Protein 1XM3 (pdb70)

Sequence (965 aa):
SLTIGGKSFQSRLLLGTGKYPSFDIQKEAVAVSESDILTFAVRRNIFLEQLDLSKYTLLPNTAGASTAEEAVRIARLAKASGLCDIKVEVIGCSRSLLPDPVETLKASEQLLEEGFIVLPYTSDDVVLARKLEELGVHAIPGASPIGSGQGILNPLNLSFIIEQAKVPVIVDAGIGSPKDAAYAELGADGVLLNTAVSGADDPVKARAKLAVEAGRLSYEAGRIPLKQYGTASSPGESLTIGGKSFQSRLLLGTGKYPSFDIQKEAVAVSESDILTFAVRRNIFEASQPNFLEQLDLSKYTLLPNTAGASTAEEAVRIARLAKASGLCDIKVEVIGCSRSLLPDPVETLKASEQLLEEGFIVLPYTSDDVVLARKLEELGVHAIPGASPIGSGQGILNPLNLSFIIEQAKVPVIVDAGIGSPKDAAYAELGADGVLLNTAVSGADDPVKARAKLAVEAGRLSYEAGRIPLKQYGTASSPGESLTIGGKSFQSRLLLGTGKYPSFDIQKEAVAVSESDILTFAVRRNIFEASQPNFLEQLDLSKYTLLPNTAGASTAEEAVRIARLAKASGLCDIKVEVIGCSRSLLPDPVETLKASEQLLEEGFIVLPYTSDDVVLARKLEELGVHAIPGASPIGSGQGILNPLNLSFIIEQAKVPVIVDAGIGSPKDAAYAELGADGVLLNTAVSGADDPVKARAKLAVEAGRLSYEAGRIPLKQYGTASSPSLTIGGKSFQSRLLLGTGKYPSFDIQKEAVAVSESDILTFAVRRNIFEASQPNFLEQLDLSKYTLLPNTAGASTAEEAVRIARLAKASGLCDIKVEVIGCSRSLLPDPVETLKASEQLLEEGFIVLPYTSDDVVLARKLEELGVHAIPGASPIGSGQGILNPLNLSFIIEQAKVPVIVDAGIGSPKDAAYAELGADGVLLNTAVSGADDPVKARAKLAVEAGRLSYEAGRIPLKQYGTASSP

Secondary structure (DSSP, 8-state):
--EETTEE-S--EEEE-S-SS-HHHHHHHHHHHT-SEEEEETT-----TT--GGGSEEEEE-TT-SSHHHHHHHHHHHHHTT----EE--B--TTT--B-HHHHHHHHHHHHHTT---EE---S-HHHHHHHHHHT-S----SSSTT-----S-HHHHHHHHHH-SS--EEES---SHHHHHH-----SEEEESHHHHTSSSS------HHHHHHHHHHHH----PPP---TTSTT-/--EETTEE-S--EEEE-S-SS-HHHHHHHHHHHT-SEEEEETT---S-TTS--SSTT--GGGSEEEEE-TT-SSHHHHHHHHHHHHHTT----EE--B--TTT--B-HHHHHHHHHHHHHTT---EE---S-HHHHHHHHHHT-S----SSSTT-----S-HHHHHHHHHH-SS--EEES---SHHHHHH-----SEEEESHHHHTSSSS------HHHHHHHHHHHH----------TTSTT-/--EETTEE-S--EEEE-S-SS-HHHHHHHHHHHT-SEEEEETT---S-TTS--TTTT--GGGSEEEEE-TT--SHHHHHHHHHHHHHTT----EE--B--TTT--B-HHHHHHHHHHHHHTT---EE---S-HHHHHHHHTTT-S---BSSSTT-----S-HHHHHHHHHH-SS--EEES---SHHHHHH-----SEEEESHHHHTSSSS------HHHHHHHHHHHH----------TT--/--EETTEE-S--EEEE-S-SS-HHHHHHHHHHHT-SEEEEETT---SSS----TTTT--GGGSEEEEE-TT-SSHHHHHHHHHHHHHTT----EE--B--TTT--B-HHHHHHHHHHHHHTT---EE---S-HHHHHHHHTTT-S----SSSTT-----S-HHHHHHHHHH-SS--EEES---SHHHHHH-----SEEEESHHHHTSSSS------HHHHHHHHHHHH-PPPPP----TT--

Foldseek 3Di:
DQDFPRDDDPFQEEEEDDLFPDPVLRQLLCVLLSGQEYEYAQCPVLVRPPDDCVSHAYEYEPPPAQALVSRLVSVVSCVVVVRHNYEYQHQPDPPQSAGDLVRQLVNLLVVVVVPHQYEYEHDLPQVSLVSSVVSPHREYHELGGAPLQQARPCLPSLLSNQVVDPHAYEHEHPHAALVRLLVNLSRGSHYYDYCSQSVDPRNNVNNSNVSNVNSVVSNVVPDDDDDDDPDPVDPPD/DQAFPRDDDPFQEEEEKDQFPDLVLRQLLCVLLSGQEYEYAQCQVLVPVPHDDICPPHDCVRHAYEYEPPPAQALVSRLVSQVSCVVVVRHLYEYAHQNDPPQSAGDLVRQLVNLLVVVVVPHQYEYEHDLPQVSLVSSVVSPHREYHELGGAPLQQARPCLPSLLSNQVVDPHAYEHEHPHAALVRLLVNLSRHSHYYDYCNQSVDPRNNVNNSNVSNVNSVVSNVVPDDDDDDPPDPVDVPD/DAAFPNDDDPFQEEEEFDLAPDLVLRQLLCVLLSGQEYEYEQCQCLVPVVGDDRCPPHDPVSHAYEYEPPPAQALVSRLVSQVSCVVVVRHVYEYAHQPDPVQSAGDLVRQLVNLLVVVVVPHQYEYEHDLPQVSLVSSVVSPHGEYHELGGAPQQQARPCLPSLLSNQVVDPHAYEHEHPHQALVRLLVNLSRHSHYYYYCSQSVDPRNNVNNSNVSNVNSVVSNVVPDDDDDDPPDPVPD/DAAFPRDDDPFQEEEEFDQFPDPVLRQLLCVLLSDAEYEYALVQCLDDHRGDDRCPPPPCVRHAYEYEPPPAQALVSRLVSQVSCVVVVRHVYEYAHQPDPVLSAGDLVRQLVNLLVVVVVPHQYEYEHDLQQVSLVSSVVSPHGEYHELGGAPQCQARPCLPSLLSNQVVDPHAYEHEHPHQALVRLLVNLSRHSHYYYYCSQSVDPRNNVNNSNVSNVNSVVSNVVPDDDDDDDPDPVPD

Radius of gyration: 29.69 Å; Cα contacts (8 Å, |Δi|>4): 2366; chains: 4; bounding box: 82×75×72 Å

Nearest PDB structures (foldseek):
  1xm3-assembly1_C  TM=1.001E+00  e=8.268E-46  Bacillus subtilis
  1xm3-assembly1_A  TM=9.735E-01  e=2.686E-43  Bacillus subtilis
  1wv2-assembly1_A  TM=9.439E-01  e=6.971E-28  Pseudomonas aeruginosa
  1wv2-assembly1_B  TM=9.508E-01  e=1.463E-26  Pseudomonas aeruginosa
  2htm-assembly3_C  TM=9.287E-01  e=1.928E-23  Thermus thermophilus

CATH classification: 3.20.20.70

Solvent-accessible surface area: 33452 Å² total

B-factor: mean 23.29, std 9.81, range [8.9, 66.98]

InterPro domains:
  IPR008867 Thiazole synthase [MF_00443] (3-256)
  IPR008867 Thiazole synthase [PTHR34266] (2-254)
  IPR008867 Thiazole synthase [cd04728] (4-250)
  IPR013785 Aldolase-type TIM barrel [G3DSA:3.20.20.70] (1-256)
  IPR033983 Thiazole synthase ThiG [PF05690] (5-250)

Structure (mmCIF, N/CA/C/O backbone):
data_1XM3
#
_entry.id   1XM3
#
_cell.length_a   144.536
_cell.length_b   120.722
_cell.length_c   74.244
_cell.angle_alpha   90.00
_cell.angle_beta   108.32
_cell.angle_gamma   90.00
#
_symmetry.space_group_name_H-M   'C 1 2 1'
#
loop_
_entity.id
_entity.type
_entity.pdbx_description
1 polymer 'Thiazole biosynthesis protein thiG'
2 water water
#
loop_
_atom_site.group_PDB
_atom_site.id
_atom_site.type_symbol
_atom_site.label_atom_id
_atom_site.label_alt_id
_atom_site.label_comp_id
_atom_site.label_asym_id
_atom_site.label_entity_id
_atom_site.label_seq_id
_atom_site.pdbx_PDB_ins_code
_atom_site.Cartn_x
_atom_site.Cartn_y
_atom_site.Cartn_z
_atom_site.occupancy
_atom_site.B_iso_or_equiv
_atom_site.auth_seq_id
_atom_site.auth_comp_id
_atom_site.auth_asym_id
_atom_site.auth_atom_id
_atom_site.pdbx_PDB_model_num
ATOM 1 N N . SER A 1 2 ? 5.470 59.988 60.947 1.00 45.91 2 SER A N 1
ATOM 2 C CA . SER A 1 2 ? 4.914 59.033 61.947 1.00 45.29 2 SER A CA 1
ATOM 3 C C . SER A 1 2 ? 5.832 57.819 62.083 1.00 44.13 2 SER A C 1
ATOM 4 O O . SER A 1 2 ? 6.443 57.379 61.106 1.00 44.54 2 SER A O 1
ATOM 15 N N . LEU A 1 4 ? 7.415 54.228 62.210 1.00 30.31 4 LEU A N 1
ATOM 16 C CA . LEU A 1 4 ? 7.165 53.096 61.312 1.00 27.17 4 LEU A CA 1
ATOM 17 C C . LEU A 1 4 ? 6.127 52.175 61.939 1.00 25.08 4 LEU A C 1
ATOM 18 O O . LEU A 1 4 ? 6.332 51.656 63.034 1.00 25.16 4 LEU A O 1
ATOM 23 N N . THR A 1 5 ? 5.014 51.985 61.235 1.00 24.94 5 THR A N 1
ATOM 24 C CA . THR A 1 5 ? 3.919 51.142 61.708 1.00 23.45 5 THR A CA 1
ATOM 25 C C . THR A 1 5 ? 3.493 50.131 60.643 1.00 23.27 5 THR A C 1
ATOM 26 O O . THR A 1 5 ? 3.136 50.503 59.526 1.00 22.70 5 THR A O 1
ATOM 30 N N . ILE A 1 6 ? 3.532 48.850 60.998 1.00 21.90 6 ILE A N 1
ATOM 31 C CA . ILE A 1 6 ? 3.150 47.788 60.074 1.00 20.74 6 ILE A CA 1
ATOM 32 C C . ILE A 1 6 ? 2.120 46.884 60.739 1.00 22.26 6 ILE A C 1
ATOM 33 O O . ILE A 1 6 ? 2.359 46.350 61.823 1.00 21.46 6 ILE A O 1
ATOM 38 N N . GLY A 1 7 ? 0.970 46.725 60.092 1.00 22.69 7 GLY A N 1
ATOM 39 C CA . GLY A 1 7 ? -0.075 45.880 60.639 1.00 26.47 7 GLY A CA 1
ATOM 40 C C . GLY A 1 7 ? -0.548 46.309 62.016 1.00 28.15 7 GLY A C 1
ATOM 41 O O . GLY A 1 7 ? -0.961 45.472 62.816 1.00 29.98 7 GLY A O 1
ATOM 42 N N . GLY A 1 8 ? -0.479 47.607 62.298 1.00 28.99 8 GLY A N 1
ATOM 43 C CA . GLY A 1 8 ? -0.921 48.106 63.588 1.00 31.24 8 GLY A CA 1
ATOM 44 C C . GLY A 1 8 ? 0.161 48.179 64.652 1.00 31.75 8 GLY A C 1
ATOM 45 O O . GLY A 1 8 ? -0.039 48.789 65.704 1.00 32.42 8 GLY A O 1
ATOM 46 N N . LYS A 1 9 ? 1.306 47.560 64.384 1.00 30.53 9 LYS A N 1
ATOM 47 C CA . LYS A 1 9 ? 2.419 47.562 65.325 1.00 30.32 9 LYS A CA 1
ATOM 48 C C . LYS A 1 9 ? 3.445 48.628 64.937 1.00 29.69 9 LYS A C 1
ATOM 49 O O . LYS A 1 9 ? 3.772 48.782 63.758 1.00 27.75 9 LYS A O 1
ATOM 55 N N . SER A 1 10 ? 3.949 49.361 65.926 1.00 27.42 10 SER A N 1
ATOM 56 C CA . SER A 1 10 ? 4.941 50.401 65.675 1.00 28.26 10 SER A CA 1
ATOM 57 C C . SER A 1 10 ? 6.344 49.933 66.047 1.00 27.47 10 SER A C 1
ATOM 58 O O . SER A 1 10 ? 6.511 49.067 66.905 1.00 29.02 10 SER A O 1
ATOM 61 N N . PHE A 1 11 ? 7.347 50.517 65.397 1.00 26.57 11 PHE A N 1
ATOM 62 C CA . PHE A 1 11 ? 8.746 50.164 65.627 1.00 25.44 11 PHE A CA 1
ATOM 63 C C . PHE A 1 11 ? 9.597 51.422 65.759 1.00 26.35 11 PHE A C 1
ATOM 64 O O . PHE A 1 11 ? 9.468 52.347 64.959 1.00 26.86 11 PHE A O 1
ATOM 72 N N . GLN A 1 12 ? 10.470 51.453 66.762 1.00 26.94 12 GLN A N 1
ATOM 73 C CA . GLN A 1 12 ? 11.345 52.603 66.981 1.00 26.79 12 GLN A CA 1
ATOM 74 C C . GLN A 1 12 ? 12.435 52.694 65.918 1.00 24.53 12 GLN A C 1
ATOM 75 O O . GLN A 1 12 ? 12.863 53.788 65.558 1.00 23.59 12 GLN A O 1
ATOM 81 N N . SER A 1 13 ? 12.893 51.544 65.435 1.00 22.85 13 SER A N 1
ATOM 82 C CA . SER A 1 13 ? 13.951 51.502 64.427 1.00 21.71 13 SER A CA 1
ATOM 83 C C . SER A 1 13 ? 13.398 51.261 63.030 1.00 19.86 13 SER A C 1
ATOM 84 O O . SER A 1 13 ? 12.585 50.362 62.824 1.00 20.00 13 SER A O 1
ATOM 87 N N . ARG A 1 14 ? 13.842 52.072 62.074 1.00 19.11 14 ARG A N 1
ATOM 88 C CA . ARG A 1 14 ? 13.396 51.942 60.690 1.00 17.93 14 ARG A CA 1
ATOM 89 C C . ARG A 1 14 ? 14.346 51.058 59.891 1.00 18.31 14 ARG A C 1
ATOM 90 O O . ARG A 1 14 ? 14.220 50.934 58.668 1.00 19.17 14 ARG A O 1
ATOM 98 N N . LEU A 1 15 ? 15.295 50.444 60.590 1.00 17.24 15 LEU A N 1
ATOM 99 C CA . LEU A 1 15 ? 16.264 49.554 59.963 1.00 18.59 15 LEU A CA 1
ATOM 100 C C . LEU A 1 15 ? 15.912 48.086 60.221 1.00 19.11 15 LEU A C 1
ATOM 101 O O . LEU A 1 15 ? 15.936 47.619 61.365 1.00 19.66 15 LEU A O 1
ATOM 106 N N . LEU A 1 16 ? 15.558 47.369 59.158 1.00 18.87 16 LEU A N 1
ATOM 107 C CA . LEU A 1 16 ? 15.236 45.947 59.258 1.00 18.77 16 LEU A CA 1
ATOM 108 C C . LEU A 1 16 ? 16.526 45.204 58.921 1.00 20.19 16 LEU A C 1
ATOM 109 O O . LEU A 1 16 ? 17.126 45.432 57.867 1.00 19.93 16 LEU A O 1
ATOM 114 N N . LEU A 1 17 ? 16.955 44.320 59.820 1.00 21.04 17 LEU A N 1
ATOM 115 C CA . LEU A 1 17 ? 18.207 43.601 59.634 1.00 20.08 17 LEU A CA 1
ATOM 116 C C . LEU A 1 17 ? 18.099 42.107 59.359 1.00 21.17 17 LEU A C 1
ATOM 117 O O . LEU A 1 17 ? 17.389 41.383 60.053 1.00 21.40 17 LEU A O 1
ATOM 122 N N . GLY A 1 18 ? 18.830 41.651 58.346 1.00 22.11 18 GLY A N 1
ATOM 123 C CA . GLY A 1 18 ? 18.827 40.241 58.009 1.00 24.17 18 GLY A CA 1
ATOM 124 C C . GLY A 1 18 ? 19.828 39.492 58.869 1.00 26.24 18 GLY A C 1
ATOM 125 O O . GLY A 1 18 ? 20.769 40.084 59.398 1.00 26.17 18 GLY A O 1
ATOM 126 N N . THR A 1 19 ? 19.625 38.186 59.009 1.00 28.37 19 THR A N 1
ATOM 127 C CA . THR A 1 19 ? 20.506 37.341 59.806 1.00 31.07 19 THR A CA 1
ATOM 128 C C . THR A 1 19 ? 20.732 36.021 59.083 1.00 32.18 19 THR A C 1
ATOM 129 O O . THR A 1 19 ? 19.924 35.622 58.244 1.00 33.07 19 THR A O 1
ATOM 133 N N . GLY A 1 20 ? 21.835 35.347 59.396 1.00 33.36 20 GLY A N 1
ATOM 134 C CA . GLY A 1 20 ? 22.103 34.070 58.759 1.00 35.31 20 GLY A CA 1
ATOM 135 C C . GLY A 1 20 ? 23.411 33.920 58.003 1.00 35.87 20 GLY A C 1
ATOM 136 O O . GLY A 1 20 ? 23.950 32.814 57.929 1.00 37.25 20 GLY A O 1
ATOM 137 N N . LYS A 1 21 ? 23.923 35.008 57.434 1.00 35.05 21 LYS A N 1
ATOM 138 C CA . LYS A 1 21 ? 25.170 34.938 56.677 1.00 35.47 21 LYS A CA 1
ATOM 139 C C . LYS A 1 21 ? 26.356 35.641 57.328 1.00 33.94 21 LYS A C 1
ATOM 140 O O . LYS A 1 21 ? 27.297 36.042 56.644 1.00 33.64 21 LYS A O 1
ATOM 146 N N . TYR A 1 22 ? 26.311 35.787 58.648 1.00 33.19 22 TYR A N 1
ATOM 147 C CA . TYR A 1 22 ? 27.404 36.419 59.385 1.00 32.60 22 TYR A CA 1
ATOM 148 C C . TYR A 1 22 ? 28.529 35.404 59.587 1.00 33.52 22 TYR A C 1
ATOM 149 O O . TYR A 1 22 ? 28.295 34.197 59.541 1.00 32.43 22 TYR A O 1
ATOM 158 N N . PRO A 1 23 ? 29.767 35.881 59.805 1.00 34.08 23 PRO A N 1
ATOM 159 C CA . PRO A 1 23 ? 30.910 34.981 60.007 1.00 34.14 23 PRO A CA 1
ATOM 160 C C . PRO A 1 23 ? 30.759 34.084 61.234 1.00 34.26 23 PRO A C 1
ATOM 161 O O . PRO A 1 23 ? 31.271 32.966 61.261 1.00 34.71 23 PRO A O 1
ATOM 165 N N . SER A 1 24 ? 30.060 34.584 62.248 1.00 34.50 24 SER A N 1
ATOM 166 C CA . SER A 1 24 ? 29.847 33.829 63.478 1.00 35.04 24 SER A CA 1
ATOM 167 C C . SER A 1 24 ? 28.640 34.359 64.236 1.00 35.73 24 SER A C 1
ATOM 168 O O . SER A 1 24 ? 28.196 35.485 64.009 1.00 35.87 24 SER A O 1
ATOM 171 N N . PHE A 1 25 ? 28.119 33.549 65.148 1.00 35.88 25 PHE A N 1
ATOM 172 C CA . PHE A 1 25 ? 26.966 33.950 65.937 1.00 36.72 25 PHE A CA 1
ATOM 173 C C . PHE A 1 25 ? 27.314 35.104 66.869 1.00 35.81 25 PHE A C 1
ATOM 174 O O . PHE A 1 25 ? 26.475 35.963 67.131 1.00 35.37 25 PHE A O 1
ATOM 182 N N . ASP A 1 26 ? 28.548 35.125 67.367 1.00 34.14 26 ASP A N 1
ATOM 183 C CA . ASP A 1 26 ? 28.968 36.198 68.260 1.00 33.42 26 ASP A CA 1
ATOM 184 C C . ASP A 1 26 ? 28.924 37.524 67.516 1.00 31.91 26 ASP A C 1
ATOM 185 O O . ASP A 1 26 ? 28.384 38.511 68.016 1.00 31.69 26 ASP A O 1
ATOM 190 N N . ILE A 1 27 ? 29.497 37.541 66.318 1.00 30.29 27 ILE A N 1
ATOM 191 C CA . ILE A 1 27 ? 29.510 38.749 65.507 1.00 29.72 27 ILE A CA 1
ATOM 192 C C . ILE A 1 27 ? 28.079 39.138 65.145 1.00 28.84 27 ILE A C 1
ATOM 193 O O . ILE A 1 27 ? 27.720 40.312 65.203 1.00 27.04 27 ILE A O 1
ATOM 198 N N . GLN A 1 28 ? 27.260 38.148 64.796 1.00 28.99 28 GLN A N 1
ATOM 199 C CA . GLN A 1 28 ? 25.868 38.407 64.442 1.00 29.11 28 GLN A CA 1
ATOM 200 C C . GLN A 1 28 ? 25.111 39.060 65.594 1.00 29.06 28 GLN A C 1
ATOM 201 O O . GLN A 1 28 ? 24.424 40.061 65.402 1.00 28.32 28 GLN A O 1
ATOM 207 N N . LYS A 1 29 ? 25.236 38.493 66.792 1.00 30.00 29 LYS A N 1
ATOM 208 C CA . LYS A 1 29 ? 24.547 39.037 67.959 1.00 29.61 29 LYS A CA 1
ATOM 209 C C . LYS A 1 29 ? 24.995 40.468 68.244 1.00 27.86 29 LYS A C 1
ATOM 210 O O . LYS A 1 29 ? 24.186 41.321 68.600 1.00 26.09 29 LYS A O 1
ATOM 216 N N . GLU A 1 30 ? 26.290 40.720 68.088 1.00 28.14 30 GLU A N 1
ATOM 217 C CA . GLU A 1 30 ? 26.850 42.050 68.322 1.00 29.44 30 GLU A CA 1
ATOM 218 C C . GLU A 1 30 ? 26.298 43.036 67.291 1.00 27.74 30 GLU A C 1
ATOM 219 O O . GLU A 1 30 ? 25.911 44.156 67.624 1.00 27.79 30 GLU A O 1
ATOM 225 N N . ALA A 1 31 ? 26.263 42.605 66.036 1.00 27.35 31 ALA A N 1
ATOM 226 C CA . ALA A 1 31 ? 25.759 43.443 64.955 1.00 25.22 31 ALA A CA 1
ATOM 227 C C . ALA A 1 31 ? 24.290 43.787 65.180 1.00 24.70 31 ALA A C 1
ATOM 228 O O . ALA A 1 31 ? 23.887 44.943 65.062 1.00 24.02 31 ALA A O 1
ATOM 230 N N . VAL A 1 32 ? 23.490 42.777 65.497 1.00 24.59 32 VAL A N 1
ATOM 231 C CA . VAL A 1 32 ? 22.072 42.983 65.748 1.00 24.68 32 VAL A CA 1
ATOM 232 C C . VAL A 1 32 ? 21.882 44.022 66.846 1.00 24.91 32 VAL A C 1
ATOM 233 O O . VAL A 1 32 ? 21.055 44.924 66.730 1.00 24.03 32 VAL A O 1
ATOM 237 N N . ALA A 1 33 ? 22.671 43.900 67.907 1.00 25.17 33 ALA A N 1
ATOM 238 C CA . ALA A 1 33 ? 22.582 44.821 69.032 1.00 25.04 33 ALA A CA 1
ATOM 239 C C . ALA A 1 33 ? 22.921 46.259 68.651 1.00 24.57 33 ALA A C 1
ATOM 240 O O . ALA A 1 33 ? 22.127 47.166 68.885 1.00 24.11 33 ALA A O 1
ATOM 242 N N . VAL A 1 34 ? 24.096 46.466 68.064 1.00 24.14 34 VAL A N 1
ATOM 243 C CA . VAL A 1 34 ? 24.516 47.810 67.688 1.00 25.00 34 VAL A CA 1
ATOM 244 C C . VAL A 1 34 ? 23.668 48.432 66.583 1.00 23.67 34 VAL A C 1
ATOM 245 O O . VAL A 1 34 ? 23.711 49.644 66.373 1.00 22.61 34 VAL A O 1
ATOM 249 N N . SER A 1 35 ? 22.903 47.609 65.874 1.00 22.77 35 SER A N 1
ATOM 250 C CA . SER A 1 35 ? 22.057 48.117 64.799 1.00 22.39 35 SER A CA 1
ATOM 251 C C . SER A 1 35 ? 20.789 48.704 65.388 1.00 22.46 35 SER A C 1
ATOM 252 O O . SER A 1 35 ? 20.159 49.574 64.789 1.00 22.16 35 SER A O 1
ATOM 255 N N . GLU A 1 36 ? 20.420 48.204 66.565 1.00 22.02 36 GLU A N 1
ATOM 256 C CA . GLU A 1 36 ? 19.218 48.634 67.264 1.00 22.05 36 GLU A CA 1
ATOM 257 C C . GLU A 1 36 ? 17.953 48.314 66.481 1.00 21.79 36 GLU A C 1
ATOM 258 O O . GLU A 1 36 ? 16.895 48.886 66.730 1.00 21.65 36 GLU A O 1
ATOM 264 N N . SER A 1 37 ? 18.063 47.387 65.538 1.00 21.91 37 SER A N 1
ATOM 265 C CA . SER A 1 37 ? 16.911 46.992 64.735 1.00 22.22 37 SER A CA 1
ATOM 266 C C . SER A 1 37 ? 15.865 46.314 65.615 1.00 22.76 37 SER A C 1
ATOM 267 O O . SER A 1 37 ? 16.205 45.640 66.585 1.00 22.16 37 SER A O 1
ATOM 270 N N . ASP A 1 38 ? 14.593 46.503 65.279 1.00 22.05 38 ASP A N 1
ATOM 271 C CA . ASP A 1 38 ? 13.511 45.891 66.036 1.00 22.88 38 ASP A CA 1
ATOM 272 C C . ASP A 1 38 ? 12.924 44.719 65.259 1.00 22.81 38 ASP A C 1
ATOM 273 O O . ASP A 1 38 ? 12.270 43.848 65.826 1.00 23.54 38 ASP A O 1
ATOM 278 N N . ILE A 1 39 ? 13.177 44.707 63.955 1.00 22.15 39 ILE A N 1
ATOM 279 C CA . ILE A 1 39 ? 12.678 43.661 63.070 1.00 21.30 39 ILE A CA 1
ATOM 280 C C . ILE A 1 39 ? 13.836 42.883 62.452 1.00 21.69 39 ILE A C 1
ATOM 281 O O . ILE A 1 39 ? 14.683 43.454 61.769 1.00 21.78 39 ILE A O 1
ATOM 286 N N . LEU A 1 40 ? 13.863 41.577 62.691 1.00 22.34 40 LEU A N 1
ATOM 287 C CA . LEU A 1 40 ? 14.908 40.722 62.146 1.00 22.01 40 LEU A CA 1
ATOM 288 C C . LEU A 1 40 ? 14.314 39.821 61.075 1.00 22.01 40 LEU A C 1
ATOM 289 O O . LEU A 1 40 ? 13.275 39.200 61.288 1.00 23.07 40 LEU A O 1
ATOM 294 N N . THR A 1 41 ? 14.972 39.747 59.924 1.00 22.11 41 THR A N 1
ATOM 295 C CA . THR A 1 41 ? 14.481 38.914 58.837 1.00 22.01 41 THR A CA 1
ATOM 296 C C . THR A 1 41 ? 15.470 37.783 58.550 1.00 21.52 41 THR A C 1
ATOM 297 O O . THR A 1 41 ? 16.667 37.911 58.805 1.00 21.04 41 THR A O 1
ATOM 301 N N . PHE A 1 42 ? 14.968 36.671 58.023 1.00 22.01 42 PHE A N 1
ATOM 302 C CA . PHE A 1 42 ? 15.824 35.521 57.748 1.00 23.40 42 PHE A CA 1
ATOM 303 C C . PHE A 1 42 ? 15.186 34.538 56.776 1.00 24.61 42 PHE A C 1
ATOM 304 O O . PHE A 1 42 ? 13.963 34.428 56.703 1.00 25.07 42 PHE A O 1
ATOM 312 N N . ALA A 1 43 ? 16.020 33.801 56.051 1.00 26.74 43 ALA A N 1
ATOM 313 C CA . ALA A 1 43 ? 15.516 32.828 55.088 1.00 29.87 43 ALA A CA 1
ATOM 314 C C . ALA A 1 43 ? 15.130 31.536 55.797 1.00 32.21 43 ALA A C 1
ATOM 315 O O . ALA A 1 43 ? 15.993 30.744 56.172 1.00 33.87 43 ALA A O 1
ATOM 317 N N . VAL A 1 44 ? 13.826 31.335 55.968 1.00 34.72 44 VAL A N 1
ATOM 318 C CA . VAL A 1 44 ? 13.284 30.152 56.635 1.00 37.53 44 VAL A CA 1
ATOM 319 C C . VAL A 1 44 ? 13.908 28.838 56.166 1.00 39.00 44 VAL A C 1
ATOM 320 O O . VAL A 1 44 ? 14.378 28.046 56.984 1.00 38.52 44 VAL A O 1
ATOM 324 N N . ARG A 1 45 ? 13.893 28.607 54.854 1.00 40.42 45 ARG A N 1
ATOM 325 C CA . ARG A 1 45 ? 14.446 27.380 54.275 1.00 44.22 45 ARG A CA 1
ATOM 326 C C . ARG A 1 45 ? 15.805 26.995 54.833 1.00 45.37 45 ARG A C 1
ATOM 327 O O . ARG A 1 45 ? 16.035 25.837 55.173 1.00 46.67 45 ARG A O 1
ATOM 335 N N . ARG A 1 46 ? 16.706 27.967 54.915 1.00 47.50 46 ARG A N 1
ATOM 336 C CA . ARG A 1 46 ? 18.053 27.719 55.408 1.00 50.18 46 ARG A CA 1
ATOM 337 C C . ARG A 1 46 ? 18.170 27.690 56.931 1.00 50.72 46 ARG A C 1
ATOM 338 O O . ARG A 1 46 ? 18.919 28.468 57.524 1.00 52.50 46 ARG A O 1
ATOM 354 N N . ASN A 1 48 ? 17.600 24.787 60.584 1.00 47.56 48 ASN A N 1
ATOM 355 C CA . ASN A 1 48 ? 17.389 23.442 61.119 1.00 45.62 48 ASN A CA 1
ATOM 356 C C . ASN A 1 48 ? 15.939 22.965 61.075 1.00 44.47 48 ASN A C 1
ATOM 357 O O . ASN A 1 48 ? 15.666 21.828 60.689 1.00 44.52 48 ASN A O 1
ATOM 362 N N . ILE A 1 49 ? 15.014 23.832 61.477 1.00 42.55 49 ILE A N 1
ATOM 363 C CA . ILE A 1 49 ? 13.592 23.493 61.490 1.00 40.86 49 ILE A CA 1
ATOM 364 C C . ILE A 1 49 ? 13.101 22.979 60.139 1.00 40.50 49 ILE A C 1
ATOM 365 O O . ILE A 1 49 ? 12.057 22.330 60.051 1.00 39.81 49 ILE A O 1
ATOM 370 N N . PHE A 1 50 ? 13.862 23.275 59.090 1.00 39.45 50 PHE A N 1
ATOM 371 C CA . PHE A 1 50 ? 13.518 22.864 57.735 1.00 38.56 50 PHE A CA 1
ATOM 372 C C . PHE A 1 50 ? 14.198 21.536 57.405 1.00 38.09 50 PHE A C 1
ATOM 373 O O . PHE A 1 50 ? 13.601 20.656 56.784 1.00 36.21 50 PHE A O 1
ATOM 381 N N . LEU A 1 58 ? 20.980 31.608 63.922 1.00 53.00 58 LEU A N 1
ATOM 382 C CA . LEU A 1 58 ? 20.081 32.553 64.575 1.00 53.11 58 LEU A CA 1
ATOM 383 C C . LEU A 1 58 ? 20.134 32.369 66.092 1.00 53.52 58 LEU A C 1
ATOM 384 O O . LEU A 1 58 ? 19.496 33.107 66.846 1.00 53.20 58 LEU A O 1
ATOM 389 N N . GLU A 1 59 ? 20.908 31.382 66.533 1.00 54.27 59 GLU A N 1
ATOM 390 C CA . GLU A 1 59 ? 21.049 31.082 67.955 1.00 55.58 59 GLU A CA 1
ATOM 391 C C . GLU A 1 59 ? 21.650 32.237 68.754 1.00 55.55 59 GLU A C 1
ATOM 392 O O . GLU A 1 59 ? 22.155 33.206 68.185 1.00 55.56 59 GLU A O 1
ATOM 398 N N . GLN A 1 60 ? 21.584 32.117 70.078 1.00 55.60 60 GLN A N 1
ATOM 399 C CA . GLN A 1 60 ? 22.121 33.116 71.000 1.00 55.45 60 GLN A CA 1
ATOM 400 C C . GLN A 1 60 ? 21.369 34.445 71.008 1.00 55.19 60 GLN A C 1
ATOM 401 O O . GLN A 1 60 ? 21.811 35.413 71.629 1.00 54.99 60 GLN A O 1
ATOM 407 N N . LEU A 1 61 ? 20.225 34.484 70.331 1.00 54.81 61 LEU A N 1
ATOM 408 C CA . LEU A 1 61 ? 19.415 35.695 70.272 1.00 54.04 61 LEU A CA 1
ATOM 409 C C . LEU A 1 61 ? 18.098 35.511 71.017 1.00 53.51 61 LEU A C 1
ATOM 410 O O . LEU A 1 61 ? 17.416 34.500 70.847 1.00 53.09 61 LEU A O 1
ATOM 415 N N . ASP A 1 62 ? 17.750 36.490 71.847 1.00 52.99 62 ASP A N 1
ATOM 416 C CA . ASP A 1 62 ? 16.504 36.452 72.605 1.00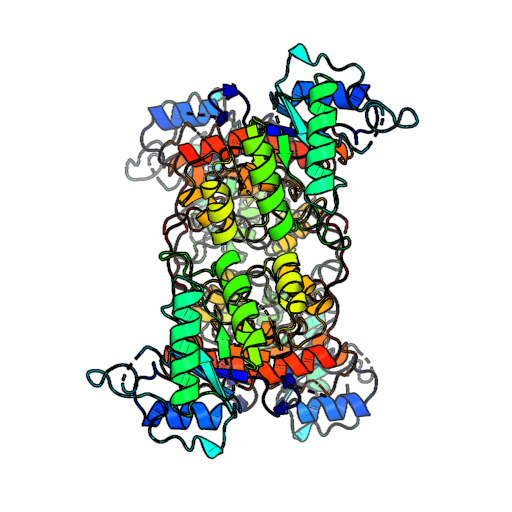 52.94 62 ASP A CA 1
ATOM 417 C C . ASP A 1 62 ? 15.409 36.994 71.690 1.00 52.26 62 ASP A C 1
ATOM 418 O O . ASP A 1 62 ? 15.150 38.197 71.669 1.00 52.28 62 ASP A O 1
ATOM 423 N N . LEU A 1 63 ? 14.775 36.103 70.935 1.00 51.71 63 LEU A N 1
ATOM 424 C CA . LEU A 1 63 ? 13.728 36.493 69.995 1.00 51.47 63 LEU A CA 1
ATOM 425 C C . LEU A 1 63 ? 12.579 37.277 70.621 1.00 50.63 63 LEU A C 1
ATOM 426 O O . LEU A 1 63 ? 11.779 37.885 69.910 1.00 50.82 63 LEU A O 1
ATOM 431 N N . SER A 1 64 ? 12.496 37.264 71.946 1.00 49.09 64 SER A N 1
ATOM 432 C CA . SER A 1 64 ? 11.435 37.978 72.646 1.00 47.37 64 SER A CA 1
ATOM 433 C C . SER A 1 64 ? 11.596 39.494 72.536 1.00 45.73 64 SER A C 1
ATOM 434 O O . SER A 1 64 ? 10.653 40.247 72.787 1.00 44.66 64 SER A O 1
ATOM 437 N N . LYS A 1 65 ? 12.792 39.935 72.160 1.00 43.75 65 LYS A N 1
ATOM 438 C CA . LYS A 1 65 ? 13.072 41.362 72.032 1.00 42.08 65 LYS A CA 1
ATOM 439 C C . LYS A 1 65 ? 12.912 41.860 70.601 1.00 39.63 65 LYS A C 1
ATOM 440 O O . LYS A 1 65 ? 13.162 43.034 70.322 1.00 38.97 65 LYS A O 1
ATOM 446 N N . TYR A 1 66 ? 12.492 40.980 69.697 1.00 36.75 66 TYR A N 1
ATOM 447 C CA . TYR A 1 66 ? 12.354 41.361 68.294 1.00 34.24 66 TYR A CA 1
ATOM 448 C C . TYR A 1 66 ? 11.086 40.854 67.626 1.00 32.45 66 TYR A C 1
ATOM 449 O O . TYR A 1 66 ? 10.407 39.962 68.135 1.00 32.85 66 TYR A O 1
ATOM 458 N N . THR A 1 67 ? 10.779 41.443 66.475 1.00 28.95 67 THR A N 1
ATOM 459 C CA . THR A 1 67 ? 9.636 41.037 65.675 1.00 25.45 67 THR A CA 1
ATOM 460 C C . THR A 1 67 ? 10.287 40.257 64.539 1.00 23.65 67 THR A C 1
ATOM 461 O O . THR A 1 67 ? 11.207 40.757 63.892 1.00 22.25 67 THR A O 1
ATOM 465 N N . LEU A 1 68 ? 9.835 39.029 64.308 1.00 21.65 68 LEU A N 1
ATOM 466 C CA . LEU A 1 68 ? 10.433 38.197 63.268 1.00 20.79 68 LEU A CA 1
ATOM 467 C C . LEU A 1 68 ? 9.757 38.299 61.909 1.00 19.31 68 LEU A C 1
ATOM 468 O O . LEU A 1 68 ? 8.543 38.136 61.785 1.00 17.14 68 LEU A O 1
ATOM 473 N N . LEU A 1 69 ? 10.568 38.555 60.890 1.00 17.93 69 LEU A N 1
ATOM 474 C CA . LEU A 1 69 ? 10.081 38.668 59.527 1.00 17.64 69 LEU A CA 1
ATOM 475 C C . LEU A 1 69 ? 10.746 37.592 58.672 1.00 17.94 69 LEU A C 1
ATOM 476 O O . LEU A 1 69 ? 11.697 37.866 57.935 1.00 17.40 69 LEU A O 1
ATOM 481 N N . PRO A 1 70 ? 10.281 36.338 58.792 1.00 17.58 70 PRO A N 1
ATOM 482 C CA . PRO A 1 70 ? 10.883 35.276 57.982 1.00 18.14 70 PRO A CA 1
ATOM 483 C C . PRO A 1 70 ? 10.551 35.528 56.517 1.00 17.12 70 PRO A C 1
ATOM 484 O O . PRO A 1 70 ? 9.493 36.072 56.215 1.00 16.89 70 PRO A O 1
ATOM 488 N N . ASN A 1 71 ? 11.454 35.165 55.610 1.00 16.55 71 ASN A N 1
ATOM 489 C CA . ASN A 1 71 ? 11.174 35.358 54.193 1.00 17.26 71 ASN A CA 1
ATOM 490 C C . ASN A 1 71 ? 11.109 34.018 53.489 1.00 17.38 71 ASN A C 1
ATOM 491 O O . ASN A 1 71 ? 11.553 33.001 54.027 1.00 18.32 71 ASN A O 1
ATOM 496 N N . THR A 1 72 ? 10.545 34.015 52.287 1.00 15.86 72 THR A N 1
ATOM 497 C CA . THR A 1 72 ? 10.401 32.783 51.526 1.00 15.13 72 THR A CA 1
ATOM 498 C C . THR A 1 72 ? 11.475 32.586 50.461 1.00 15.53 72 THR A C 1
ATOM 499 O O . THR A 1 72 ? 11.200 32.039 49.398 1.00 15.33 72 THR A O 1
ATOM 503 N N . ALA A 1 73 ? 12.699 33.021 50.751 1.00 16.56 73 ALA A N 1
ATOM 504 C CA . ALA A 1 73 ? 13.805 32.872 49.811 1.00 17.88 73 ALA A CA 1
ATOM 505 C C . ALA A 1 73 ? 13.944 31.406 49.413 1.00 19.01 73 ALA A C 1
ATOM 506 O O . ALA A 1 73 ? 13.919 30.518 50.263 1.00 20.48 73 ALA A O 1
ATOM 508 N N . GLY A 1 74 ? 14.082 31.160 48.116 1.00 18.76 74 GLY A N 1
ATOM 509 C CA . GLY A 1 74 ? 14.201 29.797 47.631 1.00 19.98 74 GLY A CA 1
ATOM 510 C C . GLY A 1 74 ? 12.966 29.397 46.847 1.00 19.16 74 GLY A C 1
ATOM 511 O O . GLY A 1 74 ? 13.001 28.475 46.027 1.00 19.74 74 GLY A O 1
ATOM 512 N N . ALA A 1 75 ? 11.863 30.093 47.103 1.00 17.76 75 ALA A N 1
ATOM 513 C CA . ALA A 1 75 ? 10.606 29.813 46.416 1.00 17.10 75 ALA A CA 1
ATOM 514 C C . ALA A 1 75 ? 10.655 30.252 44.952 1.00 17.24 75 ALA A C 1
ATOM 515 O O . ALA A 1 75 ? 11.155 31.333 44.639 1.00 17.89 75 ALA A O 1
ATOM 517 N N . SER A 1 76 ? 10.129 29.406 44.066 1.00 17.58 76 SER A N 1
ATOM 518 C CA . SER A 1 76 ? 10.079 29.696 42.637 1.00 18.47 76 SER A CA 1
ATOM 519 C C . SER A 1 76 ? 8.650 29.990 42.196 1.00 17.56 76 SER A C 1
ATOM 520 O O . SER A 1 76 ? 8.427 30.653 41.184 1.00 17.64 76 SER A O 1
ATOM 523 N N . THR A 1 77 ? 7.685 29.477 42.950 1.00 17.03 77 THR A N 1
ATOM 524 C CA . THR A 1 77 ? 6.274 29.696 42.648 1.00 17.16 77 THR A CA 1
ATOM 525 C C . THR A 1 77 ? 5.569 30.159 43.911 1.00 15.27 77 THR A C 1
ATOM 526 O O . THR A 1 77 ? 6.118 30.055 45.007 1.00 17.56 77 THR A O 1
ATOM 530 N N . ALA A 1 78 ? 4.354 30.674 43.754 1.00 14.25 78 ALA A N 1
ATOM 531 C CA . ALA A 1 78 ? 3.578 31.131 44.895 1.00 14.40 78 ALA A CA 1
ATOM 532 C C . ALA A 1 78 ? 3.377 29.962 45.858 1.00 15.38 78 ALA A C 1
ATOM 533 O O . ALA A 1 78 ? 3.484 30.121 47.073 1.00 14.74 78 ALA A O 1
ATOM 535 N N . GLU A 1 79 ? 3.099 28.783 45.307 1.00 15.47 79 GLU A N 1
ATOM 536 C CA . GLU A 1 79 ? 2.861 27.605 46.135 1.00 15.95 79 GLU A CA 1
ATOM 537 C C . GLU A 1 79 ? 4.027 27.283 47.054 1.00 15.29 79 GLU A C 1
ATOM 538 O O . GLU A 1 79 ? 3.823 26.959 48.220 1.00 15.62 79 GLU A O 1
ATOM 544 N N . GLU A 1 80 ? 5.248 27.370 46.540 1.00 15.41 80 GLU A N 1
ATOM 545 C CA . GLU A 1 80 ? 6.413 27.090 47.370 1.00 13.87 80 GLU A CA 1
ATOM 546 C C . GLU A 1 80 ? 6.534 28.153 48.456 1.00 14.62 80 GLU A C 1
ATOM 547 O O . GLU A 1 80 ? 6.902 27.850 49.594 1.00 14.03 80 GLU A O 1
ATOM 553 N N . ALA A 1 81 ? 6.209 29.399 48.116 1.00 13.18 81 ALA A N 1
ATOM 554 C CA . ALA A 1 81 ? 6.296 30.480 49.093 1.00 13.44 81 ALA A CA 1
ATOM 555 C C . ALA A 1 81 ? 5.289 30.271 50.224 1.00 12.75 81 ALA A C 1
ATOM 556 O O . ALA A 1 81 ? 5.603 30.491 51.398 1.00 13.41 81 ALA A O 1
ATOM 558 N N . VAL A 1 82 ? 4.083 29.844 49.866 1.00 14.35 82 VAL A N 1
ATOM 559 C CA . VAL A 1 82 ? 3.034 29.596 50.848 1.00 14.91 82 VAL A CA 1
ATOM 560 C C . VAL A 1 82 ? 3.440 28.430 51.760 1.00 16.14 82 VAL A C 1
ATOM 561 O O . VAL A 1 82 ? 3.204 28.471 52.966 1.00 13.95 82 VAL A O 1
ATOM 565 N N . ARG A 1 83 ? 4.060 27.403 51.179 1.00 16.18 83 ARG A N 1
ATOM 566 C CA . ARG A 1 83 ? 4.506 26.239 51.952 1.00 16.11 83 ARG A CA 1
ATOM 567 C C . ARG A 1 83 ? 5.513 26.682 53.005 1.00 15.69 83 ARG A C 1
ATOM 568 O O . ARG A 1 83 ? 5.424 26.299 54.175 1.00 16.04 83 ARG A O 1
ATOM 576 N N . ILE A 1 84 ? 6.473 27.496 52.580 1.00 16.69 84 ILE A N 1
ATOM 577 C CA . ILE A 1 84 ? 7.501 28.003 53.474 1.00 17.20 84 ILE A CA 1
ATOM 578 C C . ILE A 1 84 ? 6.889 28.880 54.568 1.00 17.33 84 ILE A C 1
ATOM 579 O O . ILE A 1 84 ? 7.233 28.749 55.743 1.00 16.03 84 ILE A O 1
ATOM 584 N N . ALA A 1 85 ? 5.973 29.763 54.182 1.00 17.57 85 ALA A N 1
ATOM 585 C CA . ALA A 1 85 ? 5.326 30.652 55.142 1.00 18.60 85 ALA A CA 1
ATOM 586 C C . ALA A 1 85 ? 4.531 29.874 56.190 1.00 19.36 85 ALA A C 1
ATOM 587 O O . ALA A 1 85 ? 4.605 30.177 57.381 1.00 19.37 85 ALA A O 1
ATOM 589 N N . ARG A 1 86 ? 3.768 28.878 55.749 1.00 19.67 86 ARG A N 1
ATOM 590 C CA . ARG A 1 86 ? 2.977 28.071 56.676 1.00 21.27 86 ARG A CA 1
ATOM 591 C C . ARG A 1 86 ? 3.885 27.360 57.678 1.00 21.68 86 ARG A C 1
ATOM 592 O O . ARG A 1 86 ? 3.551 27.242 58.858 1.00 20.27 86 ARG A O 1
ATOM 600 N N . LEU A 1 87 ? 5.040 26.897 57.210 1.00 22.60 87 LEU A N 1
ATOM 601 C CA . LEU A 1 87 ? 5.975 26.200 58.086 1.00 23.47 87 LEU A CA 1
ATOM 602 C C . LEU A 1 87 ? 6.561 27.159 59.116 1.00 23.92 87 LEU A C 1
ATOM 603 O O . LEU A 1 87 ? 6.692 26.822 60.295 1.00 22.09 87 LEU A O 1
ATOM 608 N N . ALA A 1 88 ? 6.914 28.358 58.665 1.00 23.70 88 ALA A N 1
ATOM 609 C CA . ALA A 1 88 ? 7.479 29.366 59.549 1.00 23.88 88 ALA A CA 1
ATOM 610 C C . ALA A 1 88 ? 6.506 29.672 60.681 1.00 25.73 88 ALA A C 1
ATOM 611 O O . ALA A 1 88 ? 6.895 29.750 61.850 1.00 25.15 88 ALA A O 1
ATOM 613 N N . LYS A 1 89 ? 5.239 29.840 60.320 1.00 26.55 89 LYS A N 1
ATOM 614 C CA . LYS A 1 89 ? 4.189 30.149 61.282 1.00 28.43 89 LYS A CA 1
ATOM 615 C C . LYS A 1 89 ? 4.007 29.007 62.275 1.00 28.45 89 LYS A C 1
ATOM 616 O O . LYS A 1 89 ? 3.966 29.225 63.485 1.00 27.67 89 LYS A O 1
ATOM 622 N N . ALA A 1 90 ? 3.904 27.789 61.752 1.00 28.44 90 ALA A N 1
ATOM 623 C CA . ALA A 1 90 ? 3.722 26.607 62.587 1.00 29.69 90 ALA A CA 1
ATOM 624 C C . ALA A 1 90 ? 4.906 26.393 63.522 1.00 30.41 90 ALA A C 1
ATOM 625 O O . ALA A 1 90 ? 4.754 25.828 64.608 1.00 31.04 90 ALA A O 1
ATOM 627 N N . SER A 1 91 ? 6.083 26.845 63.103 1.00 29.86 91 SER A N 1
ATOM 628 C CA . SER A 1 91 ? 7.289 26.689 63.911 1.00 30.18 91 SER A CA 1
ATOM 629 C C . SER A 1 91 ? 7.443 27.781 64.961 1.00 29.31 91 SER A C 1
ATOM 630 O O . SER A 1 91 ? 8.377 27.751 65.762 1.00 29.32 91 SER A O 1
ATOM 633 N N . GLY A 1 92 ? 6.528 28.744 64.954 1.00 29.36 92 GLY A N 1
ATOM 634 C CA . GLY A 1 92 ? 6.586 29.826 65.920 1.00 30.10 92 GLY A CA 1
ATOM 635 C C . GLY A 1 92 ? 7.672 30.847 65.636 1.00 31.07 92 GLY A C 1
ATOM 636 O O . GLY A 1 92 ? 8.208 31.462 66.556 1.00 31.43 92 GLY A O 1
ATOM 637 N N . LEU A 1 93 ? 8.004 31.032 64.363 1.00 30.66 93 LEU A N 1
ATOM 638 C CA . LEU A 1 93 ? 9.029 31.997 63.983 1.00 29.73 93 LEU A CA 1
ATOM 639 C C . LEU A 1 93 ? 8.492 32.963 62.937 1.00 28.77 93 LEU A C 1
ATOM 640 O O . LEU A 1 93 ? 9.191 33.302 61.982 1.00 28.03 93 LEU A O 1
ATOM 645 N N . CYS A 1 94 ? 7.255 33.413 63.116 1.00 26.99 94 CYS A N 1
ATOM 646 C CA . CYS A 1 94 ? 6.661 34.325 62.146 1.00 25.33 94 CYS A CA 1
ATOM 647 C C . CYS A 1 94 ? 5.664 35.311 62.736 1.00 24.07 94 CYS A C 1
ATOM 648 O O . CYS A 1 94 ? 4.560 34.931 63.131 1.00 24.38 94 CYS A O 1
ATOM 651 N N . ASP A 1 95 ? 6.065 36.578 62.798 1.00 23.00 95 ASP A N 1
ATOM 652 C CA . ASP A 1 95 ? 5.197 37.643 63.289 1.00 21.67 95 ASP A CA 1
ATOM 653 C C . ASP A 1 95 ? 4.634 38.336 62.045 1.00 21.79 95 ASP A C 1
ATOM 654 O O . ASP A 1 95 ? 3.528 38.880 62.058 1.00 20.39 95 ASP A O 1
ATOM 667 N N . ILE A 1 97 ? 5.249 38.001 57.416 1.00 18.52 97 ILE A N 1
ATOM 668 C CA . ILE A 1 97 ? 5.933 37.246 56.369 1.00 17.12 97 ILE A CA 1
ATOM 669 C C . ILE A 1 97 ? 6.402 38.107 55.197 1.00 17.09 97 ILE A C 1
ATOM 670 O O . ILE A 1 97 ? 5.652 38.931 54.670 1.00 16.32 97 ILE A O 1
ATOM 675 N N . LYS A 1 98 ? 7.662 37.925 54.812 1.00 17.28 98 LYS A N 1
ATOM 676 C CA . LYS A 1 98 ? 8.233 38.646 53.681 1.00 17.25 98 LYS A CA 1
ATOM 677 C C . LYS A 1 98 ? 8.111 37.707 52.491 1.00 17.46 98 LYS A C 1
ATOM 678 O O . LYS A 1 98 ? 8.773 36.671 52.435 1.00 18.40 98 LYS A O 1
ATOM 684 N N . VAL A 1 99 ? 7.241 38.065 51.555 1.00 16.90 99 VAL A N 1
ATOM 685 C CA . VAL A 1 99 ? 7.012 37.256 50.369 1.00 17.11 99 VAL A CA 1
ATOM 686 C C . VAL A 1 99 ? 8.099 37.523 49.344 1.00 17.24 99 VAL A C 1
ATOM 687 O O . VAL A 1 99 ? 8.235 38.634 48.825 1.00 16.37 99 VAL A O 1
ATOM 691 N N . GLU A 1 100 ? 8.876 36.486 49.062 1.00 17.03 100 GLU A N 1
ATOM 692 C CA . GLU A 1 100 ? 9.977 36.587 48.125 1.00 16.63 100 GLU A CA 1
ATOM 693 C C . GLU A 1 100 ? 9.930 35.423 47.146 1.00 16.38 100 GLU A C 1
ATOM 694 O O . GLU A 1 100 ? 10.151 34.274 47.528 1.00 14.40 100 GLU A O 1
ATOM 700 N N . VAL A 1 101 ? 9.639 35.724 45.885 1.00 14.88 101 VAL A N 1
ATOM 701 C CA . VAL A 1 101 ? 9.584 34.695 44.853 1.00 14.81 101 VAL A CA 1
ATOM 702 C C . VAL A 1 101 ? 10.485 35.128 43.704 1.00 16.32 101 VAL A C 1
ATOM 703 O O . VAL A 1 101 ? 10.068 35.876 42.823 1.00 15.42 101 VAL A O 1
ATOM 707 N N . ILE A 1 102 ? 11.727 34.655 43.729 1.00 17.25 102 ILE A N 1
ATOM 708 C CA . ILE A 1 102 ? 12.716 34.986 42.709 1.00 18.97 102 ILE A CA 1
ATOM 709 C C . ILE A 1 102 ? 12.396 34.303 41.386 1.00 19.56 102 ILE A C 1
ATOM 710 O O . ILE A 1 102 ? 12.203 33.087 41.336 1.00 19.26 102 ILE A O 1
ATOM 715 N N . GLY A 1 103 ? 12.348 35.088 40.314 1.00 17.71 103 GLY A N 1
ATOM 716 C CA . GLY A 1 103 ? 12.030 34.528 39.013 1.00 20.67 103 GLY A CA 1
ATOM 717 C C . GLY A 1 103 ? 13.162 34.518 38.001 1.00 21.42 103 GLY A C 1
ATOM 718 O O . GLY A 1 103 ? 12.938 34.212 36.833 1.00 21.86 103 GLY A O 1
ATOM 719 N N . CYS A 1 104 ? 14.376 34.855 38.432 1.00 22.20 104 CYS A N 1
ATOM 720 C CA . CYS A 1 104 ? 15.526 34.869 37.529 1.00 23.15 104 CYS A CA 1
ATOM 721 C C . CYS A 1 104 ? 16.782 34.459 38.288 1.00 23.45 104 CYS A C 1
ATOM 722 O O . CYS A 1 104 ? 17.213 35.157 39.197 1.00 23.76 104 CYS A O 1
ATOM 725 N N . SER A 1 105 ? 17.372 33.329 37.911 1.00 24.13 105 SER A N 1
ATOM 726 C CA . SER A 1 105 ? 18.565 32.842 38.596 1.00 24.56 105 SER A CA 1
ATOM 727 C C . SER A 1 105 ? 19.803 33.716 38.386 1.00 23.56 105 SER A C 1
ATOM 728 O O . SER A 1 105 ? 20.743 33.659 39.180 1.00 25.63 105 SER A O 1
ATOM 731 N N . ARG A 1 106 ? 19.804 34.524 37.328 1.00 22.03 106 ARG A N 1
ATOM 732 C CA . ARG A 1 106 ? 20.938 35.392 37.029 1.00 20.54 106 ARG A CA 1
ATOM 733 C C . ARG A 1 106 ? 20.892 36.718 37.796 1.00 20.53 106 ARG A C 1
ATOM 734 O O . ARG A 1 106 ? 21.852 37.086 38.477 1.00 20.32 106 ARG A O 1
ATOM 742 N N . SER A 1 107 ? 19.779 37.436 37.676 1.00 18.43 107 SER A N 1
ATOM 743 C CA . SER A 1 107 ? 19.621 38.727 38.348 1.00 17.77 107 SER A CA 1
ATOM 744 C C . SER A 1 107 ? 18.997 38.602 39.731 1.00 16.90 107 SER A C 1
ATOM 745 O O . SER A 1 107 ? 19.157 39.490 40.568 1.00 18.06 107 SER A O 1
ATOM 748 N N . LEU A 1 108 ? 18.283 37.504 39.964 1.00 16.24 108 LEU A N 1
ATOM 749 C CA . LEU A 1 108 ? 17.608 37.258 41.237 1.00 16.47 108 LEU A CA 1
ATOM 750 C C . LEU A 1 108 ? 16.436 38.214 41.457 1.00 15.36 108 LEU A C 1
ATOM 751 O O . LEU A 1 108 ? 15.962 38.371 42.579 1.00 15.66 108 LEU A O 1
ATOM 756 N N . LEU A 1 109 ? 15.976 38.860 40.390 1.00 14.42 109 LEU A N 1
ATOM 757 C CA . LEU A 1 109 ? 14.845 39.784 40.493 1.00 14.44 109 LEU A CA 1
ATOM 758 C C . LEU A 1 109 ? 13.537 39.003 40.674 1.00 14.45 109 LEU A C 1
ATOM 759 O O . LEU A 1 109 ? 13.399 37.873 40.184 1.00 14.30 109 LEU A O 1
ATOM 764 N N . PRO A 1 110 ? 12.554 39.599 41.373 1.00 14.97 110 PRO A N 1
ATOM 765 C CA . PRO A 1 110 ? 11.254 38.983 41.654 1.00 13.70 110 PRO A CA 1
ATOM 766 C C . PRO A 1 110 ? 10.285 38.725 40.511 1.00 14.67 110 PRO A C 1
ATOM 767 O O . PRO A 1 110 ? 10.224 39.472 39.539 1.00 11.66 110 PRO A O 1
ATOM 771 N N . ASP A 1 111 ? 9.519 37.650 40.662 1.00 14.89 111 ASP A N 1
ATOM 772 C CA . ASP A 1 111 ? 8.508 37.265 39.684 1.00 15.74 111 ASP A CA 1
ATOM 773 C C . ASP A 1 111 ? 7.231 37.970 40.141 1.00 14.16 111 ASP A C 1
ATOM 774 O O . ASP A 1 111 ? 6.665 37.621 41.178 1.00 12.76 111 ASP A O 1
ATOM 779 N N . PRO A 1 112 ? 6.750 38.952 39.359 1.00 14.06 112 PRO A N 1
ATOM 780 C CA . PRO A 1 112 ? 5.541 39.718 39.689 1.00 12.93 112 PRO A CA 1
ATOM 781 C C . PRO A 1 112 ? 4.244 38.926 39.752 1.00 11.68 112 PRO A C 1
ATOM 782 O O . PRO A 1 112 ? 3.402 39.168 40.617 1.00 12.09 112 PRO A O 1
ATOM 786 N N . VAL A 1 113 ? 4.078 37.983 38.837 1.00 10.78 113 VAL A N 1
ATOM 787 C CA . VAL A 1 113 ? 2.865 37.185 38.816 1.00 12.89 113 VAL A CA 1
ATOM 788 C C . VAL A 1 113 ? 2.771 36.310 40.062 1.00 13.26 113 VAL A C 1
ATOM 789 O O . VAL A 1 113 ? 1.737 36.267 40.723 1.00 12.80 113 VAL A O 1
ATOM 793 N N . GLU A 1 114 ? 3.858 35.615 40.377 1.00 13.38 114 GLU A N 1
ATOM 794 C CA . GLU A 1 114 ? 3.891 34.744 41.546 1.00 14.11 114 GLU A CA 1
ATOM 795 C C . GLU A 1 114 ? 3.846 35.522 42.856 1.00 12.88 114 GLU A C 1
ATOM 796 O O . GLU A 1 114 ? 3.269 35.058 43.838 1.00 13.79 114 GLU A O 1
ATOM 802 N N . THR A 1 115 ? 4.465 36.699 42.877 1.00 12.33 115 THR A N 1
ATOM 803 C CA . THR A 1 115 ? 4.474 37.517 44.084 1.00 12.63 115 THR A CA 1
ATOM 804 C C . THR A 1 115 ? 3.051 38.005 44.365 1.00 12.77 115 THR A C 1
ATOM 805 O O . THR A 1 115 ? 2.587 37.998 45.502 1.00 10.98 115 THR A O 1
ATOM 809 N N . LEU A 1 116 ? 2.359 38.408 43.308 1.00 14.67 116 LEU A N 1
ATOM 810 C CA . LEU A 1 116 ? 0.980 38.875 43.408 1.00 16.38 116 LEU A CA 1
ATOM 811 C C . LEU A 1 116 ? 0.119 37.717 43.926 1.00 16.51 116 LEU A C 1
ATOM 812 O O . LEU A 1 116 ? -0.708 37.885 44.825 1.00 17.39 116 LEU A O 1
ATOM 817 N N . LYS A 1 117 ? 0.334 36.537 43.354 1.00 16.09 117 LYS A N 1
ATOM 818 C CA . LYS A 1 117 ? -0.431 35.345 43.718 1.00 15.45 117 LYS A CA 1
ATOM 819 C C . LYS A 1 117 ? -0.201 34.905 45.163 1.00 16.01 117 LYS A C 1
ATOM 820 O O . LYS A 1 117 ? -1.154 34.629 45.897 1.00 14.33 117 LYS A O 1
ATOM 826 N N . ALA A 1 118 ? 1.061 34.845 45.573 1.00 16.03 118 ALA A N 1
ATOM 827 C CA . ALA A 1 118 ? 1.392 34.428 46.932 1.00 15.29 118 ALA A CA 1
ATOM 828 C C . ALA A 1 118 ? 0.897 35.438 47.957 1.00 16.31 118 ALA A C 1
ATOM 829 O O . ALA A 1 118 ? 0.403 35.063 49.017 1.00 15.43 118 ALA A O 1
ATOM 831 N N . SER A 1 119 ? 1.029 36.722 47.637 1.00 15.00 119 SER A N 1
ATOM 832 C CA . SER A 1 119 ? 0.596 37.766 48.554 1.00 16.16 119 SER A CA 1
ATOM 833 C C . SER A 1 119 ? -0.900 37.677 48.841 1.00 14.96 119 SER A C 1
ATOM 834 O O . SER A 1 119 ? -1.322 37.791 49.991 1.00 16.81 119 SER A O 1
ATOM 837 N N . GLU A 1 120 ? -1.691 37.468 47.795 1.00 15.21 120 GLU A N 1
ATOM 838 C CA . GLU A 1 120 ? -3.141 37.362 47.938 1.00 17.39 120 GLU A CA 1
ATOM 839 C C . GLU A 1 120 ? -3.520 36.148 48.790 1.00 17.70 120 GLU A C 1
ATOM 840 O O . GLU A 1 120 ? -4.375 36.231 49.676 1.00 17.59 120 GLU A O 1
ATOM 846 N N . GLN A 1 121 ? -2.874 35.019 48.524 1.00 16.98 121 GLN A N 1
ATOM 847 C CA . GLN A 1 121 ? -3.176 33.804 49.267 1.00 18.24 121 GLN A CA 1
ATOM 848 C C . GLN A 1 121 ? -2.809 33.921 50.748 1.00 17.19 121 GLN A C 1
ATOM 849 O O . GLN A 1 121 ? -3.578 33.511 51.621 1.00 17.86 121 GLN A O 1
ATOM 855 N N . LEU A 1 122 ? -1.642 34.485 51.037 1.00 15.96 122 LEU A N 1
ATOM 856 C CA . LEU A 1 122 ? -1.208 34.621 52.421 1.00 16.81 122 LEU A CA 1
ATOM 857 C C . LEU A 1 122 ? -2.058 35.632 53.191 1.00 16.93 122 LEU A C 1
ATOM 858 O O . LEU A 1 122 ? -2.195 35.531 54.410 1.00 16.13 122 LEU A O 1
ATOM 863 N N . LEU A 1 123 ? -2.630 36.605 52.487 1.00 16.16 123 LEU A N 1
ATOM 864 C CA . LEU A 1 123 ? -3.489 37.587 53.144 1.00 17.39 123 LEU A CA 1
ATOM 865 C C . LEU A 1 123 ? -4.790 36.889 53.525 1.00 18.33 123 LEU A C 1
ATOM 866 O O . LEU A 1 123 ? -5.348 37.125 54.596 1.00 17.52 123 LEU A O 1
ATOM 871 N N . GLU A 1 124 ? -5.254 36.019 52.635 1.00 19.43 124 GLU A N 1
ATOM 872 C CA . GLU A 1 124 ? -6.485 35.272 52.855 1.00 21.98 124 GLU A CA 1
ATOM 873 C C . GLU A 1 124 ? -6.307 34.325 54.035 1.00 22.69 124 GLU A C 1
ATOM 874 O O . GLU A 1 124 ? -7.268 34.005 54.736 1.00 22.27 124 GLU A O 1
ATOM 880 N N . GLU A 1 125 ? -5.069 33.884 54.253 1.00 22.18 125 GLU A N 1
ATOM 881 C CA . GLU A 1 125 ? -4.763 32.974 55.350 1.00 22.08 125 GLU A CA 1
ATOM 882 C C . GLU A 1 125 ? -4.472 33.679 56.676 1.00 22.43 125 GLU A C 1
ATOM 883 O O . GLU A 1 125 ? -4.146 33.033 57.670 1.00 21.66 125 GLU A O 1
ATOM 889 N N . GLY A 1 126 ? -4.585 35.006 56.687 1.00 21.66 126 GLY A N 1
ATOM 890 C CA . GLY A 1 126 ? -4.383 35.754 57.920 1.00 20.59 126 GLY A CA 1
ATOM 891 C C . GLY A 1 126 ? -3.003 36.270 58.280 1.00 20.48 126 GLY A C 1
ATOM 892 O O . GLY A 1 126 ? -2.796 36.735 59.406 1.00 20.96 126 GLY A O 1
ATOM 893 N N . PHE A 1 127 ? -2.056 36.199 57.352 1.00 18.47 127 PHE A N 1
ATOM 894 C CA . PHE A 1 127 ? -0.707 36.682 57.622 1.00 18.80 127 PHE A CA 1
ATOM 895 C C . PHE A 1 127 ? -0.611 38.194 57.478 1.00 18.21 127 PHE A C 1
ATOM 896 O O . PHE A 1 127 ? -1.454 38.821 56.838 1.00 18.71 127 PHE A O 1
ATOM 904 N N . ILE A 1 128 ? 0.419 38.770 58.089 1.00 19.03 128 ILE A N 1
ATOM 905 C CA . ILE A 1 128 ? 0.703 40.195 57.944 1.00 18.50 128 ILE A CA 1
ATOM 906 C C . ILE A 1 128 ? 1.698 40.044 56.793 1.00 18.82 128 ILE A C 1
ATOM 907 O O . ILE A 1 128 ? 2.761 39.443 56.968 1.00 18.33 128 ILE A O 1
ATOM 912 N N . VAL A 1 129 ? 1.346 40.571 55.622 1.00 16.83 129 VAL A N 1
ATOM 913 C CA . VAL A 1 129 ? 2.158 40.386 54.415 1.00 15.31 129 VAL A CA 1
ATOM 914 C C . VAL A 1 129 ? 2.966 41.573 53.894 1.00 15.28 129 VAL A C 1
ATOM 915 O O . VAL A 1 129 ? 2.441 42.669 53.722 1.00 15.67 129 VAL A O 1
ATOM 919 N N . LEU A 1 130 ? 4.250 41.330 53.640 1.00 14.50 130 LEU A N 1
ATOM 920 C CA . LEU A 1 130 ? 5.158 42.345 53.115 1.00 15.01 130 LEU A CA 1
ATOM 921 C C . LEU A 1 130 ? 5.870 41.764 51.903 1.00 15.37 130 LEU A C 1
ATOM 922 O O . LEU A 1 130 ? 6.814 40.989 52.039 1.00 16.43 130 LEU A O 1
ATOM 927 N N . PRO A 1 131 ? 5.424 42.129 50.697 1.00 15.71 131 PRO A N 1
ATOM 928 C CA . PRO A 1 131 ? 6.073 41.589 49.502 1.00 15.15 131 PRO A CA 1
ATOM 929 C C . PRO A 1 131 ? 7.331 42.292 49.010 1.00 16.29 131 PRO A C 1
ATOM 930 O O . PRO A 1 131 ? 7.413 43.526 48.968 1.00 15.74 131 PRO A O 1
ATOM 934 N N . TYR A 1 132 ? 8.321 41.482 48.655 1.00 15.36 132 TYR A N 1
ATOM 935 C CA . TYR A 1 132 ? 9.559 41.988 48.083 1.00 14.93 132 TYR A CA 1
ATOM 936 C C . TYR A 1 132 ? 9.165 42.132 46.617 1.00 12.36 132 TYR A C 1
ATOM 937 O O . TYR A 1 132 ? 8.616 41.203 46.028 1.00 14.29 132 TYR A O 1
ATOM 946 N N . THR A 1 133 ? 9.425 43.289 46.026 1.00 13.06 133 THR A N 1
ATOM 947 C CA . THR A 1 133 ? 9.046 43.496 44.639 1.00 13.13 133 THR A CA 1
ATOM 948 C C . THR A 1 133 ? 10.102 44.324 43.901 1.00 14.27 133 THR A C 1
ATOM 949 O O . THR A 1 133 ? 11.126 44.700 44.479 1.00 13.25 133 THR A O 1
ATOM 953 N N . SER A 1 134 ? 9.860 44.578 42.618 1.00 13.56 134 SER A N 1
ATOM 954 C CA . SER A 1 134 ? 10.775 45.362 41.799 1.00 13.74 134 SER A CA 1
ATOM 955 C C . SER A 1 134 ? 10.381 46.823 41.976 1.00 14.38 134 SER A C 1
ATOM 956 O O . SER A 1 134 ? 9.582 47.148 42.858 1.00 13.61 134 SER A O 1
ATOM 959 N N . ASP A 1 135 ? 10.943 47.704 41.152 1.00 15.42 135 ASP A N 1
ATOM 960 C CA . ASP A 1 135 ? 10.561 49.105 41.236 1.00 16.35 135 ASP A CA 1
ATOM 961 C C . ASP A 1 135 ? 9.536 49.454 40.154 1.00 16.73 135 ASP A C 1
ATOM 962 O O . ASP A 1 135 ? 9.412 50.614 39.748 1.00 17.64 135 ASP A O 1
ATOM 967 N N . ASP A 1 136 ? 8.809 48.438 39.688 1.00 15.18 136 ASP A N 1
ATOM 968 C CA . ASP A 1 136 ? 7.747 48.638 38.704 1.00 14.45 136 ASP A CA 1
ATOM 969 C C . A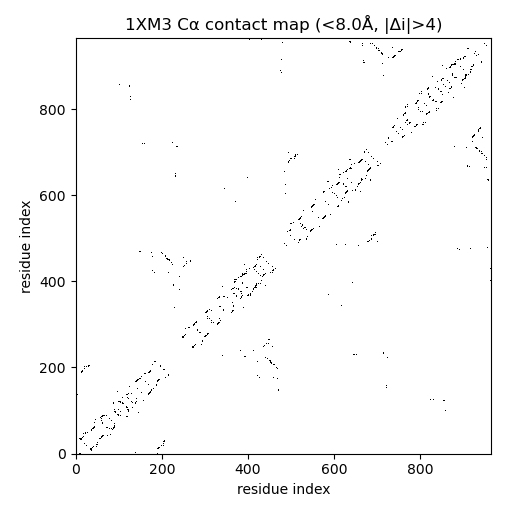SP A 1 136 ? 6.687 49.383 39.514 1.00 15.16 136 ASP A C 1
ATOM 970 O O . ASP A 1 136 ? 6.136 48.849 40.485 1.00 12.48 136 ASP A O 1
ATOM 975 N N . VAL A 1 137 ? 6.412 50.617 39.110 1.00 14.02 137 VAL A N 1
ATOM 976 C CA . VAL A 1 137 ? 5.483 51.473 39.819 1.00 13.89 137 VAL A CA 1
ATOM 977 C C . VAL A 1 137 ? 4.041 51.007 39.950 1.00 13.24 137 VAL A C 1
ATOM 978 O O . VAL A 1 137 ? 3.499 51.000 41.051 1.00 13.69 137 VAL A O 1
ATOM 982 N N . VAL A 1 138 ? 3.408 50.632 38.845 1.00 12.92 138 VAL A N 1
ATOM 983 C CA . VAL A 1 138 ? 2.027 50.192 38.927 1.00 13.44 138 VAL A CA 1
ATOM 984 C C . VAL A 1 138 ? 1.920 48.854 39.657 1.00 13.63 138 VAL A C 1
ATOM 985 O O . VAL A 1 138 ? 0.936 48.606 40.347 1.00 11.97 138 VAL A O 1
ATOM 989 N N . LEU A 1 139 ? 2.931 48.000 39.503 1.00 13.08 139 LEU A N 1
ATOM 990 C CA . LEU A 1 139 ? 2.948 46.704 40.187 1.00 12.91 139 LEU A CA 1
ATOM 991 C C . LEU A 1 139 ? 2.849 46.923 41.694 1.00 11.55 139 LEU A C 1
ATOM 992 O O . LEU A 1 139 ? 2.126 46.208 42.399 1.00 11.66 139 LEU A O 1
ATOM 997 N N . ALA A 1 140 ? 3.588 47.914 42.183 1.00 13.14 140 ALA A N 1
ATOM 998 C CA . ALA A 1 140 ? 3.584 48.228 43.604 1.00 13.90 140 ALA A CA 1
ATOM 999 C C . ALA A 1 140 ? 2.157 48.556 44.038 1.00 14.84 140 ALA A C 1
ATOM 1000 O O . ALA A 1 140 ? 1.692 48.082 45.073 1.00 13.50 140 ALA A O 1
ATOM 1002 N N . ARG A 1 141 ? 1.453 49.358 43.243 1.00 14.88 141 ARG A N 1
ATOM 1003 C CA . ARG A 1 141 ? 0.083 49.704 43.598 1.00 15.70 141 ARG A CA 1
ATOM 1004 C C . ARG A 1 141 ? -0.806 48.463 43.560 1.00 15.32 141 ARG A C 1
ATOM 1005 O O . ARG A 1 141 ? -1.695 48.307 44.392 1.00 14.56 141 ARG A O 1
ATOM 1013 N N . LYS A 1 142 ? -0.556 47.574 42.601 1.00 14.77 142 LYS A N 1
ATOM 1014 C CA . LYS A 1 142 ? -1.346 46.348 42.488 1.00 15.78 142 LYS A CA 1
ATOM 1015 C C . LYS A 1 142 ? -1.221 45.531 43.766 1.00 15.40 142 LYS A C 1
ATOM 1016 O O . LYS A 1 142 ? -2.206 44.979 44.257 1.00 13.23 142 LYS A O 1
ATOM 1022 N N . LEU A 1 143 ? -0.004 45.454 44.294 1.00 14.88 143 LEU A N 1
ATOM 1023 C CA . LEU A 1 143 ? 0.245 44.719 45.524 1.00 14.79 143 LEU A CA 1
ATOM 1024 C C . LEU A 1 143 ? -0.519 45.391 46.665 1.00 15.14 143 LEU A C 1
ATOM 1025 O O . LEU A 1 143 ? -1.196 44.722 47.447 1.00 14.71 143 LEU A O 1
ATOM 1030 N N . GLU A 1 144 ? -0.430 46.715 46.753 1.00 17.47 144 GLU A N 1
ATOM 1031 C CA . GLU A 1 144 ? -1.148 47.433 47.806 1.00 16.33 144 GLU A CA 1
ATOM 1032 C C . GLU A 1 144 ? -2.647 47.157 47.730 1.00 16.42 144 GLU A C 1
ATOM 1033 O O . GLU A 1 144 ? -3.305 46.969 48.755 1.00 15.69 144 GLU A O 1
ATOM 1039 N N . GLU A 1 145 ? -3.186 47.133 46.518 1.00 14.93 145 GLU A N 1
ATOM 1040 C CA . GLU A 1 145 ? -4.615 46.905 46.348 1.00 16.55 145 GLU A CA 1
ATOM 1041 C C . GLU A 1 145 ? -5.074 45.526 46.833 1.00 16.87 145 GLU A C 1
ATOM 1042 O O . GLU A 1 145 ? -6.252 45.327 47.125 1.00 16.44 145 GLU A O 1
ATOM 1048 N N . LEU A 1 146 ? -4.143 44.582 46.944 1.00 15.98 146 LEU A N 1
ATOM 1049 C CA . LEU A 1 146 ? -4.482 43.251 47.441 1.00 15.65 146 LEU A CA 1
ATOM 1050 C C . LEU A 1 146 ? -4.738 43.361 48.942 1.00 16.57 146 LEU A C 1
ATOM 1051 O O . LEU A 1 146 ? -5.482 42.564 49.517 1.00 17.30 146 LEU A O 1
ATOM 1056 N N . GLY A 1 147 ? -4.107 44.356 49.562 1.00 16.35 147 GLY A N 1
ATOM 1057 C CA . GLY A 1 147 ? -4.251 44.572 50.988 1.00 17.03 147 GLY A CA 1
ATOM 1058 C C . GLY A 1 147 ? -2.980 44.280 51.780 1.00 16.25 147 GLY A C 1
ATOM 1059 O O . GLY A 1 147 ? -3.042 44.100 53.000 1.00 16.41 147 GLY A O 1
ATOM 1060 N N . VAL A 1 148 ? -1.828 44.246 51.109 1.00 14.59 148 VAL A N 1
ATOM 1061 C CA . VAL A 1 148 ? -0.570 43.966 51.798 1.00 13.76 148 VAL A CA 1
ATOM 1062 C C . VAL A 1 148 ? -0.280 45.043 52.843 1.00 15.55 148 VAL A C 1
ATOM 1063 O O . VAL A 1 148 ? -0.733 46.184 52.719 1.00 15.97 148 VAL A O 1
ATOM 1067 N N . HIS A 1 149 ? 0.491 44.682 53.863 1.00 15.89 149 HIS A N 1
ATOM 1068 C CA . HIS A 1 149 ? 0.789 45.600 54.953 1.00 15.76 149 HIS A CA 1
ATOM 1069 C C . HIS A 1 149 ? 1.986 46.520 54.784 1.00 16.80 149 HIS A C 1
ATOM 1070 O O . HIS A 1 149 ? 2.203 47.423 55.589 1.00 15.44 149 HIS A O 1
ATOM 1077 N N . ALA A 1 150 ? 2.744 46.292 53.720 1.00 17.10 150 ALA A N 1
ATOM 1078 C CA . ALA A 1 150 ? 3.905 47.101 53.391 1.00 17.04 150 ALA A CA 1
ATOM 1079 C C . ALA A 1 150 ? 4.363 46.671 52.006 1.00 17.95 150 ALA A C 1
ATOM 1080 O O . ALA A 1 150 ? 4.038 45.574 51.557 1.00 18.92 150 ALA A O 1
ATOM 1082 N N . ILE A 1 151 ? 5.083 47.544 51.313 1.00 18.07 151 ILE A N 1
ATOM 1083 C CA . ILE A 1 151 ? 5.604 47.200 49.997 1.00 19.15 151 ILE A CA 1
ATOM 1084 C C . ILE A 1 151 ? 7.111 47.375 50.072 1.00 18.70 151 ILE A C 1
ATOM 1085 O O . ILE A 1 151 ? 7.609 48.396 50.557 1.00 19.05 151 ILE A O 1
ATOM 1098 N N . PRO A 1 153 ? 10.071 47.480 47.637 1.00 15.15 153 PRO A N 1
ATOM 1099 C CA . PRO A 1 153 ? 10.745 47.525 46.337 1.00 13.47 153 PRO A CA 1
ATOM 1100 C C . PRO A 1 153 ? 12.254 47.423 46.523 1.00 14.06 153 PRO A C 1
ATOM 1101 O O . PRO A 1 153 ? 12.803 47.987 47.470 1.00 12.32 153 PRO A O 1
ATOM 1105 N N . GLY A 1 154 ? 12.920 46.699 45.628 1.00 14.95 154 GLY A N 1
ATOM 1106 C CA . GLY A 1 154 ? 14.362 46.557 45.736 1.00 14.57 154 GLY A CA 1
ATOM 1107 C C . GLY A 1 154 ? 15.071 47.761 45.138 1.00 14.99 154 GLY A C 1
ATOM 1108 O O . GLY A 1 154 ? 14.643 48.294 44.120 1.00 16.53 154 GLY A O 1
ATOM 1109 N N . ALA A 1 155 ? 16.147 48.204 45.774 1.00 15.50 155 ALA A N 1
ATOM 1110 C CA . ALA A 1 155 ? 16.906 49.344 45.273 1.00 14.60 155 ALA A CA 1
ATOM 1111 C C . ALA A 1 155 ? 17.583 48.914 43.975 1.00 13.54 155 ALA A C 1
ATOM 1112 O O . ALA A 1 155 ? 17.642 49.666 42.993 1.00 11.99 155 ALA A O 1
ATOM 1114 N N . SER A 1 156 ? 18.085 47.685 43.989 1.00 12.59 156 SER A N 1
ATOM 1115 C CA . SER A 1 156 ? 18.762 47.088 42.846 1.00 12.87 156 SER A CA 1
ATOM 1116 C C . SER A 1 156 ? 18.744 45.580 43.092 1.00 13.85 156 SER A C 1
ATOM 1117 O O . SER A 1 156 ? 18.239 45.130 44.126 1.00 15.15 156 SER A O 1
ATOM 1120 N N . PRO A 1 157 ? 19.287 44.777 42.158 1.00 15.62 157 PRO A N 1
ATOM 1121 C CA . PRO A 1 157 ? 19.274 43.326 42.376 1.00 15.01 157 PRO A CA 1
ATOM 1122 C C . PRO A 1 157 ? 19.902 42.892 43.694 1.00 15.79 157 PRO A C 1
ATOM 1123 O O . PRO A 1 157 ? 20.840 43.519 44.184 1.00 14.83 157 PRO A O 1
ATOM 1127 N N . ILE A 1 158 ? 19.363 41.816 44.260 1.00 15.16 158 ILE A N 1
ATOM 1128 C CA . ILE A 1 158 ? 19.858 41.269 45.516 1.00 17.26 158 ILE A CA 1
ATOM 1129 C C . ILE A 1 158 ? 21.364 41.032 45.425 1.00 17.41 158 ILE A C 1
ATOM 1130 O O . ILE A 1 158 ? 21.848 40.433 44.465 1.00 16.85 158 ILE A O 1
ATOM 1135 N N . GLY A 1 159 ? 22.096 41.538 46.415 1.00 18.88 159 GLY A N 1
ATOM 1136 C CA . GLY A 1 159 ? 23.541 41.375 46.463 1.00 19.51 159 GLY A CA 1
ATOM 1137 C C . GLY A 1 159 ? 24.359 42.158 45.449 1.00 20.91 159 GLY A C 1
ATOM 1138 O O . GLY A 1 159 ? 25.568 41.956 45.342 1.00 23.15 159 GLY A O 1
ATOM 1139 N N . SER A 1 160 ? 23.727 43.060 44.707 1.00 18.53 160 SER A N 1
ATOM 1140 C CA . SER A 1 160 ? 24.461 43.825 43.703 1.00 17.74 160 SER A CA 1
ATOM 1141 C C . SER A 1 160 ? 25.338 44.900 44.332 1.00 17.56 160 SER A C 1
ATOM 1142 O O . SER A 1 160 ? 26.364 45.273 43.766 1.00 17.99 160 SER A O 1
ATOM 1145 N N . GLY A 1 161 ? 24.922 45.392 45.497 1.00 17.26 161 GLY A N 1
ATOM 1146 C CA . GLY A 1 161 ? 25.665 46.434 46.185 1.00 18.11 161 GLY A CA 1
ATOM 1147 C C . GLY A 1 161 ? 25.696 47.746 45.421 1.00 17.76 161 GLY A C 1
ATOM 1148 O O . GLY A 1 161 ? 26.502 48.628 45.723 1.00 16.84 161 GLY A O 1
ATOM 1149 N N . GLN A 1 162 ? 24.804 47.897 44.447 1.00 16.32 162 GLN A N 1
ATOM 1150 C CA . GLN A 1 162 ? 24.785 49.109 43.634 1.00 17.57 162 GLN A CA 1
ATOM 1151 C C . GLN A 1 162 ? 23.954 50.277 44.157 1.00 17.37 162 GLN A C 1
ATOM 1152 O O . GLN A 1 162 ? 24.050 51.380 43.624 1.00 18.78 162 GLN A O 1
ATOM 1158 N N . GLY A 1 163 ? 23.150 50.050 45.191 1.00 15.66 163 GLY A N 1
ATOM 1159 C CA . GLY A 1 163 ? 22.333 51.126 45.723 1.00 13.81 163 GLY A CA 1
ATOM 1160 C C . GLY A 1 163 ? 21.065 51.293 44.906 1.00 15.42 163 GLY A C 1
ATOM 1161 O O . GLY A 1 163 ? 20.695 50.390 44.165 1.00 14.92 163 GLY A O 1
ATOM 1162 N N . ILE A 1 164 ? 20.389 52.432 45.015 1.00 16.24 164 ILE A N 1
ATOM 1163 C CA . ILE A 1 164 ? 19.161 52.591 44.247 1.00 16.54 164 ILE A CA 1
ATOM 1164 C C . ILE A 1 164 ? 19.460 53.022 42.812 1.00 15.82 164 ILE A C 1
ATOM 1165 O O . ILE A 1 164 ? 20.040 54.082 42.567 1.00 14.20 164 ILE A O 1
ATOM 1170 N N . LEU A 1 165 ? 19.063 52.176 41.868 1.00 11.68 165 LEU A N 1
ATOM 1171 C CA . LEU A 1 165 ? 19.310 52.425 40.452 1.00 12.52 165 LEU A CA 1
ATOM 1172 C C . LEU A 1 165 ? 18.272 53.297 39.762 1.00 12.42 165 LEU A C 1
ATOM 1173 O O . LEU A 1 165 ? 18.564 53.916 38.744 1.00 14.33 165 LEU A O 1
ATOM 1178 N N . ASN A 1 166 ? 17.060 53.342 40.303 1.00 12.92 166 ASN A N 1
ATOM 1179 C CA . ASN A 1 166 ? 16.018 54.154 39.683 1.00 13.84 166 ASN A CA 1
ATOM 1180 C C . ASN A 1 166 ? 15.275 54.998 40.715 1.00 14.94 166 ASN A C 1
ATOM 1181 O O . ASN A 1 166 ? 14.142 54.685 41.084 1.00 14.81 166 ASN A O 1
ATOM 1186 N N . PRO A 1 167 ? 15.902 56.094 41.182 1.00 15.43 167 PRO A N 1
ATOM 1187 C CA . PRO A 1 167 ? 15.305 56.994 42.179 1.00 16.53 167 PRO A CA 1
ATOM 1188 C C . PRO A 1 167 ? 13.935 57.532 41.765 1.00 16.42 167 PRO A C 1
ATOM 1189 O O . PRO A 1 167 ? 13.067 57.755 42.611 1.00 15.83 167 PRO A O 1
ATOM 1193 N N . LEU A 1 168 ? 13.755 57.759 40.466 1.00 15.01 168 LEU A N 1
ATOM 1194 C CA . LEU A 1 168 ? 12.481 58.274 39.968 1.00 14.38 168 LEU A CA 1
ATOM 1195 C C . LEU A 1 168 ? 11.341 57.301 40.255 1.00 12.81 168 LEU A C 1
ATOM 1196 O O . LEU A 1 168 ? 10.322 57.691 40.812 1.00 12.73 168 LEU A O 1
ATOM 1201 N N . ASN A 1 169 ? 11.505 56.035 39.870 1.00 12.34 169 ASN A N 1
ATOM 1202 C CA . ASN A 1 169 ? 10.465 55.038 40.119 1.00 12.19 169 ASN A CA 1
ATOM 1203 C C . ASN A 1 169 ? 10.205 54.866 41.606 1.00 13.11 169 ASN A C 1
ATOM 1204 O O . ASN A 1 169 ? 9.059 54.733 42.028 1.00 11.39 169 ASN A O 1
ATOM 1209 N N . LEU A 1 170 ? 11.270 54.857 42.404 1.00 14.08 170 LEU A N 1
ATOM 1210 C CA . LEU A 1 170 ? 11.107 54.697 43.844 1.00 15.63 170 LEU A CA 1
ATOM 1211 C C . LEU A 1 170 ? 10.307 55.876 44.395 1.00 15.83 170 LEU A C 1
ATOM 1212 O O . LEU A 1 170 ? 9.475 55.712 45.294 1.00 14.44 170 LEU A O 1
ATOM 1217 N N . SER A 1 171 ? 10.562 57.060 43.844 1.00 15.62 171 SER A N 1
ATOM 1218 C CA . SER A 1 171 ? 9.851 58.270 44.253 1.00 16.45 171 SER A CA 1
ATOM 1219 C C . SER A 1 171 ? 8.359 58.140 43.950 1.00 16.21 171 SER A C 1
ATOM 1220 O O . SER A 1 171 ? 7.519 58.545 44.748 1.00 16.42 171 SER A O 1
ATOM 1223 N N . PHE A 1 172 ? 8.030 57.579 42.792 1.00 14.36 172 PHE A N 1
ATOM 1224 C CA . PHE A 1 172 ? 6.632 57.401 42.423 1.00 14.95 172 PHE A CA 1
ATOM 1225 C C . PHE A 1 172 ? 5.957 56.427 43.382 1.00 15.26 172 PHE A C 1
ATOM 1226 O O . PHE A 1 172 ? 4.836 56.661 43.847 1.00 14.93 172 PHE A O 1
ATOM 1234 N N . ILE A 1 173 ? 6.641 55.323 43.668 1.00 13.65 173 ILE A N 1
ATOM 1235 C CA . ILE A 1 173 ? 6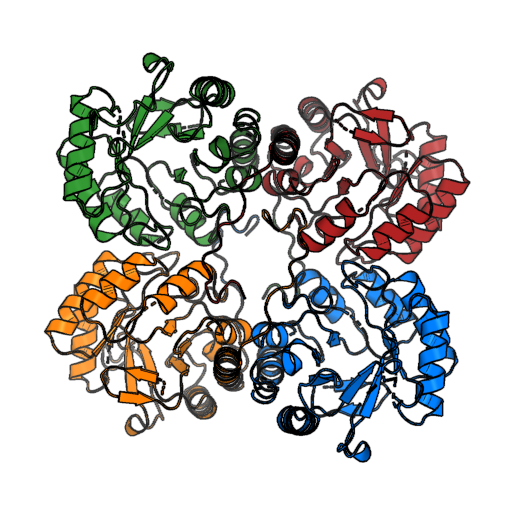.107 54.307 44.568 1.00 14.01 173 ILE A CA 1
ATOM 1236 C C . ILE A 1 173 ? 5.844 54.856 45.969 1.00 16.37 173 ILE A C 1
ATOM 1237 O O . ILE A 1 173 ? 4.777 54.624 46.547 1.00 17.89 173 ILE A O 1
ATOM 1242 N N . ILE A 1 174 ? 6.805 55.589 46.517 1.00 16.90 174 ILE A N 1
ATOM 1243 C CA . ILE A 1 174 ? 6.634 56.141 47.850 1.00 19.02 174 ILE A CA 1
ATOM 1244 C C . ILE A 1 174 ? 5.517 57.178 47.888 1.00 19.65 174 ILE A C 1
ATOM 1245 O O . ILE A 1 174 ? 4.677 57.167 48.785 1.00 19.60 174 ILE A O 1
ATOM 1250 N N . GLU A 1 175 ? 5.488 58.059 46.899 1.00 21.01 175 GLU A N 1
ATOM 1251 C CA . GLU A 1 175 ? 4.473 59.096 46.867 1.00 22.26 175 GLU A CA 1
ATOM 1252 C C . GLU A 1 175 ? 3.039 58.614 46.654 1.00 20.31 175 GLU A C 1
ATOM 1253 O O . GLU A 1 175 ? 2.103 59.310 47.030 1.00 22.44 175 GLU A O 1
ATOM 1259 N N . GLN A 1 176 ? 2.857 57.424 46.085 1.00 18.29 176 GLN A N 1
ATOM 1260 C CA . GLN A 1 176 ? 1.510 56.887 45.859 1.00 18.29 176 GLN A CA 1
ATOM 1261 C C . GLN A 1 176 ? 1.066 55.912 46.954 1.00 18.78 176 GLN A C 1
ATOM 1262 O O . GLN A 1 176 ? -0.127 55.601 47.073 1.00 18.28 176 GLN A O 1
ATOM 1268 N N . ALA A 1 177 ? 2.025 55.430 47.740 1.00 17.01 177 ALA A N 1
ATOM 1269 C CA . ALA A 1 177 ? 1.760 54.454 48.800 1.00 17.68 177 ALA A CA 1
ATOM 1270 C C . ALA A 1 177 ? 0.799 54.875 49.910 1.00 18.20 177 ALA A C 1
ATOM 1271 O O . ALA A 1 177 ? 0.752 56.036 50.303 1.00 17.01 177 ALA A O 1
ATOM 1273 N N . LYS A 1 178 ? 0.049 53.893 50.410 1.00 18.90 178 LYS A N 1
ATOM 1274 C CA . LYS A 1 178 ? -0.909 54.079 51.494 1.00 21.09 178 LYS A CA 1
ATOM 1275 C C . LYS A 1 178 ? -0.481 53.212 52.682 1.00 21.19 178 LYS A C 1
ATOM 1276 O O . LYS A 1 178 ? -1.127 53.208 53.732 1.00 20.63 178 LYS A O 1
ATOM 1282 N N . VAL A 1 179 ? 0.606 52.465 52.486 1.00 18.61 179 VAL A N 1
ATOM 1283 C CA . VAL A 1 179 ? 1.201 51.626 53.527 1.00 18.54 179 VAL A CA 1
ATOM 1284 C C . VAL A 1 179 ? 2.702 51.914 53.494 1.00 17.62 179 VAL A C 1
ATOM 1285 O O . VAL A 1 179 ? 3.208 52.499 52.532 1.00 17.06 179 VAL A O 1
ATOM 1289 N N . PRO A 1 180 ? 3.439 51.518 54.539 1.00 17.86 180 PRO A N 1
ATOM 1290 C CA . PRO A 1 180 ? 4.869 51.815 54.475 1.00 17.85 180 PRO A CA 1
ATOM 1291 C C . PRO A 1 180 ? 5.616 51.214 53.291 1.00 17.61 180 PRO A C 1
ATOM 1292 O O . PRO A 1 180 ? 5.252 50.161 52.746 1.00 17.27 180 PRO A O 1
ATOM 1296 N N . VAL A 1 181 ? 6.649 51.931 52.875 1.00 16.04 181 VAL A N 1
ATOM 1297 C CA . VAL A 1 181 ? 7.495 51.503 51.780 1.00 16.77 181 VAL A CA 1
ATOM 1298 C C . VAL A 1 181 ? 8.879 51.310 52.370 1.00 16.58 181 VAL A C 1
ATOM 1299 O O . VAL A 1 181 ? 9.467 52.242 52.932 1.00 17.01 181 VAL A O 1
ATOM 1303 N N . ILE A 1 182 ? 9.393 50.094 52.276 1.00 15.58 182 ILE A N 1
ATOM 1304 C CA . ILE A 1 182 ? 10.721 49.834 52.794 1.00 16.68 182 ILE A CA 1
ATOM 1305 C C . ILE A 1 182 ? 11.606 49.313 51.669 1.00 16.03 182 ILE A C 1
ATOM 1306 O O . ILE A 1 182 ? 11.315 48.293 51.040 1.00 14.92 182 ILE A O 1
ATOM 1311 N N . VAL A 1 183 ? 12.664 50.062 51.392 1.00 13.92 183 VAL A N 1
ATOM 1312 C CA . VAL A 1 183 ? 13.606 49.704 50.344 1.00 14.96 183 VAL A CA 1
ATOM 1313 C C . VAL A 1 183 ? 14.324 48.445 50.817 1.00 16.46 183 VAL A C 1
ATOM 1314 O O . VAL A 1 183 ? 14.924 48.421 51.889 1.00 15.19 183 VAL A O 1
ATOM 1318 N N . ASP A 1 184 ? 14.263 47.404 49.998 1.00 19.52 184 ASP A N 1
ATOM 1319 C CA . ASP A 1 184 ? 14.828 46.118 50.366 1.00 23.44 184 ASP A CA 1
ATOM 1320 C C . ASP A 1 184 ? 15.985 45.617 49.502 1.00 25.99 184 ASP A C 1
ATOM 1321 O O . ASP A 1 184 ? 15.834 45.395 48.304 1.00 26.34 184 ASP A O 1
ATOM 1326 N N . ALA A 1 185 ? 17.142 45.449 50.137 1.00 27.68 185 ALA A N 1
ATOM 1327 C CA . ALA A 1 185 ? 18.350 44.945 49.486 1.00 26.48 185 ALA A CA 1
ATOM 1328 C C . ALA A 1 185 ? 18.845 45.719 48.265 1.00 25.08 185 ALA A C 1
ATOM 1329 O O . ALA A 1 185 ? 18.186 46.631 47.755 1.00 23.50 185 ALA A O 1
ATOM 1331 N N . GLY A 1 186 ? 20.021 45.326 47.794 1.00 20.69 186 GLY A N 1
ATOM 1332 C CA . GLY A 1 186 ? 20.620 46.006 46.666 1.00 20.81 186 GLY A CA 1
ATOM 1333 C C . GLY A 1 186 ? 21.395 47.176 47.238 1.00 20.51 186 GLY A C 1
ATOM 1334 O O . GLY A 1 186 ? 22.029 47.940 46.511 1.00 22.19 186 GLY A O 1
ATOM 1335 N N . ILE A 1 187 ? 21.335 47.315 48.560 1.00 20.27 187 ILE A N 1
ATOM 1336 C CA . ILE A 1 187 ? 22.042 48.389 49.256 1.00 19.81 187 ILE A CA 1
ATOM 1337 C C . ILE A 1 187 ? 23.505 47.987 49.401 1.00 19.57 187 ILE A C 1
ATOM 1338 O O . ILE A 1 187 ? 23.810 46.814 49.612 1.00 20.95 187 ILE A O 1
ATOM 1343 N N . GLY A 1 188 ? 24.411 48.950 49.277 1.00 17.48 188 GLY A N 1
ATOM 1344 C CA . GLY A 1 188 ? 25.822 48.629 49.411 1.00 18.53 188 GLY A CA 1
ATOM 1345 C C . GLY A 1 188 ? 26.541 49.364 50.529 1.00 17.51 188 GLY A C 1
ATOM 1346 O O . GLY A 1 188 ? 27.448 48.816 51.162 1.00 17.43 188 GLY A O 1
ATOM 1347 N N . SER A 1 189 ? 26.133 50.603 50.782 1.00 16.61 189 SER A N 1
ATOM 1348 C CA . SER A 1 189 ? 26.778 51.415 51.808 1.00 16.27 189 SER A CA 1
ATOM 1349 C C . SER A 1 189 ? 25.809 52.430 52.423 1.00 15.65 189 SER A C 1
ATOM 1350 O O . SER A 1 189 ? 24.683 52.585 51.955 1.00 15.15 189 SER A O 1
ATOM 1353 N N . PRO A 1 190 ? 26.241 53.134 53.485 1.00 15.38 190 PRO A N 1
ATOM 1354 C CA . PRO A 1 190 ? 25.392 54.129 54.143 1.00 15.03 190 PRO A CA 1
ATOM 1355 C C . PRO A 1 190 ? 24.762 55.151 53.190 1.00 14.20 190 PRO A C 1
ATOM 1356 O O . PRO A 1 190 ? 23.621 55.554 53.387 1.00 13.20 190 PRO A O 1
ATOM 1360 N N . LYS A 1 191 ? 25.490 55.573 52.160 1.00 13.66 191 LYS A N 1
ATOM 1361 C CA . LYS A 1 191 ? 24.926 56.570 51.249 1.00 13.86 191 LYS A CA 1
ATOM 1362 C C . LYS A 1 191 ? 23.631 56.091 50.605 1.00 14.68 191 LYS A C 1
ATOM 1363 O O . LYS A 1 191 ? 22.723 56.889 50.369 1.00 14.44 191 LYS A O 1
ATOM 1369 N N . ASP A 1 192 ? 23.537 54.789 50.334 1.00 13.79 192 ASP A N 1
ATOM 1370 C CA . ASP A 1 192 ? 22.339 54.229 49.709 1.00 14.64 192 ASP A CA 1
ATOM 1371 C C . ASP A 1 192 ? 21.172 54.163 50.692 1.00 13.13 192 ASP A C 1
ATOM 1372 O O . ASP A 1 192 ? 20.025 54.449 50.335 1.00 13.68 192 ASP A O 1
ATOM 1377 N N . ALA A 1 193 ? 21.467 53.774 51.928 1.00 12.77 193 ALA A N 1
ATOM 1378 C CA . ALA A 1 193 ? 20.439 53.673 52.958 1.00 13.14 193 ALA A CA 1
ATOM 1379 C C . ALA A 1 193 ? 19.909 55.069 53.245 1.00 12.11 193 ALA A C 1
ATOM 1380 O O . ALA A 1 193 ? 18.704 55.277 53.389 1.00 13.38 193 ALA A O 1
ATOM 1382 N N . ALA A 1 194 ? 20.819 56.030 53.332 1.00 12.17 194 ALA A N 1
ATOM 1383 C CA . ALA A 1 194 ? 20.416 57.405 53.601 1.00 12.46 194 ALA A CA 1
ATOM 1384 C C . ALA A 1 194 ? 19.551 57.940 52.460 1.00 13.02 194 ALA A C 1
ATOM 1385 O O . ALA A 1 194 ? 18.527 58.583 52.695 1.00 15.11 194 ALA A O 1
ATOM 1387 N N . TYR A 1 195 ? 19.957 57.660 51.224 1.00 12.69 195 TYR A N 1
ATOM 1388 C CA . TYR A 1 195 ? 19.218 58.142 50.059 1.00 13.24 195 TYR A CA 1
ATOM 1389 C C . TYR A 1 195 ? 17.778 57.624 50.074 1.00 13.36 195 TYR A C 1
ATOM 1390 O O . TYR A 1 195 ? 16.839 58.370 49.784 1.00 12.13 195 TYR A O 1
ATOM 1399 N N . ALA A 1 196 ? 17.600 56.350 50.422 1.00 13.62 196 ALA A N 1
ATOM 1400 C CA . ALA A 1 196 ? 16.262 55.764 50.483 1.00 13.81 196 ALA A CA 1
ATOM 1401 C C . ALA A 1 196 ? 15.373 56.569 51.422 1.00 14.66 196 ALA A C 1
ATOM 1402 O O . ALA A 1 196 ? 14.240 56.897 51.085 1.00 15.07 196 ALA A O 1
ATOM 1412 N N . GLU A 1 198 ? 15.917 59.607 52.391 1.00 15.28 198 GLU A N 1
ATOM 1413 C CA . GLU A 1 198 ? 15.826 60.973 51.876 1.00 16.60 198 GLU A CA 1
ATOM 1414 C C . GLU A 1 198 ? 14.713 61.111 50.846 1.00 17.06 198 GLU A C 1
ATOM 1415 O O . GLU A 1 198 ? 14.152 62.196 50.657 1.00 16.75 198 GLU A O 1
ATOM 1421 N N . LEU A 1 199 ? 14.400 60.008 50.175 1.00 15.98 199 LEU A N 1
ATOM 1422 C CA . LEU A 1 199 ? 13.346 60.006 49.167 1.00 15.94 199 LEU A CA 1
ATOM 1423 C C . LEU A 1 199 ? 11.983 59.859 49.823 1.00 17.05 199 LEU A C 1
ATOM 1424 O O . LEU A 1 199 ? 10.951 60.007 49.168 1.00 15.85 199 LEU A O 1
ATOM 1429 N N . GLY A 1 200 ? 11.986 59.552 51.116 1.00 16.49 200 GLY A N 1
ATOM 1430 C CA . GLY A 1 200 ? 10.734 59.401 51.833 1.00 16.27 200 GLY A CA 1
ATOM 1431 C C . GLY A 1 200 ? 10.343 57.980 52.205 1.00 15.47 200 GLY A C 1
ATOM 1432 O O . GLY A 1 200 ? 9.203 57.745 52.589 1.00 17.02 200 GLY A O 1
ATOM 1433 N N . ALA A 1 201 ? 11.260 57.026 52.085 1.00 14.97 201 ALA A N 1
ATOM 1434 C CA . ALA A 1 201 ? 10.937 55.648 52.448 1.00 15.12 201 ALA A CA 1
ATOM 1435 C C . ALA A 1 201 ? 10.719 55.554 53.956 1.00 14.64 201 ALA A C 1
ATOM 1436 O O . ALA A 1 201 ? 11.295 56.326 54.721 1.00 15.49 201 ALA A O 1
ATOM 1438 N N . ASP A 1 202 ? 9.889 54.605 54.380 1.00 13.88 202 ASP A N 1
ATOM 1439 C CA . ASP A 1 202 ? 9.600 54.426 55.798 1.00 14.94 202 ASP A CA 1
ATOM 1440 C C . ASP A 1 202 ? 10.653 53.588 56.509 1.00 15.17 202 ASP A C 1
ATOM 1441 O O . ASP A 1 202 ? 10.698 53.538 57.743 1.00 16.07 202 ASP A O 1
ATOM 1446 N N . GLY A 1 203 ? 11.499 52.927 55.729 1.00 14.45 203 GLY A N 1
ATOM 1447 C CA . GLY A 1 203 ? 12.545 52.112 56.312 1.00 14.77 203 GLY A CA 1
ATOM 1448 C C . GLY A 1 203 ? 13.379 51.435 55.245 1.00 15.23 203 GLY A C 1
ATOM 1449 O O . GLY A 1 203 ? 13.110 51.581 54.055 1.00 15.41 203 GLY A O 1
ATOM 1450 N N . VAL A 1 204 ? 14.391 50.695 55.678 1.00 15.10 204 VAL A N 1
ATOM 1451 C CA . VAL A 1 204 ? 15.274 49.976 54.769 1.00 15.96 204 VAL A CA 1
ATOM 1452 C C . VAL A 1 204 ? 15.578 48.602 55.343 1.00 16.15 204 VAL A C 1
ATOM 1453 O O . VAL A 1 204 ? 15.777 48.455 56.548 1.00 15.96 204 VAL A O 1
ATOM 1457 N N . LEU A 1 205 ? 15.588 47.592 54.482 1.00 16.31 205 LEU A N 1
ATOM 1458 C CA . LEU A 1 205 ? 15.897 46.237 54.912 1.00 17.41 205 LEU A CA 1
ATOM 1459 C C . LEU A 1 205 ? 17.271 45.906 54.336 1.00 17.97 205 LEU A C 1
ATOM 1460 O O . LEU A 1 205 ? 17.476 45.979 53.120 1.00 18.28 205 LEU A O 1
ATOM 1465 N N . LEU A 1 206 ? 18.207 45.556 55.212 1.00 18.33 206 LEU A N 1
ATOM 1466 C CA . LEU A 1 206 ? 19.569 45.238 54.796 1.00 20.74 206 LEU A CA 1
ATOM 1467 C C . LEU A 1 206 ? 19.990 43.863 55.289 1.00 19.67 206 LEU A C 1
ATOM 1468 O O . LEU A 1 206 ? 19.459 43.362 56.283 1.00 19.50 206 LEU A O 1
ATOM 1473 N N . ASN A 1 207 ? 20.948 43.265 54.585 1.00 19.70 207 ASN A N 1
ATOM 1474 C CA . ASN A 1 207 ? 21.494 41.972 54.972 1.00 20.97 207 ASN A CA 1
ATOM 1475 C C . ASN A 1 207 ? 22.970 41.832 54.604 1.00 20.95 207 ASN A C 1
ATOM 1476 O O . ASN A 1 207 ? 23.837 42.156 55.413 1.00 20.87 207 ASN A O 1
ATOM 1481 N N . THR A 1 208 ? 23.264 41.394 53.384 1.00 20.28 208 THR A N 1
ATOM 1482 C CA . THR A 1 208 ? 24.652 41.192 52.980 1.00 22.30 208 THR A CA 1
ATOM 1483 C C . THR A 1 208 ? 25.564 42.414 53.039 1.00 20.95 208 THR A C 1
ATOM 1484 O O . THR A 1 208 ? 26.764 42.272 53.258 1.00 18.99 208 THR A O 1
ATOM 1488 N N . ALA A 1 209 ? 25.019 43.610 52.842 1.00 18.87 209 ALA A N 1
ATOM 1489 C CA . ALA A 1 209 ? 25.855 44.802 52.907 1.00 18.51 209 ALA A CA 1
ATOM 1490 C C . ALA A 1 209 ? 26.515 44.881 54.284 1.00 17.91 209 ALA A C 1
ATOM 1491 O O . ALA A 1 209 ? 27.617 45.410 54.423 1.00 18.63 209 ALA A O 1
ATOM 1493 N N . VAL A 1 210 ? 25.836 44.349 55.297 1.00 18.59 210 VAL A N 1
ATOM 1494 C CA . VAL A 1 210 ? 26.356 44.366 56.663 1.00 18.16 210 VAL A CA 1
ATOM 1495 C C . VAL A 1 210 ? 27.115 43.081 56.999 1.00 18.37 210 VAL A C 1
ATOM 1496 O O . VAL A 1 210 ? 28.276 43.124 57.408 1.00 17.45 210 VAL A O 1
ATOM 1500 N N . SER A 1 211 ? 26.462 41.937 56.824 1.00 20.25 211 SER A N 1
ATOM 1501 C CA . SER A 1 211 ? 27.098 40.658 57.138 1.00 21.24 211 SER A CA 1
ATOM 1502 C C . SER A 1 211 ? 28.292 40.361 56.235 1.00 22.00 211 SER A C 1
ATOM 1503 O O . SER A 1 211 ? 29.215 39.649 56.632 1.00 22.40 211 SER A O 1
ATOM 1506 N N . GLY A 1 212 ? 28.277 40.921 55.029 1.00 22.79 212 GLY A N 1
ATOM 1507 C CA . GLY A 1 212 ? 29.358 40.694 54.085 1.00 22.54 212 GLY A CA 1
ATOM 1508 C C . GLY A 1 212 ? 30.521 41.661 54.207 1.00 21.88 212 GLY A C 1
ATOM 1509 O O . GLY A 1 212 ? 31.525 41.518 53.508 1.00 21.76 212 GLY A O 1
ATOM 1510 N N . ALA A 1 213 ? 30.398 42.649 55.088 1.00 22.03 213 ALA A N 1
ATOM 1511 C CA . ALA A 1 213 ? 31.474 43.625 55.271 1.00 21.83 213 ALA A CA 1
ATOM 1512 C C . ALA A 1 213 ? 32.638 42.986 56.026 1.00 22.49 213 ALA A C 1
ATOM 1513 O O . ALA A 1 213 ? 32.459 41.969 56.693 1.00 22.36 213 ALA A O 1
ATOM 1515 N N . ASP A 1 214 ? 33.826 43.576 55.917 1.00 22.27 214 ASP A N 1
ATOM 1516 C CA . ASP A 1 214 ? 34.992 43.044 56.617 1.00 23.88 214 ASP A CA 1
ATOM 1517 C C . ASP A 1 214 ? 34.785 43.159 58.120 1.00 24.59 214 ASP A C 1
ATOM 1518 O O . ASP A 1 214 ? 35.320 42.365 58.894 1.00 23.27 214 ASP A O 1
ATOM 1523 N N . ASP A 1 215 ? 34.006 44.159 58.524 1.00 22.91 215 ASP A N 1
ATOM 1524 C CA . ASP A 1 215 ? 33.704 44.400 59.931 1.00 23.18 215 ASP A CA 1
ATOM 1525 C C . ASP A 1 215 ? 32.195 44.599 60.053 1.00 22.50 215 ASP A C 1
ATOM 1526 O O . ASP A 1 215 ? 31.717 45.729 60.091 1.00 20.87 215 ASP A O 1
ATOM 1531 N N . PRO A 1 216 ? 31.426 43.499 60.119 1.00 22.10 216 PRO A N 1
ATOM 1532 C CA . PRO A 1 216 ? 29.964 43.557 60.230 1.00 21.35 216 PRO A CA 1
ATOM 1533 C C . PRO A 1 216 ? 29.422 44.439 61.349 1.00 21.13 216 PRO A C 1
ATOM 1534 O O . PRO A 1 216 ? 28.471 45.202 61.143 1.00 19.97 216 PRO A O 1
ATOM 1538 N N . VAL A 1 217 ? 30.019 44.342 62.534 1.00 18.88 217 VAL A N 1
ATOM 1539 C CA . VAL A 1 217 ? 29.552 45.140 63.658 1.00 18.90 217 VAL A CA 1
ATOM 1540 C C . VAL A 1 217 ? 29.648 46.636 63.359 1.00 18.27 217 VAL A C 1
ATOM 1541 O O . VAL A 1 217 ? 28.704 47.386 63.611 1.00 19.17 217 VAL A O 1
ATOM 1545 N N . LYS A 1 218 ? 30.782 47.063 62.814 1.00 18.28 218 LYS A N 1
ATOM 1546 C CA . LYS A 1 218 ? 30.977 48.473 62.490 1.00 18.23 218 LYS A CA 1
ATOM 1547 C C . LYS A 1 218 ? 30.010 48.936 61.404 1.00 19.35 218 LYS A C 1
ATOM 1548 O O . LYS A 1 218 ? 29.456 50.033 61.481 1.00 21.35 218 LYS A O 1
ATOM 1562 N N . ALA A 1 220 ? 27.134 47.631 60.732 1.00 17.33 220 ALA A N 1
ATOM 1563 C CA . ALA A 1 220 ? 25.784 47.628 61.282 1.00 18.27 220 ALA A CA 1
ATOM 1564 C C . ALA A 1 220 ? 25.550 48.966 61.981 1.00 19.37 220 ALA A C 1
ATOM 1565 O O . ALA A 1 220 ? 24.448 49.523 61.949 1.00 20.03 220 ALA A O 1
ATOM 1567 N N . ARG A 1 221 ? 26.603 49.472 62.613 1.00 19.15 221 ARG A N 1
ATOM 1568 C CA . ARG A 1 221 ? 26.558 50.750 63.313 1.00 19.95 221 ARG A CA 1
ATOM 1569 C C . ARG A 1 221 ? 26.370 51.849 62.269 1.00 18.49 221 ARG A C 1
ATOM 1570 O O . ARG A 1 221 ? 25.519 52.727 62.414 1.00 18.68 221 ARG A O 1
ATOM 1578 N N . ALA A 1 222 ? 27.170 51.781 61.211 1.00 18.13 222 ALA A N 1
ATOM 1579 C CA . ALA A 1 222 ? 27.113 52.760 60.133 1.00 16.85 222 ALA A CA 1
ATOM 1580 C C . ALA A 1 222 ? 25.724 52.857 59.506 1.00 17.32 222 ALA A C 1
ATOM 1581 O O . ALA A 1 222 ? 25.233 53.957 59.237 1.00 15.19 222 ALA A O 1
ATOM 1591 N N . LYS A 1 224 ? 22.858 51.996 60.888 1.00 18.44 224 LYS A N 1
ATOM 1592 C CA . LYS A 1 224 ? 21.915 52.529 61.861 1.00 17.68 224 LYS A CA 1
ATOM 1593 C C . LYS A 1 224 ? 21.943 54.057 61.776 1.00 16.26 224 LYS A C 1
ATOM 1594 O O . LYS A 1 224 ? 20.899 54.712 61.708 1.00 16.39 224 LYS A O 1
ATOM 1600 N N . LEU A 1 225 ? 23.151 54.614 61.773 1.00 17.22 225 LEU A N 1
ATOM 1601 C CA . LEU A 1 225 ? 23.347 56.060 61.699 1.00 16.73 225 LEU A CA 1
ATOM 1602 C C . LEU A 1 225 ? 22.867 56.640 60.372 1.00 17.23 225 LEU A C 1
ATOM 1603 O O . LEU A 1 225 ? 22.286 57.724 60.339 1.00 16.38 225 LEU A O 1
ATOM 1608 N N . ALA A 1 226 ? 23.117 55.921 59.282 1.00 16.35 226 ALA A N 1
ATOM 1609 C CA . ALA A 1 226 ? 22.713 56.383 57.954 1.00 16.49 226 ALA A CA 1
ATOM 1610 C C . ALA A 1 226 ? 21.198 56.457 57.795 1.00 15.80 226 ALA A C 1
ATOM 1611 O O . ALA A 1 226 ? 20.677 57.408 57.211 1.00 15.75 226 ALA A O 1
ATOM 1613 N N . VAL A 1 227 ? 20.493 55.450 58.301 1.00 15.34 227 VAL A N 1
ATOM 1614 C CA . VAL A 1 227 ? 19.039 55.434 58.212 1.00 16.30 227 VAL A CA 1
ATOM 1615 C C . VAL A 1 227 ? 18.485 56.591 59.036 1.00 17.84 227 VAL A C 1
ATOM 1616 O O . VAL A 1 227 ? 17.553 57.269 58.618 1.00 18.84 227 VAL A O 1
ATOM 1620 N N . GLU A 1 228 ? 19.066 56.812 60.208 1.00 17.59 228 GLU A N 1
ATOM 1621 C CA . GLU A 1 228 ? 18.639 57.916 61.058 1.00 20.51 228 GLU A CA 1
ATOM 1622 C C . GLU A 1 228 ? 18.899 59.241 60.345 1.00 19.17 228 GLU A C 1
ATOM 1623 O O . GLU A 1 228 ? 18.021 60.105 60.287 1.00 20.59 228 GLU A O 1
ATOM 1629 N N . ALA A 1 229 ? 20.107 59.387 59.803 1.00 18.33 229 ALA A N 1
ATOM 1630 C CA . ALA A 1 229 ? 20.508 60.603 59.095 1.00 18.17 229 ALA A CA 1
ATOM 1631 C C . ALA A 1 229 ? 19.603 60.906 57.905 1.00 17.27 229 ALA A C 1
ATOM 1632 O O . ALA A 1 229 ? 19.167 62.041 57.721 1.00 15.31 229 ALA A O 1
ATOM 1634 N N . GLY A 1 230 ? 19.331 59.887 57.094 1.00 17.37 230 GLY A N 1
ATOM 1635 C CA . GLY A 1 230 ? 18.469 60.072 55.939 1.00 15.95 230 GLY A CA 1
ATOM 1636 C C . GLY A 1 230 ? 17.064 60.487 56.333 1.00 16.73 230 GLY A C 1
ATOM 1637 O O . GLY A 1 230 ? 16.449 61.334 55.682 1.00 14.84 230 GLY A O 1
ATOM 1638 N N . ARG A 1 231 ? 16.545 59.884 57.399 1.00 15.83 231 ARG A N 1
ATOM 1639 C CA . ARG A 1 231 ? 15.206 60.206 57.871 1.00 14.73 231 ARG A CA 1
ATOM 1640 C C . ARG A 1 231 ? 15.169 61.648 58.365 1.00 15.35 231 ARG A C 1
ATOM 1641 O O . ARG A 1 231 ? 14.258 62.405 58.033 1.00 16.48 231 ARG A O 1
ATOM 1649 N N . LEU A 1 232 ? 16.163 62.027 59.161 1.00 15.72 232 LEU A N 1
ATOM 1650 C CA . LEU A 1 232 ? 16.225 63.391 59.680 1.00 16.85 232 LEU A CA 1
ATOM 1651 C C . LEU A 1 232 ? 16.259 64.404 58.533 1.00 17.26 232 LEU A C 1
ATOM 1652 O O . LEU A 1 232 ? 15.585 65.435 58.584 1.00 18.87 232 LEU A O 1
ATOM 1657 N N . SER A 1 233 ? 17.041 64.105 57.498 1.00 15.92 233 SER A N 1
ATOM 1658 C CA . SER A 1 233 ? 17.151 64.990 56.342 1.00 16.44 233 SER A CA 1
ATOM 1659 C C . SER A 1 233 ? 15.799 65.139 55.648 1.00 15.77 233 SER A C 1
ATOM 1660 O O . SER A 1 233 ? 15.392 66.240 55.273 1.00 15.15 233 SER A O 1
ATOM 1663 N N . TYR A 1 234 ? 15.108 64.022 55.468 1.00 15.90 234 TYR A N 1
ATOM 1664 C CA . TYR A 1 234 ? 13.796 64.040 54.840 1.00 17.78 234 TYR A CA 1
ATOM 1665 C C . TYR A 1 234 ? 12.877 64.991 55.614 1.00 18.48 234 TYR A C 1
ATOM 1666 O O . TYR A 1 234 ? 12.202 65.836 55.027 1.00 16.50 234 TYR A O 1
ATOM 1675 N N . GLU A 1 235 ? 12.869 64.848 56.935 1.00 19.29 235 GLU A N 1
ATOM 1676 C CA . GLU A 1 235 ? 12.040 65.680 57.806 1.00 20.51 235 GLU A CA 1
ATOM 1677 C C . GLU A 1 235 ? 12.482 67.142 57.841 1.00 21.33 235 GLU A C 1
ATOM 1678 O O . GLU A 1 235 ? 11.660 68.041 58.022 1.00 23.96 235 GLU A O 1
ATOM 1684 N N . ALA A 1 236 ? 13.778 67.375 57.655 1.00 21.21 236 ALA A N 1
ATOM 1685 C CA . ALA A 1 236 ? 14.347 68.719 57.720 1.00 20.99 236 ALA A CA 1
ATOM 1686 C C . ALA A 1 236 ? 14.181 69.624 56.498 1.00 21.77 236 ALA A C 1
ATOM 1687 O O . ALA A 1 236 ? 14.467 70.822 56.577 1.00 23.36 236 ALA A O 1
ATOM 1689 N N . GLY A 1 237 ? 13.733 69.072 55.374 1.00 20.36 237 GLY A N 1
ATOM 1690 C CA . GLY A 1 237 ? 13.545 69.889 54.185 1.00 18.95 237 GLY A CA 1
ATOM 1691 C C . GLY A 1 237 ? 14.853 70.381 53.598 1.00 18.65 237 GLY A C 1
ATOM 1692 O O . GLY A 1 237 ? 15.249 71.532 53.802 1.00 16.79 237 GLY A O 1
ATOM 1693 N N . ARG A 1 238 ? 15.519 69.501 52.855 1.00 18.83 238 ARG A N 1
ATOM 1694 C CA . ARG A 1 238 ? 16.804 69.817 52.242 1.00 18.59 238 ARG A CA 1
ATOM 1695 C C . ARG A 1 238 ? 16.731 70.935 51.209 1.00 18.96 238 ARG A C 1
ATOM 1696 O O . ARG A 1 238 ? 15.653 71.283 50.725 1.00 18.10 238 ARG A O 1
ATOM 1704 N N . ILE A 1 239 ? 17.888 71.495 50.869 1.00 18.23 239 ILE A N 1
ATOM 1705 C CA . ILE A 1 239 ? 17.937 72.564 49.884 1.00 18.91 239 ILE A CA 1
ATOM 1706 C C . ILE A 1 239 ? 17.676 72.007 48.487 1.00 19.50 239 ILE A C 1
ATOM 1707 O O . ILE A 1 239 ? 17.948 70.838 48.202 1.00 15.89 239 ILE A O 1
ATOM 1712 N N . PRO A 1 240 ? 17.127 72.838 47.596 1.00 20.51 240 PRO A N 1
ATOM 1713 C CA . PRO A 1 240 ? 16.847 72.374 46.238 1.00 22.38 240 PRO A CA 1
ATOM 1714 C C . PRO A 1 240 ? 18.102 72.331 45.370 1.00 24.38 240 PRO A C 1
ATOM 1715 O O . PRO A 1 240 ? 19.186 72.714 45.811 1.00 24.52 240 PRO A O 1
ATOM 1719 N N . LEU A 1 241 ? 17.950 71.846 44.142 1.00 25.79 241 LEU A N 1
ATOM 1720 C CA . LEU A 1 241 ? 19.062 71.787 43.196 1.00 28.75 241 LEU A CA 1
ATOM 1721 C C . LEU A 1 241 ? 19.122 73.135 42.499 1.00 29.52 241 LEU A C 1
ATOM 1722 O O . LEU A 1 241 ? 18.111 73.613 41.985 1.00 30.23 241 LEU A O 1
ATOM 1727 N N . LYS A 1 242 ? 20.295 73.757 42.481 1.00 28.58 242 LYS A N 1
ATOM 1728 C CA . LYS A 1 242 ? 20.430 75.052 41.828 1.00 28.58 242 LYS A CA 1
ATOM 1729 C C . LYS A 1 242 ? 20.186 74.874 40.333 1.00 29.59 242 LYS A C 1
ATOM 1730 O O . LYS A 1 242 ? 20.595 73.874 39.744 1.00 28.23 242 LYS A O 1
ATOM 1736 N N . GLN A 1 243 ? 19.499 75.838 39.730 1.00 30.36 243 GLN A N 1
ATOM 1737 C CA . GLN A 1 243 ? 19.206 75.782 38.302 1.00 31.51 243 GLN A CA 1
ATOM 1738 C C . GLN A 1 243 ? 20.194 76.680 37.571 1.00 29.72 243 GLN A C 1
ATOM 1739 O O . GLN A 1 243 ? 20.229 77.889 37.808 1.00 30.69 243 GLN A O 1
ATOM 1745 N N . TYR A 1 244 ? 21.004 76.097 36.692 1.00 27.51 244 TYR A N 1
ATOM 1746 C CA . TYR A 1 244 ? 21.983 76.887 35.949 1.00 25.45 244 TYR A CA 1
ATOM 1747 C C . TYR A 1 244 ? 21.529 77.207 34.537 1.00 25.73 244 TYR A C 1
ATOM 1748 O O . TYR A 1 244 ? 21.967 78.193 33.942 1.00 26.55 244 TYR A O 1
ATOM 1757 N N . GLY A 1 245 ? 20.659 76.365 33.999 1.00 26.20 245 GLY A N 1
ATOM 1758 C CA . GLY A 1 245 ? 20.171 76.589 32.654 1.00 26.28 245 GLY A CA 1
ATOM 1759 C C . GLY A 1 245 ? 21.209 76.300 31.586 1.00 27.14 245 GLY A C 1
ATOM 1760 O O . GLY A 1 245 ? 21.328 77.052 30.621 1.00 27.29 245 GLY A O 1
ATOM 1761 N N . THR A 1 246 ? 21.978 75.226 31.754 1.00 26.22 246 THR A N 1
ATOM 1762 C CA . THR A 1 246 ? 22.976 74.858 30.750 1.00 25.62 246 THR A CA 1
ATOM 1763 C C . THR A 1 246 ? 22.395 73.716 29.923 1.00 24.81 246 THR A C 1
ATOM 1764 O O . THR A 1 246 ? 21.327 73.191 30.247 1.00 23.68 246 THR A O 1
ATOM 1768 N N . ALA A 1 247 ? 23.101 73.324 28.866 1.00 24.98 247 ALA A N 1
ATOM 1769 C CA . ALA A 1 247 ? 22.640 72.245 27.993 1.00 24.50 247 ALA A CA 1
ATOM 1770 C C . ALA A 1 247 ? 22.524 70.894 28.698 1.00 25.67 247 ALA A C 1
ATOM 1771 O O . ALA A 1 247 ? 21.787 70.014 28.241 1.00 25.54 247 ALA A O 1
ATOM 1773 N N . SER A 1 248 ? 23.241 70.722 29.806 1.00 25.09 248 SER A N 1
ATOM 1774 C CA . SER A 1 248 ? 23.185 69.457 30.533 1.00 26.12 248 SER A CA 1
ATOM 1775 C C . SER A 1 248 ? 21.828 69.278 31.214 1.00 27.71 248 SER A C 1
ATOM 1776 O O . SER A 1 248 ? 21.505 68.193 31.694 1.00 27.30 248 SER A O 1
ATOM 1779 N N . SER A 1 249 ? 21.038 70.348 31.251 1.00 30.37 249 SER A N 1
ATOM 1780 C CA . SER A 1 249 ? 19.704 70.307 31.847 1.00 34.59 249 SER A CA 1
ATOM 1781 C C . SER A 1 249 ? 18.695 70.825 30.827 1.00 36.28 249 SER A C 1
ATOM 1782 O O . SER A 1 249 ? 18.201 71.946 30.942 1.00 36.75 249 SER A O 1
ATOM 1785 N N . PRO A 1 250 ? 18.373 70.011 29.812 1.00 38.67 250 PRO A N 1
ATOM 1786 C CA . PRO A 1 250 ? 17.414 70.431 28.785 1.00 40.37 250 PRO A CA 1
ATOM 1787 C C . PRO A 1 250 ? 16.042 70.828 29.326 1.00 41.56 250 PRO A C 1
ATOM 1788 O O . PRO A 1 250 ? 15.408 70.077 30.070 1.00 39.76 250 PRO A O 1
ATOM 1792 N N . GLY A 1 251 ? 15.600 72.026 28.950 1.00 43.60 251 GLY A N 1
ATOM 1793 C CA . GLY A 1 251 ? 14.309 72.526 29.388 1.00 46.32 251 GLY A CA 1
ATOM 1794 C C . GLY A 1 251 ? 14.416 73.503 30.542 1.00 48.54 251 GLY A C 1
ATOM 1795 O O . GLY A 1 251 ? 13.503 74.294 30.786 1.00 48.48 251 GLY A O 1
ATOM 1796 N N . GLU A 1 252 ? 15.540 73.450 31.250 1.00 50.61 252 GLU A N 1
ATOM 1797 C CA . GLU A 1 252 ? 15.779 74.323 32.392 1.00 52.60 252 GLU A CA 1
ATOM 1798 C C . GLU A 1 252 ? 16.083 75.752 31.944 1.00 53.53 252 GLU A C 1
ATOM 1799 O O . GLU A 1 252 ? 17.228 76.209 32.147 1.00 54.21 252 GLU A O 1
ATOM 1805 N N . SER B 1 2 ? 43.539 57.295 64.172 1.00 43.41 2 SER B N 1
ATOM 1806 C CA . SER B 1 2 ? 44.144 58.582 63.720 1.00 43.09 2 SER B CA 1
ATOM 1807 C C . SER B 1 2 ? 43.068 59.546 63.233 1.00 41.33 2 SER B C 1
ATOM 1808 O O . SER B 1 2 ? 42.633 59.475 62.083 1.00 41.77 2 SER B O 1
ATOM 1819 N N . LEU B 1 4 ? 41.257 63.276 62.251 1.00 28.60 4 LEU B N 1
ATOM 1820 C CA . LEU B 1 4 ? 41.636 64.352 61.346 1.00 25.75 4 LEU B CA 1
ATOM 1821 C C . LEU B 1 4 ? 42.718 65.207 61.998 1.00 23.32 4 LEU B C 1
ATOM 1822 O O . LEU B 1 4 ? 42.548 65.676 63.123 1.00 23.72 4 LEU B O 1
ATOM 1827 N N . THR B 1 5 ? 43.827 65.393 61.290 1.00 23.28 5 THR B N 1
ATOM 1828 C CA . THR B 1 5 ? 44.937 66.200 61.786 1.00 22.44 5 THR B CA 1
ATOM 1829 C C . THR B 1 5 ? 45.390 67.192 60.717 1.00 22.73 5 THR B C 1
ATOM 1830 O O . THR B 1 5 ? 45.769 66.805 59.609 1.00 22.52 5 THR B O 1
ATOM 1834 N N . ILE B 1 6 ? 45.344 68.475 61.056 1.00 21.21 6 ILE B N 1
ATOM 1835 C CA . ILE B 1 6 ? 45.738 69.522 60.129 1.00 20.65 6 ILE B CA 1
ATOM 1836 C C . ILE B 1 6 ? 46.752 70.435 60.805 1.00 22.11 6 ILE B C 1
ATOM 1837 O O . ILE B 1 6 ? 46.493 70.964 61.882 1.00 21.19 6 ILE B O 1
ATOM 1842 N N . GLY B 1 7 ? 47.909 70.608 60.177 1.00 23.21 7 GLY B N 1
ATOM 1843 C CA . GLY B 1 7 ? 48.928 71.467 60.747 1.00 27.31 7 GLY B CA 1
ATOM 1844 C C . GLY B 1 7 ? 49.378 71.024 62.127 1.00 28.46 7 GLY B C 1
ATOM 1845 O O . GLY B 1 7 ? 49.758 71.848 62.954 1.00 29.54 7 GLY B O 1
ATOM 1846 N N . GLY B 1 8 ? 49.323 69.721 62.384 1.00 29.59 8 GLY B N 1
ATOM 1847 C CA . GLY B 1 8 ? 49.753 69.208 63.673 1.00 30.85 8 GLY B CA 1
ATOM 1848 C C . GLY B 1 8 ? 48.691 69.180 64.755 1.00 31.61 8 GLY B C 1
ATOM 1849 O O . GLY B 1 8 ? 48.950 68.710 65.863 1.00 32.77 8 GLY B O 1
ATOM 1850 N N . LYS B 1 9 ? 47.499 69.677 64.443 1.00 30.35 9 LYS B N 1
ATOM 1851 C CA . LYS B 1 9 ? 46.401 69.700 65.404 1.00 29.47 9 LYS B CA 1
ATOM 1852 C C . LYS B 1 9 ? 45.344 68.660 65.039 1.00 28.99 9 LYS B C 1
ATOM 1853 O O . LYS B 1 9 ? 44.966 68.534 63.876 1.00 27.84 9 LYS B O 1
ATOM 1859 N N . SER B 1 10 ? 44.869 67.921 66.036 1.00 27.13 10 SER B N 1
ATOM 1860 C CA . SER B 1 10 ? 43.866 66.886 65.807 1.00 27.16 10 SER B CA 1
ATOM 1861 C C . SER B 1 10 ? 42.456 67.349 66.154 1.00 25.66 10 SER B C 1
ATOM 1862 O O . SER B 1 10 ? 42.265 68.201 67.024 1.00 26.38 10 SER B O 1
ATOM 1865 N N . PHE B 1 11 ? 41.469 66.767 65.477 1.00 23.43 11 PHE B N 1
ATOM 1866 C CA . PHE B 1 11 ? 40.072 67.127 65.686 1.00 22.63 11 PHE B CA 1
ATOM 1867 C C . PHE B 1 11 ? 39.205 65.884 65.816 1.00 23.83 11 PHE B C 1
ATOM 1868 O O . PHE B 1 11 ? 39.298 64.966 64.998 1.00 22.14 11 PHE B O 1
ATOM 1876 N N . GLN B 1 12 ? 38.362 65.859 66.843 1.00 23.58 12 GLN B N 1
ATOM 1877 C CA . GLN B 1 12 ? 37.469 64.730 67.076 1.00 24.92 12 GLN B CA 1
ATOM 1878 C C . GLN B 1 12 ? 36.413 64.636 65.982 1.00 22.31 12 GLN B C 1
ATOM 1879 O O . GLN B 1 12 ? 36.041 63.542 65.563 1.00 22.72 12 GLN B O 1
ATOM 1885 N N . SER B 1 13 ? 35.924 65.790 65.538 1.00 20.60 13 SER B N 1
ATOM 1886 C CA . SER B 1 13 ? 34.900 65.845 64.502 1.00 19.30 13 SER B CA 1
ATOM 1887 C C . SER B 1 13 ? 35.471 66.074 63.108 1.00 17.37 13 SER B C 1
ATOM 1888 O O . SER B 1 13 ? 36.283 66.972 62.905 1.00 16.87 13 SER B O 1
ATOM 1891 N N . ARG B 1 14 ? 35.031 65.260 62.152 1.00 17.16 14 ARG B N 1
ATOM 1892 C CA . ARG B 1 14 ? 35.476 65.374 60.767 1.00 16.41 14 ARG B CA 1
ATOM 1893 C C . ARG B 1 14 ? 34.528 66.257 59.957 1.00 16.85 14 ARG B C 1
ATOM 1894 O O . ARG B 1 14 ? 34.666 66.384 58.734 1.00 17.11 14 ARG B O 1
ATOM 1902 N N . LEU B 1 15 ? 33.570 66.868 60.647 1.00 15.25 15 LEU B N 1
ATOM 1903 C CA . LEU B 1 15 ? 32.597 67.755 60.013 1.00 16.90 15 LEU B CA 1
ATOM 1904 C C . LEU B 1 15 ? 32.958 69.222 60.271 1.00 18.32 15 LEU B C 1
ATOM 1905 O O . LEU B 1 15 ? 32.970 69.670 61.419 1.00 18.63 15 LEU B O 1
ATOM 1910 N N . LEU B 1 16 ? 33.267 69.963 59.211 1.00 18.02 16 LEU B N 1
ATOM 1911 C CA . LEU B 1 16 ? 33.594 71.383 59.348 1.00 18.61 16 LEU B CA 1
ATOM 1912 C C . LEU B 1 16 ? 32.325 72.150 59.006 1.00 19.94 16 LEU B C 1
ATOM 1913 O O . LEU B 1 16 ? 31.766 71.987 57.922 1.00 21.41 16 LEU B O 1
ATOM 1918 N N . LEU B 1 17 ? 31.872 72.990 59.932 1.00 20.05 17 LEU B N 1
ATOM 1919 C CA . LEU B 1 17 ? 30.628 73.718 59.742 1.00 19.79 17 LEU B CA 1
ATOM 1920 C C . LEU B 1 17 ? 30.732 75.205 59.446 1.00 19.88 17 LEU B C 1
ATOM 1921 O O . LEU B 1 17 ? 31.445 75.942 60.126 1.00 20.57 17 LEU B O 1
ATOM 1926 N N . GLY B 1 18 ? 29.987 75.638 58.433 1.00 20.85 18 GLY B N 1
ATOM 1927 C CA . GLY B 1 18 ? 29.970 77.039 58.060 1.00 22.25 18 GLY B CA 1
ATOM 1928 C C . GLY B 1 18 ? 28.987 77.784 58.941 1.00 24.90 18 GLY B C 1
ATOM 1929 O O . GLY B 1 18 ? 27.973 77.227 59.364 1.00 25.89 18 GLY B O 1
ATOM 1930 N N . THR B 1 19 ? 29.288 79.044 59.226 1.00 27.16 19 THR B N 1
ATOM 1931 C CA . THR B 1 19 ? 28.423 79.859 60.065 1.00 29.71 19 THR B CA 1
ATOM 1932 C C . THR B 1 19 ? 28.226 81.213 59.403 1.00 31.22 19 THR B C 1
ATOM 1933 O O . THR B 1 19 ? 29.050 81.634 58.596 1.00 32.50 19 THR B O 1
ATOM 1937 N N . GLY B 1 20 ? 27.129 81.888 59.726 1.00 32.18 20 GLY B N 1
ATOM 1938 C CA . GLY B 1 20 ? 26.897 83.197 59.147 1.00 33.24 20 GLY B CA 1
ATOM 1939 C C . GLY B 1 20 ? 25.647 83.395 58.313 1.00 33.77 20 GLY B C 1
ATOM 1940 O O . GLY B 1 20 ? 25.234 84.535 58.102 1.00 35.10 20 GLY B O 1
ATOM 1941 N N . LYS B 1 21 ? 25.038 82.314 57.835 1.00 33.19 21 LYS B N 1
ATOM 1942 C CA . LYS B 1 21 ? 23.834 82.446 57.021 1.00 33.76 21 LYS B CA 1
ATOM 1943 C C . LYS B 1 21 ? 22.605 81.753 57.608 1.00 31.80 21 LYS B C 1
ATOM 1944 O O . LYS B 1 21 ? 21.668 81.423 56.885 1.00 32.67 21 LYS B O 1
ATOM 1950 N N . TYR B 1 22 ? 22.611 81.541 58.919 1.00 30.95 22 TYR B N 1
ATOM 1951 C CA . TYR B 1 22 ? 21.488 80.904 59.600 1.00 30.36 22 TYR B CA 1
ATOM 1952 C C . TYR B 1 22 ? 20.359 81.915 59.817 1.00 30.93 22 TYR B C 1
ATOM 1953 O O . TYR B 1 22 ? 20.594 83.125 59.845 1.00 29.77 22 TYR B O 1
ATOM 1962 N N . PRO B 1 23 ? 19.115 81.432 59.969 1.00 31.30 23 PRO B N 1
ATOM 1963 C CA . PRO B 1 23 ? 17.981 82.338 60.179 1.00 31.84 23 PRO B CA 1
ATOM 1964 C C . PRO B 1 23 ? 18.035 83.150 61.476 1.00 31.95 23 PRO B C 1
ATOM 1965 O O . PRO B 1 23 ? 17.375 84.183 61.587 1.00 32.92 23 PRO B O 1
ATOM 1969 N N . SER B 1 24 ? 18.817 82.685 62.448 1.00 31.67 24 SER B N 1
ATOM 1970 C CA . SER B 1 24 ? 18.966 83.391 63.720 1.00 31.59 24 SER B CA 1
ATOM 1971 C C . SER B 1 24 ? 20.192 82.886 64.470 1.00 32.79 24 SER B C 1
ATOM 1972 O O . SER B 1 24 ? 20.674 81.781 64.216 1.00 30.88 24 SER B O 1
ATOM 1975 N N . PHE B 1 25 ? 20.693 83.697 65.397 1.00 32.81 25 PHE B N 1
ATOM 1976 C CA . PHE B 1 25 ? 21.865 83.319 66.178 1.00 33.98 25 PHE B CA 1
ATOM 1977 C C . PHE B 1 25 ? 21.554 82.172 67.136 1.00 33.18 25 PHE B C 1
ATOM 1978 O O . PHE B 1 25 ? 22.440 81.390 67.483 1.00 31.88 25 PHE B O 1
ATOM 1986 N N . ASP B 1 26 ? 20.299 82.075 67.565 1.00 32.44 26 ASP B N 1
ATOM 1987 C CA . ASP B 1 26 ? 19.887 81.004 68.467 1.00 32.66 26 ASP B CA 1
ATOM 1988 C C . ASP B 1 26 ? 19.935 79.680 67.712 1.00 31.56 26 ASP B C 1
ATOM 1989 O O . ASP B 1 26 ? 20.482 78.690 68.200 1.00 31.61 26 ASP B O 1
ATOM 1994 N N . ILE B 1 27 ? 19.358 79.673 66.515 1.00 30.00 27 ILE B N 1
ATOM 1995 C CA . ILE B 1 27 ? 19.344 78.476 65.685 1.00 29.70 27 ILE B CA 1
ATOM 1996 C C . ILE B 1 27 ? 20.773 78.075 65.321 1.00 28.36 27 ILE B C 1
ATOM 1997 O O . ILE B 1 27 ? 21.113 76.894 65.345 1.00 27.43 27 ILE B O 1
ATOM 2002 N N . GLN B 1 28 ? 21.609 79.061 65.001 1.00 28.38 28 GLN B N 1
ATOM 2003 C CA . GLN B 1 28 ? 23.002 78.794 64.648 1.00 28.84 28 GLN B CA 1
ATOM 2004 C C . GLN B 1 28 ? 23.737 78.130 65.807 1.00 28.88 28 GLN B C 1
ATOM 2005 O O . GLN B 1 28 ? 24.442 77.140 65.619 1.00 28.24 28 GLN B O 1
ATOM 2011 N N . LYS B 1 29 ? 23.569 78.685 67.005 1.00 28.49 29 LYS B N 1
ATOM 2012 C CA . LYS B 1 29 ? 24.217 78.153 68.202 1.00 28.40 29 LYS B CA 1
ATOM 2013 C C . LYS B 1 29 ? 23.813 76.701 68.436 1.00 27.39 29 LYS B C 1
ATOM 2014 O O . LYS B 1 29 ? 24.655 75.854 68.739 1.00 25.43 29 LYS B O 1
ATOM 2020 N N . GLU B 1 30 ? 22.521 76.423 68.298 1.00 26.69 30 GLU B N 1
ATOM 2021 C CA . GLU B 1 30 ? 22.009 75.072 68.496 1.00 26.99 30 GLU B CA 1
ATOM 2022 C C . GLU B 1 30 ? 22.523 74.148 67.395 1.00 26.00 30 GLU B C 1
ATOM 2023 O O . GLU B 1 30 ? 22.864 72.991 67.647 1.00 25.40 30 GLU B O 1
ATOM 2029 N N . ALA B 1 31 ? 22.581 74.666 66.173 1.00 24.26 31 ALA B N 1
ATOM 2030 C CA . ALA B 1 31 ? 23.064 73.879 65.047 1.00 22.91 31 ALA B CA 1
ATOM 2031 C C . ALA B 1 31 ? 24.521 73.499 65.282 1.00 21.88 31 ALA B C 1
ATOM 2032 O O . ALA B 1 31 ? 24.904 72.342 65.114 1.00 21.45 31 ALA B O 1
ATOM 2034 N N . VAL B 1 32 ? 25.332 74.475 65.679 1.00 22.19 32 VAL B N 1
ATOM 2035 C CA . VAL B 1 32 ? 26.745 74.226 65.937 1.00 23.36 32 VAL B CA 1
ATOM 2036 C C . VAL B 1 32 ? 26.911 73.160 67.011 1.00 22.93 32 VAL B C 1
ATOM 2037 O O . VAL B 1 32 ? 27.715 72.239 66.867 1.00 22.66 32 VAL B O 1
ATOM 2041 N N . ALA B 1 33 ? 26.132 73.278 68.081 1.00 22.73 33 ALA B N 1
ATOM 2042 C CA . ALA B 1 33 ? 26.208 72.331 69.184 1.00 23.33 33 ALA B CA 1
ATOM 2043 C C . ALA B 1 33 ? 25.882 70.901 68.768 1.00 21.70 33 ALA B C 1
ATOM 2044 O O . ALA B 1 33 ? 26.677 69.994 68.994 1.00 22.08 33 ALA B O 1
ATOM 2046 N N . VAL B 1 34 ? 24.718 70.698 68.161 1.00 21.29 34 VAL B N 1
ATOM 2047 C CA . VAL B 1 34 ? 24.320 69.355 67.754 1.00 22.41 34 VAL B CA 1
ATOM 2048 C C . VAL B 1 34 ? 25.197 68.752 66.661 1.00 20.85 34 VAL B C 1
ATOM 2049 O O . VAL B 1 34 ? 25.220 67.538 66.483 1.00 20.91 34 VAL B O 1
ATOM 2053 N N . SER B 1 35 ? 25.919 69.592 65.927 1.00 21.09 35 SER B N 1
ATOM 2054 C CA . SER B 1 35 ? 26.782 69.092 64.862 1.00 20.04 35 SER B CA 1
ATOM 2055 C C . SER B 1 35 ? 28.058 68.516 65.451 1.00 21.16 35 SER B C 1
ATOM 2056 O O . SER B 1 35 ? 28.734 67.702 64.820 1.00 18.91 35 SER B O 1
ATOM 2059 N N . GLU B 1 36 ? 28.388 68.965 66.659 1.00 20.58 36 GLU B N 1
ATOM 2060 C CA . GLU B 1 36 ? 29.588 68.530 67.360 1.00 21.25 36 GLU B CA 1
ATOM 2061 C C . GLU B 1 36 ? 30.849 68.887 66.592 1.00 19.96 36 GLU B C 1
ATOM 2062 O O . GLU B 1 36 ? 31.920 68.338 66.841 1.00 20.29 36 GLU B O 1
ATOM 2068 N N . SER B 1 37 ? 30.716 69.817 65.656 1.00 18.98 37 SER B N 1
ATOM 2069 C CA . SER B 1 37 ? 31.849 70.256 64.856 1.00 20.28 37 SER B CA 1
ATOM 2070 C C . SER B 1 37 ? 32.883 70.968 65.732 1.00 21.11 37 SER B C 1
ATOM 2071 O O . SER B 1 37 ? 32.525 71.674 66.675 1.00 21.23 37 SER B O 1
ATOM 2074 N N . ASP B 1 38 ? 34.160 70.770 65.417 1.00 20.43 38 ASP B N 1
ATOM 2075 C CA . ASP B 1 38 ? 35.253 71.396 66.158 1.00 21.44 38 ASP B CA 1
ATOM 2076 C C . ASP B 1 38 ? 35.839 72.569 65.380 1.00 21.94 38 ASP B C 1
ATOM 2077 O O . ASP B 1 38 ? 36.475 73.455 65.953 1.00 21.64 38 ASP B O 1
ATOM 2082 N N . ILE B 1 39 ? 35.625 72.566 64.070 1.00 20.78 39 ILE B N 1
ATOM 2083 C CA . ILE B 1 39 ? 36.136 73.620 63.205 1.00 19.56 39 ILE B CA 1
ATOM 2084 C C . ILE B 1 39 ? 34.983 74.411 62.599 1.00 21.47 39 ILE B C 1
ATOM 2085 O O . ILE B 1 39 ? 34.121 73.849 61.921 1.00 23.46 39 ILE B O 1
ATOM 2090 N N . LEU B 1 40 ? 34.961 75.715 62.848 1.00 21.86 40 LEU B N 1
ATOM 2091 C CA . LEU B 1 40 ? 33.909 76.564 62.303 1.00 21.98 40 LEU B CA 1
ATOM 2092 C C . LEU B 1 40 ? 34.514 77.445 61.226 1.00 21.53 40 LEU B C 1
ATOM 2093 O O . LEU B 1 40 ? 35.570 78.040 61.424 1.00 22.16 40 LEU B O 1
ATOM 2098 N N . THR B 1 41 ? 33.841 77.523 60.084 1.00 22.38 41 THR B N 1
ATOM 2099 C CA . THR B 1 41 ? 34.328 78.320 58.971 1.00 21.86 41 THR B CA 1
ATOM 2100 C C . THR B 1 41 ? 33.332 79.447 58.687 1.00 21.97 41 THR B C 1
ATOM 2101 O O . THR B 1 41 ? 32.134 79.311 58.946 1.00 21.26 41 THR B O 1
ATOM 2105 N N . PHE B 1 42 ? 33.828 80.562 58.165 1.00 22.05 42 PHE B N 1
ATOM 2106 C CA . PHE B 1 42 ? 32.969 81.711 57.899 1.00 24.37 42 PHE B CA 1
ATOM 2107 C C . PHE B 1 42 ? 33.629 82.710 56.962 1.00 25.17 42 PHE B C 1
ATOM 2108 O O . PHE B 1 42 ? 34.853 82.813 56.912 1.00 25.82 42 PHE B O 1
ATOM 2116 N N . ALA B 1 43 ? 32.810 83.459 56.231 1.00 27.59 43 ALA B N 1
ATOM 2117 C CA . ALA B 1 43 ? 33.332 84.464 55.315 1.00 29.49 43 ALA B CA 1
ATOM 2118 C C . ALA B 1 43 ? 33.579 85.730 56.126 1.00 31.85 43 ALA B C 1
ATOM 2119 O O . ALA B 1 43 ? 32.650 86.491 56.389 1.00 33.27 43 ALA B O 1
ATOM 2121 N N . VAL B 1 44 ? 34.830 85.947 56.524 1.00 33.06 44 VAL B N 1
ATOM 2122 C CA . VAL B 1 44 ? 35.197 87.116 57.324 1.00 35.11 44 VAL B CA 1
ATOM 2123 C C . VAL B 1 44 ? 34.898 88.459 56.678 1.00 36.18 44 VAL B C 1
ATOM 2124 O O . VAL B 1 44 ? 34.545 89.413 57.366 1.00 35.37 44 VAL B O 1
ATOM 2128 N N . ARG B 1 45 ? 35.049 88.532 55.360 1.00 38.08 45 ARG B N 1
ATOM 2129 C CA . ARG B 1 45 ? 34.827 89.775 54.630 1.00 42.76 45 ARG B CA 1
ATOM 2130 C C . ARG B 1 45 ? 33.432 90.355 54.835 1.00 44.12 45 ARG B C 1
ATOM 2131 O O . ARG B 1 45 ? 33.237 91.566 54.721 1.00 44.05 45 ARG B O 1
ATOM 2139 N N . ARG B 1 46 ? 32.464 89.497 55.143 1.00 45.99 46 ARG B N 1
ATOM 2140 C CA . ARG B 1 46 ? 31.097 89.960 55.353 1.00 49.47 46 ARG B CA 1
ATOM 2141 C C . ARG B 1 46 ? 30.732 90.116 56.829 1.00 50.30 46 ARG B C 1
ATOM 2142 O O . ARG B 1 46 ? 29.580 89.920 57.217 1.00 51.25 46 ARG B O 1
ATOM 2158 N N . ASN B 1 48 ? 31.287 92.464 60.693 1.00 47.80 48 ASN B N 1
ATOM 2159 C CA . ASN B 1 48 ? 31.447 93.809 61.243 1.00 46.09 48 ASN B CA 1
ATOM 2160 C C . ASN B 1 48 ? 32.888 94.312 61.205 1.00 44.28 48 ASN B C 1
ATOM 2161 O O . ASN B 1 48 ? 33.133 95.495 60.963 1.00 44.31 48 ASN B O 1
ATOM 2166 N N . ILE B 1 49 ? 33.836 93.412 61.445 1.00 42.45 49 ILE B N 1
ATOM 2167 C CA . ILE B 1 49 ? 35.250 93.765 61.453 1.00 39.99 49 ILE B CA 1
ATOM 2168 C C . ILE B 1 49 ? 35.735 94.403 60.152 1.00 39.18 49 ILE B C 1
ATOM 2169 O O . ILE B 1 49 ? 36.706 95.163 60.155 1.00 38.20 49 ILE B O 1
ATOM 2174 N N . PHE B 1 50 ? 35.069 94.093 59.043 1.00 37.10 50 PHE B N 1
ATOM 2175 C CA . PHE B 1 50 ? 35.442 94.667 57.752 1.00 36.80 50 PHE B CA 1
ATOM 2176 C C . PHE B 1 50 ? 34.657 95.945 57.503 1.00 37.46 50 PHE B C 1
ATOM 2177 O O . PHE B 1 50 ? 35.082 96.804 56.729 1.00 36.06 50 PHE B O 1
ATOM 2185 N N . GLU B 1 51 ? 33.502 96.047 58.154 1.00 38.94 51 GLU B N 1
ATOM 2186 C CA . GLU B 1 51 ? 32.630 97.215 58.053 1.00 41.79 51 GLU B CA 1
ATOM 2187 C C . GLU B 1 51 ? 31.471 97.073 59.037 1.00 42.46 51 GLU B C 1
ATOM 2188 O O . GLU B 1 51 ? 30.838 96.017 59.118 1.00 42.12 51 GLU B O 1
ATOM 2194 N N . ALA B 1 52 ? 31.198 98.141 59.783 1.00 43.51 52 ALA B N 1
ATOM 2195 C CA . ALA B 1 52 ? 30.140 98.130 60.791 1.00 44.76 52 ALA B CA 1
ATOM 2196 C C . ALA B 1 52 ? 28.727 98.354 60.259 1.00 46.31 52 ALA B C 1
ATOM 2197 O O . ALA B 1 52 ? 27.852 98.828 60.986 1.00 48.74 52 ALA B O 1
ATOM 2199 N N . SER B 1 53 ? 28.497 98.013 58.998 1.00 46.99 53 SER B N 1
ATOM 2200 C CA . SER B 1 53 ? 27.174 98.178 58.405 1.00 47.98 53 SER B CA 1
ATOM 2201 C C . SER B 1 53 ? 26.483 96.823 58.325 1.00 48.55 53 SER B C 1
ATOM 2202 O O . SER B 1 53 ? 25.365 96.716 57.819 1.00 49.37 53 SER B O 1
ATOM 2205 N N . GLN B 1 54 ? 27.156 95.792 58.829 1.00 48.22 54 GLN B N 1
ATOM 2206 C CA . GLN B 1 54 ? 26.619 94.436 58.804 1.00 48.03 54 GLN B CA 1
ATOM 2207 C C . GLN B 1 54 ? 26.856 93.715 60.130 1.00 48.04 54 GLN B C 1
ATOM 2208 O O . GLN B 1 54 ? 27.936 93.815 60.717 1.00 47.17 54 GLN B O 1
ATOM 2214 N N . PRO B 1 55 ? 25.843 92.982 60.625 1.00 48.00 55 PRO B N 1
ATOM 2215 C CA . PRO B 1 55 ? 25.994 92.257 61.890 1.00 47.89 55 PRO B CA 1
ATOM 2216 C C . PRO B 1 55 ? 27.121 91.232 61.783 1.00 47.82 55 PRO B C 1
ATOM 2217 O O . PRO B 1 55 ? 27.472 90.802 60.684 1.00 48.78 55 PRO B O 1
ATOM 2221 N N . ASN B 1 56 ? 27.687 90.840 62.920 1.00 47.63 56 ASN B N 1
ATOM 2222 C CA . ASN B 1 56 ? 28.778 89.872 62.915 1.00 47.50 56 ASN B CA 1
ATOM 2223 C C . ASN B 1 56 ? 28.284 88.460 63.186 1.00 48.11 56 ASN B C 1
ATOM 2224 O O . ASN B 1 56 ? 27.364 88.251 63.977 1.00 48.58 56 ASN B O 1
ATOM 2229 N N . PHE B 1 57 ? 28.900 87.488 62.522 1.00 48.19 57 PHE B N 1
ATOM 2230 C CA . PHE B 1 57 ? 28.530 86.094 62.710 1.00 48.36 57 PHE B CA 1
ATOM 2231 C C . PHE B 1 57 ? 29.237 85.622 63.978 1.00 49.09 57 PHE B C 1
ATOM 2232 O O . PHE B 1 57 ? 29.760 86.438 64.737 1.00 49.88 57 PHE B O 1
ATOM 2240 N N . LEU B 1 58 ? 29.255 84.315 64.213 1.00 49.96 58 LEU B N 1
ATOM 2241 C CA . LEU B 1 58 ? 29.915 83.766 65.397 1.00 49.98 58 LEU B CA 1
ATOM 2242 C C . LEU B 1 58 ? 29.358 84.341 66.702 1.00 50.96 58 LEU B C 1
ATOM 2243 O O . LEU B 1 58 ? 29.981 84.216 67.758 1.00 50.98 58 LEU B O 1
ATOM 2248 N N . GLU B 1 59 ? 28.193 84.976 66.626 1.00 52.05 59 GLU B N 1
ATOM 2249 C CA . GLU B 1 59 ? 27.563 85.564 67.804 1.00 53.45 59 GLU B CA 1
ATOM 2250 C C . GLU B 1 59 ? 27.048 84.480 68.748 1.00 53.37 59 GLU B C 1
ATOM 2251 O O . GLU B 1 59 ? 26.623 83.414 68.306 1.00 53.84 59 GLU B O 1
ATOM 2257 N N . GLN B 1 60 ? 27.097 84.756 70.049 1.00 52.86 60 GLN B N 1
ATOM 2258 C CA . GLN B 1 60 ? 26.631 83.813 71.062 1.00 52.74 60 GLN B CA 1
ATOM 2259 C C . GLN B 1 60 ? 27.447 82.522 71.085 1.00 52.50 60 GLN B C 1
ATOM 2260 O O . GLN B 1 60 ? 27.058 81.547 71.728 1.00 52.63 60 GLN B O 1
ATOM 2266 N N . LEU B 1 61 ? 28.581 82.525 70.389 1.00 51.76 61 LEU B N 1
ATOM 2267 C CA . LEU B 1 61 ? 29.446 81.352 70.332 1.00 50.87 61 LEU B CA 1
ATOM 2268 C C . LEU B 1 61 ? 30.712 81.535 71.166 1.00 50.52 61 LEU B C 1
ATOM 2269 O O . LEU B 1 61 ? 31.311 82.610 71.176 1.00 50.36 61 LEU B O 1
ATOM 2274 N N . ASP B 1 62 ? 31.110 80.475 71.865 1.00 50.38 62 ASP B N 1
ATOM 2275 C CA . ASP B 1 62 ? 32.312 80.491 72.693 1.00 49.48 62 ASP B CA 1
ATOM 2276 C C . ASP B 1 62 ? 33.492 80.132 71.791 1.00 48.26 62 ASP B C 1
ATOM 2277 O O . ASP B 1 62 ? 33.906 78.974 71.733 1.00 47.67 62 ASP B O 1
ATOM 2282 N N . LEU B 1 63 ? 34.023 81.127 71.086 1.00 46.93 63 LEU B N 1
ATOM 2283 C CA . LEU B 1 63 ? 35.141 80.918 70.169 1.00 46.36 63 LEU B CA 1
ATOM 2284 C C . LEU B 1 63 ? 36.308 80.112 70.736 1.00 45.12 63 LEU B C 1
ATOM 2285 O O . LEU B 1 63 ? 37.101 79.550 69.981 1.00 44.19 63 LEU B O 1
ATOM 2290 N N . SER B 1 64 ? 36.417 80.055 72.059 1.00 43.60 64 SER B N 1
ATOM 2291 C CA . SER B 1 64 ? 37.509 79.326 72.695 1.00 43.20 64 SER B CA 1
ATOM 2292 C C . SER B 1 64 ? 37.352 77.810 72.620 1.00 41.73 64 SER B C 1
ATOM 2293 O O . SER B 1 64 ? 38.306 77.065 72.858 1.00 42.16 64 SER B O 1
ATOM 2296 N N . LYS B 1 65 ? 36.149 77.358 72.283 1.00 39.68 65 LYS B N 1
ATOM 2297 C CA . LYS B 1 65 ? 35.864 75.931 72.198 1.00 37.84 65 LYS B CA 1
ATOM 2298 C C . LYS B 1 65 ? 35.954 75.391 70.773 1.00 35.39 65 LYS B C 1
ATOM 2299 O O . LYS B 1 65 ? 35.626 74.232 70.526 1.00 33.75 65 LYS B O 1
ATOM 2305 N N . TYR B 1 66 ? 36.408 76.223 69.841 1.00 33.03 66 TYR B N 1
ATOM 2306 C CA . TYR B 1 66 ? 36.504 75.809 68.443 1.00 30.55 66 TYR B CA 1
ATOM 2307 C C . TYR B 1 66 ? 37.748 76.339 67.745 1.00 29.09 66 TYR B C 1
ATOM 2308 O O . TYR B 1 66 ? 38.399 77.264 68.230 1.00 28.93 66 TYR B O 1
ATOM 2317 N N . THR B 1 67 ? 38.071 75.742 66.600 1.00 25.99 67 THR B N 1
ATOM 2318 C CA . THR B 1 67 ? 39.199 76.184 65.786 1.00 24.67 67 THR B CA 1
ATOM 2319 C C . THR B 1 67 ? 38.543 77.000 64.676 1.00 22.90 67 THR B C 1
ATOM 2320 O O . THR B 1 67 ? 37.603 76.528 64.038 1.00 21.42 67 THR B O 1
ATOM 2324 N N . LEU B 1 68 ? 39.017 78.222 64.453 1.00 21.18 68 LEU B N 1
ATOM 2325 C CA . LEU B 1 68 ? 38.418 79.079 63.432 1.00 22.03 68 LEU B CA 1
ATOM 2326 C C . LEU B 1 68 ? 39.085 78.988 62.066 1.00 19.14 68 LEU B C 1
ATOM 2327 O O . LEU B 1 68 ? 40.300 79.153 61.941 1.00 17.91 68 LEU B O 1
ATOM 2332 N N . LEU B 1 69 ? 38.266 78.741 61.046 1.00 19.34 69 LEU B N 1
ATOM 2333 C CA . LEU B 1 69 ? 38.731 78.636 59.670 1.00 16.88 69 LEU B CA 1
ATOM 2334 C C . LEU B 1 69 ? 38.054 79.706 58.811 1.00 18.31 69 LEU B C 1
ATOM 2335 O O . LEU B 1 69 ? 37.114 79.419 58.067 1.00 16.76 69 LEU B O 1
ATOM 2340 N N . PRO B 1 70 ? 38.500 80.967 58.929 1.00 18.05 70 PRO B N 1
ATOM 2341 C CA . PRO B 1 70 ? 37.885 82.018 58.116 1.00 18.04 70 PRO B CA 1
ATOM 2342 C C . PRO B 1 70 ? 38.253 81.780 56.657 1.00 17.57 70 PRO B C 1
ATOM 2343 O O . PRO B 1 70 ? 39.326 81.250 56.370 1.00 17.21 70 PRO B O 1
ATOM 2347 N N . ASN B 1 71 ? 37.363 82.150 55.740 1.00 17.57 71 ASN B N 1
ATOM 2348 C CA . ASN B 1 71 ? 37.649 81.974 54.326 1.00 18.11 71 ASN B CA 1
ATOM 2349 C C . ASN B 1 71 ? 37.720 83.323 53.632 1.00 17.28 71 ASN B C 1
ATOM 2350 O O . ASN B 1 71 ? 37.291 84.342 54.180 1.00 18.80 71 ASN B O 1
ATOM 2355 N N . THR B 1 72 ? 38.273 83.327 52.427 1.00 15.60 72 THR B N 1
ATOM 2356 C CA . THR B 1 72 ? 38.439 84.558 51.672 1.00 15.81 72 THR B CA 1
ATOM 2357 C C . THR B 1 72 ? 37.366 84.762 50.603 1.00 16.21 72 THR B C 1
ATOM 2358 O O . THR B 1 72 ? 37.638 85.345 49.558 1.00 16.84 72 THR B O 1
ATOM 2362 N N . ALA B 1 73 ? 36.153 84.278 50.863 1.00 18.51 73 ALA B N 1
ATOM 2363 C CA . ALA B 1 73 ? 35.053 84.429 49.910 1.00 18.63 73 ALA B CA 1
ATOM 2364 C C . ALA B 1 73 ? 34.913 85.904 49.557 1.00 19.13 73 ALA B C 1
ATOM 2365 O O . ALA B 1 73 ? 34.940 86.765 50.437 1.00 20.83 73 ALA B O 1
ATOM 2367 N N . GLY B 1 74 ? 34.763 86.189 48.268 1.00 19.24 74 GLY B N 1
ATOM 2368 C CA . GLY B 1 74 ? 34.643 87.565 47.823 1.00 19.03 74 GLY B CA 1
ATOM 2369 C C . GLY B 1 74 ? 35.864 87.964 47.019 1.00 18.66 74 GLY B C 1
ATOM 2370 O O . GLY B 1 74 ? 35.797 88.841 46.154 1.00 18.38 74 GLY B O 1
ATOM 2371 N N . ALA B 1 75 ? 36.991 87.315 47.300 1.00 16.89 75 ALA B N 1
ATOM 2372 C CA . ALA B 1 75 ? 38.232 87.612 46.590 1.00 15.33 75 ALA B CA 1
ATOM 2373 C C . ALA B 1 75 ? 38.187 87.140 45.135 1.00 15.67 75 ALA B C 1
ATOM 2374 O O . ALA B 1 75 ? 37.734 86.036 44.851 1.00 15.96 75 ALA B O 1
ATOM 2376 N N . SER B 1 76 ? 38.673 87.984 44.228 1.00 16.56 76 SER B N 1
ATOM 2377 C CA . SER B 1 76 ? 38.721 87.665 42.806 1.00 16.86 76 SER B CA 1
ATOM 2378 C C . SER B 1 76 ? 40.162 87.403 42.386 1.00 16.68 76 SER B C 1
ATOM 2379 O O . SER B 1 76 ? 40.416 86.773 41.360 1.00 14.88 76 SER B O 1
ATOM 2382 N N . THR B 1 77 ? 41.110 87.908 43.171 1.00 16.08 77 THR B N 1
ATOM 2383 C CA . THR B 1 77 ? 42.523 87.709 42.871 1.00 16.36 77 THR B CA 1
ATOM 2384 C C . THR B 1 77 ? 43.252 87.237 44.116 1.00 15.65 77 THR B C 1
ATOM 2385 O O . THR B 1 77 ? 42.743 87.357 45.230 1.00 16.51 77 THR B O 1
ATOM 2389 N N . ALA B 1 78 ? 44.452 86.703 43.922 1.00 15.57 78 ALA B N 1
ATOM 2390 C CA . ALA B 1 78 ? 45.248 86.231 45.039 1.00 14.61 78 ALA B CA 1
ATOM 2391 C C . ALA B 1 78 ? 45.469 87.385 46.017 1.00 14.96 78 ALA B C 1
ATOM 2392 O O . ALA B 1 78 ? 45.341 87.214 47.227 1.00 13.59 78 ALA B O 1
ATOM 2394 N N . GLU B 1 79 ? 45.792 88.562 45.490 1.00 15.56 79 GLU B N 1
ATOM 2395 C CA . GLU B 1 79 ? 46.039 89.723 46.346 1.00 15.02 79 GLU B CA 1
ATOM 2396 C C . GLU B 1 79 ? 44.864 90.073 47.244 1.00 13.84 79 GLU B C 1
ATOM 2397 O O . GLU B 1 79 ? 45.062 90.450 48.396 1.00 14.60 79 GLU B O 1
ATOM 2403 N N . GLU B 1 80 ? 43.642 89.963 46.727 1.00 14.44 80 GLU B N 1
ATOM 2404 C CA . GLU B 1 80 ? 42.469 90.265 47.543 1.00 12.87 80 GLU B CA 1
ATOM 2405 C C . GLU B 1 80 ? 42.322 89.194 48.622 1.00 13.78 80 GLU B C 1
ATOM 2406 O O . GLU B 1 80 ? 41.928 89.485 49.751 1.00 12.70 80 GLU B O 1
ATOM 2412 N N . ALA B 1 81 ? 42.641 87.950 48.275 1.00 11.87 81 ALA B N 1
ATOM 2413 C CA . ALA B 1 81 ? 42.548 86.865 49.241 1.00 11.48 81 ALA B CA 1
ATOM 2414 C C . ALA B 1 81 ? 43.542 87.110 50.381 1.00 10.83 81 ALA B C 1
ATOM 2415 O O . ALA B 1 81 ? 43.210 86.942 51.552 1.00 11.28 81 ALA B O 1
ATOM 2417 N N . VAL B 1 82 ? 44.759 87.504 50.028 1.00 14.27 82 VAL B N 1
ATOM 2418 C CA . VAL B 1 82 ? 45.792 87.773 51.024 1.00 14.84 82 VAL B CA 1
ATOM 2419 C C . VAL B 1 82 ? 45.377 88.931 51.933 1.00 16.34 82 VAL B C 1
ATOM 2420 O O . VAL B 1 82 ? 45.638 88.906 53.136 1.00 15.81 82 VAL B O 1
ATOM 2424 N N . ARG B 1 83 ? 44.724 89.941 51.359 1.00 15.68 83 ARG B N 1
ATOM 2425 C CA . ARG B 1 83 ? 44.268 91.095 52.137 1.00 15.17 83 ARG B CA 1
ATOM 2426 C C . ARG B 1 83 ? 43.277 90.638 53.201 1.00 14.91 83 ARG B C 1
ATOM 2427 O O . ARG B 1 83 ? 43.386 91.009 54.374 1.00 15.12 83 ARG B O 1
ATOM 2435 N N . ILE B 1 84 ? 42.311 89.826 52.781 1.00 13.98 84 ILE B N 1
ATOM 2436 C CA . ILE B 1 84 ? 41.288 89.311 53.676 1.00 15.36 84 ILE B CA 1
ATOM 2437 C C . ILE B 1 84 ? 41.897 88.447 54.777 1.00 14.69 84 ILE B C 1
ATOM 2438 O O . ILE B 1 84 ? 41.557 88.598 55.952 1.00 14.28 84 ILE B O 1
ATOM 2443 N N . ALA B 1 85 ? 42.795 87.546 54.387 1.00 15.27 85 ALA B N 1
ATOM 2444 C CA . ALA B 1 85 ? 43.447 86.645 55.336 1.00 16.86 85 ALA B CA 1
ATOM 2445 C C . ALA B 1 85 ? 44.237 87.411 56.392 1.00 16.81 85 ALA B C 1
ATOM 2446 O O . ALA B 1 85 ? 44.160 87.097 57.575 1.00 17.86 85 ALA B O 1
ATOM 2448 N N . ARG B 1 86 ? 44.996 88.412 55.960 1.00 19.55 86 ARG B N 1
ATOM 2449 C CA . ARG B 1 86 ? 45.790 89.208 56.892 1.00 20.80 86 ARG B CA 1
ATOM 2450 C C . ARG B 1 86 ? 44.903 89.919 57.908 1.00 22.20 86 ARG B C 1
ATOM 2451 O O . ARG B 1 86 ? 45.228 89.968 59.096 1.00 21.72 86 ARG B O 1
ATOM 2459 N N . LEU B 1 87 ? 43.780 90.462 57.446 1.00 22.06 87 LEU B N 1
ATOM 2460 C CA . LEU B 1 87 ? 42.867 91.166 58.341 1.00 22.68 87 LEU B CA 1
ATOM 2461 C C . LEU B 1 87 ? 42.221 90.209 59.335 1.00 22.00 87 LEU B C 1
ATOM 2462 O O . LEU B 1 87 ? 42.024 90.549 60.503 1.00 20.79 87 LEU B O 1
ATOM 2467 N N . ALA B 1 88 ? 41.890 89.010 58.870 1.00 20.47 88 ALA B N 1
ATOM 2468 C CA . ALA B 1 88 ? 41.276 88.017 59.733 1.00 22.37 88 ALA B CA 1
ATOM 2469 C C . ALA B 1 88 ? 42.237 87.648 60.855 1.00 23.11 88 ALA B C 1
ATOM 2470 O O . ALA B 1 88 ? 41.833 87.516 62.009 1.00 24.54 88 ALA B O 1
ATOM 2472 N N . LYS B 1 89 ? 43.511 87.491 60.508 1.00 24.81 89 LYS B N 1
ATOM 2473 C CA . LYS B 1 89 ? 44.530 87.125 61.484 1.00 26.52 89 LYS B CA 1
ATOM 2474 C C . LYS B 1 89 ? 44.760 88.269 62.463 1.00 27.15 89 LYS B C 1
ATOM 2475 O O . LYS B 1 89 ? 44.901 88.050 63.663 1.00 26.93 89 LYS B O 1
ATOM 2481 N N . ALA B 1 90 ? 44.800 89.489 61.942 1.00 27.08 90 ALA B N 1
ATOM 2482 C CA . ALA B 1 90 ? 45.010 90.664 62.779 1.00 28.67 90 ALA B CA 1
ATOM 2483 C C . ALA B 1 90 ? 43.835 90.878 63.727 1.00 29.18 90 ALA B C 1
ATOM 2484 O O . ALA B 1 90 ? 43.981 91.499 64.780 1.00 30.55 90 ALA B O 1
ATOM 2486 N N . SER B 1 91 ? 42.671 90.356 63.356 1.00 29.39 91 SER B N 1
ATOM 2487 C CA . SER B 1 91 ? 41.471 90.509 64.168 1.00 30.10 91 SER B CA 1
ATOM 2488 C C . SER B 1 91 ? 41.298 89.410 65.213 1.00 29.61 91 SER B C 1
ATOM 2489 O O . SER B 1 91 ? 40.358 89.447 66.011 1.00 28.85 91 SER B O 1
ATOM 2492 N N . GLY B 1 92 ? 42.201 88.434 65.206 1.00 29.01 92 GLY B N 1
ATOM 2493 C CA . GLY B 1 92 ? 42.121 87.347 66.166 1.00 29.51 92 GLY B CA 1
ATOM 2494 C C . GLY B 1 92 ? 41.056 86.314 65.850 1.00 29.31 92 GLY B C 1
ATOM 2495 O O . GLY B 1 92 ? 40.553 85.640 66.747 1.00 29.90 92 GLY B O 1
ATOM 2496 N N . LEU B 1 93 ? 40.707 86.184 64.575 1.00 28.77 93 LEU B N 1
ATOM 2497 C CA . LEU B 1 93 ? 39.694 85.223 64.160 1.00 28.40 93 LEU B CA 1
ATOM 2498 C C . LEU B 1 93 ? 40.259 84.237 63.143 1.00 28.43 93 LEU B C 1
ATOM 2499 O O . LEU B 1 93 ? 39.536 83.776 62.259 1.00 29.56 93 LEU B O 1
ATOM 2504 N N . CYS B 1 94 ? 41.538 83.899 63.267 1.00 26.24 94 CYS B N 1
ATOM 2505 C CA . CYS B 1 94 ? 42.144 82.981 62.309 1.00 25.53 94 CYS B CA 1
ATOM 2506 C C . CYS B 1 94 ? 43.155 81.996 62.895 1.00 24.86 94 CYS B C 1
ATOM 2507 O O . CYS B 1 94 ? 44.231 82.388 63.347 1.00 24.00 94 CYS B O 1
ATOM 2510 N N . ASP B 1 95 ? 42.794 80.715 62.881 1.00 23.20 95 ASP B N 1
ATOM 2511 C CA . ASP B 1 95 ? 43.665 79.648 63.364 1.00 22.51 95 ASP B CA 1
ATOM 2512 C C . ASP B 1 95 ? 44.249 78.964 62.129 1.00 21.90 95 ASP B C 1
ATOM 2513 O O . ASP B 1 95 ? 45.349 78.414 62.157 1.00 19.88 95 ASP B O 1
ATOM 2526 N N . ILE B 1 97 ? 43.590 79.334 57.522 1.00 17.22 97 ILE B N 1
ATOM 2527 C CA . ILE B 1 97 ? 42.876 80.102 56.505 1.00 15.96 97 ILE B CA 1
ATOM 2528 C C . ILE B 1 97 ? 42.397 79.245 55.335 1.00 15.93 97 ILE B C 1
ATOM 2529 O O . ILE B 1 97 ? 43.142 78.420 54.803 1.00 15.18 97 ILE B O 1
ATOM 2534 N N . LYS B 1 98 ? 41.138 79.432 54.953 1.00 15.80 98 LYS B N 1
ATOM 2535 C CA . LYS B 1 98 ? 40.584 78.710 53.815 1.00 16.13 98 LYS B CA 1
ATOM 2536 C C . LYS B 1 98 ? 40.722 79.659 52.637 1.00 15.41 98 LYS B C 1
ATOM 2537 O O . LYS B 1 98 ? 40.087 80.716 52.601 1.00 17.31 98 LYS B O 1
ATOM 2543 N N . VAL B 1 99 ? 41.573 79.289 51.689 1.00 15.44 99 VAL B N 1
ATOM 2544 C CA . VAL B 1 99 ? 41.818 80.109 50.516 1.00 15.46 99 VAL B CA 1
ATOM 2545 C C . VAL B 1 99 ? 40.747 79.827 49.478 1.00 17.33 99 VAL B C 1
ATOM 2546 O O . VAL B 1 99 ? 40.623 78.708 48.973 1.00 16.31 99 VAL B O 1
ATOM 2550 N N . GLU B 1 100 ? 39.959 80.855 49.186 1.00 15.89 100 GLU B N 1
ATOM 2551 C CA . GLU B 1 100 ? 38.872 80.743 48.237 1.00 15.43 100 GLU B CA 1
ATOM 2552 C C . GLU B 1 100 ? 38.917 81.915 47.267 1.00 15.19 100 GLU B C 1
ATOM 2553 O O . GLU B 1 100 ? 38.686 83.064 47.647 1.00 15.06 100 GLU B O 1
ATOM 2559 N N . VAL B 1 101 ? 39.223 81.625 46.012 1.00 14.29 101 VAL B N 1
ATOM 2560 C CA . VAL B 1 101 ? 39.275 82.667 44.995 1.00 13.56 101 VAL B CA 1
ATOM 2561 C C . VAL B 1 101 ? 38.379 82.224 43.850 1.00 15.75 101 VAL B C 1
ATOM 2562 O O . VAL B 1 101 ? 38.805 81.465 42.985 1.00 16.10 101 VAL B O 1
ATOM 2566 N N . ILE B 1 102 ? 37.132 82.687 43.864 1.00 16.42 102 ILE B N 1
ATOM 2567 C CA . ILE B 1 102 ? 36.167 82.332 42.828 1.00 18.86 102 ILE B CA 1
ATOM 2568 C C . ILE B 1 102 ?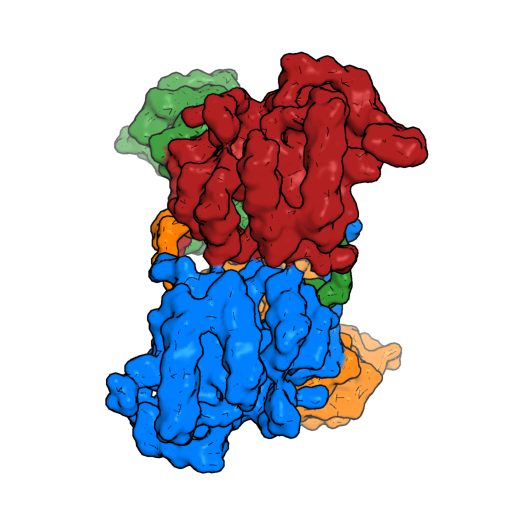 36.499 83.048 41.523 1.00 19.54 102 ILE B C 1
ATOM 2569 O O . ILE B 1 102 ? 36.714 84.263 41.500 1.00 18.60 102 ILE B O 1
ATOM 2574 N N . GLY B 1 103 ? 36.542 82.289 40.433 1.00 17.93 103 GLY B N 1
ATOM 2575 C CA . GLY B 1 103 ? 36.875 82.873 39.147 1.00 19.22 103 GLY B CA 1
ATOM 2576 C C . GLY B 1 103 ? 35.756 82.872 38.123 1.00 18.96 103 GLY B C 1
ATOM 2577 O O . GLY B 1 103 ? 35.989 83.183 36.957 1.00 19.77 103 GLY B O 1
ATOM 2578 N N . CYS B 1 104 ? 34.546 82.517 38.546 1.00 18.99 104 CYS B N 1
ATOM 2579 C CA . CYS B 1 104 ? 33.399 82.495 37.642 1.00 21.75 104 CYS B CA 1
ATOM 2580 C C . CYS B 1 104 ? 32.146 82.931 38.395 1.00 21.50 104 CYS B C 1
ATOM 2581 O O . CYS B 1 104 ? 31.746 82.305 39.372 1.00 19.96 104 CYS B O 1
ATOM 2584 N N . SER B 1 105 ? 31.533 84.016 37.934 1.00 23.13 105 SER B N 1
ATOM 2585 C CA . SER B 1 105 ? 30.340 84.551 38.575 1.00 24.04 105 SER B CA 1
ATOM 2586 C C . SER B 1 105 ? 29.113 83.665 38.393 1.00 23.47 105 SER B C 1
ATOM 2587 O O . SER B 1 105 ? 28.183 83.713 39.195 1.00 25.13 105 SER B O 1
ATOM 2590 N N . ARG B 1 106 ? 29.109 82.855 37.340 1.00 22.64 106 ARG B N 1
ATOM 2591 C CA . ARG B 1 106 ? 27.978 81.978 37.070 1.00 20.46 106 ARG B CA 1
ATOM 2592 C C . ARG B 1 106 ? 28.046 80.665 37.853 1.00 20.49 106 ARG B C 1
ATOM 2593 O O . ARG B 1 106 ? 27.109 80.308 38.569 1.00 19.55 106 ARG B O 1
ATOM 2601 N N . SER B 1 107 ? 29.157 79.950 37.712 1.00 18.42 107 SER B N 1
ATOM 2602 C CA . SER B 1 107 ? 29.333 78.669 38.391 1.00 18.02 107 SER B CA 1
ATOM 2603 C C . SER B 1 107 ? 29.915 78.786 39.791 1.00 17.49 107 SER B C 1
ATOM 2604 O O . SER B 1 107 ? 29.751 77.882 40.601 1.00 18.28 107 SER B O 1
ATOM 2607 N N . LEU B 1 108 ? 30.600 79.894 40.064 1.00 16.16 108 LEU B N 1
ATOM 2608 C CA . LEU B 1 108 ? 31.242 80.122 41.358 1.00 16.70 108 LEU B CA 1
ATOM 2609 C C . LEU B 1 108 ? 32.403 79.150 41.571 1.00 15.27 108 LEU B C 1
ATOM 2610 O O . LEU B 1 108 ? 32.846 78.941 42.703 1.00 15.92 108 LEU B O 1
ATOM 2615 N N . LEU B 1 109 ? 32.887 78.551 40.486 1.00 14.31 109 LEU B N 1
ATOM 2616 C CA . LEU B 1 109 ? 34.013 77.618 40.569 1.00 14.11 109 LEU B CA 1
ATOM 2617 C C . LEU B 1 109 ? 35.324 78.385 40.788 1.00 14.31 109 LEU B C 1
ATOM 2618 O O . LEU B 1 109 ? 35.478 79.532 40.350 1.00 14.14 109 LEU B O 1
ATOM 2623 N N . PRO B 1 110 ? 36.295 77.758 41.473 1.00 14.42 110 PRO B N 1
ATOM 2624 C CA . PRO B 1 110 ? 37.583 78.396 41.761 1.00 14.66 110 PRO B CA 1
ATOM 2625 C C . PRO B 1 110 ? 38.565 78.638 40.618 1.00 15.08 110 PRO B C 1
ATOM 2626 O O . PRO B 1 110 ? 38.629 77.888 39.651 1.00 12.57 110 PRO B O 1
ATOM 2630 N N . ASP B 1 111 ? 39.338 79.707 40.765 1.00 14.73 111 ASP B N 1
ATOM 2631 C CA . ASP B 1 111 ? 40.359 80.086 39.799 1.00 14.55 111 ASP B CA 1
ATOM 2632 C C . ASP B 1 111 ? 41.632 79.372 40.252 1.00 14.08 111 ASP B C 1
ATOM 2633 O O . ASP B 1 111 ? 42.200 79.716 41.289 1.00 12.72 111 ASP B O 1
ATOM 2638 N N . PRO B 1 112 ? 42.108 78.382 39.473 1.00 14.35 112 PRO B N 1
ATOM 2639 C CA . PRO B 1 112 ? 43.318 77.624 39.823 1.00 13.61 112 PRO B CA 1
ATOM 2640 C C . PRO B 1 112 ? 44.605 78.432 39.933 1.00 12.85 112 PRO B C 1
ATOM 2641 O O . PRO B 1 112 ? 45.408 78.210 40.844 1.00 13.11 112 PRO B O 1
ATOM 2645 N N . VAL B 1 113 ? 44.804 79.354 39.000 1.00 11.96 113 VAL B N 1
ATOM 2646 C CA . VAL B 1 113 ? 46.002 80.180 38.990 1.00 13.64 113 VAL B CA 1
ATOM 2647 C C . VAL B 1 113 ? 46.069 81.074 40.226 1.00 13.55 113 VAL B C 1
ATOM 2648 O O . VAL B 1 113 ? 47.102 81.144 40.891 1.00 13.19 113 VAL B O 1
ATOM 2652 N N . GLU B 1 114 ? 44.967 81.746 40.541 1.00 12.07 114 GLU B N 1
ATOM 2653 C CA . GLU B 1 114 ? 44.949 82.621 41.709 1.00 14.73 114 GLU B CA 1
ATOM 2654 C C . GLU B 1 114 ? 44.980 81.835 43.012 1.00 14.49 114 GLU B C 1
ATOM 2655 O O . GLU B 1 114 ? 45.521 82.305 44.011 1.00 14.67 114 GLU B O 1
ATOM 2661 N N . THR B 1 115 ? 44.405 80.635 43.011 1.00 14.41 115 THR B N 1
ATOM 2662 C CA . THR B 1 115 ? 44.404 79.837 44.227 1.00 13.95 115 THR B CA 1
ATOM 2663 C C . THR B 1 115 ? 45.819 79.358 44.522 1.00 14.17 115 THR B C 1
ATOM 2664 O O . THR B 1 115 ? 46.259 79.373 45.673 1.00 13.93 115 THR B O 1
ATOM 2668 N N . LEU B 1 116 ? 46.537 78.947 43.483 1.00 15.58 116 LEU B N 1
ATOM 2669 C CA . LEU B 1 116 ? 47.918 78.515 43.661 1.00 16.20 116 LEU B CA 1
ATOM 2670 C C . LEU B 1 116 ? 48.746 79.692 44.165 1.00 16.40 116 LEU B C 1
ATOM 2671 O O . LEU B 1 116 ? 49.557 79.547 45.080 1.00 16.78 116 LEU B O 1
ATOM 2676 N N . LYS B 1 117 ? 48.530 80.860 43.568 1.00 15.59 117 LYS B N 1
ATOM 2677 C CA . LYS B 1 117 ? 49.271 82.064 43.943 1.00 16.88 117 LYS B CA 1
ATOM 2678 C C . LYS B 1 117 ? 49.018 82.489 45.395 1.00 17.12 117 LYS B C 1
ATOM 2679 O O . LYS B 1 117 ? 49.959 82.765 46.145 1.00 17.00 117 LYS B O 1
ATOM 2685 N N . ALA B 1 118 ? 47.751 82.538 45.794 1.00 16.58 118 ALA B N 1
ATOM 2686 C CA . ALA B 1 118 ? 47.403 82.935 47.158 1.00 15.46 118 ALA B CA 1
ATOM 2687 C C . ALA B 1 118 ? 47.907 81.916 48.176 1.00 16.21 118 ALA B C 1
ATOM 2688 O O . ALA B 1 118 ? 48.384 82.277 49.251 1.00 15.75 118 ALA B O 1
ATOM 2690 N N . SER B 1 119 ? 47.794 80.638 47.837 1.00 14.84 119 SER B N 1
ATOM 2691 C CA . SER B 1 119 ? 48.241 79.587 48.739 1.00 15.48 119 SER B CA 1
ATOM 2692 C C . SER B 1 119 ? 49.743 79.684 49.008 1.00 15.94 119 SER B C 1
ATOM 2693 O O . SER B 1 119 ? 50.184 79.576 50.155 1.00 18.16 119 SER B O 1
ATOM 2696 N N . GLU B 1 120 ? 50.524 79.903 47.956 1.00 16.04 120 GLU B N 1
ATOM 2697 C CA . GLU B 1 120 ? 51.974 80.010 48.096 1.00 18.31 120 GLU B CA 1
ATOM 2698 C C . GLU B 1 120 ? 52.344 81.221 48.948 1.00 18.23 120 GLU B C 1
ATOM 2699 O O . GLU B 1 120 ? 53.198 81.140 49.830 1.00 18.37 120 GLU B O 1
ATOM 2705 N N . GLN B 1 121 ? 51.690 82.346 48.688 1.00 18.02 121 GLN B N 1
ATOM 2706 C CA . GLN B 1 121 ? 51.972 83.563 49.433 1.00 18.51 121 GLN B CA 1
ATOM 2707 C C . GLN B 1 121 ? 51.638 83.424 50.918 1.00 17.18 121 GLN B C 1
ATOM 2708 O O . GLN B 1 121 ? 52.448 83.781 51.775 1.00 18.10 121 GLN B O 1
ATOM 2714 N N . LEU B 1 122 ? 50.451 82.909 51.225 1.00 15.73 122 LEU B N 1
ATOM 2715 C CA . LEU B 1 122 ? 50.040 82.748 52.617 1.00 16.38 122 LEU B CA 1
ATOM 2716 C C . LEU B 1 122 ? 50.910 81.742 53.373 1.00 17.01 122 LEU B C 1
ATOM 2717 O O . LEU B 1 122 ? 51.111 81.871 54.585 1.00 15.52 122 LEU B O 1
ATOM 2722 N N . LEU B 1 123 ? 51.432 80.741 52.670 1.00 16.65 123 LEU B N 1
ATOM 2723 C CA . LEU B 1 123 ? 52.309 79.774 53.327 1.00 17.32 123 LEU B CA 1
ATOM 2724 C C . LEU B 1 123 ? 53.587 80.506 53.731 1.00 18.13 123 LEU B C 1
ATOM 2725 O O . LEU B 1 123 ? 54.079 80.345 54.847 1.00 18.49 123 LEU B O 1
ATOM 2730 N N . GLU B 1 124 ? 54.104 81.329 52.824 1.00 20.14 124 GLU B N 1
ATOM 2731 C CA . GLU B 1 124 ? 55.320 82.092 53.089 1.00 23.97 124 GLU B CA 1
ATOM 2732 C C . GLU B 1 124 ? 55.117 83.000 54.300 1.00 24.31 124 GLU B C 1
ATOM 2733 O O . GLU B 1 124 ? 56.052 83.246 55.064 1.00 25.02 124 GLU B O 1
ATOM 2739 N N . GLU B 1 125 ? 53.890 83.481 54.484 1.00 21.91 125 GLU B N 1
ATOM 2740 C CA . GLU B 1 125 ? 53.581 84.366 55.602 1.00 21.54 125 GLU B CA 1
ATOM 2741 C C . GLU B 1 125 ? 53.287 83.638 56.910 1.00 20.72 125 GLU B C 1
ATOM 2742 O O . GLU B 1 125 ? 52.899 84.257 57.897 1.00 20.06 125 GLU B O 1
ATOM 2748 N N . GLY B 1 126 ? 53.467 82.320 56.908 1.00 20.53 126 GLY B N 1
ATOM 2749 C CA . GLY B 1 126 ? 53.267 81.542 58.121 1.00 18.37 126 GLY B CA 1
ATOM 2750 C C . GLY B 1 126 ? 51.877 81.044 58.454 1.00 19.19 126 GLY B C 1
ATOM 2751 O O . GLY B 1 126 ? 51.641 80.592 59.573 1.00 18.57 126 GLY B O 1
ATOM 2752 N N . PHE B 1 127 ? 50.947 81.113 57.508 1.00 18.06 127 PHE B N 1
ATOM 2753 C CA . PHE B 1 127 ? 49.594 80.638 57.781 1.00 18.43 127 PHE B CA 1
ATOM 2754 C C . PHE B 1 127 ? 49.504 79.129 57.621 1.00 15.80 127 PHE B C 1
ATOM 2755 O O . PHE B 1 127 ? 50.347 78.514 56.974 1.00 18.15 127 PHE B O 1
ATOM 2763 N N . ILE B 1 128 ? 48.467 78.548 58.214 1.00 16.31 128 ILE B N 1
ATOM 2764 C CA . ILE B 1 128 ? 48.177 77.126 58.049 1.00 17.11 128 ILE B CA 1
ATOM 2765 C C . ILE B 1 128 ? 47.165 77.275 56.917 1.00 17.17 128 ILE B C 1
ATOM 2766 O O . ILE B 1 128 ? 46.096 77.852 57.116 1.00 18.42 128 ILE B O 1
ATOM 2771 N N . VAL B 1 129 ? 47.506 76.766 55.737 1.00 16.91 129 VAL B N 1
ATOM 2772 C CA . VAL B 1 129 ? 46.669 76.949 54.551 1.00 15.77 129 VAL B CA 1
ATOM 2773 C C . VAL B 1 129 ? 45.846 75.772 54.031 1.00 15.92 129 VAL B C 1
ATOM 2774 O O . VAL B 1 129 ? 46.359 74.666 53.857 1.00 15.12 129 VAL B O 1
ATOM 2778 N N . LEU B 1 130 ? 44.565 76.032 53.777 1.00 13.26 130 LEU B N 1
ATOM 2779 C CA . LEU B 1 130 ? 43.648 75.018 53.245 1.00 14.86 130 LEU B CA 1
ATOM 2780 C C . LEU B 1 130 ? 42.934 75.594 52.028 1.00 14.26 130 LEU B C 1
ATOM 2781 O O . LEU B 1 130 ? 41.974 76.347 52.160 1.00 15.87 130 LEU B O 1
ATOM 2786 N N . PRO B 1 131 ? 43.396 75.241 50.823 1.00 15.08 131 PRO B N 1
ATOM 2787 C CA . PRO B 1 131 ? 42.765 75.763 49.608 1.00 15.32 131 PRO B CA 1
ATOM 2788 C C . PRO B 1 131 ? 41.514 75.051 49.115 1.00 15.53 131 PRO B C 1
ATOM 2789 O O . PRO B 1 131 ? 41.456 73.817 49.060 1.00 14.63 131 PRO B O 1
ATOM 2793 N N . TYR B 1 132 ? 40.505 75.848 48.781 1.00 13.63 132 TYR B N 1
ATOM 2794 C CA . TYR B 1 132 ? 39.275 75.331 48.206 1.00 14.92 132 TYR B CA 1
ATOM 2795 C C . TYR B 1 132 ? 39.692 75.202 46.743 1.00 12.46 132 TYR B C 1
ATOM 2796 O O . TYR B 1 132 ? 40.245 76.137 46.171 1.00 13.96 132 TYR B O 1
ATOM 2805 N N . THR B 1 133 ? 39.457 74.048 46.137 1.00 12.52 133 THR B N 1
ATOM 2806 C CA . THR B 1 133 ? 39.858 73.862 44.755 1.00 11.97 133 THR B CA 1
ATOM 2807 C C . THR B 1 133 ? 38.811 73.035 44.010 1.00 13.22 133 THR B C 1
ATOM 2808 O O . THR B 1 133 ? 37.788 72.646 44.584 1.00 12.29 133 THR B O 1
ATOM 2812 N N . SER B 1 134 ? 39.048 72.800 42.724 1.00 12.91 134 SER B N 1
ATOM 2813 C CA . SER B 1 134 ? 38.132 72.016 41.906 1.00 13.65 134 SER B CA 1
ATOM 2814 C C . SER B 1 134 ? 38.506 70.555 42.104 1.00 13.91 134 SER B C 1
ATOM 2815 O O . SER B 1 134 ? 39.294 70.233 42.997 1.00 13.58 134 SER B O 1
ATOM 2818 N N . ASP B 1 135 ? 37.939 69.669 41.290 1.00 13.95 135 ASP B N 1
ATOM 2819 C CA . ASP B 1 135 ? 38.313 68.266 41.384 1.00 14.62 135 ASP B CA 1
ATOM 2820 C C . ASP B 1 135 ? 39.338 67.904 40.301 1.00 14.01 135 ASP B C 1
ATOM 2821 O O . ASP B 1 135 ? 39.454 66.744 39.899 1.00 16.05 135 ASP B O 1
ATOM 2826 N N . ASP B 1 136 ? 40.078 68.913 39.833 1.00 13.40 136 ASP B N 1
ATOM 2827 C CA . ASP B 1 136 ? 41.147 68.717 38.842 1.00 13.75 136 ASP B CA 1
ATOM 2828 C C . ASP B 1 136 ? 42.213 67.976 39.647 1.00 13.57 136 ASP B C 1
ATOM 2829 O O . ASP B 1 136 ? 42.777 68.516 40.604 1.00 12.09 136 ASP B O 1
ATOM 2834 N N . VAL B 1 137 ? 42.466 66.731 39.262 1.00 13.68 137 VAL B N 1
ATOM 2835 C CA . VAL B 1 137 ? 43.395 65.871 39.973 1.00 13.75 137 VAL B CA 1
ATOM 2836 C C . VAL B 1 137 ? 44.831 66.355 40.106 1.00 13.35 137 VAL B C 1
ATOM 2837 O O . VAL B 1 137 ? 45.363 66.402 41.216 1.00 13.05 137 VAL B O 1
ATOM 2841 N N . VAL B 1 138 ? 45.470 66.703 38.995 1.00 12.82 138 VAL B N 1
ATOM 2842 C CA . VAL B 1 138 ? 46.848 67.158 39.080 1.00 13.64 138 VAL B CA 1
ATOM 2843 C C . VAL B 1 138 ? 46.941 68.495 39.816 1.00 15.12 138 VAL B C 1
ATOM 2844 O O . VAL B 1 138 ? 47.901 68.735 40.547 1.00 14.04 138 VAL B O 1
ATOM 2848 N N . LEU B 1 139 ? 45.945 69.361 39.633 1.00 12.69 139 LEU B N 1
ATOM 2849 C CA . LEU B 1 139 ? 45.936 70.652 40.327 1.00 12.46 139 LEU B CA 1
ATOM 2850 C C . LEU B 1 139 ? 46.006 70.428 41.838 1.00 12.50 139 LEU B C 1
ATOM 2851 O O . LEU B 1 139 ? 46.687 71.164 42.552 1.00 11.95 139 LEU B O 1
ATOM 2856 N N . ALA B 1 140 ? 45.300 69.409 42.323 1.00 12.45 140 ALA B N 1
ATOM 2857 C CA . ALA B 1 140 ? 45.309 69.112 43.750 1.00 13.48 140 ALA B CA 1
ATOM 2858 C C . ALA B 1 140 ? 46.738 68.814 44.206 1.00 14.31 140 ALA B C 1
ATOM 2859 O O . ALA B 1 140 ? 47.191 69.327 45.227 1.00 12.74 140 ALA B O 1
ATOM 2861 N N . ARG B 1 141 ? 47.454 67.992 43.443 1.00 15.18 141 ARG B N 1
ATOM 2862 C CA . ARG B 1 141 ? 48.832 67.659 43.796 1.00 15.38 141 ARG B CA 1
ATOM 2863 C C . ARG B 1 141 ? 49.728 68.899 43.715 1.00 16.18 141 ARG B C 1
ATOM 2864 O O . ARG B 1 141 ? 50.653 69.063 44.514 1.00 16.45 141 ARG B O 1
ATOM 2872 N N . LYS B 1 142 ? 49.462 69.774 42.752 1.00 14.13 142 LYS B N 1
ATOM 2873 C CA . LYS B 1 142 ? 50.254 70.994 42.630 1.00 15.41 142 LYS B CA 1
ATOM 2874 C C . LYS B 1 142 ? 50.109 71.815 43.907 1.00 14.89 142 LYS B C 1
ATOM 2875 O O . LYS B 1 142 ? 51.084 72.379 44.405 1.00 13.67 142 LYS B O 1
ATOM 2881 N N . LEU B 1 143 ? 48.890 71.878 44.435 1.00 14.51 143 LEU B N 1
ATOM 2882 C CA . LEU B 1 143 ? 48.638 72.627 45.660 1.00 14.68 143 LEU B CA 1
ATOM 2883 C C . LEU B 1 143 ? 49.384 71.964 46.819 1.00 15.02 143 LEU B C 1
ATOM 2884 O O . LEU B 1 143 ? 50.051 72.639 47.604 1.00 13.95 143 LEU B O 1
ATOM 2889 N N . GLU B 1 144 ? 49.295 70.640 46.913 1.00 15.43 144 GLU B N 1
ATOM 2890 C CA . GLU B 1 144 ? 50.001 69.927 47.976 1.00 14.77 144 GLU B CA 1
ATOM 2891 C C . GLU B 1 144 ? 51.493 70.217 47.911 1.00 15.73 144 GLU B C 1
ATOM 2892 O O . GLU B 1 144 ? 52.152 70.389 48.942 1.00 15.70 144 GLU B O 1
ATOM 2898 N N . GLU B 1 145 ? 52.025 70.272 46.696 1.00 14.57 145 GLU B N 1
ATOM 2899 C CA . GLU B 1 145 ? 53.450 70.507 46.511 1.00 15.91 145 GLU B CA 1
ATOM 2900 C C . GLU B 1 145 ? 53.920 71.885 46.980 1.00 16.61 145 GLU B C 1
ATOM 2901 O O . GLU B 1 145 ? 55.109 72.088 47.204 1.00 17.22 145 GLU B O 1
ATOM 2907 N N . LEU B 1 146 ? 52.992 72.823 47.144 1.00 15.97 146 LEU B N 1
ATOM 2908 C CA . LEU B 1 146 ? 53.347 74.154 47.640 1.00 16.40 146 LEU B CA 1
ATOM 2909 C C . LEU B 1 146 ? 53.593 74.032 49.139 1.00 16.77 146 LEU B C 1
ATOM 2910 O O . LEU B 1 146 ? 54.312 74.839 49.738 1.00 16.83 146 LEU B O 1
ATOM 2915 N N . GLY B 1 147 ? 52.979 73.014 49.736 1.00 15.82 147 GLY B N 1
ATOM 2916 C CA . GLY B 1 147 ? 53.109 72.782 51.162 1.00 16.78 147 GLY B CA 1
ATOM 2917 C C . GLY B 1 147 ? 51.837 73.089 51.943 1.00 16.85 147 GLY B C 1
ATOM 2918 O O . GLY B 1 147 ? 51.907 73.319 53.151 1.00 16.76 147 GLY B O 1
ATOM 2919 N N . VAL B 1 148 ? 50.677 73.091 51.283 1.00 14.99 148 VAL B N 1
ATOM 2920 C CA . VAL B 1 148 ? 49.428 73.380 51.990 1.00 13.32 148 VAL B CA 1
ATOM 2921 C C . VAL B 1 148 ? 49.147 72.303 53.032 1.00 15.71 148 VAL B C 1
ATOM 2922 O O . VAL B 1 148 ? 49.639 71.180 52.919 1.00 16.91 148 VAL B O 1
ATOM 2926 N N . HIS B 1 149 ? 48.351 72.637 54.043 1.00 15.48 149 HIS B N 1
ATOM 2927 C CA . HIS B 1 149 ? 48.073 71.690 55.120 1.00 17.13 149 HIS B CA 1
ATOM 2928 C C . HIS B 1 149 ? 46.865 70.783 54.927 1.00 17.86 149 HIS B C 1
ATOM 2929 O O . HIS B 1 149 ? 46.622 69.879 55.725 1.00 16.41 149 HIS B O 1
ATOM 2936 N N . ALA B 1 150 ? 46.115 71.029 53.859 1.00 18.20 150 ALA B N 1
ATOM 2937 C CA . ALA B 1 150 ? 44.945 70.228 53.523 1.00 17.45 150 ALA B CA 1
ATOM 2938 C C . ALA B 1 150 ? 44.504 70.663 52.138 1.00 17.44 150 ALA B C 1
ATOM 2939 O O . ALA B 1 150 ? 44.850 71.750 51.689 1.00 18.38 150 ALA B O 1
ATOM 2941 N N . ILE B 1 151 ? 43.767 69.804 51.448 1.00 18.92 151 ILE B N 1
ATOM 2942 C CA . ILE B 1 151 ? 43.258 70.151 50.127 1.00 20.08 151 ILE B CA 1
ATOM 2943 C C . ILE B 1 151 ? 41.751 69.965 50.200 1.00 18.12 151 ILE B C 1
ATOM 2944 O O . ILE B 1 151 ? 41.259 68.929 50.662 1.00 18.20 151 ILE B O 1
ATOM 2957 N N . PRO B 1 153 ? 38.805 69.913 47.754 1.00 15.15 153 PRO B N 1
ATOM 2958 C CA . PRO B 1 153 ? 38.136 69.882 46.451 1.00 14.10 153 PRO B CA 1
ATOM 2959 C C . PRO B 1 153 ? 36.624 69.958 46.639 1.00 14.38 153 PRO B C 1
ATOM 2960 O O . PRO B 1 153 ? 36.078 69.369 47.572 1.00 14.03 153 PRO B O 1
ATOM 2964 N N . GLY B 1 154 ? 35.946 70.686 45.756 1.00 16.35 154 GLY B N 1
ATOM 2965 C CA . GLY B 1 154 ? 34.503 70.793 45.875 1.00 13.73 154 GLY B CA 1
ATOM 2966 C C . GLY B 1 154 ? 33.810 69.582 45.272 1.00 13.99 154 GLY B C 1
ATOM 2967 O O . GLY B 1 154 ? 34.266 69.040 44.274 1.00 16.05 154 GLY B O 1
ATOM 2968 N N . ALA B 1 155 ? 32.714 69.146 45.882 1.00 14.38 155 ALA B N 1
ATOM 2969 C CA . ALA B 1 155 ? 31.965 68.001 45.367 1.00 14.19 155 ALA B CA 1
ATOM 2970 C C . ALA B 1 155 ? 31.298 68.420 44.062 1.00 13.15 155 ALA B C 1
ATOM 2971 O O . ALA B 1 155 ? 31.241 67.658 43.094 1.00 14.85 155 ALA B O 1
ATOM 2973 N N . SER B 1 156 ? 30.808 69.653 44.060 1.00 11.86 156 SER B N 1
ATOM 2974 C CA . SER B 1 156 ? 30.133 70.250 42.913 1.00 11.84 156 SER B CA 1
ATOM 2975 C C . SER B 1 156 ? 30.145 71.760 43.174 1.00 13.61 156 SER B C 1
ATOM 2976 O O . SER B 1 156 ? 30.629 72.203 44.222 1.00 15.46 156 SER B O 1
ATOM 2979 N N . PRO B 1 157 ? 29.618 72.572 42.240 1.00 14.64 157 PRO B N 1
ATOM 2980 C CA . PRO B 1 157 ? 29.617 74.023 42.450 1.00 15.01 157 PRO B CA 1
ATOM 2981 C C . PRO B 1 157 ? 28.948 74.468 43.747 1.00 15.57 157 PRO B C 1
ATOM 2982 O O . PRO B 1 157 ? 27.985 73.855 44.208 1.00 15.91 157 PRO B O 1
ATOM 2986 N N . ILE B 1 158 ? 29.481 75.540 44.328 1.00 13.97 158 ILE B N 1
ATOM 2987 C CA . ILE B 1 158 ? 28.960 76.101 45.569 1.00 16.65 158 ILE B CA 1
ATOM 2988 C C . ILE B 1 158 ? 27.456 76.337 45.458 1.00 17.08 158 ILE B C 1
ATOM 2989 O O . ILE B 1 158 ? 26.989 76.952 44.502 1.00 18.02 158 ILE B O 1
ATOM 2994 N N . GLY B 1 159 ? 26.708 75.823 46.430 1.00 19.50 159 GLY B N 1
ATOM 2995 C CA . GLY B 1 159 ? 25.265 75.995 46.447 1.00 20.45 159 GLY B CA 1
ATOM 2996 C C . GLY B 1 159 ? 24.453 75.209 45.434 1.00 22.17 159 GLY B C 1
ATOM 2997 O O . GLY B 1 159 ? 23.243 75.405 45.337 1.00 23.86 159 GLY B O 1
ATOM 2998 N N . SER B 1 160 ? 25.090 74.316 44.684 1.00 20.71 160 SER B N 1
ATOM 2999 C CA . SER B 1 160 ? 24.364 73.539 43.681 1.00 18.98 160 SER B CA 1
ATOM 3000 C C . SER B 1 160 ? 23.468 72.473 44.304 1.00 18.58 160 SER B C 1
ATOM 3001 O O . SER B 1 160 ? 22.450 72.100 43.722 1.00 18.40 160 SER B O 1
ATOM 3004 N N . GLY B 1 161 ? 23.861 71.983 45.477 1.00 16.05 161 GLY B N 1
ATOM 3005 C CA . GLY B 1 161 ? 23.096 70.953 46.160 1.00 17.11 161 GLY B CA 1
ATOM 3006 C C . GLY B 1 161 ? 23.106 69.614 45.444 1.00 16.32 161 GLY B C 1
ATOM 3007 O O . GLY B 1 161 ? 22.358 68.705 45.809 1.00 14.64 161 GLY B O 1
ATOM 3008 N N . GLN B 1 162 ? 23.980 69.477 44.450 1.00 15.80 162 GLN B N 1
ATOM 3009 C CA . GLN B 1 162 ? 24.053 68.253 43.652 1.00 17.41 162 GLN B CA 1
ATOM 3010 C C . GLN B 1 162 ? 24.901 67.106 44.176 1.00 17.21 162 GLN B C 1
ATOM 3011 O O . GLN B 1 162 ? 24.844 66.005 43.627 1.00 18.04 162 GLN B O 1
ATOM 3017 N N . GLY B 1 163 ? 25.685 67.348 45.222 1.00 13.16 163 GLY B N 1
ATOM 3018 C CA . GLY B 1 163 ? 26.519 66.288 45.754 1.00 12.48 163 GLY B CA 1
ATOM 3019 C C . GLY B 1 163 ? 27.779 66.102 44.928 1.00 13.59 163 GLY B C 1
ATOM 3020 O O . GLY B 1 163 ? 28.170 66.990 44.179 1.00 13.25 163 GLY B O 1
ATOM 3021 N N . ILE B 1 164 ? 28.416 64.943 45.049 1.00 14.93 164 ILE B N 1
ATOM 3022 C CA . ILE B 1 164 ? 29.650 64.681 44.316 1.00 14.73 164 ILE B CA 1
ATOM 3023 C C . ILE B 1 164 ? 29.377 64.347 42.845 1.00 15.09 164 ILE B C 1
ATOM 3024 O O . ILE B 1 164 ? 28.754 63.336 42.533 1.00 14.44 164 ILE B O 1
ATOM 3029 N N . LEU B 1 165 ? 29.856 65.198 41.945 1.00 11.15 165 LEU B N 1
ATOM 3030 C CA . LEU B 1 165 ? 29.625 64.992 40.516 1.00 12.60 165 LEU B CA 1
ATOM 3031 C C . LEU B 1 165 ? 30.658 64.112 39.835 1.00 12.68 165 LEU B C 1
ATOM 3032 O O . LEU B 1 165 ? 30.355 63.470 38.828 1.00 14.51 165 LEU B O 1
ATOM 3037 N N . ASN B 1 166 ? 31.872 64.073 40.376 1.00 12.38 166 ASN B N 1
ATOM 3038 C CA . ASN B 1 166 ? 32.922 63.255 39.775 1.00 12.14 166 ASN B CA 1
ATOM 3039 C C . ASN B 1 166 ? 33.656 62.422 40.820 1.00 13.39 166 ASN B C 1
ATOM 3040 O O . ASN B 1 166 ? 34.802 62.716 41.177 1.00 14.00 166 ASN B O 1
ATOM 3045 N N . PRO B 1 167 ? 33.013 61.356 41.318 1.00 13.02 167 PRO B N 1
ATOM 3046 C CA . PRO B 1 167 ? 33.658 60.510 42.330 1.00 13.62 167 PRO B CA 1
ATOM 3047 C C . PRO B 1 167 ? 34.994 59.897 41.892 1.00 13.70 167 PRO B C 1
ATOM 3048 O O . PRO B 1 167 ? 35.862 59.632 42.728 1.00 13.69 167 PRO B O 1
ATOM 3052 N N . LEU B 1 168 ? 35.159 59.668 40.591 1.00 13.83 168 LEU B N 1
ATOM 3053 C CA . LEU B 1 168 ? 36.414 59.102 40.085 1.00 13.41 168 LEU B CA 1
ATOM 3054 C C . LEU B 1 168 ? 37.567 60.068 40.357 1.00 11.85 168 LEU B C 1
ATOM 3055 O O . LEU B 1 168 ? 38.597 59.670 40.885 1.00 12.45 168 LEU B O 1
ATOM 3060 N N . ASN B 1 169 ? 37.398 61.336 39.987 1.00 11.96 169 ASN B N 1
ATOM 3061 C CA . ASN B 1 169 ? 38.442 62.337 40.222 1.00 12.70 169 ASN B CA 1
ATOM 3062 C C . ASN B 1 169 ? 38.694 62.524 41.714 1.00 13.77 169 ASN B C 1
ATOM 3063 O O . ASN B 1 169 ? 39.838 62.643 42.149 1.00 12.72 169 ASN B O 1
ATOM 3068 N N . LEU B 1 170 ? 37.626 62.545 42.502 1.00 14.05 170 LEU B N 1
ATOM 3069 C CA . LEU B 1 170 ? 37.793 62.712 43.936 1.00 14.92 170 LEU B CA 1
ATOM 3070 C C . LEU B 1 170 ? 38.590 61.534 44.477 1.00 16.13 170 LEU B C 1
ATOM 3071 O O . LEU B 1 170 ? 39.439 61.699 45.354 1.00 14.17 170 LEU B O 1
ATOM 3076 N N . SER B 1 171 ? 38.314 60.346 43.944 1.00 14.52 171 SER B N 1
ATOM 3077 C CA . SER B 1 171 ? 39.022 59.135 44.357 1.00 15.09 171 SER B CA 1
ATOM 3078 C C . SER B 1 171 ? 40.518 59.287 44.068 1.00 14.66 171 SER B C 1
ATOM 3079 O O . SER B 1 171 ? 41.354 58.949 44.902 1.00 13.45 171 SER B O 1
ATOM 3082 N N . PHE B 1 172 ? 40.851 59.797 42.887 1.00 13.36 172 PHE B N 1
ATOM 3083 C CA . PHE B 1 172 ? 42.251 59.997 42.524 1.00 14.90 172 PHE B CA 1
ATOM 3084 C C . PHE B 1 172 ? 42.917 60.996 43.472 1.00 16.03 172 PHE B C 1
ATOM 3085 O O . PHE B 1 172 ? 44.062 60.804 43.892 1.00 14.64 172 PHE B O 1
ATOM 3093 N N . ILE B 1 173 ? 42.198 62.064 43.800 1.00 14.09 173 ILE B N 1
ATOM 3094 C CA . ILE B 1 173 ? 42.733 63.089 44.692 1.00 15.00 173 ILE B CA 1
ATOM 3095 C C . ILE B 1 173 ? 42.990 62.539 46.092 1.00 16.49 173 ILE B C 1
ATOM 3096 O O . ILE B 1 173 ? 44.047 62.786 46.681 1.00 17.14 173 ILE B O 1
ATOM 3101 N N . ILE B 1 174 ? 42.040 61.781 46.627 1.00 16.07 174 ILE B N 1
ATOM 3102 C CA . ILE B 1 174 ? 42.223 61.222 47.958 1.00 18.81 174 ILE B CA 1
ATOM 3103 C C . ILE B 1 174 ? 43.334 60.173 47.985 1.00 19.29 174 ILE B C 1
ATOM 3104 O O . ILE B 1 174 ? 44.160 60.157 48.894 1.00 17.96 174 ILE B O 1
ATOM 3109 N N . GLU B 1 175 ? 43.374 59.318 46.971 1.00 18.44 175 GLU B N 1
ATOM 3110 C CA . GLU B 1 175 ? 44.383 58.272 46.921 1.00 19.93 175 GLU B CA 1
ATOM 3111 C C . GLU B 1 175 ? 45.827 58.748 46.764 1.00 18.33 175 GLU B C 1
ATOM 3112 O O . GLU B 1 175 ? 46.744 58.072 47.209 1.00 19.78 175 GLU B O 1
ATOM 3118 N N . GLN B 1 176 ? 46.037 59.917 46.164 1.00 15.75 176 GLN B N 1
ATOM 3119 C CA . GLN B 1 176 ? 47.394 60.444 45.979 1.00 16.69 176 GLN B CA 1
ATOM 3120 C C . GLN B 1 176 ? 47.832 61.415 47.083 1.00 16.21 176 GLN B C 1
ATOM 3121 O O . GLN B 1 176 ? 49.022 61.700 47.230 1.00 16.76 176 GLN B O 1
ATOM 3127 N N . ALA B 1 177 ? 46.870 61.938 47.836 1.00 15.65 177 ALA B N 1
ATOM 3128 C CA . ALA B 1 177 ? 47.145 62.919 48.886 1.00 16.04 177 ALA B CA 1
ATOM 3129 C C . ALA B 1 177 ? 48.080 62.484 50.007 1.00 16.12 177 ALA B C 1
ATOM 3130 O O . ALA B 1 177 ? 48.076 61.328 50.425 1.00 15.13 177 ALA B O 1
ATOM 3132 N N . LYS B 1 178 ? 48.867 63.446 50.486 1.00 16.83 178 LYS B N 1
ATOM 3133 C CA . LYS B 1 178 ? 49.801 63.244 51.591 1.00 19.85 178 LYS B CA 1
ATOM 3134 C C . LYS B 1 178 ? 49.359 64.102 52.779 1.00 18.64 178 LYS B C 1
ATOM 3135 O O . LYS B 1 178 ? 49.983 64.072 53.837 1.00 18.22 178 LYS B O 1
ATOM 3141 N N . VAL B 1 179 ? 48.288 64.874 52.585 1.00 17.37 179 VAL B N 1
ATOM 3142 C CA . VAL B 1 179 ? 47.691 65.705 53.639 1.00 17.64 179 VAL B CA 1
ATOM 3143 C C . VAL B 1 179 ? 46.188 65.411 53.605 1.00 17.53 179 VAL B C 1
ATOM 3144 O O . VAL B 1 179 ? 45.694 64.823 52.643 1.00 16.74 179 VAL B O 1
ATOM 3148 N N . PRO B 1 180 ? 45.439 65.804 54.646 1.00 17.70 180 PRO B N 1
ATOM 3149 C CA . PRO B 1 180 ? 44.011 65.492 54.565 1.00 16.68 180 PRO B CA 1
ATOM 3150 C C . PRO B 1 180 ? 43.263 66.115 53.392 1.00 17.17 180 PRO B C 1
ATOM 3151 O O . PRO B 1 180 ? 43.643 67.170 52.858 1.00 16.19 180 PRO B O 1
ATOM 3155 N N . VAL B 1 181 ? 42.208 65.420 52.983 1.00 15.76 181 VAL B N 1
ATOM 3156 C CA . VAL B 1 181 ? 41.362 65.863 51.887 1.00 16.63 181 VAL B CA 1
ATOM 3157 C C . VAL B 1 181 ? 39.966 66.050 52.462 1.00 15.97 181 VAL B C 1
ATOM 3158 O O . VAL B 1 181 ? 39.359 65.108 52.986 1.00 17.20 181 VAL B O 1
ATOM 3162 N N . ILE B 1 182 ? 39.457 67.269 52.391 1.00 14.92 182 ILE B N 1
ATOM 3163 C CA . ILE B 1 182 ? 38.126 67.523 52.901 1.00 16.17 182 ILE B CA 1
ATOM 3164 C C . ILE B 1 182 ? 37.245 68.038 51.771 1.00 15.26 182 ILE B C 1
ATOM 3165 O O . ILE B 1 182 ? 37.537 69.064 51.154 1.00 13.92 182 ILE B O 1
ATOM 3170 N N . VAL B 1 183 ? 36.187 67.288 51.483 1.00 14.05 183 VAL B N 1
ATOM 3171 C CA . VAL B 1 183 ? 35.257 67.655 50.421 1.00 14.62 183 VAL B CA 1
ATOM 3172 C C . VAL B 1 183 ? 34.497 68.885 50.899 1.00 15.27 183 VAL B C 1
ATOM 3173 O O . VAL B 1 183 ? 33.857 68.869 51.950 1.00 14.53 183 VAL B O 1
ATOM 3177 N N . ASP B 1 184 ? 34.566 69.940 50.100 1.00 18.39 184 ASP B N 1
ATOM 3178 C CA . ASP B 1 184 ? 33.984 71.223 50.453 1.00 21.45 184 ASP B CA 1
ATOM 3179 C C . ASP B 1 184 ? 32.814 71.723 49.604 1.00 23.41 184 ASP B C 1
ATOM 3180 O O . ASP B 1 184 ? 32.959 71.985 48.415 1.00 24.07 184 ASP B O 1
ATOM 3185 N N . ALA B 1 185 ? 31.657 71.858 50.249 1.00 25.28 185 ALA B N 1
ATOM 3186 C CA . ALA B 1 185 ? 30.434 72.355 49.620 1.00 24.46 185 ALA B CA 1
ATOM 3187 C C . ALA B 1 185 ? 29.978 71.622 48.359 1.00 23.52 185 ALA B C 1
ATOM 3188 O O . ALA B 1 185 ? 30.656 70.725 47.842 1.00 21.74 185 ALA B O 1
ATOM 3190 N N . GLY B 1 186 ? 28.816 72.027 47.860 1.00 20.26 186 GLY B N 1
ATOM 3191 C CA . GLY B 1 186 ? 28.248 71.375 46.695 1.00 19.43 186 GLY B CA 1
ATOM 3192 C C . GLY B 1 186 ? 27.478 70.186 47.236 1.00 19.77 186 GLY B C 1
ATOM 3193 O O . GLY B 1 186 ? 26.910 69.387 46.490 1.00 21.09 186 GLY B O 1
ATOM 3194 N N . ILE B 1 187 ? 27.474 70.079 48.561 1.00 18.62 187 ILE B N 1
ATOM 3195 C CA . ILE B 1 187 ? 26.781 69.002 49.260 1.00 19.18 187 ILE B CA 1
ATOM 3196 C C . ILE B 1 187 ? 25.317 69.382 49.419 1.00 18.20 187 ILE B C 1
ATOM 3197 O O . ILE B 1 187 ? 24.994 70.546 49.663 1.00 18.77 187 ILE B O 1
ATOM 3202 N N . GLY B 1 188 ? 24.427 68.408 49.284 1.00 16.58 188 GLY B N 1
ATOM 3203 C CA . GLY B 1 188 ? 23.014 68.712 49.420 1.00 16.03 188 GLY B CA 1
ATOM 3204 C C . GLY B 1 188 ? 22.285 67.969 50.521 1.00 15.46 188 GLY B C 1
ATOM 3205 O O . GLY B 1 188 ? 21.349 68.504 51.122 1.00 16.71 188 GLY B O 1
ATOM 3206 N N . SER B 1 189 ? 22.707 66.740 50.797 1.00 13.24 189 SER B N 1
ATOM 3207 C CA . SER B 1 189 ? 22.048 65.929 51.813 1.00 14.05 189 SER B CA 1
ATOM 3208 C C . SER B 1 189 ? 23.026 64.914 52.409 1.00 13.72 189 SER B C 1
ATOM 3209 O O . SER B 1 189 ? 24.148 64.766 51.926 1.00 13.09 189 SER B O 1
ATOM 3212 N N . PRO B 1 190 ? 22.610 64.204 53.471 1.00 14.17 190 PRO B N 1
ATOM 3213 C CA . PRO B 1 190 ? 23.460 63.204 54.123 1.00 13.04 190 PRO B CA 1
ATOM 3214 C C . PRO B 1 190 ? 24.071 62.173 53.178 1.00 14.19 190 PRO B C 1
ATOM 3215 O O . PRO B 1 190 ? 25.208 61.748 53.379 1.00 14.40 190 PRO B O 1
ATOM 3219 N N . LYS B 1 191 ? 23.331 61.765 52.151 1.00 14.58 191 LYS B N 1
ATOM 3220 C CA . LYS B 1 191 ? 23.877 60.773 51.230 1.00 15.60 191 LYS B CA 1
ATOM 3221 C C . LYS B 1 191 ? 25.187 61.250 50.603 1.00 14.81 191 LYS B C 1
ATOM 3222 O O . LYS B 1 191 ? 26.105 60.452 50.406 1.00 13.70 191 LYS B O 1
ATOM 3228 N N . ASP B 1 192 ? 25.283 62.550 50.310 1.00 15.26 192 ASP B N 1
ATOM 3229 C CA . ASP B 1 192 ? 26.487 63.111 49.698 1.00 14.11 192 ASP B CA 1
ATOM 3230 C C . ASP B 1 192 ? 27.642 63.177 50.687 1.00 13.99 192 ASP B C 1
ATOM 3231 O O . ASP B 1 192 ? 28.784 62.892 50.333 1.00 12.89 192 ASP B O 1
ATOM 3236 N N . ALA B 1 193 ? 27.341 63.570 51.923 1.00 14.03 193 ALA B N 1
ATOM 3237 C CA . ALA B 1 193 ? 28.366 63.672 52.957 1.00 13.34 193 ALA B CA 1
ATOM 3238 C C . ALA B 1 193 ? 28.904 62.279 53.256 1.00 12.23 193 ALA B C 1
ATOM 3239 O O . ALA B 1 193 ? 30.110 62.088 53.395 1.00 12.92 193 ALA B O 1
ATOM 3241 N N . ALA B 1 194 ? 28.007 61.302 53.349 1.00 12.29 194 ALA B N 1
ATOM 3242 C CA . ALA B 1 194 ? 28.424 59.932 53.622 1.00 12.34 194 ALA B CA 1
ATOM 3243 C C . ALA B 1 194 ? 29.305 59.404 52.489 1.00 13.40 194 ALA B C 1
ATOM 3244 O O . ALA B 1 194 ? 30.334 58.777 52.735 1.00 14.12 194 ALA B O 1
ATOM 3246 N N . TYR B 1 195 ? 28.901 59.670 51.249 1.00 13.07 195 TYR B N 1
ATOM 3247 C CA . TYR B 1 195 ? 29.653 59.207 50.085 1.00 14.72 195 TYR B CA 1
ATOM 3248 C C . TYR B 1 195 ? 31.092 59.741 50.084 1.00 14.74 195 TYR B C 1
ATOM 3249 O O . TYR B 1 195 ? 32.035 59.006 49.778 1.00 13.16 195 TYR B O 1
ATOM 3258 N N . ALA B 1 196 ? 31.265 61.015 50.431 1.00 15.10 196 ALA B N 1
ATOM 3259 C CA . ALA B 1 196 ? 32.604 61.598 50.482 1.00 14.62 196 ALA B CA 1
ATOM 3260 C C . ALA B 1 196 ? 33.475 60.779 51.432 1.00 14.43 196 ALA B C 1
ATOM 3261 O O . ALA B 1 196 ? 34.611 60.434 51.114 1.00 14.50 196 ALA B O 1
ATOM 3271 N N . GLU B 1 198 ? 32.894 57.723 52.404 1.00 15.50 198 GLU B N 1
ATOM 3272 C CA . GLU B 1 198 ? 33.018 56.357 51.896 1.00 14.80 198 GLU B CA 1
ATOM 3273 C C . GLU B 1 198 ? 34.149 56.242 50.880 1.00 15.47 198 GLU B C 1
ATOM 3274 O O . GLU B 1 198 ? 34.753 55.175 50.721 1.00 14.31 198 GLU B O 1
ATOM 3280 N N . LEU B 1 199 ? 34.434 57.344 50.191 1.00 14.82 199 LEU B N 1
ATOM 3281 C CA . LEU B 1 199 ? 35.503 57.367 49.196 1.00 14.31 199 LEU B CA 1
ATOM 3282 C C . LEU B 1 199 ? 36.868 57.545 49.851 1.00 14.54 199 LEU B C 1
ATOM 3283 O O . LEU B 1 199 ? 37.901 57.439 49.188 1.00 14.35 199 LEU B O 1
ATOM 3288 N N . GLY B 1 200 ? 36.877 57.819 51.151 1.00 14.61 200 GLY B N 1
ATOM 3289 C CA . GLY B 1 200 ? 38.142 57.981 51.851 1.00 14.06 200 GLY B CA 1
ATOM 3290 C C . GLY B 1 200 ? 38.524 59.393 52.261 1.00 15.34 200 GLY B C 1
ATOM 3291 O O . GLY B 1 200 ? 39.658 59.629 52.681 1.00 15.64 200 GLY B O 1
ATOM 3292 N N . ALA B 1 201 ? 37.600 60.340 52.138 1.00 14.74 201 ALA B N 1
ATOM 3293 C CA . ALA B 1 201 ? 37.893 61.718 52.527 1.00 14.99 201 ALA B CA 1
ATOM 3294 C C . ALA B 1 201 ? 38.129 61.787 54.037 1.00 14.31 201 ALA B C 1
ATOM 3295 O O . ALA B 1 201 ? 37.586 60.990 54.791 1.00 14.16 201 ALA B O 1
ATOM 3297 N N . ASP B 1 202 ? 38.943 62.743 54.472 1.00 13.90 202 ASP B N 1
ATOM 3298 C CA . ASP B 1 202 ? 39.237 62.897 55.889 1.00 15.06 202 ASP B CA 1
ATOM 3299 C C . ASP B 1 202 ? 38.197 63.767 56.584 1.00 15.62 202 ASP B C 1
ATOM 3300 O O . ASP B 1 202 ? 38.136 63.830 57.816 1.00 16.36 202 ASP B O 1
ATOM 3305 N N . GLY B 1 203 ? 37.368 64.434 55.790 1.00 13.17 203 GLY B N 1
ATOM 3306 C CA . GLY B 1 203 ? 36.336 65.268 56.362 1.00 15.23 203 GLY B CA 1
ATOM 3307 C C . GLY B 1 203 ? 35.484 65.930 55.304 1.00 14.45 203 GLY B C 1
ATOM 3308 O O . GLY B 1 203 ? 35.744 65.790 54.110 1.00 13.29 203 GLY B O 1
ATOM 3309 N N . VAL B 1 204 ? 34.464 66.649 55.755 1.00 14.83 204 VAL B N 1
ATOM 3310 C CA . VAL B 1 204 ? 33.555 67.357 54.867 1.00 16.17 204 VAL B CA 1
ATOM 3311 C C . VAL B 1 204 ? 33.259 68.733 55.447 1.00 15.80 204 VAL B C 1
ATOM 3312 O O . VAL B 1 204 ? 33.069 68.878 56.660 1.00 16.60 204 VAL B O 1
ATOM 3316 N N . LEU B 1 205 ? 33.234 69.741 54.581 1.00 14.60 205 LEU B N 1
ATOM 3317 C CA . LEU B 1 205 ? 32.936 71.106 55.005 1.00 16.59 205 LEU B CA 1
ATOM 3318 C C . LEU B 1 205 ? 31.574 71.467 54.427 1.00 17.05 205 LEU B C 1
ATOM 3319 O O . LEU B 1 205 ? 31.376 71.412 53.213 1.00 15.82 205 LEU B O 1
ATOM 3324 N N . LEU B 1 206 ? 30.638 71.828 55.300 1.00 17.59 206 LEU B N 1
ATOM 3325 C CA . LEU B 1 206 ? 29.280 72.158 54.875 1.00 20.08 206 LEU B CA 1
ATOM 3326 C C . LEU B 1 206 ? 28.813 73.515 55.378 1.00 19.34 206 LEU B C 1
ATOM 3327 O O . LEU B 1 206 ? 29.251 73.980 56.427 1.00 20.20 206 LEU B O 1
ATOM 3332 N N . ASN B 1 207 ? 27.908 74.137 54.628 1.00 18.15 207 ASN B N 1
ATOM 3333 C CA . ASN B 1 207 ? 27.355 75.418 55.031 1.00 20.15 207 ASN B CA 1
ATOM 3334 C C . ASN B 1 207 ? 25.882 75.524 54.657 1.00 19.21 207 ASN B C 1
ATOM 3335 O O . ASN B 1 207 ? 25.023 75.131 55.439 1.00 19.46 207 ASN B O 1
ATOM 3340 N N . THR B 1 208 ? 25.586 76.016 53.459 1.00 20.57 208 THR B N 1
ATOM 3341 C CA . THR B 1 208 ? 24.200 76.194 53.025 1.00 22.02 208 THR B CA 1
ATOM 3342 C C . THR B 1 208 ? 23.299 74.959 53.131 1.00 20.78 208 THR B C 1
ATOM 3343 O O . THR B 1 208 ? 22.098 75.083 53.372 1.00 18.87 208 THR B O 1
ATOM 3347 N N . ALA B 1 209 ? 23.867 73.773 52.939 1.00 19.12 209 ALA B N 1
ATOM 3348 C CA . ALA B 1 209 ? 23.085 72.545 53.030 1.00 19.01 209 ALA B CA 1
ATOM 3349 C C . ALA B 1 209 ? 22.372 72.467 54.377 1.00 19.35 209 ALA B C 1
ATOM 3350 O O . ALA B 1 209 ? 21.251 71.959 54.478 1.00 19.33 209 ALA B O 1
ATOM 3352 N N . VAL B 1 210 ? 23.035 72.975 55.409 1.00 19.28 210 VAL B N 1
ATOM 3353 C CA . VAL B 1 210 ? 22.490 72.973 56.762 1.00 18.77 210 VAL B CA 1
ATOM 3354 C C . VAL B 1 210 ? 21.721 74.261 57.058 1.00 19.29 210 VAL B C 1
ATOM 3355 O O . VAL B 1 210 ? 20.531 74.230 57.386 1.00 18.60 210 VAL B O 1
ATOM 3359 N N . SER B 1 211 ? 22.406 75.394 56.937 1.00 20.27 211 SER B N 1
ATOM 3360 C CA . SER B 1 211 ? 21.789 76.684 57.224 1.00 20.61 211 SER B CA 1
ATOM 3361 C C . SER B 1 211 ? 20.592 76.994 56.330 1.00 21.16 211 SER B C 1
ATOM 3362 O O . SER B 1 211 ? 19.694 77.744 56.725 1.00 21.47 211 SER B O 1
ATOM 3365 N N . GLY B 1 212 ? 20.572 76.400 55.139 1.00 20.90 212 GLY B N 1
ATOM 3366 C CA . GLY B 1 212 ? 19.485 76.629 54.200 1.00 21.19 212 GLY B CA 1
ATOM 3367 C C . GLY B 1 212 ? 18.311 75.666 54.299 1.00 20.39 212 GLY B C 1
ATOM 3368 O O . GLY B 1 212 ? 17.296 75.852 53.625 1.00 20.68 212 GLY B O 1
ATOM 3369 N N . ALA B 1 213 ? 18.435 74.635 55.126 1.00 20.48 213 ALA B N 1
ATOM 3370 C CA . ALA B 1 213 ? 17.349 73.669 55.292 1.00 21.40 213 ALA B CA 1
ATOM 3371 C C . ALA B 1 213 ? 16.195 74.315 56.057 1.00 21.81 213 ALA B C 1
ATOM 3372 O O . ALA B 1 213 ? 16.378 75.342 56.709 1.00 22.27 213 ALA B O 1
ATOM 3374 N N . ASP B 1 214 ? 15.009 73.720 55.971 1.00 22.42 214 ASP B N 1
ATOM 3375 C CA . ASP B 1 214 ? 13.849 74.259 56.679 1.00 23.41 214 ASP B CA 1
ATOM 3376 C C . ASP B 1 214 ? 14.072 74.153 58.182 1.00 23.41 214 ASP B C 1
ATOM 3377 O O . ASP B 1 214 ? 13.619 75.004 58.949 1.00 21.76 214 ASP B O 1
ATOM 3382 N N . ASP B 1 215 ? 14.771 73.100 58.594 1.00 21.03 215 ASP B N 1
ATOM 3383 C CA . ASP B 1 215 ? 15.081 72.861 60.001 1.00 21.80 215 ASP B CA 1
ATOM 3384 C C . ASP B 1 215 ? 16.596 72.667 60.112 1.00 21.16 215 ASP B C 1
ATOM 3385 O O . ASP B 1 215 ? 17.079 71.537 60.121 1.00 19.05 215 ASP B O 1
ATOM 3390 N N . PRO B 1 216 ? 17.361 73.771 60.190 1.00 20.75 216 PRO B N 1
ATOM 3391 C CA . PRO B 1 216 ? 18.825 73.739 60.295 1.00 19.65 216 PRO B CA 1
ATOM 3392 C C . PRO B 1 216 ? 19.399 72.883 61.420 1.00 20.07 216 PRO B C 1
ATOM 3393 O O . PRO B 1 216 ? 20.389 72.171 61.225 1.00 17.89 216 PRO B O 1
ATOM 3397 N N . VAL B 1 217 ? 18.788 72.942 62.598 1.00 18.32 217 VAL B N 1
ATOM 3398 C CA . VAL B 1 217 ? 19.292 72.158 63.720 1.00 19.11 217 VAL B CA 1
ATOM 3399 C C . VAL B 1 217 ? 19.199 70.663 63.429 1.00 19.01 217 VAL B C 1
ATOM 3400 O O . VAL B 1 217 ? 20.149 69.910 63.667 1.00 20.01 217 VAL B O 1
ATOM 3404 N N . LYS B 1 218 ? 18.058 70.237 62.905 1.00 17.84 218 LYS B N 1
ATOM 3405 C CA . LYS B 1 218 ? 17.873 68.831 62.579 1.00 19.47 218 LYS B CA 1
ATOM 3406 C C . LYS B 1 218 ? 18.832 68.384 61.468 1.00 18.85 218 LYS B C 1
ATOM 3407 O O . LYS B 1 218 ? 19.389 67.287 61.530 1.00 19.46 218 LYS B O 1
ATOM 3421 N N . ALA B 1 220 ? 21.672 69.684 60.831 1.00 18.11 220 ALA B N 1
ATOM 3422 C CA . ALA B 1 220 ? 23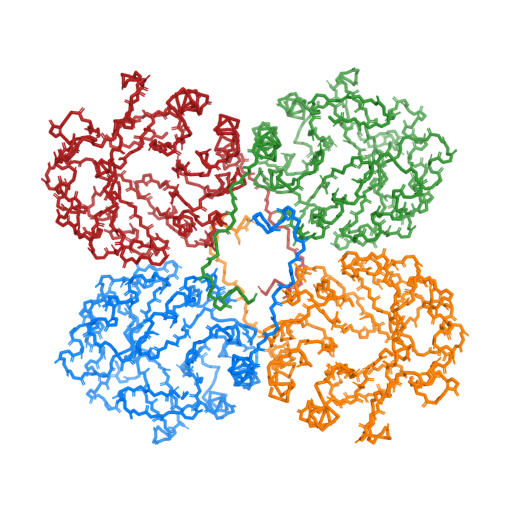.016 69.702 61.400 1.00 18.73 220 ALA B CA 1
ATOM 3423 C C . ALA B 1 220 ? 23.296 68.343 62.038 1.00 19.75 220 ALA B C 1
ATOM 3424 O O . ALA B 1 220 ? 24.396 67.798 61.920 1.00 20.35 220 ALA B O 1
ATOM 3426 N N . ARG B 1 221 ? 22.288 67.808 62.721 1.00 19.52 221 ARG B N 1
ATOM 3427 C CA . ARG B 1 221 ? 22.403 66.514 63.374 1.00 19.82 221 ARG B CA 1
ATOM 3428 C C . ARG B 1 221 ? 22.489 65.440 62.292 1.00 19.14 221 ARG B C 1
ATOM 3429 O O . ARG B 1 221 ? 23.249 64.477 62.413 1.00 19.77 221 ARG B O 1
ATOM 3437 N N . ALA B 1 222 ? 21.715 65.614 61.226 1.00 17.36 222 ALA B N 1
ATOM 3438 C CA . ALA B 1 222 ? 21.721 64.651 60.126 1.00 17.18 222 ALA B CA 1
ATOM 3439 C C . ALA B 1 222 ? 23.104 64.553 59.479 1.00 17.02 222 ALA B C 1
ATOM 3440 O O . ALA B 1 222 ? 23.588 63.458 59.186 1.00 14.91 222 ALA B O 1
ATOM 3450 N N . LYS B 1 224 ? 26.003 65.369 60.876 1.00 16.84 224 LYS B N 1
ATOM 3451 C CA . LYS B 1 224 ? 26.954 64.801 61.831 1.00 16.22 224 LYS B CA 1
ATOM 3452 C C . LYS B 1 224 ? 26.921 63.274 61.735 1.00 16.54 224 LYS B C 1
ATOM 3453 O O . LYS B 1 224 ? 27.963 62.620 61.646 1.00 16.56 224 LYS B O 1
ATOM 3459 N N . LEU B 1 225 ? 25.714 62.720 61.766 1.00 15.84 225 LEU B N 1
ATOM 3460 C CA . LEU B 1 225 ? 25.518 61.276 61.681 1.00 16.24 225 LEU B CA 1
ATOM 3461 C C . LEU B 1 225 ? 25.992 60.720 60.337 1.00 16.50 225 LEU B C 1
ATOM 3462 O O . LEU B 1 225 ? 26.597 59.651 60.279 1.00 16.06 225 LEU B O 1
ATOM 3467 N N . ALA B 1 226 ? 25.714 61.448 59.261 1.00 15.69 226 ALA B N 1
ATOM 3468 C CA . ALA B 1 226 ? 26.110 61.004 57.924 1.00 16.97 226 ALA B CA 1
ATOM 3469 C C . ALA B 1 226 ? 27.626 60.889 57.799 1.00 15.95 226 ALA B C 1
ATOM 3470 O O . ALA B 1 226 ? 28.136 59.910 57.246 1.00 14.68 226 ALA B O 1
ATOM 3472 N N . VAL B 1 227 ? 28.345 61.889 58.306 1.00 15.08 227 VAL B N 1
ATOM 3473 C CA . VAL B 1 227 ? 29.804 61.876 58.246 1.00 15.37 227 VAL B CA 1
ATOM 3474 C C . VAL B 1 227 ? 30.361 60.720 59.078 1.00 16.47 227 VAL B C 1
ATOM 3475 O O . VAL B 1 227 ? 31.316 60.058 58.676 1.00 17.27 227 VAL B O 1
ATOM 3479 N N . GLU B 1 228 ? 29.763 60.471 60.237 1.00 17.05 228 GLU B N 1
ATOM 3480 C CA . GLU B 1 228 ? 30.229 59.374 61.077 1.00 19.16 228 GLU B CA 1
ATOM 3481 C C . GLU B 1 228 ? 29.951 58.040 60.380 1.00 18.42 228 GLU B C 1
ATOM 3482 O O . GLU B 1 228 ? 30.814 57.156 60.349 1.00 18.02 228 GLU B O 1
ATOM 3488 N N . ALA B 1 229 ? 28.757 57.914 59.799 1.00 17.49 229 ALA B N 1
ATOM 3489 C CA . ALA B 1 229 ? 28.352 56.693 59.098 1.00 17.75 229 ALA B CA 1
ATOM 3490 C C . ALA B 1 229 ? 29.247 56.397 57.895 1.00 17.20 229 ALA B C 1
ATOM 3491 O O . ALA B 1 229 ? 29.685 55.262 57.702 1.00 16.56 229 ALA B O 1
ATOM 3493 N N . GLY B 1 230 ? 29.504 57.417 57.084 1.00 17.57 230 GLY B N 1
ATOM 3494 C CA . GLY B 1 230 ? 30.353 57.240 55.917 1.00 15.76 230 GLY B CA 1
ATOM 3495 C C . GLY B 1 230 ? 31.767 56.839 56.295 1.00 16.60 230 GLY B C 1
ATOM 3496 O O . GLY B 1 230 ? 32.389 56.010 55.626 1.00 15.14 230 GLY B O 1
ATOM 3497 N N . ARG B 1 231 ? 32.282 57.428 57.371 1.00 14.86 231 ARG B N 1
ATOM 3498 C CA . ARG B 1 231 ? 33.634 57.128 57.832 1.00 14.49 231 ARG B CA 1
ATOM 3499 C C . ARG B 1 231 ? 33.699 55.689 58.353 1.00 15.55 231 ARG B C 1
ATOM 3500 O O . ARG B 1 231 ? 34.658 54.963 58.079 1.00 15.88 231 ARG B O 1
ATOM 3508 N N . LEU B 1 232 ? 32.678 55.289 59.107 1.00 15.28 232 LEU B N 1
ATOM 3509 C CA . LEU B 1 232 ? 32.607 53.931 59.647 1.00 16.12 232 LEU B CA 1
ATOM 3510 C C . LEU B 1 232 ? 32.589 52.932 58.491 1.00 16.85 232 LEU B C 1
ATOM 3511 O O . LEU B 1 232 ? 33.288 51.914 58.518 1.00 16.46 232 LEU B O 1
ATOM 3516 N N . SER B 1 233 ? 31.791 53.229 57.470 1.00 15.07 233 SER B N 1
ATOM 3517 C CA . SER B 1 233 ? 31.700 52.348 56.315 1.00 15.75 233 SER B CA 1
ATOM 3518 C C . SER B 1 233 ? 33.068 52.208 55.649 1.00 15.98 233 SER B C 1
ATOM 3519 O O . SER B 1 233 ? 33.483 51.111 55.272 1.00 14.64 233 SER B O 1
ATOM 3522 N N . TYR B 1 234 ? 33.769 53.325 55.505 1.00 17.04 234 TYR B N 1
ATOM 3523 C CA . TYR B 1 234 ? 35.089 53.316 54.890 1.00 17.89 234 TYR B CA 1
ATOM 3524 C C . TYR B 1 234 ? 36.029 52.354 55.623 1.00 18.64 234 TYR B C 1
ATOM 3525 O O . TYR B 1 234 ? 36.737 51.568 54.995 1.00 16.55 234 TYR B O 1
ATOM 3534 N N . GLU B 1 235 ? 36.015 52.421 56.950 1.00 18.95 235 GLU B N 1
ATOM 3535 C CA . GLU B 1 235 ? 36.861 51.573 57.792 1.00 19.89 235 GLU B CA 1
ATOM 3536 C C . GLU B 1 235 ? 36.415 50.114 57.802 1.00 20.60 235 GLU B C 1
ATOM 3537 O O . GLU B 1 235 ? 37.238 49.208 57.930 1.00 21.84 235 GLU B O 1
ATOM 3543 N N . ALA B 1 236 ? 35.110 49.899 57.668 1.00 20.50 236 ALA B N 1
ATOM 3544 C CA . ALA B 1 236 ? 34.526 48.564 57.724 1.00 20.48 236 ALA B CA 1
ATOM 3545 C C . ALA B 1 236 ? 34.698 47.656 56.504 1.00 20.64 236 ALA B C 1
ATOM 3546 O O . ALA B 1 236 ? 34.435 46.451 56.589 1.00 21.74 236 ALA B O 1
ATOM 3548 N N . GLY B 1 237 ? 35.130 48.214 55.378 1.00 18.95 237 GLY B N 1
ATOM 3549 C CA . GLY B 1 237 ? 35.313 47.400 54.185 1.00 18.91 237 GLY B CA 1
ATOM 3550 C C . GLY B 1 237 ? 33.991 46.954 53.589 1.00 19.08 237 GLY B C 1
ATOM 3551 O O . GLY B 1 237 ? 33.559 45.812 53.777 1.00 17.73 237 GLY B O 1
ATOM 3552 N N . ARG B 1 238 ? 33.345 47.863 52.865 1.00 19.38 238 ARG B N 1
ATOM 3553 C CA . ARG B 1 238 ? 32.056 47.582 52.238 1.00 18.87 238 ARG B CA 1
ATOM 3554 C C . ARG B 1 238 ? 32.125 46.474 51.185 1.00 19.80 238 ARG B C 1
ATOM 3555 O O . ARG B 1 238 ? 33.198 46.158 50.664 1.00 18.02 238 ARG B O 1
ATOM 3563 N N . ILE B 1 239 ? 30.971 45.893 50.865 1.00 19.07 239 ILE B N 1
ATOM 3564 C CA . ILE B 1 239 ? 30.926 44.829 49.870 1.00 19.27 239 ILE B CA 1
ATOM 3565 C C . ILE B 1 239 ? 31.170 45.390 48.473 1.00 20.20 239 ILE B C 1
ATOM 3566 O O . ILE B 1 239 ? 30.867 46.549 48.194 1.00 17.49 239 ILE B O 1
ATOM 3571 N N . PRO B 1 240 ? 31.730 44.569 47.574 1.00 22.26 240 PRO B N 1
ATOM 3572 C CA . PRO B 1 240 ? 31.991 45.042 46.216 1.00 23.65 240 PRO B CA 1
ATOM 3573 C C . PRO B 1 240 ? 30.728 45.014 45.363 1.00 26.16 240 PRO B C 1
ATOM 3574 O O . PRO B 1 240 ? 29.657 44.625 45.832 1.00 26.02 240 PRO B O 1
ATOM 3578 N N . LEU B 1 241 ? 30.856 45.443 44.114 1.00 27.47 241 LEU B N 1
ATOM 3579 C CA . LEU B 1 241 ? 29.729 45.438 43.193 1.00 30.61 241 LEU B CA 1
ATOM 3580 C C . LEU B 1 241 ? 29.694 44.104 42.472 1.00 31.64 241 LEU B C 1
ATOM 3581 O O . LEU B 1 241 ? 30.706 43.656 41.932 1.00 32.54 241 LEU B O 1
ATOM 3586 N N . LYS B 1 242 ? 28.535 43.460 42.472 1.00 31.07 242 LYS B N 1
ATOM 3587 C CA . LYS B 1 242 ? 28.407 42.181 41.795 1.00 31.71 242 LYS B CA 1
ATOM 3588 C C . LYS B 1 242 ? 28.658 42.422 40.309 1.00 32.66 242 LYS B C 1
ATOM 3589 O O . LYS B 1 242 ? 28.237 43.440 39.758 1.00 31.87 242 LYS B O 1
ATOM 3595 N N . GLN B 1 243 ? 29.368 41.498 39.672 1.00 33.90 243 GLN B N 1
ATOM 3596 C CA . GLN B 1 243 ? 29.669 41.616 38.249 1.00 34.62 243 GLN B CA 1
ATOM 3597 C C . GLN B 1 243 ? 28.729 40.697 37.484 1.00 32.91 243 GLN B C 1
ATOM 3598 O O . GLN B 1 243 ? 28.807 39.475 37.619 1.00 34.55 243 GLN B O 1
ATOM 3604 N N . TYR B 1 244 ? 27.837 41.279 36.688 1.00 30.25 244 TYR B N 1
ATOM 3605 C CA . TYR B 1 244 ? 26.882 40.480 35.924 1.00 27.66 244 TYR B CA 1
ATOM 3606 C C . TYR B 1 244 ? 27.329 40.194 34.500 1.00 27.35 244 TYR B C 1
ATOM 3607 O O . TYR B 1 244 ? 26.828 39.265 33.862 1.00 27.14 244 TYR B O 1
ATOM 3616 N N . GLY B 1 245 ? 28.253 41.004 33.998 1.00 27.74 245 GLY B N 1
ATOM 3617 C CA . GLY B 1 245 ? 28.750 40.805 32.650 1.00 28.31 245 GLY B CA 1
ATOM 3618 C C . GLY B 1 245 ? 27.737 41.095 31.557 1.00 28.97 245 GLY B C 1
ATOM 3619 O O . GLY B 1 245 ? 27.667 40.369 30.564 1.00 29.36 245 GLY B O 1
ATOM 3620 N N . THR B 1 246 ? 26.944 42.149 31.733 1.00 28.10 246 THR B N 1
ATOM 3621 C CA . THR B 1 246 ? 25.958 42.522 30.722 1.00 27.19 246 THR B CA 1
ATOM 3622 C C . THR B 1 246 ? 26.552 43.659 29.900 1.00 27.24 246 THR B C 1
ATOM 3623 O O . THR B 1 246 ? 27.605 44.195 30.249 1.00 25.86 246 THR B O 1
ATOM 3627 N N . ALA B 1 247 ? 25.873 44.026 28.817 1.00 27.11 247 ALA B N 1
ATOM 3628 C CA . ALA B 1 247 ? 26.335 45.098 27.942 1.00 27.07 247 ALA B CA 1
ATOM 3629 C C . ALA B 1 247 ? 26.418 46.449 28.649 1.00 27.18 247 ALA B C 1
ATOM 3630 O O . ALA B 1 247 ? 27.134 47.347 28.195 1.00 26.38 247 ALA B O 1
ATOM 3632 N N . SER B 1 248 ? 25.698 46.599 29.759 1.00 26.80 248 SER B N 1
ATOM 3633 C CA . SER B 1 248 ? 25.710 47.863 30.487 1.00 28.46 248 SER B CA 1
ATOM 3634 C C . SER B 1 248 ? 27.028 48.068 31.235 1.00 30.77 248 SER B C 1
ATOM 3635 O O . SER B 1 248 ? 27.260 49.124 31.820 1.00 29.93 248 SER B O 1
ATOM 3638 N N . SER B 1 249 ? 27.886 47.051 31.208 1.00 33.61 249 SER B N 1
ATOM 3639 C CA . SER B 1 249 ? 29.190 47.114 31.863 1.00 37.21 249 SER B CA 1
ATOM 3640 C C . SER B 1 249 ? 30.265 46.578 30.920 1.00 38.54 249 SER B C 1
ATOM 3641 O O . SER B 1 249 ? 30.696 45.433 31.047 1.00 39.68 249 SER B O 1
ATOM 3644 N N . PRO B 1 250 ? 30.709 47.403 29.958 1.00 40.04 250 PRO B N 1
ATOM 3645 C CA . PRO B 1 250 ? 31.737 47.008 28.988 1.00 41.68 250 PRO B CA 1
ATOM 3646 C C . PRO B 1 250 ? 32.986 46.433 29.652 1.00 43.24 250 PRO B C 1
ATOM 3647 O O . PRO B 1 250 ? 33.697 47.136 30.372 1.00 41.87 250 PRO B O 1
ATOM 3651 N N . GLY B 1 251 ? 33.240 45.151 29.403 1.00 45.22 251 GLY B N 1
ATOM 3652 C CA . GLY B 1 251 ? 34.393 44.485 29.986 1.00 48.48 251 GLY B CA 1
ATOM 3653 C C . GLY B 1 251 ? 33.977 43.600 31.145 1.00 50.72 251 GLY B C 1
ATOM 3654 O O . GLY B 1 251 ? 34.821 43.098 31.889 1.00 51.75 251 GLY B O 1
ATOM 3655 N N . GLU B 1 252 ? 32.667 43.409 31.288 1.00 51.76 252 GLU B N 1
ATOM 3656 C CA . GLU B 1 252 ? 32.095 42.593 32.356 1.00 53.56 252 GLU B CA 1
ATOM 3657 C C . GLU B 1 252 ? 32.504 43.096 33.735 1.00 54.43 252 GLU B C 1
ATOM 3658 O O . GLU B 1 252 ? 33.013 42.279 34.534 1.00 54.61 252 GLU B O 1
ATOM 3664 N N . SER C 1 2 ? 26.430 76.346 11.098 1.00 53.29 2 SER C N 1
ATOM 3665 C CA . SER C 1 2 ? 27.853 76.788 11.053 1.00 52.64 2 SER C CA 1
ATOM 3666 C C . SER C 1 2 ? 28.779 75.649 10.633 1.00 50.95 2 SER C C 1
ATOM 3667 O O . SER C 1 2 ? 28.322 74.555 10.295 1.00 51.23 2 SER C O 1
ATOM 3678 N N . LEU C 1 4 ? 32.854 73.905 11.625 1.00 34.19 4 LEU C N 1
ATOM 3679 C CA . LEU C 1 4 ? 33.980 73.928 12.556 1.00 28.83 4 LEU C CA 1
ATOM 3680 C C . LEU C 1 4 ? 35.105 74.768 11.968 1.00 25.34 4 LEU C C 1
ATOM 3681 O O . LEU C 1 4 ? 35.598 74.483 10.878 1.00 23.50 4 LEU C O 1
ATOM 3686 N N . THR C 1 5 ? 35.508 75.800 12.699 1.00 23.67 5 THR C N 1
ATOM 3687 C CA . THR C 1 5 ? 36.569 76.689 12.243 1.00 21.79 5 THR C CA 1
ATOM 3688 C C . THR C 1 5 ? 37.592 76.892 13.359 1.00 22.09 5 THR C C 1
ATOM 3689 O O . THR C 1 5 ? 37.234 77.240 14.487 1.00 22.62 5 THR C O 1
ATOM 3693 N N . ILE C 1 6 ? 38.862 76.667 13.042 1.00 19.69 6 ILE C N 1
ATOM 3694 C CA . ILE C 1 6 ? 39.936 76.822 14.018 1.00 20.59 6 ILE C CA 1
ATOM 3695 C C . ILE C 1 6 ? 41.084 77.575 13.365 1.00 20.46 6 ILE C C 1
ATOM 3696 O O . ILE C 1 6 ? 41.599 77.153 12.330 1.00 21.77 6 ILE C O 1
ATOM 3701 N N . GLY C 1 7 ? 41.490 78.686 13.971 1.00 22.38 7 GLY C N 1
ATOM 3702 C CA . GLY C 1 7 ? 42.575 79.466 13.405 1.00 23.81 7 GLY C CA 1
ATOM 3703 C C . GLY C 1 7 ? 42.209 80.005 12.034 1.00 25.47 7 GLY C C 1
ATOM 3704 O O . GLY C 1 7 ? 43.078 80.189 11.182 1.00 27.56 7 GLY C O 1
ATOM 3705 N N . GLY C 1 8 ? 40.920 80.248 11.815 1.00 26.06 8 GLY C N 1
ATOM 3706 C CA . GLY C 1 8 ? 40.472 80.770 10.534 1.00 28.66 8 GLY C CA 1
ATOM 3707 C C . GLY C 1 8 ? 40.231 79.723 9.456 1.00 29.71 8 GLY C C 1
ATOM 3708 O O . GLY C 1 8 ? 39.685 80.035 8.397 1.00 30.94 8 GLY C O 1
ATOM 3709 N N . LYS C 1 9 ? 40.637 78.483 9.722 1.00 28.59 9 LYS C N 1
ATOM 3710 C CA . LYS C 1 9 ? 40.471 77.385 8.770 1.00 28.51 9 LYS C CA 1
ATOM 3711 C C . LYS C 1 9 ? 39.179 76.615 9.041 1.00 27.71 9 LYS C C 1
ATOM 3712 O O . LYS C 1 9 ? 38.849 76.323 10.192 1.00 25.59 9 LYS C O 1
ATOM 3718 N N . SER C 1 10 ? 38.454 76.281 7.976 1.00 26.12 10 SER C N 1
ATOM 3719 C CA . SER C 1 10 ? 37.198 75.547 8.106 1.00 26.29 10 SER C CA 1
ATOM 3720 C C . SER C 1 10 ? 37.356 74.057 7.825 1.00 24.39 10 SER C C 1
ATOM 3721 O O . SER C 1 10 ? 38.228 73.639 7.062 1.00 21.66 10 SER C O 1
ATOM 3724 N N . PHE C 1 11 ? 36.492 73.263 8.449 1.00 23.18 11 PHE C N 1
ATOM 3725 C CA . PHE C 1 11 ? 36.514 71.811 8.298 1.00 22.18 11 PHE C CA 1
ATOM 3726 C C . PHE C 1 11 ? 35.088 71.297 8.166 1.00 22.64 11 PHE C C 1
ATOM 3727 O O . PHE C 1 11 ? 34.209 71.693 8.931 1.00 21.68 11 PHE C O 1
ATOM 3735 N N . GLN C 1 12 ? 34.863 70.421 7.191 1.00 22.54 12 GLN C N 1
ATOM 3736 C CA . GLN C 1 12 ? 33.542 69.845 6.968 1.00 24.81 12 GLN C CA 1
ATOM 3737 C C . GLN C 1 12 ? 33.152 68.861 8.065 1.00 22.93 12 GLN C C 1
ATOM 3738 O O . GLN C 1 12 ? 31.989 68.790 8.453 1.00 24.05 12 GLN C O 1
ATOM 3744 N N . SER C 1 13 ? 34.128 68.100 8.553 1.00 21.48 13 SER C N 1
ATOM 3745 C CA . SER C 1 13 ? 33.888 67.111 9.604 1.00 19.95 13 SER C CA 1
ATOM 3746 C C . SER C 1 13 ? 34.258 67.639 10.985 1.00 19.31 13 SER C C 1
ATOM 3747 O O . SER C 1 13 ? 35.303 68.263 11.155 1.00 17.57 13 SER C O 1
ATOM 3750 N N . ARG C 1 14 ? 33.402 67.369 11.967 1.00 18.02 14 ARG C N 1
ATOM 3751 C CA . ARG C 1 14 ? 33.631 67.813 13.339 1.00 17.39 14 ARG C CA 1
ATOM 3752 C C . ARG C 1 14 ? 34.281 66.702 14.156 1.00 17.43 14 ARG C C 1
ATOM 3753 O O . ARG C 1 14 ? 34.414 66.798 15.385 1.00 15.38 14 ARG C O 1
ATOM 3761 N N . LEU C 1 15 ? 34.686 65.644 13.464 1.00 16.11 15 LEU C N 1
ATOM 3762 C CA . LEU C 1 15 ? 35.327 64.510 14.112 1.00 15.82 15 LEU C CA 1
ATOM 3763 C C . LEU C 1 15 ? 36.828 64.498 13.857 1.00 16.10 15 LEU C C 1
ATOM 3764 O O . LEU C 1 15 ? 37.266 64.419 12.708 1.00 16.52 15 LEU C O 1
ATOM 3769 N N . LEU C 1 16 ? 37.606 64.590 14.932 1.00 14.39 16 LEU C N 1
ATOM 3770 C CA . LEU C 1 16 ? 39.067 64.558 14.860 1.00 14.46 16 LEU C CA 1
ATOM 3771 C C . LEU C 1 16 ? 39.484 63.142 15.251 1.00 15.54 16 LEU C C 1
ATOM 3772 O O . LEU C 1 16 ? 38.983 62.590 16.227 1.00 16.86 16 LEU C O 1
ATOM 3777 N N . LEU C 1 17 ? 40.417 62.569 14.503 1.00 15.65 17 LEU C N 1
ATOM 3778 C CA . LEU C 1 17 ? 40.830 61.195 14.730 1.00 17.31 17 LEU C CA 1
ATOM 3779 C C . LEU C 1 17 ? 42.320 60.973 14.965 1.00 17.72 17 LEU C C 1
ATOM 3780 O O . LEU C 1 17 ? 43.170 61.504 14.244 1.00 16.95 17 LEU C O 1
ATOM 3785 N N . GLY C 1 18 ? 42.627 60.159 15.969 1.00 18.10 18 GLY C N 1
ATOM 3786 C CA . GLY C 1 18 ? 44.011 59.851 16.271 1.00 20.60 18 GLY C CA 1
ATOM 3787 C C . GLY C 1 18 ? 44.496 58.714 15.390 1.00 25.22 18 GLY C C 1
ATOM 3788 O O . GLY C 1 18 ? 43.692 57.942 14.862 1.00 25.61 18 GLY C O 1
ATOM 3789 N N . THR C 1 19 ? 45.810 58.608 15.228 1.00 27.72 19 THR C N 1
ATOM 3790 C CA . THR C 1 19 ? 46.407 57.558 14.409 1.00 30.49 19 THR C CA 1
ATOM 3791 C C . THR C 1 19 ? 47.608 56.932 15.119 1.00 31.78 19 THR C C 1
ATOM 3792 O O . THR C 1 19 ? 48.162 57.516 16.050 1.00 33.33 19 THR C O 1
ATOM 3796 N N . GLY C 1 20 ? 47.996 55.737 14.685 1.00 32.66 20 GLY C N 1
ATOM 3797 C CA . GLY C 1 20 ? 49.145 55.074 15.275 1.00 32.94 20 GLY C CA 1
ATOM 3798 C C . GLY C 1 20 ? 48.904 53.905 16.211 1.00 33.70 20 GLY C C 1
ATOM 3799 O O . GLY C 1 20 ? 49.856 53.234 16.603 1.00 34.55 20 GLY C O 1
ATOM 3800 N N . LYS C 1 21 ? 47.653 53.641 16.572 1.00 33.45 21 LYS C N 1
ATOM 3801 C CA . LYS C 1 21 ? 47.361 52.538 17.486 1.00 32.73 21 LYS C CA 1
ATOM 3802 C C . LYS C 1 21 ? 46.434 51.489 16.870 1.00 30.47 21 LYS C C 1
ATOM 3803 O O . LYS C 1 21 ? 45.812 50.700 17.582 1.00 29.01 21 LYS C O 1
ATOM 3809 N N . TYR C 1 22 ? 46.353 51.484 15.545 1.00 28.34 22 TYR C N 1
ATOM 3810 C CA . TYR C 1 22 ? 45.505 50.540 14.821 1.00 27.84 22 TYR C CA 1
ATOM 3811 C C . TYR C 1 22 ? 46.185 49.192 14.644 1.00 27.74 22 TYR C C 1
ATOM 3812 O O . TYR C 1 22 ? 47.411 49.093 14.716 1.00 28.39 22 TYR C O 1
ATOM 3821 N N . PRO C 1 23 ? 45.393 48.129 14.418 1.00 29.80 23 PRO C N 1
ATOM 3822 C CA . PRO C 1 23 ? 45.929 46.775 14.231 1.00 30.06 23 PRO C CA 1
ATOM 3823 C C . PRO C 1 23 ? 46.891 46.690 13.051 1.00 31.19 23 PRO C C 1
ATOM 3824 O O . PRO C 1 23 ? 47.797 45.855 13.036 1.00 32.71 23 PRO C O 1
ATOM 3828 N N . SER C 1 24 ? 46.680 47.553 12.063 1.00 30.19 24 SER C N 1
ATOM 3829 C CA . SER C 1 24 ? 47.524 47.580 10.875 1.00 31.20 24 SER C CA 1
ATOM 3830 C C . SER C 1 24 ? 47.301 48.873 10.113 1.00 31.16 24 SER C C 1
ATOM 3831 O O . SER C 1 24 ? 46.258 49.511 10.248 1.00 30.20 24 SER C O 1
ATOM 3834 N N . PHE C 1 25 ? 48.278 49.250 9.298 1.00 31.95 25 PHE C N 1
ATOM 3835 C CA . PHE C 1 25 ? 48.174 50.473 8.518 1.00 33.44 25 PHE C CA 1
ATOM 3836 C C . PHE C 1 25 ? 47.037 50.399 7.505 1.00 31.68 25 PHE C C 1
ATOM 3837 O O . PHE C 1 25 ? 46.477 51.422 7.118 1.00 30.72 25 PHE C O 1
ATOM 3845 N N . ASP C 1 26 ? 46.688 49.190 7.079 1.00 31.34 26 ASP C N 1
ATOM 3846 C CA . ASP C 1 26 ? 45.599 49.018 6.123 1.00 29.34 26 ASP C CA 1
ATOM 3847 C C . ASP C 1 26 ? 44.279 49.345 6.813 1.00 27.10 26 ASP C C 1
ATOM 3848 O O . ASP C 1 26 ? 43.435 50.055 6.265 1.00 25.05 26 ASP C O 1
ATOM 3853 N N . ILE C 1 27 ? 44.106 48.817 8.018 1.00 25.51 27 ILE C N 1
ATOM 3854 C CA . ILE C 1 27 ? 42.898 49.066 8.791 1.00 24.80 27 ILE C CA 1
ATOM 3855 C C . ILE C 1 27 ? 42.830 50.555 9.141 1.00 24.44 27 ILE C C 1
ATOM 3856 O O . ILE C 1 27 ? 41.769 51.175 9.070 1.00 23.84 27 ILE C O 1
ATOM 3861 N N . GLN C 1 28 ? 43.972 51.129 9.501 1.00 23.37 28 GLN C N 1
ATOM 3862 C CA . GLN C 1 28 ? 44.021 52.546 9.853 1.00 24.67 28 GLN C CA 1
ATOM 3863 C C . GLN C 1 28 ? 43.571 53.416 8.685 1.00 23.61 28 GLN C C 1
ATOM 3864 O O . GLN C 1 28 ? 42.784 54.345 8.861 1.00 22.51 28 GLN C O 1
ATOM 3870 N N . LYS C 1 29 ? 44.068 53.109 7.490 1.00 24.59 29 LYS C N 1
ATOM 3871 C CA . LYS C 1 29 ? 43.713 53.879 6.303 1.00 24.40 29 LYS C CA 1
ATOM 3872 C C . LYS C 1 29 ? 42.218 53.850 6.000 1.00 23.27 29 LYS C C 1
ATOM 3873 O O . LYS C 1 29 ? 41.614 54.891 5.752 1.00 21.54 29 LYS C O 1
ATOM 3879 N N . GLU C 1 30 ? 41.620 52.661 6.010 1.00 23.96 30 GLU C N 1
ATOM 3880 C CA . GLU C 1 30 ? 40.195 52.554 5.728 1.00 23.25 30 GLU C CA 1
ATOM 3881 C C . GLU C 1 30 ? 39.359 53.186 6.837 1.00 22.28 30 GLU C C 1
ATOM 3882 O O . GLU C 1 30 ? 38.296 53.745 6.577 1.00 21.41 30 GLU C O 1
ATOM 3888 N N . ALA C 1 31 ? 39.841 53.088 8.072 1.00 21.76 31 ALA C N 1
ATOM 3889 C CA . ALA C 1 31 ? 39.132 53.669 9.207 1.00 21.68 31 ALA C CA 1
ATOM 3890 C C . ALA C 1 31 ? 39.111 55.191 9.053 1.00 21.22 31 ALA C C 1
ATOM 3891 O O . ALA C 1 31 ? 38.064 55.824 9.171 1.00 20.38 31 ALA C O 1
ATOM 3893 N N . VAL C 1 32 ? 40.276 55.772 8.783 1.00 20.91 32 VAL C N 1
ATOM 3894 C CA . VAL C 1 32 ? 40.376 57.216 8.602 1.00 20.12 32 VAL C CA 1
ATOM 3895 C C . VAL C 1 32 ? 39.478 57.641 7.449 1.00 19.87 32 VAL C C 1
ATOM 3896 O O . VAL C 1 32 ? 38.775 58.651 7.525 1.00 19.97 32 VAL C O 1
ATOM 3900 N N . ALA C 1 33 ? 39.489 56.852 6.383 1.00 20.83 33 ALA C N 1
ATOM 3901 C CA . ALA C 1 33 ? 38.675 57.148 5.216 1.00 19.63 33 ALA C CA 1
ATOM 3902 C C . ALA C 1 33 ? 37.175 57.164 5.533 1.00 19.01 33 ALA C C 1
ATOM 3903 O O . ALA C 1 33 ? 36.493 58.158 5.290 1.00 19.81 33 ALA C O 1
ATOM 3905 N N . VAL C 1 34 ? 36.657 56.071 6.081 1.00 19.25 34 VAL C N 1
ATOM 3906 C CA . VAL C 1 34 ? 35.231 56.011 6.381 1.00 19.45 34 VAL C CA 1
ATOM 3907 C C . VAL C 1 34 ? 34.773 57.009 7.443 1.00 17.91 34 VAL C C 1
ATOM 3908 O O . VAL C 1 34 ? 33.602 57.377 7.477 1.00 17.25 34 VAL C O 1
ATOM 3912 N N . SER C 1 35 ? 35.691 57.454 8.297 1.00 18.10 35 SER C N 1
ATOM 3913 C CA . SER C 1 35 ? 35.342 58.407 9.351 1.00 16.91 35 SER C CA 1
ATOM 3914 C C . SER C 1 35 ? 35.030 59.774 8.765 1.00 16.80 35 SER C C 1
ATOM 3915 O O . SER C 1 35 ? 34.303 60.564 9.367 1.00 14.39 35 SER C O 1
ATOM 3918 N N . GLU C 1 36 ? 35.591 60.041 7.587 1.00 16.10 36 GLU C N 1
ATOM 3919 C CA . GLU C 1 36 ? 35.419 61.315 6.897 1.00 18.15 36 GLU C CA 1
ATOM 3920 C C . GLU C 1 36 ? 36.041 62.481 7.660 1.00 17.58 36 GLU C C 1
ATOM 3921 O O . GLU C 1 36 ? 35.745 63.643 7.382 1.00 18.69 36 GLU C O 1
ATOM 3927 N N . SER C 1 37 ? 36.915 62.162 8.611 1.00 17.84 37 SER C N 1
ATOM 3928 C CA . SER C 1 37 ? 37.601 63.179 9.403 1.00 18.16 37 SER C CA 1
ATOM 3929 C C . SER C 1 37 ? 38.518 64.011 8.505 1.00 18.80 37 SER C C 1
ATOM 3930 O O . SER C 1 37 ? 39.031 63.508 7.509 1.00 17.70 37 SER C O 1
ATOM 3933 N N . ASP C 1 38 ? 38.722 65.276 8.868 1.00 17.81 38 ASP C N 1
ATOM 3934 C CA . ASP C 1 38 ? 39.587 66.178 8.109 1.00 18.94 38 ASP C CA 1
ATOM 3935 C C . ASP C 1 38 ? 40.864 66.489 8.897 1.00 20.11 38 ASP C C 1
ATOM 3936 O O . ASP C 1 38 ? 41.862 66.941 8.329 1.00 21.68 38 ASP C O 1
ATOM 3941 N N . ILE C 1 39 ? 40.820 66.237 10.203 1.00 17.80 39 ILE C N 1
ATOM 3942 C CA . ILE C 1 39 ? 41.938 66.508 11.099 1.00 18.42 39 ILE C CA 1
ATOM 3943 C C . ILE C 1 39 ? 42.434 65.235 11.772 1.00 18.59 39 ILE C C 1
ATOM 3944 O O . ILE C 1 39 ? 41.668 64.542 12.444 1.00 18.61 39 ILE C O 1
ATOM 3949 N N . LEU C 1 40 ? 43.718 64.937 11.602 1.00 18.62 40 LEU C N 1
ATOM 3950 C CA . LEU C 1 40 ? 44.309 63.751 12.207 1.00 19.28 40 LEU C CA 1
ATOM 3951 C C . LEU C 1 40 ? 45.364 64.138 13.236 1.00 18.82 40 LEU C C 1
ATOM 3952 O O . LEU C 1 40 ? 46.186 65.028 12.999 1.00 19.42 40 LEU C O 1
ATOM 3957 N N . THR C 1 41 ? 45.349 63.463 14.378 1.00 19.56 41 THR C N 1
ATOM 3958 C CA . THR C 1 41 ? 46.327 63.739 15.421 1.00 19.60 41 THR C CA 1
ATOM 3959 C C . THR C 1 41 ? 47.215 62.508 15.572 1.00 20.21 41 THR C C 1
ATOM 3960 O O . THR C 1 41 ? 46.812 61.395 15.227 1.00 20.68 41 THR C O 1
ATOM 3964 N N . PHE C 1 42 ? 48.427 62.713 16.073 1.00 19.57 42 PHE C N 1
ATOM 3965 C CA . PHE C 1 42 ? 49.379 61.624 16.259 1.00 19.87 42 PHE C CA 1
ATOM 3966 C C . PHE C 1 42 ? 50.465 62.043 17.241 1.00 19.55 42 PHE C C 1
ATOM 3967 O O . PHE C 1 42 ? 50.865 63.205 17.266 1.00 22.05 42 PHE C O 1
ATOM 3975 N N . ALA C 1 43 ? 50.946 61.086 18.030 1.00 20.25 43 ALA C N 1
ATOM 3976 C CA . ALA C 1 43 ? 51.979 61.333 19.029 1.00 21.16 43 ALA C CA 1
ATOM 3977 C C . ALA C 1 43 ? 53.383 61.318 18.432 1.00 23.59 43 ALA C C 1
ATOM 3978 O O . ALA C 1 43 ? 53.986 60.261 18.251 1.00 25.18 43 ALA C O 1
ATOM 3980 N N . VAL C 1 44 ? 53.897 62.506 18.151 1.00 25.61 44 VAL C N 1
ATOM 3981 C CA . VAL C 1 44 ? 55.219 62.679 17.565 1.00 29.14 44 VAL C CA 1
ATOM 3982 C C . VAL C 1 44 ? 56.348 62.026 18.362 1.00 32.32 44 VAL C C 1
ATOM 3983 O O . VAL C 1 44 ? 57.237 61.392 17.790 1.00 33.12 44 VAL C O 1
ATOM 3987 N N . ARG C 1 45 ? 56.309 62.180 19.681 1.00 35.00 45 ARG C N 1
ATOM 3988 C CA . ARG C 1 45 ? 57.346 61.634 20.549 1.00 38.92 45 ARG C CA 1
ATOM 3989 C C . ARG C 1 45 ? 57.511 60.120 20.446 1.00 40.75 45 ARG C C 1
ATOM 3990 O O . ARG C 1 45 ? 58.555 59.579 20.816 1.00 40.82 45 ARG C O 1
ATOM 3998 N N . ARG C 1 46 ? 56.496 59.433 19.929 1.00 42.45 46 ARG C N 1
ATOM 3999 C CA . ARG C 1 46 ? 56.566 57.983 19.816 1.00 43.83 46 ARG C CA 1
ATOM 4000 C C . ARG C 1 46 ? 56.769 57.428 18.408 1.00 44.11 46 ARG C C 1
ATOM 4001 O O . ARG C 1 46 ? 56.668 56.218 18.201 1.00 44.07 46 ARG C O 1
ATOM 4017 N N . ASN C 1 48 ? 58.926 57.575 14.320 1.00 41.92 48 ASN C N 1
ATOM 4018 C CA . ASN C 1 48 ? 60.227 57.684 13.661 1.00 40.56 48 ASN C CA 1
ATOM 4019 C C . ASN C 1 48 ? 60.956 59.023 13.773 1.00 39.36 48 ASN C C 1
ATOM 4020 O O . ASN C 1 48 ? 62.142 59.055 14.113 1.00 38.39 48 ASN C O 1
ATOM 4025 N N . ILE C 1 49 ? 60.263 60.124 13.497 1.00 38.24 49 ILE C N 1
ATOM 4026 C CA . ILE C 1 49 ? 60.898 61.438 13.558 1.00 37.05 49 ILE C CA 1
ATOM 4027 C C . ILE C 1 49 ? 61.499 61.804 14.918 1.00 36.43 49 ILE C C 1
ATOM 4028 O O . ILE C 1 49 ? 62.314 62.724 15.010 1.00 35.07 49 ILE C O 1
ATOM 4033 N N . PHE C 1 50 ? 61.110 61.087 15.969 1.00 36.08 50 PHE C N 1
ATOM 4034 C CA . PHE C 1 50 ? 61.649 61.351 17.301 1.00 35.62 50 PHE C CA 1
ATOM 4035 C C . PHE C 1 50 ? 62.772 60.358 17.590 1.00 35.53 50 PHE C C 1
ATOM 4036 O O . PHE C 1 50 ? 63.677 60.628 18.377 1.00 32.00 50 PHE C O 1
ATOM 4044 N N . GLU C 1 51 ? 62.681 59.193 16.961 1.00 37.65 51 GLU C N 1
ATOM 4045 C CA . GLU C 1 51 ? 63.682 58.146 17.114 1.00 39.69 51 GLU C CA 1
ATOM 4046 C C . GLU C 1 51 ? 63.542 57.175 15.951 1.00 40.44 51 GLU C C 1
ATOM 4047 O O . GLU C 1 51 ? 62.509 56.527 15.794 1.00 40.66 51 GLU C O 1
ATOM 4053 N N . ALA C 1 52 ? 64.588 57.087 15.136 1.00 41.17 52 ALA C N 1
ATOM 4054 C CA . ALA C 1 52 ? 64.591 56.214 13.967 1.00 41.34 52 ALA C CA 1
ATOM 4055 C C . ALA C 1 52 ? 64.205 54.770 14.283 1.00 41.32 52 ALA C C 1
ATOM 4056 O O . ALA C 1 52 ? 63.759 54.038 13.399 1.00 42.12 52 ALA C O 1
ATOM 4058 N N . SER C 1 53 ? 64.378 54.361 15.535 1.00 41.36 53 SER C N 1
ATOM 4059 C CA . SER C 1 53 ? 64.043 52.998 15.937 1.00 43.00 53 SER C CA 1
ATOM 4060 C C . SER C 1 53 ? 62.529 52.806 16.035 1.00 43.03 53 SER C C 1
ATOM 4061 O O . SER C 1 53 ? 62.036 51.679 16.141 1.00 43.09 53 SER C O 1
ATOM 4064 N N . GLN C 1 54 ? 61.798 53.917 15.995 1.00 42.81 54 GLN C N 1
ATOM 4065 C CA . GLN C 1 54 ? 60.341 53.897 16.079 1.00 42.59 54 GLN C CA 1
ATOM 4066 C C . GLN C 1 54 ? 59.716 54.019 14.689 1.00 42.51 54 GLN C C 1
ATOM 4067 O O . GLN C 1 54 ? 60.292 54.634 13.791 1.00 43.04 54 GLN C O 1
ATOM 4073 N N . PRO C 1 55 ? 58.524 53.431 14.495 1.00 42.42 55 PRO C N 1
ATOM 4074 C CA . PRO C 1 55 ? 57.830 53.473 13.206 1.00 42.34 55 PRO C CA 1
ATOM 4075 C C . PRO C 1 55 ? 57.097 54.775 12.904 1.00 42.66 55 PRO C C 1
ATOM 4076 O O . PRO C 1 55 ? 56.969 55.652 13.761 1.00 42.70 55 PRO C O 1
ATOM 4080 N N . ASN C 1 56 ? 56.620 54.882 11.668 1.00 42.18 56 ASN C N 1
ATOM 4081 C CA . ASN C 1 56 ? 55.879 56.049 11.213 1.00 42.60 56 ASN C CA 1
ATOM 4082 C C . ASN C 1 56 ? 54.393 55.718 11.240 1.00 42.08 56 ASN C C 1
ATOM 4083 O O . ASN C 1 56 ? 53.906 54.952 10.414 1.00 42.89 56 ASN C O 1
ATOM 4088 N N . PHE C 1 57 ? 53.673 56.297 12.194 1.00 41.54 57 PHE C N 1
ATOM 4089 C CA . PHE C 1 57 ? 52.243 56.041 12.317 1.00 41.10 57 PHE C CA 1
ATOM 4090 C C . PHE C 1 57 ? 51.437 56.539 11.123 1.00 40.99 57 PHE C C 1
ATOM 4091 O O . PHE C 1 57 ? 50.261 56.205 10.989 1.00 41.21 57 PHE C O 1
ATOM 4099 N N . LEU C 1 58 ? 52.060 57.333 10.257 1.00 40.35 58 LEU C N 1
ATOM 4100 C CA . LEU C 1 58 ? 51.350 57.881 9.107 1.00 41.48 58 LEU C CA 1
ATOM 4101 C C . LEU C 1 58 ? 51.666 57.222 7.769 1.00 42.09 58 LEU C C 1
ATOM 4102 O O . LEU C 1 58 ? 51.486 57.837 6.717 1.00 41.66 58 LEU C O 1
ATOM 4107 N N . GLU C 1 59 ? 52.123 55.974 7.799 1.00 44.35 59 GLU C N 1
ATOM 4108 C CA . GLU C 1 59 ? 52.444 55.272 6.560 1.00 45.79 59 GLU C CA 1
ATOM 4109 C C . GLU C 1 59 ? 51.182 54.946 5.769 1.00 45.28 59 GLU C C 1
ATOM 4110 O O . GLU C 1 59 ? 50.124 54.685 6.346 1.00 45.42 59 GLU C O 1
ATOM 4116 N N . GLN C 1 60 ? 51.310 54.974 4.446 1.00 44.19 60 GLN C N 1
ATOM 4117 C CA . GLN C 1 60 ? 50.212 54.675 3.531 1.00 42.94 60 GLN C CA 1
ATOM 4118 C C . GLN C 1 60 ? 49.159 55.771 3.433 1.00 41.22 60 GLN C C 1
ATOM 4119 O O . GLN C 1 60 ? 48.345 55.772 2.508 1.00 40.41 60 GLN C O 1
ATOM 4125 N N . LEU C 1 61 ? 49.164 56.703 4.380 1.00 39.31 61 LEU C N 1
ATOM 4126 C CA . LEU C 1 61 ? 48.191 57.789 4.358 1.00 37.59 61 LEU C CA 1
ATOM 4127 C C . LEU C 1 61 ? 48.625 58.905 3.421 1.00 36.60 61 LEU C C 1
ATOM 4128 O O . LEU C 1 61 ? 49.814 59.198 3.295 1.00 35.94 61 LEU C O 1
ATOM 4133 N N . ASP C 1 62 ? 47.654 59.525 2.764 1.00 35.90 62 ASP C N 1
ATOM 4134 C CA . ASP C 1 62 ? 47.930 60.637 1.865 1.00 35.84 62 ASP C CA 1
ATOM 4135 C C . ASP C 1 62 ? 47.690 61.889 2.708 1.00 34.39 62 ASP C C 1
ATOM 4136 O O . ASP C 1 62 ? 46.570 62.393 2.782 1.00 33.22 62 ASP C O 1
ATOM 4141 N N . LEU C 1 63 ? 48.751 62.380 3.342 1.00 32.84 63 LEU C N 1
ATOM 4142 C CA . LEU C 1 63 ? 48.670 63.543 4.221 1.00 31.90 63 LEU C CA 1
ATOM 4143 C C . LEU C 1 63 ? 48.136 64.837 3.608 1.00 31.33 63 LEU C C 1
ATOM 4144 O O . LEU C 1 63 ? 47.672 65.721 4.332 1.00 28.95 63 LEU C O 1
ATOM 4149 N N . SER C 1 64 ? 48.186 64.963 2.286 1.00 30.79 64 SER C N 1
ATOM 4150 C CA . SER C 1 64 ? 47.693 66.181 1.649 1.00 29.29 64 SER C CA 1
ATOM 4151 C C . SER C 1 64 ? 46.173 66.278 1.696 1.00 28.14 64 SER C C 1
ATOM 4152 O O . SER C 1 64 ? 45.601 67.321 1.381 1.00 27.45 64 SER C O 1
ATOM 4155 N N . LYS C 1 65 ? 45.516 65.192 2.088 1.00 27.24 65 LYS C N 1
ATOM 4156 C CA . LYS C 1 65 ? 44.058 65.187 2.175 1.00 26.08 65 LYS C CA 1
ATOM 4157 C C . LYS C 1 65 ? 43.580 65.595 3.566 1.00 26.15 65 LYS C C 1
ATOM 4158 O O . LYS C 1 65 ? 42.374 65.665 3.816 1.00 25.30 65 LYS C O 1
ATOM 4164 N N . TYR C 1 66 ? 44.516 65.865 4.471 1.00 24.09 66 TYR C N 1
ATOM 4165 C CA . TYR C 1 66 ? 44.137 66.216 5.836 1.00 21.88 66 TYR C CA 1
ATOM 4166 C C . TYR C 1 66 ? 44.916 67.380 6.425 1.00 21.11 66 TYR C C 1
ATOM 4167 O O . TYR C 1 66 ? 45.952 67.784 5.902 1.00 18.48 66 TYR C O 1
ATOM 4176 N N . THR C 1 67 ? 44.398 67.898 7.534 1.00 19.62 67 THR C N 1
ATOM 4177 C CA . THR C 1 67 ? 45.047 68.964 8.283 1.00 20.47 67 THR C CA 1
ATOM 4178 C C . THR C 1 67 ? 45.721 68.177 9.405 1.00 18.99 67 THR C C 1
ATOM 4179 O O . THR C 1 67 ? 45.078 67.346 10.045 1.00 19.46 67 THR C O 1
ATOM 4183 N N . LEU C 1 68 ? 47.007 68.418 9.641 1.00 18.03 68 LEU C N 1
ATOM 4184 C CA . LEU C 1 68 ? 47.738 67.668 10.657 1.00 18.26 68 LEU C CA 1
ATOM 4185 C C . LEU C 1 68 ? 47.782 68.311 12.034 1.00 18.17 68 LEU C C 1
ATOM 4186 O O . LEU C 1 68 ? 48.172 69.471 12.177 1.00 18.19 68 LEU C O 1
ATOM 4191 N N . LEU C 1 69 ? 47.402 67.534 13.043 1.00 17.74 69 LEU C N 1
ATOM 4192 C CA . LEU C 1 69 ? 47.401 68.005 14.424 1.00 17.03 69 LEU C CA 1
ATOM 4193 C C . LEU C 1 69 ? 48.302 67.137 15.300 1.00 17.41 69 LEU C C 1
ATO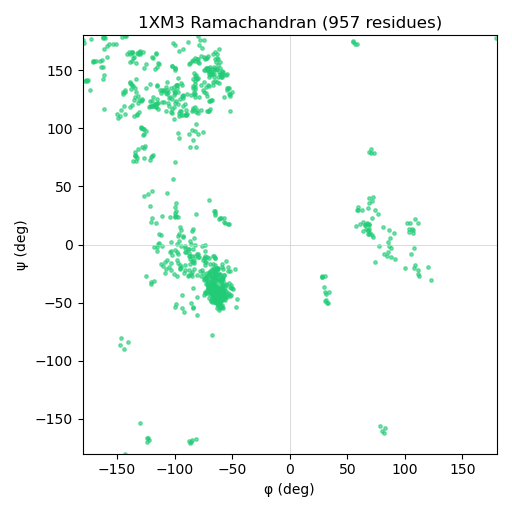M 4194 O O . LEU C 1 69 ? 47.827 66.332 16.100 1.00 18.71 69 LEU C O 1
ATOM 4199 N N . PRO C 1 70 ? 49.625 67.265 15.136 1.00 16.47 70 PRO C N 1
ATOM 4200 C CA . PRO C 1 70 ? 50.526 66.461 15.964 1.00 17.29 70 PRO C CA 1
ATOM 4201 C C . PRO C 1 70 ? 50.274 66.768 17.444 1.00 16.30 70 PRO C C 1
ATOM 4202 O O . PRO C 1 70 ? 49.898 67.885 17.784 1.00 17.11 70 PRO C O 1
ATOM 4206 N N . ASN C 1 71 ? 50.451 65.785 18.320 1.00 17.75 71 ASN C N 1
ATOM 4207 C CA . ASN C 1 71 ? 50.276 66.052 19.743 1.00 18.02 71 ASN C CA 1
ATOM 4208 C C . ASN C 1 71 ? 51.582 65.788 20.487 1.00 18.63 71 ASN C C 1
ATOM 4209 O O . ASN C 1 71 ? 52.479 65.097 19.983 1.00 19.45 71 ASN C O 1
ATOM 4214 N N . THR C 1 72 ? 51.689 66.352 21.685 1.00 18.21 72 THR C N 1
ATOM 4215 C CA . THR C 1 72 ? 52.889 66.208 22.496 1.00 17.76 72 THR C CA 1
ATOM 4216 C C . THR C 1 72 ? 52.753 65.129 23.559 1.00 17.74 72 THR C C 1
ATOM 4217 O O . THR C 1 72 ? 53.381 65.211 24.615 1.00 16.93 72 THR C O 1
ATOM 4221 N N . ALA C 1 73 ? 51.931 64.118 23.289 1.00 18.27 73 ALA C N 1
ATOM 4222 C CA . ALA C 1 73 ? 51.753 63.029 24.245 1.00 20.10 73 ALA C CA 1
ATOM 4223 C C . ALA C 1 73 ? 53.133 62.474 24.563 1.00 21.68 73 ALA C C 1
ATOM 4224 O O . ALA C 1 73 ? 53.947 62.273 23.659 1.00 23.21 73 ALA C O 1
ATOM 4226 N N . GLY C 1 74 ? 53.395 62.244 25.847 1.00 22.02 74 GLY C N 1
ATOM 4227 C CA . GLY C 1 74 ? 54.687 61.733 26.266 1.00 23.92 74 GLY C CA 1
ATOM 4228 C C . GLY C 1 74 ? 55.467 62.779 27.041 1.00 24.87 74 GLY C C 1
ATOM 4229 O O . GLY C 1 74 ? 56.328 62.451 27.857 1.00 26.09 74 GLY C O 1
ATOM 4230 N N . ALA C 1 75 ? 55.160 64.048 26.789 1.00 24.55 75 ALA C N 1
ATOM 4231 C CA . ALA C 1 75 ? 55.829 65.149 27.471 1.00 24.29 75 ALA C CA 1
ATOM 4232 C C . ALA C 1 75 ? 55.361 65.232 28.923 1.00 25.20 75 ALA C C 1
ATOM 4233 O O . ALA C 1 75 ? 54.166 65.131 29.205 1.00 24.49 75 ALA C O 1
ATOM 4235 N N . SER C 1 76 ? 56.309 65.420 29.837 1.00 25.46 76 SER C N 1
ATOM 4236 C CA . SER C 1 76 ? 56.003 65.517 31.258 1.00 26.18 76 SER C CA 1
ATOM 4237 C C . SER C 1 76 ? 56.148 66.960 31.730 1.00 24.23 76 SER C C 1
ATOM 4238 O O . SER C 1 76 ? 55.707 67.314 32.820 1.00 23.51 76 SER C O 1
ATOM 4241 N N . THR C 1 77 ? 56.766 67.790 30.897 1.00 23.12 77 THR C N 1
ATOM 4242 C CA . THR C 1 77 ? 56.960 69.198 31.224 1.00 22.41 77 THR C CA 1
ATOM 4243 C C . THR C 1 77 ? 56.660 70.072 30.015 1.00 21.77 77 THR C C 1
ATOM 4244 O O . THR C 1 77 ? 56.568 69.584 28.884 1.00 20.34 77 THR C O 1
ATOM 4248 N N . ALA C 1 78 ? 56.518 71.369 30.255 1.00 20.56 78 ALA C N 1
ATOM 4249 C CA . ALA C 1 78 ? 56.241 72.310 29.183 1.00 21.22 78 ALA C CA 1
ATOM 4250 C C . ALA C 1 78 ? 57.412 72.342 28.206 1.00 21.62 78 ALA C C 1
ATOM 4251 O O . ALA C 1 78 ? 57.218 72.447 26.998 1.00 20.58 78 ALA C O 1
ATOM 4253 N N . GLU C 1 79 ? 58.630 72.255 28.736 1.00 22.40 79 GLU C N 1
ATOM 4254 C CA . GLU C 1 79 ? 59.821 72.276 27.894 1.00 22.42 79 GLU C CA 1
ATOM 4255 C C . GLU C 1 79 ? 59.824 71.129 26.890 1.00 20.99 79 GLU C C 1
ATOM 4256 O O . GLU C 1 79 ? 60.119 71.333 25.713 1.00 20.79 79 GLU C O 1
ATOM 4262 N N . GLU C 1 80 ? 59.506 69.926 27.358 1.00 19.70 80 GLU C N 1
ATOM 4263 C CA . GLU C 1 80 ? 59.484 68.756 26.488 1.00 20.54 80 GLU C CA 1
ATOM 4264 C C . GLU C 1 80 ? 58.405 68.903 25.425 1.00 19.47 80 GLU C C 1
ATOM 4265 O O . GLU C 1 80 ? 58.611 68.532 24.268 1.00 16.42 80 GLU C O 1
ATOM 4271 N N . ALA C 1 81 ? 57.256 69.450 25.819 1.00 18.43 81 ALA C N 1
ATOM 4272 C CA . ALA C 1 81 ? 56.154 69.651 24.881 1.00 18.23 81 ALA C CA 1
ATOM 4273 C C . ALA C 1 81 ? 56.580 70.605 23.766 1.00 17.73 81 ALA C C 1
ATOM 4274 O O . ALA C 1 81 ? 56.313 70.363 22.588 1.00 14.60 81 ALA C O 1
ATOM 4276 N N . VAL C 1 82 ? 57.239 71.700 24.142 1.00 17.27 82 VAL C N 1
ATOM 4277 C CA . VAL C 1 82 ? 57.698 72.676 23.160 1.00 17.99 82 VAL C CA 1
ATOM 4278 C C . VAL C 1 82 ? 58.681 72.033 22.184 1.00 17.44 82 VAL C C 1
ATOM 4279 O O . VAL C 1 82 ? 58.638 72.292 20.982 1.00 17.82 82 VAL C O 1
ATOM 4283 N N . ARG C 1 83 ? 59.558 71.187 22.711 1.00 18.92 83 ARG C N 1
ATOM 4284 C CA . ARG C 1 83 ? 60.556 70.498 21.905 1.00 20.92 83 ARG C CA 1
ATOM 4285 C C . ARG C 1 83 ? 59.888 69.566 20.890 1.00 19.90 83 ARG C C 1
ATOM 4286 O O . ARG C 1 83 ? 60.272 69.520 19.720 1.00 19.92 83 ARG C O 1
ATOM 4294 N N . ILE C 1 84 ? 58.884 68.828 21.345 1.00 17.71 84 ILE C N 1
ATOM 4295 C CA . ILE C 1 84 ? 58.159 67.914 20.471 1.00 18.14 84 ILE C CA 1
ATOM 4296 C C . ILE C 1 84 ? 57.457 68.706 19.377 1.00 16.93 84 ILE C C 1
ATOM 4297 O O . ILE C 1 84 ? 57.490 68.325 18.216 1.00 17.71 84 ILE C O 1
ATOM 4302 N N . ALA C 1 85 ? 56.828 69.815 19.755 1.00 18.70 85 ALA C N 1
ATOM 4303 C CA . ALA C 1 85 ? 56.131 70.657 18.787 1.00 19.32 85 ALA C CA 1
ATOM 4304 C C . ALA C 1 85 ? 57.092 71.152 17.716 1.00 19.37 85 ALA C C 1
ATOM 4305 O O . ALA C 1 85 ? 56.789 71.095 16.523 1.00 18.16 85 ALA C O 1
ATOM 4307 N N . ARG C 1 86 ? 58.251 71.648 18.145 1.00 18.44 86 ARG C N 1
ATOM 4308 C CA . ARG C 1 86 ? 59.249 72.154 17.209 1.00 19.19 86 ARG C CA 1
ATOM 4309 C C . ARG C 1 86 ? 59.679 71.071 16.228 1.00 18.83 86 ARG C C 1
ATOM 4310 O O . ARG C 1 86 ? 59.816 71.329 15.031 1.00 19.97 86 ARG C O 1
ATOM 4318 N N . LEU C 1 87 ? 59.902 69.865 16.741 1.00 20.99 87 LEU C N 1
ATOM 4319 C CA . LEU C 1 87 ? 60.303 68.738 15.902 1.00 21.68 87 LEU C CA 1
ATOM 4320 C C . LEU C 1 87 ? 59.235 68.492 14.842 1.00 23.30 87 LEU C C 1
ATOM 4321 O O . LEU C 1 87 ? 59.537 68.431 13.651 1.00 23.48 87 LEU C O 1
ATOM 4326 N N . ALA C 1 88 ? 57.983 68.357 15.280 1.00 23.63 88 ALA C N 1
ATOM 4327 C CA . ALA C 1 88 ? 56.873 68.127 14.359 1.00 23.52 88 ALA C CA 1
ATOM 4328 C C . ALA C 1 88 ? 56.884 69.160 13.239 1.00 24.07 88 ALA C C 1
ATOM 4329 O O . ALA C 1 88 ? 56.692 68.833 12.066 1.00 24.52 88 ALA C O 1
ATOM 4331 N N . LYS C 1 89 ? 57.113 70.413 13.610 1.00 25.44 89 LYS C N 1
ATOM 4332 C CA . LYS C 1 89 ? 57.135 71.495 12.637 1.00 27.15 89 LYS C CA 1
ATOM 4333 C C . LYS C 1 89 ? 58.294 71.365 11.656 1.00 27.27 89 LYS C C 1
ATOM 4334 O O . LYS C 1 89 ? 58.118 71.559 10.452 1.00 25.05 89 LYS C O 1
ATOM 4340 N N . ALA C 1 90 ? 59.475 71.047 12.178 1.00 26.90 90 ALA C N 1
ATOM 4341 C CA . ALA C 1 90 ? 60.660 70.894 11.343 1.00 27.55 90 ALA C CA 1
ATOM 4342 C C . ALA C 1 90 ? 60.497 69.716 10.390 1.00 28.44 90 ALA C C 1
ATOM 4343 O O . ALA C 1 90 ? 61.072 69.707 9.300 1.00 28.80 90 ALA C O 1
ATOM 4345 N N . SER C 1 91 ? 59.710 68.726 10.806 1.00 28.08 91 SER C N 1
ATOM 4346 C CA . SER C 1 91 ? 59.470 67.545 9.986 1.00 27.24 91 SER C CA 1
ATOM 4347 C C . SER C 1 91 ? 58.382 67.799 8.951 1.00 25.90 91 SER C C 1
ATOM 4348 O O . SER C 1 91 ? 58.043 66.912 8.167 1.00 25.70 91 SER C O 1
ATOM 4351 N N . GLY C 1 92 ? 57.838 69.013 8.953 1.00 24.10 92 GLY C N 1
ATOM 4352 C CA . GLY C 1 92 ? 56.786 69.361 8.015 1.00 24.67 92 GLY C CA 1
ATOM 4353 C C . GLY C 1 92 ? 55.493 68.608 8.280 1.00 24.96 92 GLY C C 1
ATOM 4354 O O . GLY C 1 92 ? 54.728 68.322 7.359 1.00 25.79 92 GLY C O 1
ATOM 4355 N N . LEU C 1 93 ? 55.243 68.293 9.546 1.00 24.38 93 LEU C N 1
ATOM 4356 C CA . LEU C 1 93 ? 54.044 67.559 9.928 1.00 24.58 93 LEU C CA 1
ATOM 4357 C C . LEU C 1 93 ? 53.226 68.321 10.964 1.00 23.01 93 LEU C C 1
ATOM 4358 O O . LEU C 1 93 ? 52.730 67.730 11.922 1.00 23.69 93 LEU C O 1
ATOM 4363 N N . CYS C 1 94 ? 53.068 69.625 10.769 1.00 23.30 94 CYS C N 1
ATOM 4364 C CA . CYS C 1 94 ? 52.327 70.419 11.743 1.00 22.41 94 CYS C CA 1
ATOM 4365 C C . CYS C 1 94 ? 51.590 71.634 11.194 1.00 23.23 94 CYS C C 1
ATOM 4366 O O . CYS C 1 94 ? 52.208 72.606 10.755 1.00 23.47 94 CYS C O 1
ATOM 4369 N N . ASP C 1 95 ? 50.263 71.570 11.230 1.00 20.64 95 ASP C N 1
ATOM 4370 C CA . ASP C 1 95 ? 49.412 72.672 10.796 1.00 21.20 95 ASP C CA 1
ATOM 4371 C C . ASP C 1 95 ? 48.883 73.348 12.063 1.00 20.57 95 ASP C C 1
ATOM 4372 O O . ASP C 1 95 ? 48.624 74.547 12.083 1.00 21.40 95 ASP C O 1
ATOM 4385 N N . ILE C 1 97 ? 49.037 72.555 16.657 1.00 17.00 97 ILE C N 1
ATOM 4386 C CA . ILE C 1 97 ? 49.628 71.688 17.667 1.00 15.65 97 ILE C CA 1
ATOM 4387 C C . ILE C 1 97 ? 48.706 71.402 18.843 1.00 15.73 97 ILE C C 1
ATOM 4388 O O . ILE C 1 97 ? 48.129 72.319 19.429 1.00 14.20 97 ILE C O 1
ATOM 4393 N N . LYS C 1 98 ? 48.565 70.118 19.172 1.00 15.23 98 LYS C N 1
ATOM 4394 C CA . LYS C 1 98 ? 47.760 69.702 20.311 1.00 15.12 98 LYS C CA 1
ATOM 4395 C C . LYS C 1 98 ? 48.705 69.607 21.497 1.00 14.52 98 LYS C C 1
ATOM 4396 O O . LYS C 1 98 ? 49.577 68.731 21.544 1.00 15.03 98 LYS C O 1
ATOM 4402 N N . VAL C 1 99 ? 48.531 70.512 22.452 1.00 15.20 99 VAL C N 1
ATOM 4403 C CA . VAL C 1 99 ? 49.372 70.539 23.636 1.00 14.84 99 VAL C CA 1
ATOM 4404 C C . VAL C 1 99 ? 48.853 69.557 24.666 1.00 16.41 99 VAL C C 1
ATOM 4405 O O . VAL C 1 99 ? 47.736 69.692 25.170 1.00 16.99 99 VAL C O 1
ATOM 4409 N N . GLU C 1 100 ? 49.680 68.569 24.983 1.00 17.46 100 GLU C N 1
ATOM 4410 C CA . GLU C 1 100 ? 49.315 67.539 25.937 1.00 17.19 100 GLU C CA 1
ATOM 4411 C C . GLU C 1 100 ? 50.453 67.275 26.911 1.00 17.25 100 GLU C C 1
ATOM 4412 O O . GLU C 1 100 ? 51.499 66.746 26.531 1.00 16.06 100 GLU C O 1
ATOM 4418 N N . VAL C 1 101 ? 50.257 67.663 28.166 1.00 17.57 101 VAL C N 1
ATOM 4419 C CA . VAL C 1 101 ? 51.265 67.428 29.193 1.00 16.89 101 VAL C CA 1
ATOM 4420 C C . VAL C 1 101 ? 50.600 66.662 30.323 1.00 18.31 101 VAL C C 1
ATOM 4421 O O . VAL C 1 101 ? 49.933 67.249 31.180 1.00 18.50 101 VAL C O 1
ATOM 4425 N N . ILE C 1 102 ? 50.775 65.348 30.314 1.00 18.40 102 ILE C N 1
ATOM 4426 C CA . ILE C 1 102 ? 50.188 64.487 31.330 1.00 20.11 102 ILE C CA 1
ATOM 4427 C C . ILE C 1 102 ? 50.960 64.634 32.636 1.00 20.57 102 ILE C C 1
ATOM 4428 O O . ILE C 1 102 ? 52.192 64.570 32.654 1.00 18.98 102 ILE C O 1
ATOM 4433 N N . GLY C 1 103 ? 50.228 64.842 33.725 1.00 20.12 103 GLY C N 1
ATOM 4434 C CA . GLY C 1 103 ? 50.863 65.022 35.017 1.00 21.84 103 GLY C CA 1
ATOM 4435 C C . GLY C 1 103 ? 50.656 63.897 36.010 1.00 22.03 103 GLY C C 1
ATOM 4436 O O . GLY C 1 103 ? 51.176 63.959 37.122 1.00 23.09 103 GLY C O 1
ATOM 4437 N N . CYS C 1 104 ? 49.904 62.873 35.617 1.00 23.00 104 CYS C N 1
ATOM 4438 C CA . CYS C 1 104 ? 49.642 61.725 36.487 1.00 23.67 104 CYS C CA 1
ATOM 4439 C C . CYS C 1 104 ? 49.763 60.434 35.684 1.00 24.75 104 CYS C C 1
ATOM 4440 O O . CYS C 1 104 ? 49.035 60.230 34.715 1.00 24.43 104 CYS C O 1
ATOM 4443 N N . SER C 1 105 ? 50.680 59.561 36.088 1.00 25.51 105 SER C N 1
ATOM 4444 C CA . SER C 1 105 ? 50.888 58.301 35.381 1.00 25.89 105 SER C CA 1
ATOM 4445 C C . SER C 1 105 ? 49.767 57.294 35.635 1.00 26.08 105 SER C C 1
ATOM 4446 O O . SER C 1 105 ? 49.609 56.331 34.882 1.00 27.36 105 SER C O 1
ATOM 4449 N N . ARG C 1 106 ? 48.986 57.515 36.689 1.00 24.25 106 ARG C N 1
ATOM 4450 C CA . ARG C 1 106 ? 47.897 56.603 37.017 1.00 24.01 106 ARG C CA 1
ATOM 4451 C C . ARG C 1 106 ? 46.618 56.937 36.253 1.00 23.34 106 ARG C C 1
ATOM 4452 O O . ARG C 1 106 ? 46.009 56.063 35.635 1.00 20.58 106 ARG C O 1
ATOM 4460 N N . SER C 1 107 ? 46.220 58.206 36.303 1.00 21.51 107 SER C N 1
ATOM 4461 C CA . SER C 1 107 ? 45.006 58.666 35.637 1.00 19.34 107 SER C CA 1
ATOM 4462 C C . SER C 1 107 ? 45.278 59.250 34.259 1.00 19.23 107 SER C C 1
ATOM 4463 O O . SER C 1 107 ? 44.375 59.323 33.424 1.00 19.86 107 SER C O 1
ATOM 4466 N N . LEU C 1 108 ? 46.523 59.664 34.030 1.00 17.20 108 LEU C N 1
ATOM 4467 C CA . LEU C 1 108 ? 46.935 60.269 32.768 1.00 17.95 108 LEU C CA 1
ATOM 4468 C C . LEU C 1 108 ? 46.295 61.642 32.597 1.00 17.81 108 LEU C C 1
ATOM 4469 O O . LEU C 1 108 ? 46.241 62.182 31.492 1.00 18.18 108 LEU C O 1
ATOM 4474 N N . LEU C 1 109 ? 45.811 62.207 33.697 1.00 15.85 109 LEU C N 1
ATOM 4475 C CA . LEU C 1 109 ? 45.191 63.523 33.649 1.00 15.09 109 LEU C CA 1
ATOM 4476 C C . LEU C 1 109 ? 46.250 64.600 33.411 1.00 13.88 109 LEU C C 1
ATOM 4477 O O . LEU C 1 109 ? 47.403 64.457 33.826 1.00 15.16 109 LEU C O 1
ATOM 4482 N N . PRO C 1 110 ? 45.873 65.696 32.728 1.00 15.15 110 PRO C N 1
ATOM 4483 C CA . PRO C 1 110 ? 46.804 66.788 32.419 1.00 14.96 110 PRO C CA 1
ATOM 4484 C C . PRO C 1 110 ? 47.278 67.672 33.559 1.00 15.72 110 PRO C C 1
ATOM 4485 O O . PRO C 1 110 ? 46.579 67.867 34.551 1.00 15.22 110 PRO C O 1
ATOM 4489 N N . ASP C 1 111 ? 48.487 68.201 33.393 1.00 14.90 111 ASP C N 1
ATOM 4490 C CA . ASP C 1 111 ? 49.101 69.096 34.369 1.00 15.50 111 ASP C CA 1
ATOM 4491 C C . ASP C 1 111 ? 48.656 70.502 33.964 1.00 15.66 111 ASP C C 1
ATOM 4492 O O . ASP C 1 111 ? 49.063 71.003 32.913 1.00 16.16 111 ASP C O 1
ATOM 4497 N N . PRO C 1 112 ? 47.820 71.156 34.788 1.00 13.54 112 PRO C N 1
ATOM 4498 C CA . PRO C 1 112 ? 47.354 72.504 34.440 1.00 14.36 112 PRO C CA 1
ATOM 4499 C C . PRO C 1 112 ? 48.441 73.565 34.332 1.00 13.76 112 PRO C C 1
ATOM 4500 O O . PRO C 1 112 ? 48.411 74.405 33.431 1.00 12.97 112 PRO C O 1
ATOM 4504 N N . VAL C 1 113 ? 49.405 73.521 35.244 1.00 14.96 113 VAL C N 1
ATOM 4505 C CA . VAL C 1 113 ? 50.488 74.496 35.236 1.00 15.29 113 VAL C CA 1
ATOM 4506 C C . VAL C 1 113 ? 51.375 74.359 34.000 1.00 14.85 113 VAL C C 1
ATOM 4507 O O . VAL C 1 113 ? 51.648 75.344 33.315 1.00 14.29 113 VAL C O 1
ATOM 4511 N N . GLU C 1 114 ? 51.818 73.140 33.706 1.00 15.34 114 GLU C N 1
ATOM 4512 C CA . GLU C 1 114 ? 52.666 72.913 32.542 1.00 16.57 114 GLU C CA 1
ATOM 4513 C C . GLU C 1 114 ? 51.911 73.157 31.231 1.00 15.81 114 GLU C C 1
ATOM 4514 O O . GLU C 1 114 ? 52.498 73.613 30.249 1.00 16.19 114 GLU C O 1
ATOM 4520 N N . THR C 1 115 ? 50.613 72.857 31.213 1.00 15.19 115 THR C N 1
ATOM 4521 C CA . THR C 1 115 ? 49.810 73.061 30.007 1.00 14.35 115 THR C CA 1
ATOM 4522 C C . THR C 1 115 ? 49.662 74.552 29.713 1.00 14.77 115 THR C C 1
ATOM 4523 O O . THR C 1 115 ? 49.751 74.986 28.566 1.00 14.12 115 THR C O 1
ATOM 4527 N N . LEU C 1 116 ? 49.446 75.330 30.766 1.00 15.90 116 LEU C N 1
ATOM 4528 C CA . LEU C 1 116 ? 49.323 76.781 30.655 1.00 14.90 116 LEU C CA 1
ATOM 4529 C C . LEU C 1 116 ? 50.641 77.325 30.089 1.00 15.66 116 LEU C C 1
ATOM 4530 O O . LEU C 1 116 ? 50.660 78.133 29.155 1.00 13.86 116 LEU C O 1
ATOM 4535 N N . LYS C 1 117 ? 51.745 76.863 30.672 1.00 16.21 117 LYS C N 1
ATOM 4536 C CA . LYS C 1 117 ? 53.087 77.293 30.279 1.00 17.19 117 LYS C CA 1
ATOM 4537 C C . LYS C 1 117 ? 53.442 76.931 28.841 1.00 16.21 117 LYS C C 1
ATOM 4538 O O . LYS C 1 117 ? 53.946 77.765 28.090 1.00 17.13 117 LYS C O 1
ATOM 4544 N N . ALA C 1 118 ? 53.180 75.685 28.460 1.00 16.75 118 ALA C N 1
ATOM 4545 C CA . ALA C 1 118 ? 53.482 75.223 27.107 1.00 15.60 118 ALA C CA 1
ATOM 4546 C C . ALA C 1 118 ? 52.648 75.950 26.060 1.00 16.04 118 ALA C C 1
ATOM 4547 O O . ALA C 1 118 ? 53.149 76.291 24.985 1.00 14.98 118 ALA C O 1
ATOM 4549 N N . SER C 1 119 ? 51.376 76.194 26.370 1.00 16.01 119 SER C N 1
ATOM 4550 C CA . SER C 1 119 ? 50.495 76.882 25.431 1.00 16.45 119 SER C CA 1
ATOM 4551 C C . SER C 1 119 ? 50.992 78.295 25.163 1.00 16.31 119 SER C C 1
ATOM 4552 O O . SER C 1 119 ? 51.024 78.738 24.017 1.00 15.14 119 SER C O 1
ATOM 4555 N N . GLU C 1 120 ? 51.391 78.990 26.225 1.00 15.95 120 GLU C N 1
ATOM 4556 C CA . GLU C 1 120 ? 51.891 80.355 26.110 1.00 16.90 120 GLU C CA 1
ATOM 4557 C C . GLU C 1 120 ? 53.151 80.408 25.246 1.00 16.35 120 GLU C C 1
ATOM 4558 O O . GLU C 1 120 ? 53.278 81.260 24.358 1.00 16.12 120 GLU C O 1
ATOM 4564 N N . GLN C 1 121 ? 54.079 79.494 25.506 1.00 16.44 121 GLN C N 1
ATOM 4565 C CA . GLN C 1 121 ? 55.331 79.458 24.758 1.00 17.98 121 GLN C CA 1
ATOM 4566 C C . GLN C 1 121 ? 55.099 79.170 23.276 1.00 17.61 121 GLN C C 1
ATOM 4567 O O . GLN C 1 121 ? 55.633 79.861 22.409 1.00 16.24 121 GLN C O 1
ATOM 4573 N N . LEU C 1 122 ? 54.287 78.160 22.982 1.00 17.76 122 LEU C N 1
ATOM 4574 C CA . LEU C 1 122 ? 54.011 77.814 21.596 1.00 18.05 122 LEU C CA 1
ATOM 4575 C C . LEU C 1 122 ? 53.308 78.944 20.850 1.00 17.98 122 LEU C C 1
ATOM 4576 O O . LEU C 1 122 ? 53.581 79.174 19.675 1.00 17.38 122 LEU C O 1
ATOM 4581 N N . LEU C 1 123 ? 52.411 79.661 21.522 1.00 18.83 123 LEU C N 1
ATOM 4582 C CA . LEU C 1 123 ? 51.727 80.776 20.876 1.00 18.31 123 LEU C CA 1
ATOM 4583 C C . LEU C 1 123 ? 52.767 81.834 20.518 1.00 20.41 123 LEU C C 1
ATOM 4584 O O . LEU C 1 123 ? 52.694 82.466 19.463 1.00 17.63 123 LEU C O 1
ATOM 4589 N N . GLU C 1 124 ? 53.733 82.016 21.411 1.00 20.42 124 GLU C N 1
ATOM 4590 C CA . GLU C 1 124 ? 54.802 82.981 21.203 1.00 23.35 124 GLU C CA 1
ATOM 4591 C C . GLU C 1 124 ? 55.629 82.572 19.990 1.00 22.38 124 GLU C C 1
ATOM 4592 O O . GLU C 1 124 ? 56.101 83.419 19.233 1.00 20.99 124 GLU C O 1
ATOM 4598 N N . GLU C 1 125 ? 55.794 81.267 19.805 1.00 22.53 125 GLU C N 1
ATOM 4599 C CA . GLU C 1 125 ? 56.571 80.752 18.683 1.00 23.03 125 GLU C CA 1
ATOM 4600 C C . GLU C 1 125 ? 55.774 80.624 17.380 1.00 23.75 125 GLU C C 1
ATOM 4601 O O . GLU C 1 125 ? 56.224 79.989 16.426 1.00 25.13 125 GLU C O 1
ATOM 4607 N N . GLY C 1 126 ? 54.588 81.229 17.346 1.00 22.37 126 GLY C N 1
ATOM 4608 C CA . GLY C 1 126 ? 53.779 81.222 16.137 1.00 22.12 126 GLY C CA 1
ATOM 4609 C C . GLY C 1 126 ? 52.924 80.017 15.786 1.00 20.44 126 GLY C C 1
ATOM 4610 O O . GLY C 1 126 ? 52.480 79.901 14.647 1.00 20.98 126 GLY C O 1
ATOM 4611 N N . PHE C 1 127 ? 52.688 79.123 16.738 1.00 19.31 127 PHE C N 1
ATOM 4612 C CA . PHE C 1 127 ? 51.868 77.945 16.468 1.00 18.62 127 PHE C CA 1
ATOM 4613 C C . PHE C 1 127 ? 50.378 78.216 16.661 1.00 18.56 127 PHE C C 1
ATOM 4614 O O . PHE C 1 127 ? 49.992 79.135 17.387 1.00 18.45 127 PHE C O 1
ATOM 4622 N N . ILE C 1 128 ? 49.544 77.422 15.989 1.00 18.12 128 ILE C N 1
ATOM 4623 C CA . ILE C 1 128 ? 48.098 77.503 16.170 1.00 16.97 128 ILE C CA 1
ATOM 4624 C C . ILE C 1 128 ? 47.999 76.476 17.295 1.00 16.23 128 ILE C C 1
ATOM 4625 O O . ILE C 1 128 ? 48.297 75.298 17.089 1.00 14.71 128 ILE C O 1
ATOM 4630 N N . VAL C 1 129 ? 47.587 76.927 18.475 1.00 15.92 129 VAL C N 1
ATOM 4631 C CA . VAL C 1 129 ? 47.564 76.082 19.661 1.00 13.97 129 VAL C CA 1
ATOM 4632 C C . VAL C 1 129 ? 46.217 75.599 20.198 1.00 13.11 129 VAL C C 1
ATOM 4633 O O . VAL C 1 129 ? 45.289 76.389 20.392 1.00 12.16 129 VAL C O 1
ATOM 4637 N N . LEU C 1 130 ? 46.138 74.291 20.448 1.00 13.36 130 LEU C N 1
ATOM 4638 C CA . LEU C 1 130 ? 44.937 73.649 20.988 1.00 12.97 130 LEU C CA 1
ATOM 4639 C C . LEU C 1 130 ? 45.320 72.811 22.209 1.00 13.99 130 LEU C C 1
ATOM 4640 O O . LEU C 1 130 ? 45.815 71.688 22.083 1.00 13.81 130 LEU C O 1
ATOM 4645 N N . PRO C 1 131 ? 45.094 73.349 23.413 1.00 13.84 131 PRO C N 1
ATOM 4646 C CA . PRO C 1 131 ? 45.451 72.587 24.609 1.00 14.19 131 PRO C CA 1
ATOM 4647 C C . PRO C 1 131 ? 44.457 71.537 25.090 1.00 14.12 131 PRO C C 1
ATOM 4648 O O . PRO C 1 131 ? 43.245 71.766 25.118 1.00 13.36 131 PRO C O 1
ATOM 4652 N N . TYR C 1 132 ? 44.993 70.372 25.443 1.00 12.98 132 TYR C N 1
ATOM 4653 C CA . TYR C 1 132 ? 44.199 69.293 26.019 1.00 12.73 132 TYR C CA 1
ATOM 4654 C C . TYR C 1 132 ? 44.163 69.705 27.481 1.00 13.85 132 TYR C C 1
ATOM 4655 O O . TYR C 1 132 ? 45.206 70.021 28.058 1.00 12.93 132 TYR C O 1
ATOM 4664 N N . THR C 1 133 ? 42.981 69.708 28.085 1.00 13.13 133 THR C N 1
ATOM 4665 C CA . THR C 1 133 ? 42.863 70.116 29.480 1.00 13.73 133 THR C CA 1
ATOM 4666 C C . THR C 1 133 ? 41.816 69.272 30.210 1.00 14.15 133 THR C C 1
ATOM 4667 O O . THR C 1 133 ? 41.203 68.382 29.619 1.00 14.42 133 THR C O 1
ATOM 4671 N N . SER C 1 134 ? 41.626 69.550 31.496 1.00 13.73 134 SER C N 1
ATOM 4672 C CA . SER C 1 134 ? 40.652 68.833 32.317 1.00 13.04 134 SER C CA 1
ATOM 4673 C C . SER C 1 134 ? 39.310 69.533 32.150 1.00 13.06 134 SER C C 1
ATOM 4674 O O . SER C 1 134 ? 39.169 70.397 31.287 1.00 14.09 134 SER C O 1
ATOM 4677 N N . ASP C 1 135 ? 38.323 69.158 32.962 1.00 14.59 135 ASP C N 1
ATOM 4678 C CA . ASP C 1 135 ? 37.034 69.833 32.899 1.00 15.64 135 ASP C CA 1
ATOM 4679 C C . ASP C 1 135 ? 36.947 70.913 33.980 1.00 14.42 135 ASP C C 1
ATOM 4680 O O . ASP C 1 135 ? 35.856 71.301 34.408 1.00 14.08 135 ASP C O 1
ATOM 4685 N N . ASP C 1 136 ? 38.111 71.397 34.416 1.00 12.06 136 ASP C N 1
ATOM 4686 C CA . ASP C 1 136 ? 38.171 72.468 35.410 1.00 12.39 136 ASP C CA 1
ATOM 4687 C C . ASP C 1 136 ? 37.692 73.661 34.599 1.00 11.64 136 ASP C C 1
ATOM 4688 O O . ASP C 1 136 ? 38.337 74.063 33.624 1.00 11.44 136 ASP C O 1
ATOM 4693 N N . VAL C 1 137 ? 36.543 74.200 34.990 1.00 13.19 137 VAL C N 1
ATOM 4694 C CA . VAL C 1 137 ? 35.918 75.302 34.275 1.00 10.96 137 VAL C CA 1
ATOM 4695 C C . VAL C 1 137 ? 36.730 76.582 34.148 1.00 12.01 137 VAL C C 1
ATOM 4696 O O . VAL C 1 137 ? 36.920 77.084 33.040 1.00 12.15 137 VAL C O 1
ATOM 4700 N N . VAL C 1 138 ? 37.214 77.121 35.260 1.00 9.80 138 VAL C N 1
ATOM 4701 C CA . VAL C 1 138 ? 37.974 78.352 35.162 1.00 10.41 138 VAL C CA 1
ATOM 4702 C C . VAL C 1 138 ? 39.308 78.130 34.455 1.00 11.20 138 VAL C C 1
ATOM 4703 O O . VAL C 1 138 ? 39.802 79.022 33.763 1.00 12.40 138 VAL C O 1
ATOM 4707 N N . LEU C 1 139 ? 39.887 76.940 34.612 1.00 11.54 139 LEU C N 1
ATOM 4708 C CA . LEU C 1 139 ? 41.155 76.640 33.954 1.00 11.78 139 LEU C CA 1
ATOM 4709 C C . LEU C 1 139 ? 40.995 76.780 32.446 1.00 13.63 139 LEU C C 1
ATOM 4710 O O . LEU C 1 139 ? 41.867 77.319 31.765 1.00 13.03 139 LEU C O 1
ATOM 4715 N N . ALA C 1 140 ? 39.876 76.281 31.931 1.00 13.41 140 ALA C N 1
ATOM 4716 C CA . ALA C 1 140 ? 39.590 76.349 30.502 1.00 15.06 140 ALA C CA 1
ATOM 4717 C C . ALA C 1 140 ? 39.608 77.804 30.042 1.00 14.37 140 ALA C C 1
ATOM 4718 O O . ALA C 1 140 ? 40.122 78.120 28.964 1.00 15.58 140 ALA C O 1
ATOM 4720 N N . ARG C 1 141 ? 39.051 78.693 30.858 1.00 13.58 141 ARG C N 1
ATOM 4721 C CA . ARG C 1 141 ? 39.042 80.102 30.497 1.00 14.23 141 ARG C CA 1
ATOM 4722 C C . ARG C 1 141 ? 40.436 80.722 30.594 1.00 14.66 141 ARG C C 1
ATOM 4723 O O . ARG C 1 141 ? 40.783 81.584 29.787 1.00 15.08 141 ARG C O 1
ATOM 4731 N N . LYS C 1 142 ? 41.236 80.298 31.572 1.00 14.98 142 LYS C N 1
ATOM 4732 C CA . LYS C 1 142 ? 42.589 80.842 31.693 1.00 15.06 142 LYS C CA 1
ATOM 4733 C C . LYS C 1 142 ? 43.353 80.504 30.414 1.00 16.29 142 LYS C C 1
ATOM 4734 O O . LYS C 1 142 ? 44.107 81.328 29.893 1.00 15.26 142 LYS C O 1
ATOM 4740 N N . LEU C 1 143 ? 43.151 79.289 29.911 1.00 14.64 143 LEU C N 1
ATOM 4741 C CA . LEU C 1 143 ? 43.814 78.859 28.683 1.00 15.71 143 LEU C CA 1
ATOM 4742 C C . LEU C 1 143 ? 43.355 79.725 27.511 1.00 15.35 143 LEU C C 1
ATOM 4743 O O . LEU C 1 143 ? 44.175 80.187 26.722 1.00 15.23 143 LEU C O 1
ATOM 4748 N N . GLU C 1 144 ? 42.046 79.940 27.395 1.00 15.25 144 GLU C N 1
ATOM 4749 C CA . GLU C 1 144 ? 41.512 80.775 26.319 1.00 16.27 144 GLU C CA 1
ATOM 4750 C C . GLU C 1 144 ? 42.101 82.175 26.378 1.00 16.68 144 GLU C C 1
ATOM 4751 O O . GLU C 1 144 ? 42.458 82.754 25.353 1.00 16.90 144 GLU C O 1
ATOM 4757 N N . GLU C 1 145 ? 42.179 82.719 27.589 1.00 15.40 145 GLU C N 1
ATOM 4758 C CA . GLU C 1 145 ? 42.683 84.073 27.778 1.00 16.50 145 GLU C CA 1
ATOM 4759 C C . GLU C 1 145 ? 44.158 84.240 27.436 1.00 16.76 145 GLU C C 1
ATOM 4760 O O . GLU C 1 145 ? 44.654 85.367 27.364 1.00 15.54 145 GLU C O 1
ATOM 4766 N N . LEU C 1 146 ? 44.852 83.123 27.215 1.00 14.99 146 LEU C N 1
ATOM 4767 C CA . LEU C 1 146 ? 46.258 83.164 26.824 1.00 15.08 146 LEU C CA 1
ATOM 4768 C C . LEU C 1 146 ? 46.315 83.393 25.313 1.00 15.47 146 LEU C C 1
ATOM 4769 O O . LEU C 1 146 ? 47.357 83.749 24.766 1.00 15.14 146 LEU C O 1
ATOM 4774 N N . GLY C 1 147 ? 45.184 83.173 24.645 1.00 15.95 147 GLY C N 1
ATOM 4775 C CA . GLY C 1 147 ? 45.118 83.371 23.209 1.00 15.41 147 GLY C CA 1
ATOM 4776 C C . GLY C 1 147 ? 45.125 82.104 22.371 1.00 15.47 147 GLY C C 1
ATOM 4777 O O . GLY C 1 147 ? 45.403 82.172 21.173 1.00 15.73 147 GLY C O 1
ATOM 4778 N N . VAL C 1 148 ? 44.820 80.954 22.978 1.00 14.52 148 VAL C N 1
ATOM 4779 C CA . VAL C 1 148 ? 44.813 79.695 22.227 1.00 14.10 148 VAL C CA 1
ATOM 4780 C C . VAL C 1 148 ? 43.686 79.694 21.196 1.00 13.88 148 VAL C C 1
ATOM 4781 O O . VAL C 1 148 ? 42.763 80.504 21.278 1.00 15.64 148 VAL C O 1
ATOM 4785 N N . HIS C 1 149 ? 43.751 78.779 20.235 1.00 15.39 149 HIS C N 1
ATOM 4786 C CA . HIS C 1 149 ? 42.749 78.748 19.175 1.00 14.75 149 HIS C CA 1
ATOM 4787 C C . HIS C 1 149 ? 41.595 77.776 19.351 1.00 15.41 149 HIS C C 1
ATOM 4788 O O . HIS C 1 149 ? 40.639 77.797 18.570 1.00 15.80 149 HIS C O 1
ATOM 4795 N N . ALA C 1 150 ? 41.691 76.932 20.371 1.00 13.80 150 ALA C N 1
ATOM 4796 C CA . ALA C 1 150 ? 40.645 75.971 20.704 1.00 15.27 150 ALA C CA 1
ATOM 4797 C C . ALA C 1 150 ? 40.966 75.391 22.081 1.00 15.80 150 ALA C C 1
ATOM 4798 O O . ALA C 1 150 ? 42.109 75.460 22.532 1.00 17.36 150 ALA C O 1
ATOM 4800 N N . ILE C 1 151 ? 39.962 74.859 22.766 1.00 16.07 151 ILE C N 1
ATOM 4801 C CA . ILE C 1 151 ? 40.197 74.238 24.065 1.00 16.68 151 ILE C CA 1
ATOM 4802 C C . ILE C 1 151 ? 39.666 72.820 23.962 1.00 16.49 151 ILE C C 1
ATOM 4803 O O . ILE C 1 151 ? 38.576 72.593 23.427 1.00 15.67 151 ILE C O 1
ATOM 4816 N N . PRO C 1 153 ? 38.836 69.963 26.433 1.00 13.04 153 PRO C N 1
ATOM 4817 C CA . PRO C 1 153 ? 38.634 69.334 27.738 1.00 13.39 153 PRO C CA 1
ATOM 4818 C C . PRO C 1 153 ? 38.346 67.846 27.569 1.00 13.95 153 PRO C C 1
ATOM 4819 O O . PRO C 1 153 ? 37.654 67.438 26.631 1.00 14.02 153 PRO C O 1
ATOM 4823 N N . GLY C 1 154 ? 38.892 67.032 28.462 1.00 14.63 154 GLY C N 1
ATOM 4824 C CA . GLY C 1 154 ? 38.651 65.603 28.373 1.00 15.58 154 GLY C CA 1
ATOM 4825 C C . GLY C 1 154 ? 37.304 65.239 28.966 1.00 15.10 154 GLY C C 1
ATOM 4826 O O . GLY C 1 154 ? 36.890 65.825 29.967 1.00 17.69 154 GLY C O 1
ATOM 4827 N N . ALA C 1 155 ? 36.609 64.287 28.349 1.00 14.22 155 ALA C N 1
ATOM 4828 C CA . ALA C 1 155 ? 35.308 63.840 28.847 1.00 13.78 155 ALA C CA 1
ATOM 4829 C C . ALA C 1 155 ? 35.554 63.073 30.139 1.00 13.26 155 ALA C C 1
ATOM 4830 O O . ALA C 1 155 ? 34.792 63.175 31.105 1.00 13.84 155 ALA C O 1
ATOM 4832 N N . SER C 1 156 ? 36.635 62.301 30.120 1.00 12.27 156 SER C N 1
ATOM 4833 C CA . SER C 1 156 ? 37.069 61.478 31.236 1.00 12.18 156 SER C CA 1
ATOM 4834 C C . SER C 1 156 ? 38.546 61.186 30.973 1.00 12.95 156 SER C C 1
ATOM 4835 O O . SER C 1 156 ? 39.089 61.597 29.942 1.00 14.63 156 SER C O 1
ATOM 4838 N N . PRO C 1 157 ? 39.224 60.475 31.890 1.00 14.01 157 PRO C N 1
ATOM 4839 C CA . PRO C 1 157 ? 40.645 60.179 31.676 1.00 14.52 157 PRO C CA 1
ATOM 4840 C C . PRO C 1 157 ? 40.922 59.420 30.378 1.00 15.07 157 PRO C C 1
ATOM 4841 O O . PRO C 1 157 ? 40.101 58.631 29.917 1.00 14.94 157 PRO C O 1
ATOM 4845 N N . ILE C 1 158 ? 42.094 59.667 29.805 1.00 15.74 158 ILE C N 1
ATOM 4846 C CA . ILE C 1 158 ? 42.508 59.022 28.567 1.00 17.01 158 ILE C CA 1
ATOM 4847 C C . ILE C 1 158 ? 42.382 57.499 28.644 1.00 17.42 158 ILE C C 1
ATOM 4848 O O . ILE C 1 158 ? 42.859 56.871 29.590 1.00 19.91 158 ILE C O 1
ATOM 4853 N N . GLY C 1 159 ? 41.723 56.921 27.644 1.00 19.71 159 GLY C N 1
ATOM 4854 C CA . GLY C 1 159 ? 41.537 55.479 27.584 1.00 20.28 159 GLY C CA 1
ATOM 4855 C C . GLY C 1 159 ? 40.598 54.869 28.612 1.00 20.82 159 GLY C C 1
ATOM 4856 O O . GLY C 1 159 ? 40.527 53.645 28.727 1.00 21.61 159 GLY C O 1
ATOM 4857 N N . SER C 1 160 ? 39.865 55.696 29.353 1.00 18.86 160 SER C N 1
ATOM 4858 C CA . SER C 1 160 ? 38.959 55.173 30.371 1.00 18.79 160 SER C CA 1
ATOM 4859 C C . SER C 1 160 ? 37.706 54.545 29.774 1.00 18.16 160 SER C C 1
ATOM 4860 O O . SER C 1 160 ? 37.138 53.622 30.358 1.00 18.90 160 SER C O 1
ATOM 4863 N N . GLY C 1 161 ? 37.278 55.062 28.626 1.00 19.04 161 GLY C N 1
ATOM 4864 C CA . GLY C 1 161 ? 36.088 54.558 27.964 1.00 18.82 161 GLY C CA 1
ATOM 4865 C C . GLY C 1 161 ? 34.807 54.862 28.721 1.00 18.64 161 GLY C C 1
ATOM 4866 O O . GLY C 1 161 ? 33.748 54.308 28.412 1.00 16.63 161 GLY C O 1
ATOM 4867 N N . GLN C 1 162 ? 34.887 55.759 29.699 1.00 17.67 162 GLN C N 1
ATOM 4868 C CA . GLN C 1 162 ? 33.713 56.090 30.503 1.00 19.67 162 GLN C CA 1
ATOM 4869 C C . GLN C 1 162 ? 32.807 57.188 29.948 1.00 18.42 162 GLN C C 1
ATOM 4870 O O . GLN C 1 162 ? 31.707 57.403 30.464 1.00 18.57 162 GLN C O 1
ATOM 4876 N N . GLY C 1 163 ? 33.251 57.876 28.903 1.00 15.69 163 GLY C N 1
ATOM 4877 C CA . GLY C 1 163 ? 32.435 58.943 28.345 1.00 15.40 163 GLY C CA 1
ATOM 4878 C C . GLY C 1 163 ? 32.533 60.207 29.184 1.00 14.91 163 GLY C C 1
ATOM 4879 O O . GLY C 1 163 ? 33.502 60.406 29.914 1.00 14.44 163 GLY C O 1
ATOM 4880 N N . ILE C 1 164 ? 31.523 61.061 29.098 1.00 15.87 164 ILE C N 1
ATOM 4881 C CA . ILE C 1 164 ? 31.542 62.313 29.846 1.00 15.42 164 ILE C CA 1
ATOM 4882 C C . ILE C 1 164 ? 31.111 62.134 31.302 1.00 14.34 164 ILE C C 1
ATOM 4883 O O . ILE C 1 164 ? 29.961 61.824 31.593 1.00 12.90 164 ILE C O 1
ATOM 4888 N N . LEU C 1 165 ? 32.049 62.354 32.217 1.00 12.65 165 LEU C N 1
ATOM 4889 C CA . LEU C 1 165 ? 31.785 62.187 33.641 1.00 12.05 165 LEU C CA 1
ATOM 4890 C C . LEU C 1 165 ? 31.179 63.395 34.336 1.00 11.95 165 LEU C C 1
ATOM 4891 O O . LEU C 1 165 ? 30.499 63.243 35.348 1.00 12.95 165 LEU C O 1
ATOM 4896 N N . ASN C 1 166 ? 31.419 64.589 33.802 1.00 12.98 166 ASN C N 1
ATOM 4897 C CA . ASN C 1 166 ? 30.878 65.807 34.405 1.00 12.71 166 ASN C CA 1
ATOM 4898 C C . ASN C 1 166 ? 30.283 66.715 33.329 1.00 12.82 166 ASN C C 1
ATOM 4899 O O . ASN C 1 166 ? 30.893 67.705 32.935 1.00 12.78 166 ASN C O 1
ATOM 4904 N N . PRO C 1 167 ? 29.083 66.377 32.831 1.00 12.81 167 PRO C N 1
ATOM 4905 C CA . PRO C 1 167 ? 28.433 67.188 31.795 1.00 12.16 167 PRO C CA 1
ATOM 4906 C C . PRO C 1 167 ? 28.168 68.625 32.237 1.00 13.22 167 PRO C C 1
ATOM 4907 O O . PRO C 1 167 ? 28.182 69.545 31.414 1.00 14.28 167 PRO C O 1
ATOM 4911 N N . LEU C 1 168 ? 27.930 68.825 33.529 1.00 11.90 168 LEU C N 1
ATOM 4912 C CA . LEU C 1 168 ? 27.677 70.175 34.030 1.00 12.87 168 LEU C CA 1
ATOM 4913 C C . LEU C 1 168 ? 28.902 71.037 33.759 1.00 11.92 168 LEU C C 1
ATOM 4914 O O . LEU C 1 168 ? 28.794 72.111 33.168 1.00 12.52 168 LEU C O 1
ATOM 4919 N N . ASN C 1 169 ? 30.072 70.565 34.183 1.00 11.71 169 ASN C N 1
ATOM 4920 C CA . ASN C 1 169 ? 31.300 71.322 33.960 1.00 11.76 169 ASN C CA 1
ATOM 4921 C C . ASN C 1 169 ? 31.546 71.554 32.471 1.00 12.52 169 ASN C C 1
ATOM 4922 O O . ASN C 1 169 ? 31.901 72.654 32.059 1.00 11.47 169 ASN C O 1
ATOM 4927 N N . LEU C 1 170 ? 31.358 70.518 31.657 1.00 12.42 170 LEU C N 1
ATOM 4928 C CA . LEU C 1 170 ? 31.566 70.679 30.225 1.00 13.06 170 LEU C CA 1
ATOM 4929 C C . LEU C 1 170 ? 30.602 71.735 29.688 1.00 13.42 170 LEU C C 1
ATOM 4930 O O . LEU C 1 170 ? 30.966 72.531 28.818 1.00 13.86 170 LEU C O 1
ATOM 4935 N N . SER C 1 171 ? 29.378 71.744 30.212 1.00 12.99 171 SER C N 1
ATOM 4936 C CA . SER C 1 171 ? 28.383 72.727 29.793 1.00 13.59 171 SER C CA 1
ATOM 4937 C C . SER C 1 171 ? 28.870 74.139 30.070 1.00 13.83 171 SER C C 1
ATOM 4938 O O . SER C 1 171 ? 28.705 75.025 29.233 1.00 12.49 171 SER C O 1
ATOM 4941 N N . PHE C 1 172 ? 29.462 74.355 31.242 1.00 12.97 172 PHE C N 1
ATOM 4942 C CA . PHE C 1 172 ? 29.970 75.686 31.574 1.00 13.89 172 PHE C CA 1
ATOM 4943 C C . PHE C 1 172 ? 31.096 76.084 30.632 1.00 13.56 172 PHE C C 1
ATOM 4944 O O . PHE C 1 172 ? 31.159 77.224 30.174 1.00 12.56 172 PHE C O 1
ATOM 4952 N N . ILE C 1 173 ? 31.996 75.143 30.367 1.00 12.03 173 ILE C N 1
ATOM 4953 C CA . ILE C 1 173 ? 33.131 75.386 29.485 1.00 13.36 173 ILE C CA 1
ATOM 4954 C C . ILE C 1 173 ? 32.667 75.767 28.085 1.00 13.19 173 ILE C C 1
ATOM 4955 O O . ILE C 1 173 ? 33.191 76.696 27.473 1.00 12.42 173 ILE C O 1
ATOM 4960 N N . ILE C 1 174 ? 31.671 75.055 27.576 1.00 14.60 174 ILE C N 1
ATOM 4961 C CA . ILE C 1 174 ? 31.187 75.356 26.241 1.00 16.87 174 ILE C CA 1
ATOM 4962 C C . ILE C 1 174 ? 30.439 76.687 26.187 1.00 15.84 174 ILE C C 1
ATOM 4963 O O . ILE C 1 174 ? 30.649 77.486 25.275 1.00 16.73 174 ILE C O 1
ATOM 4968 N N . GLU C 1 175 ? 29.604 76.950 27.183 1.00 16.56 175 GLU C N 1
ATOM 4969 C CA . GLU C 1 175 ? 28.839 78.188 27.189 1.00 19.08 175 GLU C CA 1
ATOM 4970 C C . GLU C 1 175 ? 29.654 79.466 27.408 1.00 19.01 175 GLU C C 1
ATOM 4971 O O . GLU C 1 175 ? 29.240 80.545 26.991 1.00 18.85 175 GLU C O 1
ATOM 4977 N N . GLN C 1 176 ? 30.826 79.350 28.021 1.00 16.95 176 GLN C N 1
ATOM 4978 C CA . GLN C 1 176 ? 31.663 80.526 28.260 1.00 15.45 176 GLN C CA 1
ATOM 4979 C C . GLN C 1 176 ? 32.700 80.741 27.159 1.00 15.88 176 GLN C C 1
ATOM 4980 O O . GLN C 1 176 ? 33.230 81.838 27.005 1.00 16.02 176 GLN C O 1
ATOM 4986 N N . ALA C 1 177 ? 32.987 79.695 26.393 1.00 13.38 177 ALA C N 1
ATOM 4987 C CA . ALA C 1 177 ? 34.021 79.765 25.359 1.00 14.31 177 ALA C CA 1
ATOM 4988 C C . ALA C 1 177 ? 33.863 80.793 24.236 1.00 15.71 177 ALA C C 1
ATOM 4989 O O . ALA C 1 177 ? 32.752 81.103 23.805 1.00 16.15 177 ALA C O 1
ATOM 4991 N N . LYS C 1 178 ? 35.002 81.308 23.775 1.00 15.38 178 LYS C N 1
ATOM 4992 C CA . LYS C 1 178 ? 35.050 82.272 22.681 1.00 17.58 178 LYS C CA 1
ATOM 4993 C C . LYS C 1 178 ? 35.771 81.624 21.505 1.00 17.99 178 LYS C C 1
ATOM 4994 O O . LYS C 1 178 ? 35.880 82.211 20.426 1.00 19.15 178 LYS C O 1
ATOM 5000 N N . VAL C 1 179 ? 36.292 80.422 21.736 1.00 15.99 179 VAL C N 1
ATOM 5001 C CA . VAL C 1 179 ? 36.977 79.657 20.697 1.00 16.48 179 VAL C CA 1
ATOM 5002 C C . VAL C 1 179 ? 36.302 78.284 20.683 1.00 15.89 179 VAL C C 1
ATOM 5003 O O . VAL C 1 179 ? 35.558 77.950 21.602 1.00 15.64 179 VAL C O 1
ATOM 5007 N N . PRO C 1 180 ? 36.537 77.482 19.635 1.00 16.80 180 PRO C N 1
ATOM 5008 C CA . PRO C 1 180 ? 35.925 76.153 19.548 1.00 16.01 180 PRO C CA 1
ATOM 5009 C C . PRO C 1 180 ? 36.287 75.247 20.719 1.00 15.26 180 PRO C C 1
ATOM 5010 O O . PRO C 1 180 ? 37.407 75.287 21.228 1.00 14.31 180 PRO C O 1
ATOM 5014 N N . VAL C 1 181 ? 35.328 74.434 21.139 1.00 13.79 181 VAL C N 1
ATOM 5015 C CA . VAL C 1 181 ? 35.541 73.495 22.228 1.00 13.99 181 VAL C CA 1
ATOM 5016 C C . VAL C 1 181 ? 35.358 72.097 21.663 1.00 15.10 181 VAL C C 1
ATOM 5017 O O . VAL C 1 181 ? 34.291 71.759 21.137 1.00 13.67 181 VAL C O 1
ATOM 5021 N N . ILE C 1 182 ? 36.408 71.293 21.746 1.00 15.71 182 ILE C N 1
ATOM 5022 C CA . ILE C 1 182 ? 36.328 69.932 21.253 1.00 17.98 182 ILE C CA 1
ATOM 5023 C C . ILE C 1 182 ? 36.617 68.953 22.380 1.00 17.49 182 ILE C C 1
ATOM 5024 O O . ILE C 1 182 ? 37.689 68.980 22.997 1.00 17.07 182 ILE C O 1
ATOM 5029 N N . VAL C 1 183 ? 35.631 68.111 22.665 1.00 15.21 183 VAL C N 1
ATOM 5030 C CA . VAL C 1 183 ? 35.766 67.123 23.721 1.00 15.66 183 VAL C CA 1
ATOM 5031 C C . VAL C 1 183 ? 36.788 66.109 23.244 1.00 18.42 183 VAL C C 1
ATOM 5032 O O . VAL C 1 183 ? 36.632 65.495 22.184 1.00 17.06 183 VAL C O 1
ATOM 5036 N N . ASP C 1 184 ? 37.832 65.932 24.043 1.00 18.87 184 ASP C N 1
ATOM 5037 C CA . ASP C 1 184 ? 38.937 65.061 23.678 1.00 22.89 184 ASP C CA 1
ATOM 5038 C C . ASP C 1 184 ? 39.137 63.821 24.549 1.00 24.59 184 ASP C C 1
ATOM 5039 O O . ASP C 1 184 ? 39.327 63.913 25.752 1.00 27.48 184 ASP C O 1
ATOM 5044 N N . ALA C 1 185 ? 39.089 62.657 23.911 1.00 27.89 185 ALA C N 1
ATOM 5045 C CA . ALA C 1 185 ? 39.295 61.374 24.578 1.00 28.59 185 ALA C CA 1
ATOM 5046 C C . ALA C 1 185 ? 38.398 61.082 25.779 1.00 27.52 185 ALA C C 1
ATOM 5047 O O . ALA C 1 185 ? 37.633 61.935 26.242 1.00 27.03 185 ALA C O 1
ATOM 5049 N N . GLY C 1 186 ? 38.519 59.860 26.288 1.00 24.71 186 GLY C N 1
ATOM 5050 C CA . GLY C 1 186 ? 37.698 59.435 27.405 1.00 22.04 186 GLY C CA 1
ATOM 5051 C C . GLY C 1 186 ? 36.411 58.869 26.830 1.00 21.72 186 GLY C C 1
ATOM 5052 O O . GLY C 1 186 ? 35.604 58.257 27.529 1.00 22.56 186 GLY C O 1
ATOM 5053 N N . ILE C 1 187 ? 36.229 59.082 25.532 1.00 20.16 187 ILE C N 1
ATOM 5054 C CA . ILE C 1 187 ? 35.052 58.601 24.815 1.00 20.40 187 ILE C CA 1
ATOM 5055 C C . ILE C 1 187 ? 35.121 57.082 24.698 1.00 19.97 187 ILE C C 1
ATOM 5056 O O . ILE C 1 187 ? 36.203 56.512 24.538 1.00 20.15 187 ILE C O 1
ATOM 5061 N N . GLY C 1 188 ? 33.969 56.428 24.775 1.00 18.01 188 GLY C N 1
ATOM 5062 C CA . GLY C 1 188 ? 33.954 54.982 24.675 1.00 16.69 188 GLY C CA 1
ATOM 5063 C C . GLY C 1 188 ? 33.049 54.429 23.590 1.00 16.67 188 GLY C C 1
ATOM 5064 O O . GLY C 1 188 ? 33.301 53.343 23.060 1.00 16.39 188 GLY C O 1
ATOM 5065 N N . SER C 1 189 ? 32.003 55.177 23.248 1.00 14.36 189 SER C N 1
ATOM 5066 C CA . SER C 1 189 ? 31.049 54.731 22.237 1.00 14.38 189 SER C CA 1
ATOM 5067 C C . SER C 1 189 ? 30.281 55.907 21.648 1.00 13.75 189 SER C C 1
ATOM 5068 O O . SER C 1 189 ? 30.381 57.031 22.135 1.00 13.15 189 SER C O 1
ATOM 5071 N N . PRO C 1 190 ? 29.504 55.661 20.584 1.00 14.90 190 PRO C N 1
ATOM 5072 C CA . PRO C 1 190 ? 28.711 56.706 19.931 1.00 13.70 190 PRO C CA 1
ATOM 5073 C C . PRO C 1 190 ? 27.854 57.539 20.884 1.00 13.28 190 PRO C C 1
ATOM 5074 O O . PRO C 1 190 ? 27.712 58.742 20.688 1.00 12.65 190 PRO C O 1
ATOM 5078 N N . LYS C 1 191 ? 27.281 56.916 21.914 1.00 13.02 191 LYS C N 1
ATOM 5079 C CA . LYS C 1 191 ? 26.437 57.668 22.844 1.00 14.01 191 LYS C CA 1
ATOM 5080 C C . LYS C 1 191 ? 27.194 58.830 23.481 1.00 13.35 191 LYS C C 1
ATOM 5081 O O . LYS C 1 191 ? 26.617 59.887 23.734 1.00 12.10 191 LYS C O 1
ATOM 5087 N N . ASP C 1 192 ? 28.483 58.632 23.729 1.00 11.24 192 ASP C N 1
ATOM 5088 C CA . ASP C 1 192 ? 29.305 59.670 24.344 1.00 12.78 192 ASP C CA 1
ATOM 5089 C C . ASP C 1 192 ? 29.633 60.777 23.352 1.00 12.82 192 ASP C C 1
ATOM 5090 O O . ASP C 1 192 ? 29.579 61.958 23.692 1.00 12.18 192 ASP C O 1
ATOM 5095 N N . ALA C 1 193 ? 29.991 60.393 22.130 1.00 11.04 193 ALA C N 1
ATOM 5096 C CA . ALA C 1 193 ? 30.311 61.376 21.103 1.00 12.70 193 ALA C CA 1
ATOM 5097 C C . ALA C 1 193 ? 29.061 62.209 20.825 1.00 12.07 193 ALA C C 1
ATOM 5098 O O . ALA C 1 193 ? 29.127 63.430 20.709 1.00 11.41 193 ALA C O 1
ATOM 5100 N N . ALA C 1 194 ? 27.912 61.546 20.726 1.00 11.41 194 ALA C N 1
ATOM 5101 C CA . ALA C 1 194 ? 26.661 62.255 20.479 1.00 11.74 194 ALA C CA 1
ATOM 5102 C C . ALA C 1 194 ? 26.345 63.248 21.607 1.00 13.20 194 ALA C C 1
ATOM 5103 O O . ALA C 1 194 ? 25.959 64.391 21.358 1.00 13.29 194 ALA C O 1
ATOM 5105 N N . TYR C 1 195 ? 26.509 62.800 22.848 1.00 12.71 195 TYR C N 1
ATOM 5106 C CA . TYR C 1 195 ? 26.227 63.639 24.013 1.00 12.63 195 TYR C CA 1
ATOM 5107 C C . TYR C 1 195 ? 27.100 64.901 23.983 1.00 12.15 195 TYR C C 1
ATOM 5108 O O . TYR C 1 195 ? 26.610 66.006 24.219 1.00 10.69 195 TYR C O 1
ATOM 5117 N N . ALA C 1 196 ? 28.385 64.731 23.680 1.00 13.32 196 ALA C N 1
ATOM 5118 C CA . ALA C 1 196 ? 29.309 65.864 23.608 1.00 12.99 196 ALA C CA 1
ATOM 5119 C C . ALA C 1 196 ? 28.762 66.941 22.666 1.00 14.38 196 ALA C C 1
ATOM 5120 O O . ALA C 1 196 ? 28.774 68.127 22.986 1.00 12.91 196 ALA C O 1
ATOM 5130 N N . GLU C 1 198 ? 25.596 67.154 21.662 1.00 11.00 198 GLU C N 1
ATOM 5131 C CA . GLU C 1 198 ? 24.305 67.603 22.170 1.00 11.45 198 GLU C CA 1
ATOM 5132 C C . GLU C 1 198 ? 24.486 68.715 23.201 1.00 12.11 198 GLU C C 1
ATOM 5133 O O . GLU C 1 198 ? 23.615 69.565 23.365 1.00 13.42 198 GLU C O 1
ATOM 5139 N N . LEU C 1 199 ? 25.622 68.708 23.890 1.00 13.21 199 LEU C N 1
ATOM 5140 C CA . LEU C 1 199 ? 25.903 69.736 24.888 1.00 13.06 199 LEU C CA 1
ATOM 5141 C C . LEU C 1 199 ? 26.388 71.020 24.215 1.00 14.97 199 LEU C C 1
ATOM 5142 O O . LEU C 1 199 ? 26.552 72.059 24.868 1.00 15.86 199 LEU C O 1
ATOM 5147 N N . GLY C 1 200 ? 26.627 70.942 22.910 1.00 14.26 200 GLY C N 1
ATOM 5148 C CA . GLY C 1 200 ? 27.070 72.111 22.172 1.00 13.86 200 GLY C CA 1
ATOM 5149 C C . GLY C 1 200 ? 28.543 72.169 21.812 1.00 13.52 200 GLY C C 1
ATOM 5150 O O . GLY C 1 200 ? 29.039 73.225 21.419 1.00 14.96 200 GLY C O 1
ATOM 5151 N N . ALA C 1 201 ? 29.257 71.058 21.944 1.00 12.96 201 ALA C N 1
ATOM 5152 C CA . ALA C 1 201 ? 30.670 71.057 21.592 1.00 13.81 201 ALA C CA 1
ATOM 5153 C C . ALA C 1 201 ? 30.799 71.287 20.089 1.00 14.58 201 ALA C C 1
ATOM 5154 O O . ALA C 1 201 ? 29.892 70.960 19.312 1.00 12.61 201 ALA C O 1
ATOM 5156 N N . ASP C 1 202 ? 31.920 71.865 19.676 1.00 13.21 202 ASP C N 1
ATOM 5157 C CA . ASP C 1 202 ? 32.136 72.122 18.262 1.00 15.16 202 ASP C CA 1
ATOM 5158 C C . ASP C 1 202 ? 32.700 70.897 17.564 1.00 14.97 202 ASP C C 1
ATOM 5159 O O . ASP C 1 202 ? 32.698 70.807 16.332 1.00 14.41 202 ASP C O 1
ATOM 5164 N N . GLY C 1 203 ? 33.171 69.947 18.362 1.00 14.65 203 GLY C N 1
ATOM 5165 C CA . GLY C 1 203 ? 33.733 68.737 17.797 1.00 13.19 203 GLY C CA 1
ATOM 5166 C C . GLY C 1 203 ? 34.191 67.757 18.855 1.00 13.34 203 GLY C C 1
ATOM 5167 O O . GLY C 1 203 ? 34.185 68.070 20.044 1.00 11.67 203 GLY C O 1
ATOM 5168 N N . VAL C 1 204 ? 34.586 66.568 18.416 1.00 11.50 204 VAL C N 1
ATOM 5169 C CA . VAL C 1 204 ? 35.064 65.523 19.312 1.00 12.84 204 VAL C CA 1
ATOM 5170 C C . VAL C 1 204 ? 36.338 64.943 18.724 1.00 14.29 204 VAL C C 1
ATOM 5171 O O . VAL C 1 204 ? 36.461 64.809 17.500 1.00 15.68 204 VAL C O 1
ATOM 5175 N N . LEU C 1 205 ? 37.288 64.614 19.591 1.00 13.53 205 LEU C N 1
ATOM 5176 C CA . LEU C 1 205 ? 38.539 64.010 19.155 1.00 16.19 205 LEU C CA 1
ATOM 5177 C C . LEU C 1 205 ? 38.616 62.644 19.817 1.00 18.41 205 LEU C C 1
ATOM 5178 O O . LEU C 1 205 ? 38.463 62.521 21.032 1.00 18.11 205 LEU C O 1
ATOM 5183 N N . LEU C 1 206 ? 38.837 61.609 19.026 1.00 20.18 206 LEU C N 1
ATOM 5184 C CA . LEU C 1 206 ? 38.939 60.285 19.606 1.00 21.66 206 LEU C CA 1
ATOM 5185 C C . LEU C 1 206 ? 40.030 59.463 18.958 1.00 22.44 206 LEU C C 1
ATOM 5186 O O . LEU C 1 206 ? 40.546 59.813 17.889 1.00 20.03 206 LEU C O 1
ATOM 5191 N N . ASN C 1 207 ? 40.384 58.367 19.615 1.00 22.12 207 ASN C N 1
ATOM 5192 C CA . ASN C 1 207 ? 41.430 57.503 19.107 1.00 23.70 207 ASN C CA 1
ATOM 5193 C C . ASN C 1 207 ? 41.197 56.036 19.420 1.00 22.68 207 ASN C C 1
ATOM 5194 O O . ASN C 1 207 ? 40.717 55.296 18.571 1.00 23.60 207 ASN C O 1
ATOM 5199 N N . THR C 1 208 ? 41.524 55.617 20.639 1.00 24.03 208 THR C N 1
ATOM 5200 C CA . THR C 1 208 ? 41.378 54.215 21.007 1.00 24.12 208 THR C CA 1
ATOM 5201 C C . THR C 1 208 ? 39.957 53.657 21.006 1.00 22.99 208 THR C C 1
ATOM 5202 O O . THR C 1 208 ? 39.776 52.452 20.840 1.00 22.24 208 THR C O 1
ATOM 5206 N N . ALA C 1 209 ? 38.948 54.509 21.185 1.00 20.22 209 ALA C N 1
ATOM 5207 C CA . ALA C 1 209 ? 37.572 54.013 21.160 1.00 19.90 209 ALA C CA 1
ATOM 5208 C C . ALA C 1 209 ? 37.324 53.422 19.772 1.00 18.23 209 ALA C C 1
ATOM 5209 O O . ALA C 1 209 ? 36.480 52.551 19.598 1.00 19.52 209 ALA C O 1
ATOM 5211 N N . VAL C 1 210 ? 38.072 53.907 18.785 1.00 18.61 210 VAL C N 1
ATOM 5212 C CA . VAL C 1 210 ? 37.945 53.409 17.420 1.00 18.71 210 VAL C CA 1
ATOM 5213 C C . VAL C 1 210 ? 39.046 52.405 17.110 1.00 19.43 210 VAL C C 1
ATOM 5214 O O . VAL C 1 210 ? 38.774 51.271 16.698 1.00 19.32 210 VAL C O 1
ATOM 5218 N N . SER C 1 211 ? 40.292 52.819 17.322 1.00 19.82 211 SER C N 1
ATOM 5219 C CA . SER C 1 211 ? 41.434 51.954 17.042 1.00 20.72 211 SER C CA 1
ATOM 5220 C C . SER C 1 211 ? 41.454 50.700 17.908 1.00 21.19 211 SER C C 1
ATOM 5221 O O . SER C 1 211 ? 42.017 49.681 17.513 1.00 22.18 211 SER C O 1
ATOM 5224 N N . GLY C 1 212 ? 40.834 50.777 19.080 1.00 20.11 212 GLY C N 1
ATOM 5225 C CA . GLY C 1 212 ? 40.811 49.640 19.983 1.00 20.05 212 GLY C CA 1
ATOM 5226 C C . GLY C 1 212 ? 39.592 48.738 19.890 1.00 20.08 212 GLY C C 1
ATOM 5227 O O . GLY C 1 212 ? 39.503 47.743 20.609 1.00 18.91 212 GLY C O 1
ATOM 5228 N N . ALA C 1 213 ? 38.643 49.069 19.022 1.00 17.12 213 ALA C N 1
ATOM 5229 C CA . ALA C 1 213 ? 37.456 48.241 18.888 1.00 18.60 213 ALA C CA 1
ATOM 5230 C C . ALA C 1 213 ? 37.803 46.960 18.134 1.00 19.99 213 ALA C C 1
ATOM 5231 O O . ALA C 1 213 ? 38.830 46.894 17.458 1.00 17.83 213 ALA C O 1
ATOM 5233 N N . ASP C 1 214 ? 36.954 45.942 18.256 1.00 20.39 214 ASP C N 1
ATOM 5234 C CA . ASP C 1 214 ? 37.193 44.691 17.548 1.00 21.99 214 ASP C CA 1
ATOM 5235 C C . ASP C 1 214 ? 37.170 44.969 16.049 1.00 20.68 214 ASP C C 1
ATOM 5236 O O . ASP C 1 214 ? 37.916 44.355 15.284 1.00 20.96 214 ASP C O 1
ATOM 5241 N N . ASP C 1 215 ? 36.312 45.903 15.640 1.00 19.43 215 ASP C N 1
ATOM 5242 C CA . ASP C 1 215 ? 36.178 46.286 14.239 1.00 18.49 215 ASP C CA 1
ATOM 5243 C C . ASP C 1 215 ? 36.372 47.802 14.143 1.00 18.61 215 ASP C C 1
ATOM 5244 O O . ASP C 1 215 ? 35.405 48.559 14.140 1.00 17.43 215 ASP C O 1
ATOM 5249 N N . PRO C 1 216 ? 37.631 48.262 14.063 1.00 19.00 216 PRO C N 1
ATOM 5250 C CA . PRO C 1 216 ? 37.919 49.699 13.973 1.00 18.87 216 PRO C CA 1
ATOM 5251 C C . PRO C 1 216 ? 37.230 50.429 12.825 1.00 17.76 216 PRO C C 1
ATOM 5252 O O . PRO C 1 216 ? 36.765 51.554 12.991 1.00 17.66 216 PRO C O 1
ATOM 5256 N N . VAL C 1 217 ? 37.168 49.800 11.655 1.00 18.41 217 VAL C N 1
ATOM 5257 C CA . VAL C 1 217 ? 36.531 50.438 10.507 1.00 16.37 217 VAL C CA 1
ATOM 5258 C C . VAL C 1 217 ? 35.056 50.709 10.768 1.00 16.76 217 VAL C C 1
ATOM 5259 O O . VAL C 1 217 ? 34.558 51.805 10.507 1.00 17.16 217 VAL C O 1
ATOM 5263 N N . LYS C 1 218 ? 34.351 49.712 11.285 1.00 17.18 218 LYS C N 1
ATOM 5264 C CA . LYS C 1 218 ? 32.934 49.880 11.571 1.00 17.25 218 LYS C CA 1
ATOM 5265 C C . LYS C 1 218 ? 32.710 50.906 12.686 1.00 15.91 218 LYS C C 1
ATOM 5266 O O . LYS C 1 218 ? 31.761 51.684 12.633 1.00 17.24 218 LYS C O 1
ATOM 5280 N N . ALA C 1 220 ? 34.644 53.427 13.367 1.00 16.47 220 ALA C N 1
ATOM 5281 C CA . ALA C 1 220 ? 34.962 54.738 12.820 1.00 17.01 220 ALA C CA 1
ATOM 5282 C C . ALA C 1 220 ? 33.702 55.269 12.145 1.00 17.35 220 ALA C C 1
ATOM 5283 O O . ALA C 1 220 ? 33.355 56.445 12.283 1.00 15.18 220 ALA C O 1
ATOM 5285 N N . ARG C 1 221 ? 33.012 54.397 11.414 1.00 16.84 221 ARG C N 1
ATOM 5286 C CA . ARG C 1 221 ? 31.775 54.801 10.755 1.00 16.81 221 ARG C CA 1
ATOM 5287 C C . ARG C 1 221 ? 30.731 55.187 11.801 1.00 16.00 221 ARG C C 1
ATOM 5288 O O . ARG C 1 221 ? 30.012 56.176 11.644 1.00 14.62 221 ARG C O 1
ATOM 5296 N N . ALA C 1 222 ? 30.651 54.398 12.870 1.00 13.66 222 ALA C N 1
ATOM 5297 C CA . ALA C 1 222 ? 29.691 54.655 13.939 1.00 15.01 222 ALA C CA 1
ATOM 5298 C C . ALA C 1 222 ? 29.922 56.028 14.571 1.00 14.75 222 ALA C C 1
ATOM 5299 O O . ALA C 1 222 ? 28.973 56.762 14.840 1.00 14.51 222 ALA C O 1
ATOM 5309 N N . LYS C 1 224 ? 31.435 58.603 13.174 1.00 15.12 224 LYS C N 1
ATOM 5310 C CA . LYS C 1 224 ? 31.126 59.635 12.192 1.00 15.11 224 LYS C CA 1
ATOM 5311 C C . LYS C 1 224 ? 29.639 59.969 12.302 1.00 15.64 224 LYS C C 1
ATOM 5312 O O . LYS C 1 224 ? 29.246 61.136 12.402 1.00 13.63 224 LYS C O 1
ATOM 5318 N N . LEU C 1 225 ? 28.816 58.925 12.289 1.00 14.34 225 LEU C N 1
ATOM 5319 C CA . LEU C 1 225 ? 27.370 59.081 12.381 1.00 13.87 225 LEU C CA 1
ATOM 5320 C C . LEU C 1 225 ? 26.928 59.680 13.717 1.00 12.85 225 LEU C C 1
ATOM 5321 O O . LEU C 1 225 ? 26.008 60.494 13.758 1.00 13.34 225 LEU C O 1
ATOM 5326 N N . ALA C 1 226 ? 27.585 59.273 14.801 1.00 13.32 226 ALA C N 1
ATOM 5327 C CA . ALA C 1 226 ? 27.247 59.768 16.133 1.00 13.62 226 ALA C CA 1
ATOM 5328 C C . ALA C 1 226 ? 27.504 61.269 16.253 1.00 12.41 226 ALA C C 1
ATOM 5329 O O . ALA C 1 226 ? 26.678 62.007 16.785 1.00 11.88 226 ALA C O 1
ATOM 5331 N N . VAL C 1 227 ? 28.656 61.721 15.764 1.00 13.14 227 VAL C N 1
ATOM 5332 C CA . VAL C 1 227 ? 28.985 63.145 15.833 1.00 13.69 227 VAL C CA 1
ATOM 5333 C C . VAL C 1 227 ? 27.979 63.942 15.003 1.00 14.88 227 VAL C C 1
ATOM 5334 O O . VAL C 1 227 ? 27.542 65.024 15.400 1.00 14.93 227 VAL C O 1
ATOM 5338 N N . GLU C 1 228 ? 27.605 63.401 13.850 1.00 14.63 228 GLU C N 1
ATOM 5339 C CA . GLU C 1 228 ? 26.626 64.062 12.998 1.00 15.50 228 GLU C CA 1
ATOM 5340 C C . GLU C 1 228 ? 25.277 64.105 13.712 1.00 14.21 228 GLU C C 1
ATOM 5341 O O . GLU C 1 228 ? 24.631 65.148 13.773 1.00 12.53 228 GLU C O 1
ATOM 5347 N N . ALA C 1 229 ? 24.857 62.969 14.264 1.00 12.84 229 ALA C N 1
ATOM 5348 C CA . ALA C 1 229 ? 23.573 62.906 14.959 1.00 13.93 229 ALA C CA 1
ATOM 5349 C C . ALA C 1 229 ? 23.499 63.868 16.145 1.00 12.03 229 ALA C C 1
ATOM 5350 O O . ALA C 1 229 ? 22.500 64.572 16.325 1.00 12.15 229 ALA C O 1
ATOM 5352 N N . GLY C 1 230 ? 24.553 63.880 16.955 1.00 11.93 230 GLY C N 1
ATOM 5353 C CA . GLY C 1 230 ? 24.590 64.758 18.109 1.00 12.82 230 GLY C CA 1
ATOM 5354 C C . GLY C 1 230 ? 24.504 66.222 17.713 1.00 13.29 230 GLY C C 1
ATOM 5355 O O . GLY C 1 230 ? 23.813 67.004 18.359 1.00 13.20 230 GLY C O 1
ATOM 5356 N N . ARG C 1 231 ? 25.217 66.596 16.655 1.00 12.78 231 ARG C N 1
ATOM 5357 C CA . ARG C 1 231 ? 25.200 67.980 16.184 1.00 13.27 231 ARG C CA 1
ATOM 5358 C C . ARG C 1 231 ? 23.811 68.364 15.669 1.00 13.35 231 ARG C C 1
ATOM 5359 O O . ARG C 1 231 ? 23.300 69.445 15.971 1.00 13.36 231 ARG C O 1
ATOM 5367 N N . LEU C 1 232 ? 23.206 67.476 14.887 1.00 15.16 232 LEU C N 1
ATOM 5368 C CA . LEU C 1 232 ? 21.872 67.728 14.352 1.00 15.55 232 LEU C CA 1
ATOM 5369 C C . LEU C 1 232 ? 20.882 67.951 15.486 1.00 15.00 232 LEU C C 1
ATOM 5370 O O . LEU C 1 232 ? 20.022 68.830 15.409 1.00 16.17 232 LEU C O 1
ATOM 5375 N N . SER C 1 233 ? 21.008 67.150 16.542 1.00 14.52 233 SER C N 1
ATOM 5376 C CA . SER C 1 233 ? 20.121 67.265 17.692 1.00 14.31 233 SER C CA 1
ATOM 5377 C C . SER C 1 233 ? 20.305 68.608 18.377 1.00 13.01 233 SER C C 1
ATOM 5378 O O . SER C 1 233 ? 19.338 69.258 18.765 1.00 12.70 233 SER C O 1
ATOM 5381 N N . TYR C 1 234 ? 21.556 69.021 18.527 1.00 14.26 234 TYR C N 1
ATOM 5382 C CA . TYR C 1 234 ? 21.844 70.292 19.171 1.00 14.64 234 TYR C CA 1
ATOM 5383 C C . TYR C 1 234 ? 21.123 71.411 18.422 1.00 15.46 234 TYR C C 1
ATOM 5384 O O . TYR C 1 234 ? 20.503 72.286 19.032 1.00 16.24 234 TYR C O 1
ATOM 5393 N N . GLU C 1 235 ? 21.202 71.366 17.097 1.00 16.87 235 GLU C N 1
ATOM 5394 C CA . GLU C 1 235 ? 20.566 72.373 16.242 1.00 18.05 235 GLU C CA 1
ATOM 5395 C C . GLU C 1 235 ? 19.044 72.240 16.189 1.00 18.41 235 GLU C C 1
ATOM 5396 O O . GLU C 1 235 ? 18.327 73.236 16.096 1.00 18.83 235 GLU C O 1
ATOM 5402 N N . ALA C 1 236 ? 18.552 71.006 16.250 1.00 18.74 236 ALA C N 1
ATOM 5403 C CA . ALA C 1 236 ? 17.116 70.755 16.154 1.00 19.28 236 ALA C CA 1
ATOM 5404 C C . ALA C 1 236 ? 16.274 71.149 17.362 1.00 19.61 236 ALA C C 1
ATOM 5405 O O . ALA C 1 236 ? 15.049 71.219 17.259 1.00 20.56 236 ALA C O 1
ATOM 5407 N N . GLY C 1 237 ? 16.917 71.400 18.501 1.00 18.93 237 GLY C N 1
ATOM 5408 C CA . GLY C 1 237 ? 16.185 71.787 19.697 1.00 18.65 237 GLY C CA 1
ATOM 5409 C C . GLY C 1 237 ? 15.416 70.650 20.353 1.00 18.78 237 GLY C C 1
ATOM 5410 O O . GLY C 1 237 ? 14.195 70.543 20.201 1.00 19.18 237 GLY C O 1
ATOM 5411 N N . ARG C 1 238 ? 16.125 69.811 21.105 1.00 16.37 238 ARG C N 1
ATOM 5412 C CA . ARG C 1 238 ? 15.513 68.663 21.774 1.00 15.16 238 ARG C CA 1
ATOM 5413 C C . ARG C 1 238 ? 14.448 69.018 22.802 1.00 16.77 238 ARG C C 1
ATOM 5414 O O . ARG C 1 238 ? 14.414 70.131 23.323 1.00 14.52 238 ARG C O 1
ATOM 5422 N N . ILE C 1 239 ? 13.594 68.045 23.110 1.00 16.36 239 ILE C N 1
ATOM 5423 C CA . ILE C 1 239 ? 12.525 68.251 24.076 1.00 17.40 239 ILE C CA 1
ATOM 5424 C C . ILE C 1 239 ? 13.086 68.402 25.484 1.00 19.08 239 ILE C C 1
ATOM 5425 O O . ILE C 1 239 ? 14.160 67.888 25.803 1.00 17.91 239 ILE C O 1
ATOM 5430 N N . PRO C 1 240 ? 12.364 69.121 26.345 1.00 21.45 240 PRO C N 1
ATOM 5431 C CA . PRO C 1 240 ? 12.819 69.327 27.719 1.00 24.03 240 PRO C CA 1
ATOM 5432 C C . PRO C 1 240 ? 12.655 68.084 28.579 1.00 26.65 240 PRO C C 1
ATOM 5433 O O . PRO C 1 240 ? 12.126 67.068 28.129 1.00 26.21 240 PRO C O 1
ATOM 5437 N N . LEU C 1 241 ? 13.129 68.180 29.815 1.00 28.38 241 LEU C N 1
ATOM 5438 C CA . LEU C 1 241 ? 13.029 67.096 30.780 1.00 31.45 241 LEU C CA 1
ATOM 5439 C C . LEU C 1 241 ? 11.725 67.327 31.536 1.00 32.36 241 LEU C C 1
ATOM 5440 O O . LEU C 1 241 ? 11.533 68.385 32.140 1.00 32.78 241 LEU C O 1
ATOM 5445 N N . LYS C 1 242 ? 10.821 66.358 31.491 1.00 30.86 242 LYS C N 1
ATOM 5446 C CA . LYS C 1 242 ? 9.552 66.507 32.187 1.00 31.55 242 LYS C CA 1
ATOM 5447 C C . LYS C 1 242 ? 9.810 66.530 33.691 1.00 32.14 242 LYS C C 1
ATOM 5448 O O . LYS C 1 242 ? 10.628 65.766 34.199 1.00 31.26 242 LYS C O 1
ATOM 5454 N N . GLN C 1 243 ? 9.132 67.427 34.400 1.00 33.53 243 GLN C N 1
ATOM 5455 C CA . GLN C 1 243 ? 9.297 67.515 35.848 1.00 34.64 243 GLN C CA 1
ATOM 5456 C C . GLN C 1 243 ? 8.075 66.930 36.528 1.00 32.64 243 GLN C C 1
ATOM 5457 O O . GLN C 1 243 ? 6.949 67.376 36.299 1.00 33.24 243 GLN C O 1
ATOM 5463 N N . TYR C 1 244 ? 8.304 65.922 37.361 1.00 29.92 244 TYR C N 1
ATOM 5464 C CA . TYR C 1 244 ? 7.220 65.267 38.071 1.00 28.77 244 TYR C CA 1
ATOM 5465 C C . TYR C 1 244 ? 7.065 65.800 39.489 1.00 28.02 244 TYR C C 1
ATOM 5466 O O . TYR C 1 244 ? 6.062 65.534 40.154 1.00 27.70 244 TYR C O 1
ATOM 5475 N N . GLY C 1 245 ? 8.063 66.549 39.946 1.00 28.27 245 GLY C N 1
ATOM 5476 C CA . GLY C 1 245 ? 8.014 67.110 41.285 1.00 29.52 245 GLY C CA 1
ATOM 5477 C C . GLY C 1 245 ? 8.132 66.068 42.384 1.00 31.27 245 GLY C C 1
ATOM 5478 O O . GLY C 1 245 ? 7.493 66.188 43.433 1.00 30.87 245 GLY C O 1
ATOM 5479 N N . THR C 1 246 ? 8.944 65.041 42.147 1.00 30.61 246 THR C N 1
ATOM 5480 C CA . THR C 1 246 ? 9.142 63.988 43.141 1.00 30.59 246 THR C CA 1
ATOM 5481 C C . THR C 1 246 ? 10.345 64.326 44.014 1.00 29.77 246 THR C C 1
ATOM 5482 O O . THR C 1 246 ? 11.119 65.230 43.695 1.00 29.29 246 THR C O 1
ATOM 5486 N N . ALA C 1 247 ? 10.503 63.589 45.110 1.00 29.69 247 ALA C N 1
ATOM 5487 C CA . ALA C 1 247 ? 11.611 63.813 46.029 1.00 28.83 247 ALA C CA 1
ATOM 5488 C C . ALA C 1 247 ? 12.955 63.560 45.363 1.00 29.76 247 ALA C C 1
ATOM 5489 O O . ALA C 1 247 ? 13.982 64.051 45.831 1.00 29.32 247 ALA C O 1
ATOM 5491 N N . SER C 1 248 ? 12.954 62.794 44.274 1.00 29.21 248 SER C N 1
ATOM 5492 C CA . SER C 1 248 ? 14.197 62.498 43.570 1.00 30.32 248 SER C CA 1
ATOM 5493 C C . SER C 1 248 ? 14.674 63.724 42.797 1.00 31.67 248 SER C C 1
ATOM 5494 O O . SER C 1 248 ? 15.708 63.682 42.132 1.00 30.39 248 SER C O 1
ATOM 5497 N N . SER C 1 249 ? 13.907 64.809 42.891 1.00 33.46 249 SER C N 1
ATOM 5498 C CA . SER C 1 249 ? 14.233 66.063 42.216 1.00 35.15 249 SER C CA 1
ATOM 5499 C C . SER C 1 249 ? 14.006 67.237 43.164 1.00 35.89 249 SER C C 1
ATOM 5500 O O . SER C 1 249 ? 13.059 68.003 42.991 1.00 36.43 249 SER C O 1
ATOM 5503 N N . PRO C 1 250 ? 14.872 67.398 44.177 1.00 35.77 250 PRO C N 1
ATOM 5504 C CA . PRO C 1 250 ? 14.703 68.507 45.123 1.00 36.41 250 PRO C CA 1
ATOM 5505 C C . PRO C 1 250 ? 14.861 69.903 44.516 1.00 36.16 250 PRO C C 1
ATOM 5506 O O . PRO C 1 250 ? 15.527 70.039 43.469 1.00 33.47 250 PRO C O 1
ATOM 5510 N N . SER D 1 2 ? 22.828 41.641 10.301 1.00 47.71 2 SER D N 1
ATOM 5511 C CA . SER D 1 2 ? 21.499 41.424 10.944 1.00 46.81 2 SER D CA 1
ATOM 5512 C C . SER D 1 2 ? 20.439 42.355 10.373 1.00 46.28 2 SER D C 1
ATOM 5513 O O . SER D 1 2 ? 20.756 43.364 9.739 1.00 46.74 2 SER D O 1
ATOM 5524 N N . LEU D 1 4 ? 16.192 43.620 11.480 1.00 32.70 4 LEU D N 1
ATOM 5525 C CA . LEU D 1 4 ? 15.061 43.500 12.394 1.00 26.89 4 LEU D CA 1
ATOM 5526 C C . LEU D 1 4 ? 13.980 42.607 11.798 1.00 24.36 4 LEU D C 1
ATOM 5527 O O . LEU D 1 4 ? 13.507 42.852 10.688 1.00 24.11 4 LEU D O 1
ATOM 5532 N N . THR D 1 5 ? 13.592 41.580 12.546 1.00 22.60 5 THR D N 1
ATOM 5533 C CA . THR D 1 5 ? 12.569 40.638 12.101 1.00 20.30 5 THR D CA 1
ATOM 5534 C C . THR D 1 5 ? 11.540 40.448 13.208 1.00 20.64 5 THR D C 1
ATOM 5535 O O . THR D 1 5 ? 11.887 40.099 14.341 1.00 20.29 5 THR D O 1
ATOM 5539 N N . ILE D 1 6 ? 10.274 40.683 12.876 1.00 19.10 6 ILE D N 1
ATOM 5540 C CA . ILE D 1 6 ? 9.190 40.541 13.837 1.00 19.54 6 ILE D CA 1
ATOM 5541 C C . ILE D 1 6 ? 8.051 39.770 13.190 1.00 20.69 6 ILE D C 1
ATOM 5542 O O . ILE D 1 6 ? 7.571 40.143 12.119 1.00 21.73 6 ILE D O 1
ATOM 5547 N N . GLY D 1 7 ? 7.611 38.702 13.843 1.00 21.23 7 GLY D N 1
ATOM 5548 C CA . GLY D 1 7 ? 6.530 37.914 13.286 1.00 23.04 7 GLY D CA 1
ATOM 5549 C C . GLY D 1 7 ? 6.913 37.386 11.918 1.00 23.05 7 GLY D C 1
ATOM 5550 O O . GLY D 1 7 ? 6.063 37.244 11.045 1.00 25.13 7 GLY D O 1
ATOM 5551 N N . GLY D 1 8 ? 8.198 37.104 11.730 1.00 24.34 8 GLY D N 1
ATOM 5552 C CA . GLY D 1 8 ? 8.668 36.584 10.457 1.00 26.45 8 GLY D CA 1
ATOM 5553 C C . GLY D 1 8 ? 8.908 37.626 9.376 1.00 27.31 8 GLY D C 1
ATOM 5554 O O . GLY D 1 8 ? 9.439 37.305 8.310 1.00 29.04 8 GLY D O 1
ATOM 5555 N N . LYS D 1 9 ? 8.522 38.871 9.634 1.00 25.69 9 LYS D N 1
ATOM 5556 C CA . LYS D 1 9 ? 8.710 39.929 8.649 1.00 26.00 9 LYS D CA 1
ATOM 5557 C C . LYS D 1 9 ? 9.964 40.736 8.959 1.00 25.34 9 LYS D C 1
ATOM 5558 O O . LYS D 1 9 ? 10.222 41.071 10.113 1.00 23.65 9 LYS D O 1
ATOM 5564 N N . SER D 1 10 ? 10.740 41.054 7.928 1.00 24.32 10 SER D N 1
ATOM 5565 C CA . SER D 1 10 ? 11.966 41.818 8.127 1.00 24.41 10 SER D CA 1
ATOM 5566 C C . SER D 1 10 ? 11.827 43.288 7.742 1.00 22.95 10 SER D C 1
ATOM 5567 O O . SER D 1 10 ? 11.003 43.656 6.902 1.00 21.07 10 SER D O 1
ATOM 5570 N N . PHE D 1 11 ? 12.643 44.122 8.375 1.00 22.22 11 PHE D N 1
ATOM 5571 C CA . PHE D 1 11 ? 12.630 45.559 8.141 1.00 20.22 11 PHE D CA 1
ATOM 5572 C C . PHE D 1 11 ? 14.067 46.039 8.034 1.00 21.63 11 PHE D C 1
ATOM 5573 O O . PHE D 1 11 ? 14.919 45.635 8.825 1.00 21.14 11 PHE D O 1
ATOM 5581 N N . GLN D 1 12 ? 14.336 46.902 7.060 1.00 21.01 12 GLN D N 1
ATOM 5582 C CA . GLN D 1 12 ? 15.683 47.415 6.870 1.00 22.75 12 GLN D CA 1
ATOM 5583 C C . GLN D 1 12 ? 16.050 48.429 7.949 1.00 20.94 12 GLN D C 1
ATOM 5584 O O . GLN D 1 12 ? 17.220 48.550 8.310 1.00 21.01 12 GLN D O 1
ATOM 5590 N N . SER D 1 13 ? 15.052 49.142 8.467 1.00 18.98 13 SER D N 1
ATOM 5591 C CA . SER D 1 13 ? 15.285 50.143 9.513 1.00 17.60 13 SER D CA 1
ATOM 5592 C C . SER D 1 13 ? 14.879 49.667 10.902 1.00 17.74 13 SER D C 1
ATOM 5593 O O . SER D 1 13 ? 13.794 49.121 11.091 1.00 15.93 13 SER D O 1
ATOM 5596 N N . ARG D 1 14 ? 15.748 49.905 11.879 1.00 16.99 14 ARG D N 1
ATOM 5597 C CA . ARG D 1 14 ? 15.479 49.489 13.250 1.00 16.57 14 ARG D CA 1
ATOM 5598 C C . ARG D 1 14 ? 14.854 50.623 14.059 1.00 16.72 14 ARG D C 1
ATOM 5599 O O . ARG D 1 14 ? 14.750 50.553 15.292 1.00 15.51 14 ARG D O 1
ATOM 5607 N N . LEU D 1 15 ? 14.424 51.665 13.355 1.00 15.03 15 LEU D N 1
ATOM 5608 C CA . LEU D 1 15 ? 13.800 52.820 13.991 1.00 15.69 15 LEU D CA 1
ATOM 5609 C C . LEU D 1 15 ? 12.299 52.857 13.730 1.00 15.75 15 LEU D C 1
ATOM 5610 O O . LEU D 1 15 ? 11.867 52.997 12.582 1.00 17.25 15 LEU D O 1
ATOM 5615 N N . LEU D 1 16 ? 11.513 52.710 14.791 1.00 13.31 16 LEU D N 1
ATOM 5616 C CA . LEU D 1 16 ? 10.054 52.759 14.696 1.00 13.08 16 LEU D CA 1
ATOM 5617 C C . LEU D 1 16 ? 9.620 54.169 15.087 1.00 15.52 16 LEU D C 1
ATOM 5618 O O . LEU D 1 16 ? 10.073 54.708 16.089 1.00 16.46 16 LEU D O 1
ATOM 5623 N N . LEU D 1 17 ? 8.720 54.748 14.304 1.00 14.95 17 LEU D N 1
ATOM 5624 C CA . LEU D 1 17 ? 8.289 56.116 14.525 1.00 16.72 17 LEU D CA 1
ATOM 5625 C C . LEU D 1 17 ? 6.799 56.327 14.758 1.00 18.01 17 LEU D C 1
ATOM 5626 O O . LEU D 1 17 ? 5.953 55.750 14.068 1.00 17.63 17 LEU D O 1
ATOM 5631 N N . GLY D 1 18 ? 6.485 57.187 15.720 1.00 17.76 18 GLY D N 1
ATOM 5632 C CA . GLY D 1 18 ? 5.098 57.488 16.022 1.00 19.62 18 GLY D CA 1
ATOM 5633 C C . GLY D 1 18 ? 4.592 58.616 15.140 1.00 21.44 18 GLY D C 1
ATOM 5634 O O . GLY D 1 18 ? 5.372 59.431 14.648 1.00 21.12 18 GLY D O 1
ATOM 5635 N N . THR D 1 19 ? 3.282 58.662 14.934 1.00 22.60 19 THR D N 1
ATOM 5636 C CA . THR D 1 19 ? 2.672 59.692 14.099 1.00 24.90 19 THR D CA 1
ATOM 5637 C C . THR D 1 19 ? 1.514 60.332 14.856 1.00 25.28 19 THR D C 1
ATOM 5638 O O . THR D 1 19 ? 1.045 59.789 15.857 1.00 27.02 19 THR D O 1
ATOM 5642 N N . GLY D 1 20 ? 1.059 61.492 14.396 1.00 26.14 20 GLY D N 1
ATOM 5643 C CA . GLY D 1 20 ? -0.063 62.132 15.055 1.00 26.41 20 GLY D CA 1
ATOM 5644 C C . GLY D 1 20 ? 0.181 63.379 15.886 1.00 27.59 20 GLY D C 1
ATOM 5645 O O . GLY D 1 20 ? -0.757 64.137 16.119 1.00 28.06 20 GLY D O 1
ATOM 5646 N N . LYS D 1 21 ? 1.413 63.615 16.330 1.00 27.35 21 LYS D N 1
ATOM 5647 C CA . LYS D 1 21 ? 1.677 64.798 17.150 1.00 28.47 21 LYS D CA 1
ATOM 5648 C C . LYS D 1 21 ? 2.632 65.812 16.525 1.00 26.93 21 LYS D C 1
ATOM 5649 O O . LYS D 1 21 ? 3.198 66.651 17.228 1.00 25.80 21 LYS D O 1
ATOM 5655 N N . TYR D 1 22 ? 2.819 65.730 15.215 1.00 25.79 22 TYR D N 1
ATOM 5656 C CA . TYR D 1 22 ? 3.698 66.657 14.508 1.00 25.18 22 TYR D CA 1
ATOM 5657 C C . TYR D 1 22 ? 3.004 67.998 14.324 1.00 23.71 22 TYR D C 1
ATOM 5658 O O . TYR D 1 22 ? 1.786 68.094 14.450 1.00 25.82 22 TYR D O 1
ATOM 5667 N N . PRO D 1 23 ? 3.772 69.059 14.037 1.00 26.11 23 PRO D N 1
ATOM 5668 C CA . PRO D 1 23 ? 3.189 70.392 13.843 1.00 27.54 23 PRO D CA 1
ATOM 5669 C C . PRO D 1 23 ? 2.228 70.468 12.658 1.00 27.99 23 PRO D C 1
ATOM 5670 O O . PRO D 1 23 ? 1.284 71.259 12.666 1.00 28.38 23 PRO D O 1
ATOM 5674 N N . SER D 1 24 ? 2.473 69.647 11.643 1.00 27.44 24 SER D N 1
ATOM 5675 C CA . SER D 1 24 ? 1.629 69.627 10.452 1.00 27.88 24 SER D CA 1
ATOM 5676 C C . SER D 1 24 ? 1.846 68.325 9.704 1.00 27.67 24 SER D C 1
ATOM 5677 O O . SER D 1 24 ? 2.784 67.589 9.997 1.00 27.73 24 SER D O 1
ATOM 5680 N N . PHE D 1 25 ? 0.982 68.041 8.734 1.00 28.32 25 PHE D N 1
ATOM 5681 C CA . PHE D 1 25 ? 1.112 66.815 7.960 1.00 27.06 25 PHE D CA 1
ATOM 5682 C C . PHE D 1 25 ? 2.278 66.862 6.991 1.00 26.50 25 PHE D C 1
ATOM 5683 O O . PHE D 1 25 ? 2.841 65.823 6.652 1.00 25.23 25 PHE D O 1
ATOM 5691 N N . ASP D 1 26 ? 2.637 68.058 6.533 1.00 26.18 26 ASP D N 1
ATOM 5692 C CA . ASP D 1 26 ? 3.760 68.179 5.612 1.00 26.20 26 ASP D CA 1
ATOM 5693 C C . ASP D 1 26 ? 5.039 67.823 6.360 1.00 23.87 26 ASP D C 1
ATOM 5694 O O . ASP D 1 26 ? 5.878 67.078 5.855 1.00 23.26 26 ASP D O 1
ATOM 5699 N N . ILE D 1 27 ? 5.174 68.363 7.566 1.00 22.88 27 ILE D N 1
ATOM 5700 C CA . ILE D 1 27 ? 6.345 68.104 8.396 1.00 22.81 27 ILE D CA 1
ATOM 5701 C C . ILE D 1 27 ? 6.386 66.623 8.778 1.00 21.43 27 ILE D C 1
ATOM 5702 O O . ILE D 1 27 ? 7.433 65.978 8.688 1.00 20.83 27 ILE D O 1
ATOM 5707 N N . GLN D 1 28 ? 5.246 66.077 9.186 1.00 21.31 28 GLN D N 1
ATOM 5708 C CA . GLN D 1 28 ? 5.197 64.663 9.544 1.00 20.88 28 GLN D CA 1
ATOM 5709 C C . GLN D 1 28 ? 5.657 63.808 8.372 1.00 20.41 28 GLN D C 1
ATOM 5710 O O . GLN D 1 28 ? 6.460 62.893 8.542 1.00 19.24 28 GLN D O 1
ATOM 5716 N N . LYS D 1 29 ? 5.144 64.104 7.180 1.00 20.91 29 LYS D N 1
ATOM 5717 C CA . LYS D 1 29 ? 5.511 63.336 5.998 1.00 21.86 29 LYS D CA 1
ATOM 5718 C C . LYS D 1 29 ? 7.004 63.405 5.722 1.00 20.64 29 LYS D C 1
ATOM 5719 O O . LYS D 1 29 ? 7.631 62.392 5.425 1.00 18.93 29 LYS D O 1
ATOM 5725 N N . GLU D 1 30 ? 7.580 64.598 5.821 1.00 20.74 30 GLU D N 1
ATOM 5726 C CA . GLU D 1 30 ? 9.004 64.743 5.564 1.00 20.95 30 GLU D CA 1
ATOM 5727 C C . GLU D 1 30 ? 9.841 64.060 6.648 1.00 18.82 30 GLU D C 1
ATOM 5728 O O . GLU D 1 30 ? 10.844 63.418 6.348 1.00 19.59 30 GLU D O 1
ATOM 5734 N N . ALA D 1 31 ? 9.416 64.193 7.900 1.00 19.46 31 ALA D N 1
ATOM 5735 C CA . ALA D 1 31 ? 10.132 63.585 9.023 1.00 18.64 31 ALA D CA 1
ATOM 5736 C C . ALA D 1 31 ? 10.143 62.066 8.861 1.00 19.23 31 ALA D C 1
ATOM 5737 O O . ALA D 1 31 ? 11.182 61.423 9.008 1.00 18.34 31 ALA D O 1
ATOM 5739 N N . VAL D 1 32 ? 8.982 61.492 8.552 1.00 18.56 32 VAL D N 1
ATOM 5740 C CA . VAL D 1 32 ? 8.888 60.051 8.351 1.00 17.00 32 VAL D CA 1
ATOM 5741 C C . VAL D 1 32 ? 9.821 59.620 7.213 1.00 16.13 32 VAL D C 1
ATOM 5742 O O . VAL D 1 32 ? 10.564 58.647 7.336 1.00 15.06 32 VAL D O 1
ATOM 5746 N N . ALA D 1 33 ? 9.798 60.357 6.106 1.0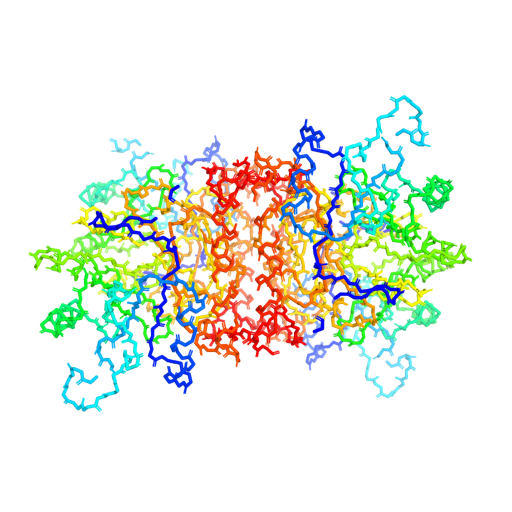0 17.93 33 ALA D N 1
ATOM 5747 C CA . ALA D 1 33 ? 10.647 60.033 4.961 1.00 17.53 33 ALA D CA 1
ATOM 5748 C C . ALA D 1 33 ? 12.142 60.056 5.300 1.00 17.81 33 ALA D C 1
ATOM 5749 O O . ALA D 1 33 ? 12.863 59.086 5.046 1.00 17.95 33 ALA D O 1
ATOM 5751 N N . VAL D 1 34 ? 12.616 61.159 5.869 1.00 18.87 34 VAL D N 1
ATOM 5752 C CA . VAL D 1 34 ? 14.031 61.264 6.199 1.00 18.44 34 VAL D CA 1
ATOM 5753 C C . VAL D 1 34 ? 14.471 60.282 7.280 1.00 18.31 34 VAL D C 1
ATOM 5754 O O . VAL D 1 34 ? 15.646 59.935 7.357 1.00 18.56 34 VAL D O 1
ATOM 5758 N N . SER D 1 35 ? 13.530 59.824 8.099 1.00 17.34 35 SER D N 1
ATOM 5759 C CA . SER D 1 35 ? 13.855 58.879 9.168 1.00 17.61 35 SER D CA 1
ATOM 5760 C C . SER D 1 35 ? 14.175 57.507 8.596 1.00 18.09 35 SER D C 1
ATOM 5761 O O . SER D 1 35 ? 14.879 56.719 9.220 1.00 15.45 35 SER D O 1
ATOM 5764 N N . GLU D 1 36 ? 13.644 57.235 7.407 1.00 16.97 36 GLU D N 1
ATOM 5765 C CA . GLU D 1 36 ? 13.825 55.955 6.735 1.00 17.41 36 GLU D CA 1
ATOM 5766 C C . GLU D 1 36 ? 13.152 54.807 7.489 1.00 16.27 36 GLU D C 1
ATOM 5767 O O . GLU D 1 36 ? 13.390 53.635 7.198 1.00 16.37 36 GLU D O 1
ATOM 5773 N N . SER D 1 37 ? 12.300 55.144 8.452 1.00 16.88 37 SER D N 1
ATOM 5774 C CA . SER D 1 37 ? 11.590 54.123 9.221 1.00 16.41 37 SER D CA 1
ATOM 5775 C C . SER D 1 37 ? 10.667 53.299 8.318 1.00 17.19 37 SER D C 1
ATOM 5776 O O . SER D 1 37 ? 10.175 53.796 7.307 1.00 16.34 37 SER D O 1
ATOM 5779 N N . ASP D 1 38 ? 10.438 52.044 8.699 1.00 16.02 38 ASP D N 1
ATOM 5780 C CA . ASP D 1 38 ? 9.577 51.134 7.949 1.00 16.70 38 ASP D CA 1
ATOM 5781 C C . ASP D 1 38 ? 8.295 50.816 8.717 1.00 17.13 38 ASP D C 1
ATOM 5782 O O . ASP D 1 38 ? 7.322 50.330 8.140 1.00 18.24 38 ASP D O 1
ATOM 5787 N N . ILE D 1 39 ? 8.308 51.089 10.018 1.00 16.23 39 ILE D N 1
ATOM 5788 C CA . ILE D 1 39 ? 7.174 50.813 10.891 1.00 16.63 39 ILE D CA 1
ATOM 5789 C C . ILE D 1 39 ? 6.675 52.088 11.560 1.00 17.54 39 ILE D C 1
ATOM 5790 O O . ILE D 1 39 ? 7.436 52.774 12.241 1.00 16.85 39 ILE D O 1
ATOM 5795 N N . LEU D 1 40 ? 5.393 52.394 11.378 1.00 17.39 40 LEU D N 1
ATOM 5796 C CA . LEU D 1 40 ? 4.804 53.586 11.981 1.00 17.87 40 LEU D CA 1
ATOM 5797 C C . LEU D 1 40 ? 3.736 53.208 12.999 1.00 18.12 40 LEU D C 1
ATOM 5798 O O . LEU D 1 40 ? 2.926 52.310 12.756 1.00 18.59 40 LEU D O 1
ATOM 5803 N N . THR D 1 41 ? 3.728 53.890 14.139 1.00 17.18 41 THR D N 1
ATOM 5804 C CA . THR D 1 41 ? 2.727 53.608 15.152 1.00 17.66 41 THR D CA 1
ATOM 5805 C C . THR D 1 41 ? 1.823 54.825 15.300 1.00 17.58 41 THR D C 1
ATOM 5806 O O . THR D 1 41 ? 2.210 55.948 14.972 1.00 17.95 41 THR D O 1
ATOM 5810 N N . PHE D 1 42 ? 0.612 54.594 15.788 1.00 18.61 42 PHE D N 1
ATOM 5811 C CA . PHE D 1 42 ? -0.362 55.665 15.953 1.00 18.26 42 PHE D CA 1
ATOM 5812 C C . PHE D 1 42 ? -1.461 55.242 16.912 1.00 18.52 42 PHE D C 1
ATOM 5813 O O . PHE D 1 42 ? -1.906 54.092 16.887 1.00 17.89 42 PHE D O 1
ATOM 5821 N N . ALA D 1 43 ? -1.910 56.185 17.735 1.00 18.94 43 ALA D N 1
ATOM 5822 C CA . ALA D 1 43 ? -2.957 55.933 18.716 1.00 19.24 43 ALA D CA 1
ATOM 5823 C C . ALA D 1 43 ? -4.348 55.958 18.092 1.00 21.34 43 ALA D C 1
ATOM 5824 O O . ALA D 1 43 ? -4.964 57.017 17.958 1.00 22.38 43 ALA D O 1
ATOM 5826 N N . VAL D 1 44 ? -4.834 54.779 17.728 1.00 22.83 44 VAL D N 1
ATOM 5827 C CA . VAL D 1 44 ? -6.145 54.617 17.111 1.00 25.99 44 VAL D CA 1
ATOM 5828 C C . VAL D 1 44 ? -7.256 55.309 17.903 1.00 28.10 44 VAL D C 1
ATOM 5829 O O . VAL D 1 44 ? -8.207 55.832 17.323 1.00 28.05 44 VAL D O 1
ATOM 5833 N N . ARG D 1 45 ? -7.129 55.311 19.226 1.00 30.33 45 ARG D N 1
ATOM 5834 C CA . ARG D 1 45 ? -8.125 55.932 20.096 1.00 33.41 45 ARG D CA 1
ATOM 5835 C C . ARG D 1 45 ? -8.337 57.417 19.821 1.00 33.73 45 ARG D C 1
ATOM 5836 O O . ARG D 1 45 ? -9.423 57.947 20.052 1.00 33.67 45 ARG D O 1
ATOM 5844 N N . ARG D 1 46 ? -7.299 58.087 19.335 1.00 34.16 46 ARG D N 1
ATOM 5845 C CA . ARG D 1 46 ? -7.381 59.514 19.062 1.00 35.32 46 ARG D CA 1
ATOM 5846 C C . ARG D 1 46 ? -7.586 59.821 17.583 1.00 34.91 46 ARG D C 1
ATOM 5847 O O . ARG D 1 46 ? -7.419 60.966 17.155 1.00 34.43 46 ARG D O 1
ATOM 5863 N N . ASN D 1 48 ? -9.830 59.459 13.704 1.00 33.08 48 ASN D N 1
ATOM 5864 C CA . ASN D 1 48 ? -11.160 59.593 13.124 1.00 34.09 48 ASN D CA 1
ATOM 5865 C C . ASN D 1 48 ? -11.985 58.312 13.179 1.00 34.82 48 ASN D C 1
ATOM 5866 O O . ASN D 1 48 ? -13.214 58.362 13.213 1.00 35.17 48 ASN D O 1
ATOM 5871 N N . ILE D 1 49 ? -11.317 57.165 13.190 1.00 34.71 49 ILE D N 1
ATOM 5872 C CA . ILE D 1 49 ? -12.032 55.896 13.222 1.00 36.78 49 ILE D CA 1
ATOM 5873 C C . ILE D 1 49 ? -12.761 55.563 14.534 1.00 38.84 49 ILE D C 1
ATOM 5874 O O . ILE D 1 49 ? -12.799 54.409 14.959 1.00 39.45 49 ILE D O 1
ATOM 5879 N N . PHE D 1 50 ? -13.351 56.583 15.159 1.00 42.64 50 PHE D N 1
ATOM 5880 C CA . PHE D 1 50 ? -14.121 56.416 16.397 1.00 43.39 50 PHE D CA 1
ATOM 5881 C C . PHE D 1 50 ? -15.476 57.109 16.220 1.00 45.23 50 PHE D C 1
ATOM 5882 O O . PHE D 1 50 ? -15.957 57.227 15.092 1.00 46.64 50 PHE D O 1
ATOM 5890 N N . GLU D 1 51 ? -16.098 57.558 17.310 1.00 45.94 51 GLU D N 1
ATOM 5891 C CA . GLU D 1 51 ? -17.396 58.233 17.200 1.00 46.47 51 GLU D CA 1
ATOM 5892 C C . GLU D 1 51 ? -17.273 59.583 16.493 1.00 46.37 51 GLU D C 1
ATOM 5893 O O . GLU D 1 51 ? -17.619 59.707 15.315 1.00 45.83 51 GLU D O 1
ATOM 5899 N N . ALA D 1 52 ? -16.787 60.591 17.213 1.00 46.10 52 ALA D N 1
ATOM 5900 C CA . ALA D 1 52 ? -16.614 61.921 16.640 1.00 45.09 52 ALA D CA 1
ATOM 5901 C C . ALA D 1 52 ? -15.442 61.877 15.671 1.00 44.96 52 ALA D C 1
ATOM 5902 O O . ALA D 1 52 ? -14.517 61.074 15.837 1.00 45.05 52 ALA D O 1
ATOM 5904 N N . SER D 1 53 ? -15.482 62.732 14.655 1.00 43.90 53 SER D N 1
ATOM 5905 C CA . SER D 1 53 ? -14.412 62.759 13.677 1.00 44.02 53 SER D CA 1
ATOM 5906 C C . SER D 1 53 ? -13.161 63.425 14.220 1.00 43.54 53 SER D C 1
ATOM 5907 O O . SER D 1 53 ? -13.048 64.651 14.237 1.00 42.94 53 SER D O 1
ATOM 5910 N N . GLN D 1 54 ? -12.233 62.604 14.694 1.00 43.00 54 GLN D N 1
ATOM 5911 C CA . GLN D 1 54 ? -10.972 63.107 15.197 1.00 40.74 54 GLN D CA 1
ATOM 5912 C C . GLN D 1 54 ? -10.102 63.134 13.949 1.00 39.67 54 GLN D C 1
ATOM 5913 O O . GLN D 1 54 ? -10.527 62.676 12.889 1.00 39.38 54 GLN D O 1
ATOM 5919 N N . PRO D 1 55 ? -8.883 63.675 14.041 1.00 38.26 55 PRO D N 1
ATOM 5920 C CA . PRO D 1 55 ? -8.072 63.693 12.823 1.00 36.75 55 PRO D CA 1
ATOM 5921 C C . PRO D 1 55 ? -7.529 62.340 12.378 1.00 34.96 55 PRO D C 1
ATOM 5922 O O . PRO D 1 55 ? -7.475 61.383 13.154 1.00 32.41 55 PRO D O 1
ATOM 5926 N N . ASN D 1 56 ? -7.151 62.271 11.107 1.00 33.27 56 ASN D N 1
ATOM 5927 C CA . ASN D 1 56 ? -6.568 61.064 10.542 1.00 30.97 56 ASN D CA 1
ATOM 5928 C C . ASN D 1 56 ? -5.063 61.294 10.591 1.00 30.60 56 ASN D C 1
ATOM 5929 O O . ASN D 1 56 ? -4.491 61.935 9.706 1.00 29.70 56 ASN D O 1
ATOM 5934 N N . PHE D 1 57 ? -4.435 60.784 11.646 1.00 29.76 57 PHE D N 1
ATOM 5935 C CA . PHE D 1 57 ? -3.000 60.942 11.833 1.00 28.83 57 PHE D CA 1
ATOM 5936 C C . PHE D 1 57 ? -2.172 60.485 10.644 1.00 28.75 57 PHE D C 1
ATOM 5937 O O . PHE D 1 57 ? -1.037 60.925 10.483 1.00 30.66 57 PHE D O 1
ATOM 5945 N N . LEU D 1 58 ? -2.724 59.600 9.816 1.00 26.83 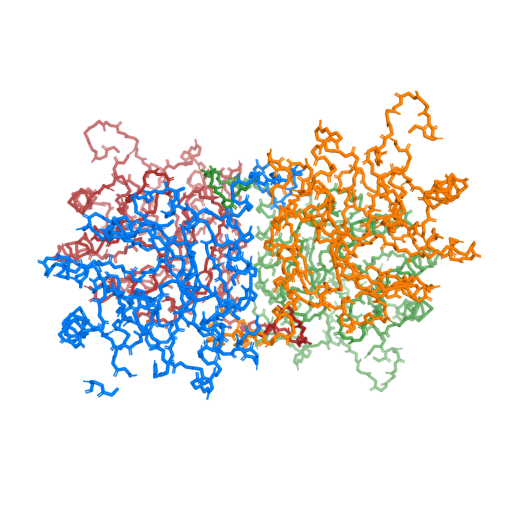58 LEU D N 1
ATOM 5946 C CA . LEU D 1 58 ? -1.978 59.085 8.669 1.00 28.20 58 LEU D CA 1
ATOM 5947 C C . LEU D 1 58 ? -2.230 59.818 7.360 1.00 28.77 58 LEU D C 1
ATOM 5948 O O . LEU D 1 58 ? -1.875 59.326 6.288 1.00 29.12 58 LEU D O 1
ATOM 5953 N N . GLU D 1 59 ? -2.825 61.001 7.448 1.00 28.19 59 GLU D N 1
ATOM 5954 C CA . GLU D 1 59 ? -3.122 61.789 6.257 1.00 28.86 59 GLU D CA 1
ATOM 5955 C C . GLU D 1 59 ? -1.841 62.156 5.506 1.00 27.86 59 GLU D C 1
ATOM 5956 O O . GLU D 1 59 ? -0.827 62.503 6.120 1.00 26.86 59 GLU D O 1
ATOM 5962 N N . GLN D 1 60 ? -1.905 62.065 4.180 1.00 27.10 60 GLN D N 1
ATOM 5963 C CA . GLN D 1 60 ? -0.796 62.387 3.280 1.00 26.68 60 GLN D CA 1
ATOM 5964 C C . GLN D 1 60 ? 0.298 61.333 3.179 1.00 26.00 60 GLN D C 1
ATOM 5965 O O . GLN D 1 60 ? 1.250 61.504 2.423 1.00 26.02 60 GLN D O 1
ATOM 5971 N N . LEU D 1 61 ? 0.171 60.242 3.927 1.00 24.17 61 LEU D N 1
ATOM 5972 C CA . LEU D 1 61 ? 1.175 59.186 3.868 1.00 23.06 61 LEU D CA 1
ATOM 5973 C C . LEU D 1 61 ? 0.804 58.079 2.885 1.00 23.30 61 LEU D C 1
ATOM 5974 O O . LEU D 1 61 ? -0.352 57.668 2.805 1.00 22.39 61 LEU D O 1
ATOM 5979 N N . ASP D 1 62 ? 1.794 57.611 2.132 1.00 23.09 62 ASP D N 1
ATOM 5980 C CA . ASP D 1 62 ? 1.602 56.518 1.182 1.00 24.30 62 ASP D CA 1
ATOM 5981 C C . ASP D 1 62 ? 1.832 55.272 2.035 1.00 23.37 62 ASP D C 1
ATOM 5982 O O . ASP D 1 62 ? 2.973 54.847 2.228 1.00 23.97 62 ASP D O 1
ATOM 5987 N N . LEU D 1 63 ? 0.748 54.696 2.547 1.00 23.43 63 LEU D N 1
ATOM 5988 C CA . LEU D 1 63 ? 0.838 53.534 3.430 1.00 22.99 63 LEU D CA 1
ATOM 5989 C C . LEU D 1 63 ? 1.396 52.250 2.834 1.00 23.63 63 LEU D C 1
ATOM 5990 O O . LEU D 1 63 ? 1.692 51.308 3.570 1.00 22.21 63 LEU D O 1
ATOM 5995 N N . SER D 1 64 ? 1.540 52.199 1.514 1.00 22.69 64 SER D N 1
ATOM 5996 C CA . SER D 1 64 ? 2.073 51.002 0.882 1.00 22.27 64 SER D CA 1
ATOM 5997 C C . SER D 1 64 ? 3.568 50.925 1.153 1.00 21.44 64 SER D C 1
ATOM 5998 O O . SER D 1 64 ? 4.210 49.910 0.885 1.00 19.97 64 SER D O 1
ATOM 6001 N N . LYS D 1 65 ? 4.118 52.006 1.696 1.00 20.83 65 LYS D N 1
ATOM 6002 C CA . LYS D 1 65 ? 5.542 52.055 1.986 1.00 21.61 65 LYS D CA 1
ATOM 6003 C C . LYS D 1 65 ? 5.868 51.731 3.439 1.00 20.57 65 LYS D C 1
ATOM 6004 O O . LYS D 1 65 ? 7.036 51.728 3.822 1.00 20.51 65 LYS D O 1
ATOM 6010 N N . TYR D 1 66 ? 4.847 51.436 4.238 1.00 19.08 66 TYR D N 1
ATOM 6011 C CA . TYR D 1 66 ? 5.060 51.163 5.658 1.00 17.49 66 TYR D CA 1
ATOM 6012 C C . TYR D 1 66 ? 4.283 49.982 6.212 1.00 19.25 66 TYR D C 1
ATOM 6013 O O . TYR D 1 66 ? 3.258 49.580 5.662 1.00 16.82 66 TYR D O 1
ATOM 6022 N N . THR D 1 67 ? 4.784 49.441 7.320 1.00 17.56 67 THR D N 1
ATOM 6023 C CA . THR D 1 67 ? 4.108 48.361 8.026 1.00 18.86 67 THR D CA 1
ATOM 6024 C C . THR D 1 67 ? 3.431 49.126 9.157 1.00 17.62 67 THR D C 1
ATOM 6025 O O . THR D 1 67 ? 4.073 49.945 9.823 1.00 18.53 67 THR D O 1
ATOM 6029 N N . LEU D 1 68 ? 2.142 48.878 9.369 1.00 15.94 68 LEU D N 1
ATOM 6030 C CA . LEU D 1 68 ? 1.385 49.597 10.386 1.00 16.75 68 LEU D CA 1
ATOM 6031 C C . LEU D 1 68 ? 1.317 48.937 11.758 1.00 16.34 68 LEU D C 1
ATOM 6032 O O . LEU D 1 68 ? 0.918 47.776 11.886 1.00 15.10 68 LEU D O 1
ATOM 6037 N N . LEU D 1 69 ? 1.696 49.703 12.775 1.00 15.06 69 LEU D N 1
ATOM 6038 C CA . LEU D 1 69 ? 1.673 49.235 14.156 1.00 15.20 69 LEU D CA 1
ATOM 6039 C C . LEU D 1 69 ? 0.763 50.131 14.994 1.00 16.32 69 LEU D C 1
ATOM 6040 O O . LEU D 1 69 ? 1.229 50.991 15.744 1.00 17.62 69 LEU D O 1
ATOM 6045 N N . PRO D 1 70 ? -0.560 49.972 14.846 1.00 17.07 70 PRO D N 1
ATOM 6046 C CA . PRO D 1 70 ? -1.458 50.805 15.643 1.00 16.55 70 PRO D CA 1
ATOM 6047 C C . PRO D 1 70 ? -1.210 50.499 17.121 1.00 16.93 70 PRO D C 1
ATOM 6048 O O . PRO D 1 70 ? -0.843 49.374 17.459 1.00 16.55 70 PRO D O 1
ATOM 6052 N N . ASN D 1 71 ? -1.385 51.486 17.996 1.00 15.81 71 ASN D N 1
ATOM 6053 C CA . ASN D 1 71 ? -1.204 51.232 19.421 1.00 18.12 71 ASN D CA 1
ATOM 6054 C C . ASN D 1 71 ? -2.495 51.505 20.187 1.00 17.77 71 ASN D C 1
ATOM 6055 O O . ASN D 1 71 ? -3.396 52.187 19.688 1.00 19.35 71 ASN D O 1
ATOM 6060 N N . THR D 1 72 ? -2.587 50.970 21.400 1.00 18.02 72 THR D N 1
ATOM 6061 C CA . THR D 1 72 ? -3.793 51.136 22.198 1.00 17.10 72 THR D CA 1
ATOM 6062 C C . THR D 1 72 ? -3.692 52.233 23.246 1.00 17.14 72 THR D C 1
ATOM 6063 O O . THR D 1 72 ? -4.373 52.178 24.266 1.00 18.52 72 THR D O 1
ATOM 6067 N N . ALA D 1 73 ? -2.853 53.234 22.996 1.00 17.79 73 ALA D N 1
ATOM 6068 C CA . ALA D 1 73 ? -2.705 54.334 23.945 1.00 18.86 73 ALA D CA 1
ATOM 6069 C C . ALA D 1 73 ? -4.088 54.897 24.242 1.00 19.70 73 ALA D C 1
ATOM 6070 O O . ALA D 1 73 ? -4.892 55.106 23.330 1.00 19.36 73 ALA D O 1
ATOM 6072 N N . GLY D 1 74 ? -4.363 55.130 25.521 1.00 21.06 74 GLY D N 1
ATOM 6073 C CA . GLY D 1 74 ? -5.659 55.650 25.913 1.00 22.15 74 GLY D CA 1
ATOM 6074 C C . GLY D 1 74 ? -6.464 54.583 26.629 1.00 23.01 74 GLY D C 1
ATOM 6075 O O . GLY D 1 74 ? -7.435 54.881 27.319 1.00 23.85 74 GLY D O 1
ATOM 6076 N N . ALA D 1 75 ? -6.060 53.329 26.463 1.00 22.89 75 ALA D N 1
ATOM 6077 C CA . ALA D 1 75 ? -6.747 52.218 27.111 1.00 23.47 75 ALA D CA 1
ATOM 6078 C C . ALA D 1 75 ? -6.348 52.168 28.585 1.00 24.47 75 ALA D C 1
ATOM 6079 O O . ALA D 1 75 ? -5.174 52.336 28.919 1.00 23.85 75 ALA D O 1
ATOM 6081 N N . SER D 1 76 ? -7.325 51.937 29.459 1.00 25.64 76 SER D N 1
ATOM 6082 C CA . SER D 1 76 ? -7.080 51.863 30.899 1.00 25.87 76 SER D CA 1
ATOM 6083 C C . SER D 1 76 ? -7.203 50.424 31.388 1.00 24.06 76 SER D C 1
ATOM 6084 O O . SER D 1 76 ? -6.771 50.094 32.493 1.00 22.99 76 SER D O 1
ATOM 6087 N N . THR D 1 77 ? -7.798 49.576 30.557 1.00 21.82 77 THR D N 1
ATOM 6088 C CA . THR D 1 77 ? -7.982 48.168 30.886 1.00 21.08 77 THR D CA 1
ATOM 6089 C C . THR D 1 77 ? -7.691 47.303 29.664 1.00 20.73 77 THR D C 1
ATOM 6090 O O . THR D 1 77 ? -7.656 47.795 28.533 1.00 19.88 77 THR D O 1
ATOM 6094 N N . ALA D 1 78 ? -7.496 46.010 29.896 1.00 19.14 78 ALA D N 1
ATOM 6095 C CA . ALA D 1 78 ? -7.231 45.074 28.814 1.00 20.68 78 ALA D CA 1
ATOM 6096 C C . ALA D 1 78 ? -8.416 45.063 27.851 1.00 21.21 78 ALA D C 1
ATOM 6097 O O . ALA D 1 78 ? -8.244 44.962 26.634 1.00 20.81 78 ALA D O 1
ATOM 6099 N N . GLU D 1 79 ? -9.620 45.163 28.407 1.00 21.37 79 GLU D N 1
ATOM 6100 C CA . GLU D 1 79 ? -10.834 45.157 27.597 1.00 22.58 79 GLU D CA 1
ATOM 6101 C C . GLU D 1 79 ? -10.828 46.299 26.585 1.00 20.67 79 GLU D C 1
ATOM 6102 O O . GLU D 1 79 ? -11.113 46.093 25.408 1.00 22.23 79 GLU D O 1
ATOM 6108 N N . GLU D 1 80 ? -10.504 47.501 27.048 1.00 20.33 80 GLU D N 1
ATOM 6109 C CA . GLU D 1 80 ? -10.472 48.662 26.172 1.00 20.47 80 GLU D CA 1
ATOM 6110 C C . GLU D 1 80 ? -9.372 48.524 25.131 1.00 19.02 80 GLU D C 1
ATOM 6111 O O . GLU D 1 80 ? -9.545 48.935 23.990 1.00 17.77 80 GLU D O 1
ATOM 6117 N N . ALA D 1 81 ? -8.240 47.942 25.518 1.00 18.68 81 ALA D N 1
ATOM 6118 C CA . ALA D 1 81 ? -7.141 47.755 24.574 1.00 17.70 81 ALA D CA 1
ATOM 6119 C C . ALA D 1 81 ? -7.548 46.785 23.464 1.00 17.39 81 ALA D C 1
ATOM 6120 O O . ALA D 1 81 ? -7.243 47.005 22.292 1.00 14.82 81 ALA D O 1
ATOM 6122 N N . VAL D 1 82 ? -8.235 45.708 23.835 1.00 18.62 82 VAL D N 1
ATOM 6123 C CA . VAL D 1 82 ? -8.679 44.730 22.851 1.00 19.37 82 VAL D CA 1
ATOM 6124 C C . VAL D 1 82 ? -9.648 45.374 21.858 1.00 19.54 82 VAL D C 1
ATOM 6125 O O . VAL D 1 82 ? -9.557 45.146 20.651 1.00 19.46 82 VAL D O 1
ATOM 6129 N N . ARG D 1 83 ? -10.569 46.186 22.366 1.00 20.44 83 ARG D N 1
ATOM 6130 C CA . ARG D 1 83 ? -11.537 46.862 21.506 1.00 21.94 83 ARG D CA 1
ATOM 6131 C C . ARG D 1 83 ? -10.845 47.794 20.517 1.00 21.52 83 ARG D C 1
ATOM 6132 O O . ARG D 1 83 ? -11.221 47.859 19.345 1.00 21.94 83 ARG D O 1
ATOM 6140 N N . ILE D 1 84 ? -9.831 48.514 20.988 1.00 20.23 84 ILE D N 1
ATOM 6141 C CA . ILE D 1 84 ? -9.100 49.437 20.126 1.00 18.22 84 ILE D CA 1
ATOM 6142 C C . ILE D 1 84 ? -8.364 48.675 19.040 1.00 17.14 84 ILE D C 1
ATOM 6143 O O . ILE D 1 84 ? -8.323 49.106 17.893 1.00 18.77 84 ILE D O 1
ATOM 6148 N N . ALA D 1 85 ? -7.779 47.540 19.408 1.00 18.22 85 ALA D N 1
ATOM 6149 C CA . ALA D 1 85 ? -7.046 46.720 18.454 1.00 18.42 85 ALA D CA 1
ATOM 6150 C C . ALA D 1 85 ? -7.997 46.155 17.407 1.00 17.88 85 ALA D C 1
ATOM 6151 O O . ALA D 1 85 ? -7.669 46.103 16.220 1.00 17.81 85 ALA D O 1
ATOM 6153 N N . ARG D 1 86 ? -9.173 45.717 17.849 1.00 19.17 86 ARG D N 1
ATOM 6154 C CA . ARG D 1 86 ? -10.161 45.162 16.929 1.00 19.09 86 ARG D CA 1
ATOM 6155 C C . ARG D 1 86 ? -10.585 46.227 15.932 1.00 18.92 86 ARG D C 1
ATOM 6156 O O . ARG D 1 86 ? -10.783 45.945 14.749 1.00 19.75 86 ARG D O 1
ATOM 6164 N N . LEU D 1 87 ? -10.726 47.453 16.422 1.00 20.50 87 LEU D N 1
ATOM 6165 C CA . LEU D 1 87 ? -11.121 48.581 15.585 1.00 20.90 87 LEU D CA 1
ATOM 6166 C C . LEU D 1 87 ? -10.082 48.805 14.486 1.00 22.32 87 LEU D C 1
ATOM 6167 O O . LEU D 1 87 ? -10.429 48.899 13.307 1.00 21.68 87 LEU D O 1
ATOM 6172 N N . ALA D 1 88 ? -8.807 48.881 14.874 1.00 21.14 88 ALA D N 1
ATOM 6173 C CA . ALA D 1 88 ? -7.727 49.091 13.912 1.00 21.37 88 ALA D CA 1
ATOM 6174 C C . ALA D 1 88 ? -7.754 48.010 12.836 1.00 22.80 88 ALA D C 1
ATOM 6175 O O . ALA D 1 88 ? -7.635 48.301 11.646 1.00 23.71 88 ALA D O 1
ATOM 6177 N N . LYS D 1 89 ? -7.916 46.764 13.267 1.00 23.97 89 LYS D N 1
ATOM 6178 C CA . LYS D 1 89 ? -7.963 45.625 12.355 1.00 26.14 89 LYS D CA 1
ATOM 6179 C C . LYS D 1 89 ? -9.112 45.743 11.351 1.00 25.89 89 LYS D C 1
ATOM 6180 O O . LYS D 1 89 ? -8.928 45.517 10.153 1.00 25.49 89 LYS D O 1
ATOM 6186 N N . ALA D 1 90 ? -10.294 46.094 11.850 1.00 26.26 90 ALA D N 1
ATOM 6187 C CA . ALA D 1 90 ? -11.476 46.229 11.007 1.00 27.62 90 ALA D CA 1
ATOM 6188 C C . ALA D 1 90 ? -11.352 47.398 10.037 1.00 28.48 90 ALA D C 1
ATOM 6189 O O . ALA D 1 90 ? -11.976 47.397 8.973 1.00 28.88 90 ALA D O 1
ATOM 6191 N N . SER D 1 91 ? -10.545 48.389 10.407 1.00 27.41 91 SER D N 1
ATOM 6192 C CA . SER D 1 91 ? -10.339 49.562 9.564 1.00 26.29 91 SER D CA 1
ATOM 6193 C C . SER D 1 91 ? -9.247 49.337 8.529 1.00 24.91 91 SER D C 1
ATOM 6194 O O . SER D 1 91 ? -8.934 50.233 7.747 1.00 24.71 91 SER D O 1
ATOM 6197 N N . GLY D 1 92 ? -8.667 48.141 8.530 1.00 23.15 92 GLY D N 1
ATOM 6198 C CA . GLY D 1 92 ? -7.623 47.818 7.575 1.00 23.36 92 GLY D CA 1
ATOM 6199 C C . GLY D 1 92 ? -6.308 48.529 7.839 1.00 23.46 92 GLY D C 1
ATOM 6200 O O . GLY D 1 92 ? -5.490 48.689 6.933 1.00 22.36 92 GLY D O 1
ATOM 6201 N N . LEU D 1 93 ? -6.099 48.948 9.083 1.00 22.16 93 LEU D N 1
ATOM 6202 C CA . LEU D 1 93 ? -4.878 49.651 9.466 1.00 21.74 93 LEU D CA 1
ATOM 6203 C C . LEU D 1 93 ? -4.101 48.897 10.547 1.00 20.65 93 LEU D C 1
ATOM 6204 O O . LEU D 1 93 ? -3.645 49.498 11.519 1.00 21.11 93 LEU D O 1
ATOM 6209 N N . CYS D 1 94 ? -3.932 47.589 10.380 1.00 19.28 94 CYS D N 1
ATOM 6210 C CA . CYS D 1 94 ? -3.214 46.820 11.395 1.00 20.65 94 CYS D CA 1
ATOM 6211 C C . CYS D 1 94 ? -2.416 45.640 10.861 1.00 21.65 94 CYS D C 1
ATOM 6212 O O . CYS D 1 94 ? -2.982 44.651 10.395 1.00 22.84 94 CYS D O 1
ATOM 6215 N N . ASP D 1 95 ? -1.095 45.753 10.924 1.00 19.57 95 ASP D N 1
ATOM 6216 C CA . ASP D 1 95 ? -0.218 44.675 10.495 1.00 20.08 95 ASP D CA 1
ATOM 6217 C C . ASP D 1 95 ? 0.275 43.973 11.765 1.00 18.89 95 ASP D C 1
ATOM 6218 O O . ASP D 1 95 ? 0.516 42.767 11.775 1.00 19.11 95 ASP D O 1
ATOM 6231 N N . ILE D 1 97 ? 0.064 44.778 16.386 1.00 14.71 97 ILE D N 1
ATOM 6232 C CA . ILE D 1 97 ? -0.542 45.663 17.377 1.00 15.23 97 ILE D CA 1
ATOM 6233 C C . ILE D 1 97 ? 0.357 45.960 18.574 1.00 16.92 97 ILE D C 1
ATOM 6234 O O . ILE D 1 97 ? 0.942 45.050 19.155 1.00 15.40 97 ILE D O 1
ATOM 6239 N N . LYS D 1 98 ? 0.475 47.240 18.922 1.00 15.91 98 LYS D N 1
ATOM 6240 C CA . LYS D 1 98 ? 1.266 47.649 20.078 1.00 16.30 98 LYS D CA 1
ATOM 6241 C C . LYS D 1 98 ? 0.305 47.767 21.252 1.00 15.28 98 LYS D C 1
ATOM 6242 O O . LYS D 1 98 ? -0.556 48.658 21.282 1.00 15.03 98 LYS D O 1
ATOM 6248 N N . VAL D 1 99 ? 0.450 46.859 22.212 1.00 15.04 99 VAL D N 1
ATOM 6249 C CA . VAL D 1 99 ? -0.406 46.841 23.386 1.00 16.00 99 VAL D CA 1
ATOM 6250 C C . VAL D 1 99 ? 0.129 47.782 24.447 1.00 17.46 99 VAL D C 1
ATOM 6251 O O . VAL D 1 99 ? 1.214 47.572 24.992 1.00 17.89 99 VAL D O 1
ATOM 6255 N N . GLU D 1 100 ? -0.642 48.827 24.731 1.00 17.23 100 GLU D N 1
ATOM 6256 C CA . GLU D 1 100 ? -0.261 49.813 25.729 1.00 18.42 100 GLU D CA 1
ATOM 6257 C C . GLU D 1 100 ? -1.408 50.073 26.700 1.00 18.28 100 GLU D C 1
ATOM 6258 O O . GLU D 1 100 ? -2.462 50.579 26.308 1.00 17.39 100 GLU D O 1
ATOM 6264 N N . VAL D 1 101 ? -1.217 49.709 27.963 1.00 16.66 101 VAL D N 1
ATOM 6265 C CA . VAL D 1 101 ? -2.243 49.950 28.971 1.00 16.89 101 VAL D CA 1
ATOM 6266 C C . VAL D 1 101 ? -1.588 50.711 30.111 1.00 18.74 101 VAL D C 1
ATOM 6267 O O . VAL D 1 101 ? -0.904 50.123 30.955 1.00 17.14 101 VAL D O 1
ATOM 6271 N N . ILE D 1 102 ? -1.782 52.025 30.118 1.00 19.08 102 ILE D N 1
ATOM 6272 C CA . ILE D 1 102 ? -1.209 52.879 31.148 1.00 21.86 102 ILE D CA 1
ATOM 6273 C C . ILE D 1 102 ? -1.989 52.722 32.452 1.00 21.57 102 ILE D C 1
ATOM 6274 O O . ILE D 1 102 ? -3.225 52.743 32.462 1.00 21.39 102 ILE D O 1
ATOM 6279 N N . GLY D 1 103 ? -1.259 52.553 33.551 1.00 20.66 103 GLY D N 1
ATOM 6280 C CA . GLY D 1 103 ? -1.898 52.369 34.841 1.00 21.66 103 GLY D CA 1
ATOM 6281 C C . GLY D 1 103 ? -1.684 53.483 35.845 1.00 22.66 103 GLY D C 1
ATOM 6282 O O . GLY D 1 103 ? -2.167 53.396 36.973 1.00 23.48 103 GLY D O 1
ATOM 6283 N N . CYS D 1 104 ? -0.966 54.528 35.447 1.00 23.38 104 CYS D N 1
ATOM 6284 C CA . CYS D 1 104 ? -0.703 55.659 36.332 1.00 24.15 104 CYS D CA 1
ATOM 6285 C C . CYS D 1 104 ? -0.833 56.953 35.541 1.00 25.68 104 CYS D C 1
ATOM 6286 O O . CYS D 1 104 ? -0.094 57.179 34.584 1.00 25.17 104 CYS D O 1
ATOM 6289 N N . SER D 1 105 ? -1.779 57.798 35.938 1.00 27.22 105 SER D N 1
ATOM 6290 C CA . SER D 1 105 ? -2.011 59.060 35.244 1.00 27.99 105 SER D CA 1
ATOM 6291 C C . SER D 1 105 ? -0.870 60.053 35.449 1.00 28.20 105 SER D C 1
ATOM 6292 O O . SER D 1 105 ? -0.670 60.955 34.633 1.00 29.01 105 SER D O 1
ATOM 6295 N N . ARG D 1 106 ? -0.123 59.885 36.536 1.00 27.75 106 ARG D N 1
ATOM 6296 C CA . ARG D 1 106 ? 0.987 60.780 36.833 1.00 26.38 106 ARG D CA 1
ATOM 6297 C C . ARG D 1 106 ? 2.240 60.414 36.038 1.00 26.27 106 ARG D C 1
ATOM 6298 O O . ARG D 1 106 ? 2.746 61.216 35.250 1.00 26.56 106 ARG D O 1
ATOM 6306 N N . SER D 1 107 ? 2.733 59.198 36.249 1.00 24.36 107 SER D N 1
ATOM 6307 C CA . SER D 1 107 ? 3.937 58.717 35.575 1.00 21.24 107 SER D CA 1
ATOM 6308 C C . SER D 1 107 ? 3.677 58.159 34.185 1.00 20.98 107 SER D C 1
ATOM 6309 O O . SER D 1 107 ? 4.591 58.078 33.367 1.00 20.10 107 SER D O 1
ATOM 6312 N N . LEU D 1 108 ? 2.431 57.775 33.924 1.00 20.28 108 LEU D N 1
ATOM 6313 C CA . LEU D 1 108 ? 2.048 57.189 32.641 1.00 19.57 108 LEU D CA 1
ATOM 6314 C C . LEU D 1 108 ? 2.700 55.818 32.455 1.00 18.45 108 LEU D C 1
ATOM 6315 O O . LEU D 1 108 ? 2.783 55.304 31.341 1.00 18.16 108 LEU D O 1
ATOM 6320 N N . LEU D 1 109 ? 3.168 55.225 33.549 1.00 15.34 109 LEU D N 1
ATOM 6321 C CA . LEU D 1 109 ? 3.794 53.910 33.468 1.00 15.08 109 LEU D CA 1
ATOM 6322 C C . LEU D 1 109 ? 2.735 52.836 33.216 1.00 14.13 109 LEU D C 1
ATOM 6323 O O . LEU D 1 109 ? 1.579 52.991 33.605 1.00 14.21 109 LEU D O 1
ATOM 6328 N N . PRO D 1 110 ? 3.121 51.727 32.559 1.00 15.56 110 PRO D N 1
ATOM 6329 C CA . PRO D 1 110 ? 2.204 50.628 32.232 1.00 16.03 110 PRO D CA 1
ATOM 6330 C C . PRO D 1 110 ? 1.705 49.740 33.367 1.00 16.26 110 PRO D C 1
ATOM 6331 O O . PRO D 1 110 ? 2.382 49.544 34.375 1.00 15.43 110 PRO D O 1
ATOM 6335 N N . ASP D 1 111 ? 0.494 49.217 33.183 1.00 15.79 111 ASP D N 1
ATOM 6336 C CA . ASP D 1 111 ? -0.148 48.330 34.150 1.00 15.96 111 ASP D CA 1
ATOM 6337 C C . ASP D 1 111 ? 0.277 46.920 33.743 1.00 15.86 111 ASP D C 1
ATOM 6338 O O . ASP D 1 111 ? -0.137 46.422 32.698 1.00 15.93 111 ASP D O 1
ATOM 6343 N N . PRO D 1 112 ? 1.110 46.258 34.564 1.00 14.55 112 PRO D N 1
ATOM 6344 C CA . PRO D 1 112 ? 1.566 44.906 34.230 1.00 14.18 112 PRO D CA 1
ATOM 6345 C C . PRO D 1 112 ? 0.476 43.844 34.127 1.00 13.74 112 PRO D C 1
ATOM 6346 O O . PRO D 1 112 ? 0.539 42.974 33.257 1.00 14.32 112 PRO D O 1
ATOM 6350 N N . VAL D 1 113 ? -0.512 43.902 35.013 1.00 14.08 113 VAL D N 1
ATOM 6351 C CA . VAL D 1 113 ? -1.582 42.910 34.992 1.00 15.23 113 VAL D CA 1
ATOM 6352 C C . VAL D 1 113 ? -2.453 43.041 33.743 1.00 14.78 113 VAL D C 1
ATOM 6353 O O . VAL D 1 113 ? -2.713 42.057 33.056 1.00 14.33 113 VAL D O 1
ATOM 6357 N N . GLU D 1 114 ? -2.893 44.259 33.448 1.00 15.67 114 GLU D N 1
ATOM 6358 C CA . GLU D 1 114 ? -3.729 44.500 32.279 1.00 16.75 114 GLU D CA 1
ATOM 6359 C C . GLU D 1 114 ? -2.962 44.257 30.975 1.00 16.10 114 GLU D C 1
ATOM 6360 O O . GLU D 1 114 ? -3.540 43.821 29.976 1.00 16.28 114 GLU D O 1
ATOM 6366 N N . THR D 1 115 ? -1.660 44.532 30.982 1.00 15.57 115 THR D N 1
ATOM 6367 C CA . THR D 1 115 ? -0.844 44.328 29.790 1.00 14.21 115 THR D CA 1
ATOM 6368 C C . THR D 1 115 ? -0.688 42.836 29.508 1.00 15.05 115 THR D C 1
ATOM 6369 O O . THR D 1 115 ? -0.739 42.401 28.363 1.00 13.82 115 THR D O 1
ATOM 6373 N N . LEU D 1 116 ? -0.509 42.058 30.569 1.00 14.85 116 LEU D N 1
ATOM 6374 C CA . LEU D 1 116 ? -0.390 40.611 30.455 1.00 14.31 116 LEU D CA 1
ATOM 6375 C C . LEU D 1 116 ? -1.706 40.065 29.886 1.00 15.57 116 LEU D C 1
ATOM 6376 O O . LEU D 1 116 ? -1.715 39.243 28.969 1.00 15.49 116 LEU D O 1
ATOM 6381 N N . LYS D 1 117 ? -2.817 40.542 30.437 1.00 17.10 117 LYS D N 1
ATOM 6382 C CA . LYS D 1 117 ? -4.146 40.094 30.027 1.00 16.25 117 LYS D CA 1
ATOM 6383 C C . LYS D 1 117 ? -4.475 40.453 28.579 1.00 16.62 117 LYS D C 1
ATOM 6384 O O . LYS D 1 117 ? -4.903 39.597 27.795 1.00 14.81 117 LYS D O 1
ATOM 6390 N N . ALA D 1 118 ? -4.275 41.717 28.222 1.00 15.37 118 ALA D N 1
ATOM 6391 C CA . ALA D 1 118 ? -4.557 42.165 26.860 1.00 15.36 118 ALA D CA 1
ATOM 6392 C C . ALA D 1 118 ? -3.702 41.424 25.838 1.00 16.36 118 ALA D C 1
ATOM 6393 O O . ALA D 1 118 ? -4.187 41.051 24.769 1.00 15.12 118 ALA D O 1
ATOM 6395 N N . SER D 1 119 ? -2.428 41.211 26.159 1.00 16.46 119 SER D N 1
ATOM 6396 C CA . SER D 1 119 ? -1.531 40.511 25.243 1.00 15.52 119 SER D CA 1
ATOM 6397 C C . SER D 1 119 ? -2.023 39.099 24.951 1.00 15.23 119 SER D C 1
ATOM 6398 O O . SER D 1 119 ? -2.031 38.665 23.799 1.00 14.62 119 SER D O 1
ATOM 6401 N N . GLU D 1 120 ? -2.430 38.387 25.997 1.00 14.85 120 GLU D N 1
ATOM 6402 C CA . GLU D 1 120 ? -2.916 37.019 25.840 1.00 17.62 120 GLU D CA 1
ATOM 6403 C C . GLU D 1 120 ? -4.206 36.983 25.021 1.00 17.17 120 GLU D C 1
ATOM 6404 O O . GLU D 1 120 ? -4.389 36.113 24.169 1.00 18.40 120 GLU D O 1
ATOM 6410 N N . GLN D 1 121 ? -5.098 37.931 25.277 1.00 17.88 121 GLN D N 1
ATOM 6411 C CA . GLN D 1 121 ? -6.362 37.978 24.549 1.00 18.53 121 GLN D CA 1
ATOM 6412 C C . GLN D 1 121 ? -6.130 38.255 23.063 1.00 17.79 121 GLN D C 1
ATOM 6413 O O . GLN D 1 121 ? -6.700 37.578 22.210 1.00 16.36 121 GLN D O 1
ATOM 6419 N N . LEU D 1 122 ? -5.281 39.232 22.751 1.00 17.43 122 LEU D N 1
ATOM 6420 C CA . LEU D 1 122 ? -5.008 39.562 21.355 1.00 17.59 122 LEU D CA 1
ATOM 6421 C C . LEU D 1 122 ? -4.289 38.442 20.607 1.00 17.71 122 LEU D C 1
ATOM 6422 O O . LEU D 1 122 ? -4.497 38.262 19.405 1.00 16.78 122 LEU D O 1
ATOM 6427 N N . LEU D 1 123 ? -3.444 37.688 21.304 1.00 16.56 123 LEU D N 1
ATOM 6428 C CA . LEU D 1 123 ? -2.747 36.575 20.670 1.00 17.39 123 LEU D CA 1
ATOM 6429 C C . LEU D 1 123 ? -3.776 35.499 20.326 1.00 19.02 123 LEU D C 1
ATOM 6430 O O . LEU D 1 123 ? -3.681 34.844 19.289 1.00 17.98 123 LEU D O 1
ATOM 6435 N N . GLU D 1 124 ? -4.757 35.322 21.205 1.00 19.58 124 GLU D N 1
ATOM 6436 C CA . GLU D 1 124 ? -5.807 34.335 20.979 1.00 22.60 124 GLU D CA 1
ATOM 6437 C C . GLU D 1 124 ? -6.631 34.745 19.763 1.00 21.47 124 GLU D C 1
ATOM 6438 O O . GLU D 1 124 ? -7.118 33.900 19.012 1.00 22.76 124 GLU D O 1
ATOM 6444 N N . GLU D 1 125 ? -6.776 36.050 19.567 1.00 21.48 125 GLU D N 1
ATOM 6445 C CA . GLU D 1 125 ? -7.545 36.569 18.441 1.00 20.97 125 GLU D CA 1
ATOM 6446 C C . GLU D 1 125 ? -6.757 36.698 17.134 1.00 21.70 125 GLU D C 1
ATOM 6447 O O . GLU D 1 125 ? -7.224 37.320 16.183 1.00 22.72 125 GLU D O 1
ATOM 6453 N N . GLY D 1 126 ? -5.559 36.119 17.100 1.00 20.39 126 GLY D N 1
ATOM 6454 C CA . GLY D 1 126 ? -4.756 36.128 15.887 1.00 20.17 126 GLY D CA 1
ATOM 6455 C C . GLY D 1 126 ? -3.820 37.284 15.571 1.00 19.86 126 GLY D C 1
ATOM 6456 O O . GLY D 1 126 ? -3.222 37.304 14.497 1.00 19.28 126 GLY D O 1
ATOM 6457 N N . PHE D 1 127 ? -3.670 38.240 16.477 1.00 18.82 127 PHE D N 1
ATOM 6458 C CA . PHE D 1 127 ? -2.786 39.375 16.204 1.00 19.80 127 PHE D CA 1
ATOM 6459 C C . PHE D 1 127 ? -1.308 39.074 16.425 1.00 19.14 127 PHE D C 1
ATOM 6460 O O . PHE D 1 127 ? -0.956 38.122 17.116 1.00 17.34 127 PHE D O 1
ATOM 6468 N N . ILE D 1 128 ? -0.453 39.891 15.807 1.00 19.02 128 ILE D N 1
ATOM 6469 C CA . ILE D 1 128 ? 0.996 39.811 16.001 1.00 16.92 128 ILE D CA 1
ATOM 6470 C C . ILE D 1 128 ? 1.057 40.843 17.121 1.00 16.18 128 ILE D C 1
ATOM 6471 O O . ILE D 1 128 ? 0.677 41.996 16.924 1.00 14.93 128 ILE D O 1
ATOM 6476 N N . VAL D 1 129 ? 1.524 40.425 18.293 1.00 15.12 129 VAL D N 1
ATOM 6477 C CA . VAL D 1 129 ? 1.507 41.284 19.467 1.00 13.49 129 VAL D CA 1
ATOM 6478 C C . VAL D 1 129 ? 2.837 41.775 20.031 1.00 12.70 129 VAL D C 1
ATOM 6479 O O . VAL D 1 129 ? 3.749 40.983 20.268 1.00 11.78 129 VAL D O 1
ATOM 6483 N N . LEU D 1 130 ? 2.919 43.089 20.256 1.00 12.49 130 LEU D N 1
ATOM 6484 C CA . LEU D 1 130 ? 4.116 43.722 20.818 1.00 13.36 130 LEU D CA 1
ATOM 6485 C C . LEU D 1 130 ? 3.713 44.565 22.030 1.00 12.86 130 LEU D C 1
ATOM 6486 O O . LEU D 1 130 ? 3.230 45.688 21.886 1.00 13.58 130 LEU D O 1
ATOM 6491 N N . PRO D 1 131 ? 3.900 44.031 23.244 1.00 13.37 131 PRO D N 1
ATOM 6492 C CA . PRO D 1 131 ? 3.521 44.807 24.423 1.00 13.75 131 PRO D CA 1
ATOM 6493 C C . PRO D 1 131 ? 4.529 45.848 24.908 1.00 13.51 131 PRO D C 1
ATOM 6494 O O . PRO D 1 131 ? 5.745 45.612 24.930 1.00 12.57 131 PRO D O 1
ATOM 6498 N N . TYR D 1 132 ? 3.999 47.010 25.273 1.00 13.10 132 TYR D N 1
ATOM 6499 C CA . TYR D 1 132 ? 4.797 48.082 25.849 1.00 11.97 132 TYR D CA 1
ATOM 6500 C C . TYR D 1 132 ? 4.832 47.652 27.301 1.00 13.28 132 TYR D C 1
ATOM 6501 O O . TYR D 1 132 ? 3.801 47.280 27.854 1.00 12.85 132 TYR D O 1
ATOM 6510 N N . THR D 1 133 ? 6.001 47.698 27.927 1.00 14.25 133 THR D N 1
ATOM 6511 C CA . THR D 1 133 ? 6.104 47.271 29.311 1.00 13.76 133 THR D CA 1
ATOM 6512 C C . THR D 1 133 ? 7.138 48.111 30.062 1.00 15.45 133 THR D C 1
ATOM 6513 O O . THR D 1 133 ? 7.763 49.002 29.482 1.00 13.97 133 THR D O 1
ATOM 6517 N N . SER D 1 134 ? 7.299 47.834 31.353 1.00 15.43 134 SER D N 1
ATOM 6518 C CA . SER D 1 134 ? 8.264 48.545 32.190 1.00 14.91 134 SER D CA 1
ATOM 6519 C C . SER D 1 134 ? 9.619 47.877 32.019 1.00 15.24 134 SER D C 1
ATOM 6520 O O . SER D 1 134 ? 9.803 47.058 31.122 1.00 15.36 134 SER D O 1
ATOM 6523 N N . ASP D 1 135 ? 10.576 48.230 32.872 1.00 15.25 135 ASP D N 1
ATOM 6524 C CA . ASP D 1 135 ? 11.872 47.581 32.795 1.00 15.72 135 ASP D CA 1
ATOM 6525 C C . ASP D 1 135 ? 11.967 46.496 33.869 1.00 14.72 135 ASP D C 1
ATOM 6526 O O . ASP D 1 135 ? 13.060 46.114 34.296 1.00 16.21 135 ASP D O 1
ATOM 6531 N N . ASP D 1 136 ? 10.806 46.001 34.301 1.00 12.94 136 ASP D N 1
ATOM 6532 C CA . ASP D 1 136 ? 10.752 44.921 35.284 1.00 12.98 136 ASP D CA 1
ATOM 6533 C C . ASP D 1 136 ? 11.223 43.722 34.467 1.00 13.57 136 ASP D C 1
ATOM 6534 O O . ASP D 1 136 ? 10.570 43.310 33.498 1.00 13.23 136 ASP D O 1
ATOM 6539 N N . VAL D 1 137 ? 12.375 43.185 34.849 1.00 13.97 137 VAL D N 1
ATOM 6540 C CA . VAL D 1 137 ? 12.994 42.076 34.139 1.00 11.72 137 VAL D CA 1
ATOM 6541 C C . VAL D 1 137 ? 12.170 40.798 34.007 1.00 12.63 137 VAL D C 1
ATOM 6542 O O . VAL D 1 137 ? 11.983 40.302 32.895 1.00 13.41 137 VAL D O 1
ATOM 6546 N N . VAL D 1 138 ? 11.689 40.244 35.116 1.00 10.31 138 VAL D N 1
ATOM 6547 C CA . VAL D 1 138 ? 10.917 39.013 35.017 1.00 12.98 138 VAL D CA 1
ATOM 6548 C C . VAL D 1 138 ? 9.589 39.228 34.300 1.00 12.96 138 VAL D C 1
ATOM 6549 O O . VAL D 1 138 ? 9.097 38.331 33.616 1.00 12.78 138 VAL D O 1
ATOM 6553 N N . LEU D 1 139 ? 9.014 40.417 34.451 1.00 12.88 139 LEU D N 1
ATOM 6554 C CA . LEU D 1 139 ? 7.756 40.725 33.779 1.00 13.06 139 LEU D CA 1
ATOM 6555 C C . LEU D 1 139 ? 7.942 40.591 32.272 1.00 12.89 139 LEU D C 1
ATOM 6556 O O . LEU D 1 139 ? 7.071 40.078 31.569 1.00 13.53 139 LEU D O 1
ATOM 6561 N N . ALA D 1 140 ? 9.083 41.064 31.781 1.00 12.87 140 ALA D N 1
ATOM 6562 C CA . ALA D 1 140 ? 9.385 40.997 30.357 1.00 14.54 140 ALA D CA 1
ATOM 6563 C C . ALA D 1 140 ? 9.363 39.543 29.891 1.00 14.93 140 ALA D C 1
ATOM 6564 O O . ALA D 1 140 ? 8.866 39.238 28.811 1.00 15.69 140 ALA D O 1
ATOM 6566 N N . ARG D 1 141 ? 9.907 38.648 30.713 1.00 15.30 141 ARG D N 1
ATOM 6567 C CA . ARG D 1 141 ? 9.932 37.233 30.371 1.00 13.80 141 ARG D CA 1
ATOM 6568 C C . ARG D 1 141 ? 8.528 36.625 30.430 1.00 14.70 141 ARG D C 1
ATOM 6569 O O . ARG D 1 141 ? 8.189 35.752 29.624 1.00 14.42 141 ARG D O 1
ATOM 6577 N N . LYS D 1 142 ? 7.718 37.072 31.388 1.00 14.98 142 LYS D N 1
ATOM 6578 C CA . LYS D 1 142 ? 6.352 36.560 31.513 1.00 15.41 142 LYS D CA 1
ATOM 6579 C C . LYS D 1 142 ? 5.577 36.899 30.236 1.00 16.62 142 LYS D C 1
ATOM 6580 O O . LYS D 1 142 ? 4.793 36.091 29.739 1.00 15.12 142 LYS D O 1
ATOM 6586 N N . LEU D 1 143 ? 5.800 38.098 29.708 1.00 16.27 143 LEU D N 1
ATOM 6587 C CA . LEU D 1 143 ? 5.135 38.522 28.478 1.00 15.94 143 LEU D CA 1
ATOM 6588 C C . LEU D 1 143 ? 5.624 37.662 27.313 1.00 16.72 143 LEU D C 1
ATOM 6589 O O . LEU D 1 143 ? 4.826 37.196 26.497 1.00 16.24 143 LEU D O 1
ATOM 6594 N N . GLU D 1 144 ? 6.937 37.451 27.230 1.00 15.78 144 GLU D N 1
ATOM 6595 C CA . GLU D 1 144 ? 7.485 36.616 26.167 1.00 16.51 144 GLU D CA 1
ATOM 6596 C C . GLU D 1 144 ? 6.878 35.224 26.238 1.00 17.15 144 GLU D C 1
ATOM 6597 O O . GLU D 1 144 ? 6.521 34.641 25.215 1.00 16.74 144 GLU D O 1
ATOM 6603 N N . GLU D 1 145 ? 6.784 34.692 27.455 1.00 16.39 145 GLU D N 1
ATOM 6604 C CA . GLU D 1 145 ? 6.256 33.348 27.656 1.00 17.49 145 GLU D CA 1
ATOM 6605 C C . GLU D 1 145 ? 4.781 33.178 27.306 1.00 16.93 145 GLU D C 1
ATOM 6606 O O . GLU D 1 145 ? 4.279 32.054 27.256 1.00 17.49 145 GLU D O 1
ATOM 6612 N N . LEU D 1 146 ? 4.089 34.286 27.050 1.00 16.00 146 LEU D N 1
ATOM 6613 C CA . LEU D 1 146 ? 2.686 34.222 26.638 1.00 15.97 146 LEU D CA 1
ATOM 6614 C C . LEU D 1 146 ? 2.685 33.994 25.123 1.00 16.06 146 LEU D C 1
ATOM 6615 O O . LEU D 1 146 ? 1.664 33.640 24.533 1.00 15.56 146 LEU D O 1
ATOM 6620 N N . GLY D 1 147 ? 3.840 34.213 24.502 1.00 16.09 147 GLY D N 1
ATOM 6621 C CA . GLY D 1 147 ? 3.958 34.029 23.067 1.00 15.36 147 GLY D CA 1
ATOM 6622 C C . GLY D 1 147 ? 3.941 35.295 22.223 1.00 14.91 147 GLY D C 1
ATOM 6623 O O . GLY D 1 147 ? 3.690 35.212 21.019 1.00 15.33 147 GLY D O 1
ATOM 6624 N N . VAL D 1 148 ? 4.196 36.459 22.828 1.00 14.14 148 VAL D N 1
ATOM 6625 C CA . VAL D 1 148 ? 4.199 37.714 22.065 1.00 13.72 148 VAL D CA 1
ATOM 6626 C C . VAL D 1 148 ? 5.329 37.696 21.040 1.00 13.75 148 VAL D C 1
ATOM 6627 O O . VAL D 1 148 ? 6.231 36.863 21.120 1.00 13.41 148 VAL D O 1
ATOM 6631 N N . HIS D 1 149 ? 5.287 38.616 20.080 1.00 14.88 149 HIS D N 1
ATOM 6632 C CA . HIS D 1 149 ? 6.289 38.621 19.020 1.00 14.00 149 HIS D CA 1
ATOM 6633 C C . HIS D 1 149 ? 7.443 39.582 19.199 1.00 14.35 149 HIS D C 1
ATOM 6634 O O . HIS D 1 149 ? 8.397 39.573 18.418 1.00 15.27 149 HIS D O 1
ATOM 6641 N N . ALA D 1 150 ? 7.345 40.404 20.232 1.00 15.03 150 ALA D N 1
ATOM 6642 C CA . ALA D 1 150 ? 8.384 41.360 20.577 1.00 16.30 150 ALA D CA 1
ATOM 6643 C C . ALA D 1 150 ? 8.030 41.938 21.939 1.00 15.67 150 ALA D C 1
ATOM 6644 O O . ALA D 1 150 ? 6.874 41.876 22.361 1.00 17.53 150 ALA D O 1
ATOM 6646 N N . ILE D 1 151 ? 9.025 42.467 22.639 1.00 15.15 151 ILE D N 1
ATOM 6647 C CA . ILE D 1 151 ? 8.785 43.094 23.936 1.00 16.68 151 ILE D CA 1
ATOM 6648 C C . ILE D 1 151 ? 9.312 44.516 23.826 1.00 16.00 151 ILE D C 1
ATOM 6649 O O . ILE D 1 151 ? 10.395 44.740 23.277 1.00 15.66 151 ILE D O 1
ATOM 6662 N N . PRO D 1 153 ? 10.131 47.404 26.295 1.00 14.38 153 PRO D N 1
ATOM 6663 C CA . PRO D 1 153 ? 10.342 48.045 27.592 1.00 13.05 153 PRO D CA 1
ATOM 6664 C C . PRO D 1 153 ? 10.657 49.524 27.389 1.00 12.72 153 PRO D C 1
ATOM 6665 O O . PRO D 1 153 ? 11.371 49.897 26.452 1.00 13.31 153 PRO D O 1
ATOM 6669 N N . GLY D 1 154 ? 10.116 50.366 28.260 1.00 13.62 154 GLY D N 1
ATOM 6670 C CA . GLY D 1 154 ? 10.373 51.789 28.149 1.00 15.19 154 GLY D CA 1
ATOM 6671 C C . GLY D 1 154 ? 11.705 52.148 28.775 1.00 15.43 154 GLY D C 1
ATOM 6672 O O . GLY D 1 154 ? 12.121 51.534 29.758 1.00 17.88 154 GLY D O 1
ATOM 6673 N N . ALA D 1 155 ? 12.385 53.134 28.200 1.00 15.13 155 ALA D N 1
ATOM 6674 C CA . ALA D 1 155 ? 13.672 53.589 28.719 1.00 14.18 155 ALA D CA 1
ATOM 6675 C C . ALA D 1 155 ? 13.410 54.329 30.021 1.00 14.87 155 ALA D C 1
ATOM 6676 O O . ALA D 1 155 ? 14.179 54.240 30.984 1.00 14.81 155 ALA D O 1
ATOM 6678 N N . SER D 1 156 ? 12.309 55.071 30.016 1.00 13.49 156 SER D N 1
ATOM 6679 C CA . SER D 1 156 ? 11.853 55.868 31.142 1.00 13.52 156 SER D CA 1
ATOM 6680 C C . SER D 1 156 ? 10.377 56.165 30.866 1.00 13.85 156 SER D C 1
ATOM 6681 O O . SER D 1 156 ? 9.846 55.757 29.829 1.00 14.59 156 SER D O 1
ATOM 6684 N N . PRO D 1 157 ? 9.688 56.870 31.780 1.00 14.69 157 PRO D N 1
ATOM 6685 C CA . PRO D 1 157 ? 8.268 57.169 31.549 1.00 14.18 157 PRO D CA 1
ATOM 6686 C C . PRO D 1 157 ? 8.024 57.944 30.254 1.00 15.53 157 PRO D C 1
ATOM 6687 O O . PRO D 1 157 ? 8.842 58.769 29.842 1.00 15.15 157 PRO D O 1
ATOM 6691 N N . ILE D 1 158 ? 6.891 57.670 29.620 1.00 15.06 158 ILE D N 1
ATOM 6692 C CA . ILE D 1 158 ? 6.524 58.327 28.372 1.00 16.16 158 ILE D CA 1
ATOM 6693 C C . ILE D 1 158 ? 6.647 59.852 28.459 1.00 17.60 158 ILE D C 1
ATOM 6694 O O . ILE D 1 158 ? 6.177 60.471 29.410 1.00 20.27 158 ILE D O 1
ATOM 6699 N N . GLY D 1 159 ? 7.300 60.437 27.459 1.00 19.96 159 GLY D N 1
ATOM 6700 C CA . GLY D 1 159 ? 7.479 61.880 27.399 1.00 20.92 159 GLY D CA 1
ATOM 6701 C C . GLY D 1 159 ? 8.388 62.507 28.443 1.00 21.62 159 GLY D C 1
ATOM 6702 O O . GLY D 1 159 ? 8.414 63.730 28.576 1.00 22.77 159 GLY D O 1
ATOM 6703 N N . SER D 1 160 ? 9.147 61.693 29.172 1.00 20.43 160 SER D N 1
ATOM 6704 C CA . SER D 1 160 ? 10.028 62.222 30.210 1.00 20.01 160 SER D CA 1
ATOM 6705 C C . SER D 1 160 ? 11.301 62.850 29.656 1.00 18.42 160 SER D C 1
ATOM 6706 O O . SER D 1 160 ? 11.880 63.733 30.289 1.00 19.69 160 SER D O 1
ATOM 6709 N N . GLY D 1 161 ? 11.733 62.382 28.487 1.00 17.60 161 GLY D N 1
ATOM 6710 C CA . GLY D 1 161 ? 12.946 62.882 27.860 1.00 18.42 161 GLY D CA 1
ATOM 6711 C C . GLY D 1 161 ? 14.205 62.505 28.625 1.00 18.09 161 GLY D C 1
ATOM 6712 O O . GLY D 1 161 ? 15.298 62.971 28.306 1.00 17.58 161 GLY D O 1
ATOM 6713 N N . GLN D 1 162 ? 14.045 61.634 29.617 1.00 17.82 162 GLN D N 1
ATOM 6714 C CA . GLN D 1 162 ? 15.143 61.194 30.477 1.00 19.66 162 GLN D CA 1
ATOM 6715 C C . GLN D 1 162 ? 16.106 60.175 29.880 1.00 19.63 162 GLN D C 1
ATOM 6716 O O . GLN D 1 162 ? 17.240 60.047 30.347 1.00 19.21 162 GLN D O 1
ATOM 6722 N N . GLY D 1 163 ? 15.661 59.440 28.865 1.00 15.69 163 GLY D N 1
ATOM 6723 C CA . GLY D 1 163 ? 16.527 58.429 28.285 1.00 14.40 163 GLY D CA 1
ATOM 6724 C C . GLY D 1 163 ? 16.435 57.164 29.125 1.00 13.47 163 GLY D C 1
ATOM 6725 O O . GLY D 1 163 ? 15.470 56.980 29.861 1.00 13.80 163 GLY D O 1
ATOM 6726 N N . ILE D 1 164 ? 17.440 56.301 29.044 1.00 14.78 164 ILE D N 1
ATOM 6727 C CA . ILE D 1 164 ? 17.422 55.043 29.796 1.00 16.66 164 ILE D CA 1
ATOM 6728 C C . ILE D 1 164 ? 17.822 55.218 31.260 1.00 16.19 164 ILE D C 1
ATOM 6729 O O . ILE D 1 164 ? 18.973 55.514 31.572 1.00 13.71 164 ILE D O 1
ATOM 6734 N N . LEU D 1 165 ? 16.867 55.000 32.156 1.00 13.61 165 LEU D N 1
ATOM 6735 C CA . LEU D 1 165 ? 17.114 55.165 33.585 1.00 13.81 165 LEU D CA 1
ATOM 6736 C C . LEU D 1 165 ? 17.729 53.958 34.276 1.00 13.59 165 LEU D C 1
ATOM 6737 O O . LEU D 1 165 ? 18.421 54.107 35.284 1.00 13.84 165 LEU D O 1
ATOM 6742 N N . ASN D 1 166 ? 17.491 52.768 33.740 1.00 12.88 166 ASN D N 1
ATOM 6743 C CA . ASN D 1 166 ? 18.039 51.557 34.352 1.00 13.71 166 ASN D CA 1
ATOM 6744 C C . ASN D 1 166 ? 18.649 50.657 33.291 1.00 12.38 166 ASN D C 1
ATOM 6745 O O . ASN D 1 166 ? 18.060 49.652 32.899 1.00 13.22 166 ASN D O 1
ATOM 6750 N N . PRO D 1 167 ? 19.842 51.016 32.799 1.00 13.15 167 PRO D N 1
ATOM 6751 C CA . PRO D 1 167 ? 20.506 50.211 31.772 1.00 11.28 167 PRO D CA 1
ATOM 6752 C C . PRO D 1 167 ? 20.757 48.764 32.203 1.00 13.39 167 PRO D C 1
ATOM 6753 O O . PRO D 1 167 ? 20.739 47.855 31.369 1.00 12.66 167 PRO D O 1
ATOM 6757 N N . LEU D 1 168 ? 20.978 48.548 33.496 1.00 11.66 168 LEU D N 1
ATOM 6758 C CA . LEU D 1 168 ? 21.214 47.191 33.987 1.00 12.89 168 LEU D CA 1
ATOM 6759 C C . LEU D 1 168 ? 19.984 46.324 33.719 1.00 11.94 168 LEU D C 1
ATOM 6760 O O . LEU D 1 168 ? 20.097 45.247 33.134 1.00 13.46 168 LEU D O 1
ATOM 6765 N N . ASN D 1 169 ? 18.811 46.786 34.148 1.00 12.55 169 ASN D N 1
ATOM 6766 C CA . ASN D 1 169 ? 17.581 46.032 33.924 1.00 12.98 169 ASN D CA 1
ATOM 6767 C C . ASN D 1 169 ? 17.370 45.799 32.432 1.00 13.00 169 ASN D C 1
ATOM 6768 O O . ASN D 1 169 ? 17.040 44.691 32.003 1.00 11.18 169 ASN D O 1
ATOM 6773 N N . LEU D 1 170 ? 17.569 46.842 31.635 1.00 13.20 170 LEU D N 1
ATOM 6774 C CA . LEU D 1 170 ? 17.399 46.703 30.198 1.00 13.65 170 LEU D CA 1
ATOM 6775 C C . LEU D 1 170 ? 18.350 45.638 29.660 1.00 13.56 170 LEU D C 1
ATOM 6776 O O . LEU D 1 170 ? 17.974 44.845 28.790 1.00 14.48 170 LEU D O 1
ATOM 6781 N N . SER D 1 171 ? 19.578 45.618 30.173 1.00 11.97 171 SER D N 1
ATOM 6782 C CA . SER D 1 171 ? 20.561 44.628 29.740 1.00 14.05 171 SER D CA 1
ATOM 6783 C C . SER D 1 171 ? 20.070 43.210 30.005 1.00 12.82 171 SER D C 1
ATOM 6784 O O . SER D 1 171 ? 20.222 42.332 29.157 1.00 12.09 171 SER D O 1
ATOM 6787 N N . PHE D 1 172 ? 19.494 42.977 31.184 1.00 12.66 172 PHE D N 1
ATOM 6788 C CA . PHE D 1 172 ? 18.978 41.645 31.510 1.00 13.35 172 PHE D CA 1
ATOM 6789 C C . PHE D 1 172 ? 17.826 41.259 30.589 1.00 13.40 172 PHE D C 1
ATOM 6790 O O . PHE D 1 172 ? 17.697 40.099 30.198 1.00 13.44 172 PHE D O 1
ATOM 6798 N N . ILE D 1 173 ? 16.974 42.228 30.274 1.00 12.93 173 ILE D N 1
ATOM 6799 C CA . ILE D 1 173 ? 15.827 41.977 29.408 1.00 13.04 173 ILE D CA 1
ATOM 6800 C C . ILE D 1 173 ? 16.279 41.584 28.004 1.00 13.87 173 ILE D C 1
ATOM 6801 O O . ILE D 1 173 ? 15.767 40.631 27.426 1.00 13.85 173 ILE D O 1
ATOM 6806 N N . ILE D 1 174 ? 17.247 42.310 27.462 1.00 14.90 174 ILE D N 1
ATOM 6807 C CA . ILE D 1 174 ? 17.737 41.999 26.127 1.00 17.91 174 ILE D CA 1
ATOM 6808 C C . ILE D 1 174 ? 18.521 40.685 26.087 1.00 17.13 174 ILE D C 1
ATOM 6809 O O . ILE D 1 174 ? 18.388 39.908 25.143 1.00 16.50 174 ILE D O 1
ATOM 6814 N N . GLU D 1 175 ? 19.312 40.413 27.120 1.00 17.62 175 GLU D N 1
ATOM 6815 C CA . GLU D 1 175 ? 20.097 39.186 27.130 1.00 19.51 175 GLU D CA 1
ATOM 6816 C C . GLU D 1 175 ? 19.291 37.900 27.317 1.00 18.31 175 GLU D C 1
ATOM 6817 O O . GLU D 1 175 ? 19.687 36.843 26.835 1.00 18.62 175 GLU D O 1
ATOM 6823 N N . GLN D 1 176 ? 18.149 37.990 27.987 1.00 16.55 176 GLN D N 1
ATOM 6824 C CA . GLN D 1 176 ? 17.312 36.808 28.207 1.00 15.46 176 GLN D CA 1
ATOM 6825 C C . GLN D 1 176 ? 16.280 36.612 27.091 1.00 15.86 176 GLN D C 1
ATOM 6826 O O . GLN D 1 176 ? 15.729 35.527 26.931 1.00 13.48 176 GLN D O 1
ATOM 6832 N N . ALA D 1 177 ? 16.021 37.663 26.321 1.00 12.97 177 ALA D N 1
ATOM 6833 C CA . ALA D 1 177 ? 14.991 37.603 25.284 1.00 14.86 177 ALA D CA 1
ATOM 6834 C C . ALA D 1 177 ? 15.163 36.617 24.137 1.00 14.81 177 ALA D C 1
ATOM 6835 O O . ALA D 1 177 ? 16.273 36.372 23.657 1.00 13.36 177 ALA D O 1
ATOM 6837 N N . LYS D 1 178 ? 14.034 36.062 23.701 1.00 13.83 178 LYS D N 1
ATOM 6838 C CA . LYS D 1 178 ? 14.007 35.138 22.574 1.00 14.90 178 LYS D CA 1
ATOM 6839 C C . LYS D 1 178 ? 13.238 35.758 21.405 1.00 15.41 178 LYS D C 1
ATOM 6840 O O . LYS D 1 178 ? 13.067 35.141 20.350 1.00 15.40 178 LYS D O 1
ATOM 6846 N N . VAL D 1 179 ? 12.763 36.981 21.613 1.00 13.97 179 VAL D N 1
ATOM 6847 C CA . VAL D 1 179 ? 12.058 37.728 20.574 1.00 15.19 179 VAL D CA 1
ATOM 6848 C C . VAL D 1 179 ? 12.741 39.098 20.561 1.00 16.15 179 VAL D C 1
ATOM 6849 O O . VAL D 1 179 ? 13.480 39.428 21.488 1.00 13.02 179 VAL D O 1
ATOM 6853 N N . PRO D 1 180 ? 12.522 39.904 19.511 1.00 16.27 180 PRO D N 1
ATOM 6854 C CA . PRO D 1 180 ? 13.154 41.227 19.447 1.00 16.10 180 PRO D CA 1
ATOM 6855 C C . PRO D 1 180 ? 12.772 42.132 20.610 1.00 15.22 180 PRO D C 1
ATOM 6856 O O . PRO D 1 180 ? 11.640 42.104 21.090 1.00 16.13 180 PRO D O 1
ATOM 6860 N N . VAL D 1 181 ? 13.727 42.936 21.056 1.00 14.79 181 VAL D N 1
ATOM 6861 C CA . VAL D 1 181 ? 13.493 43.875 22.139 1.00 14.34 181 VAL D CA 1
ATOM 6862 C C . VAL D 1 181 ? 13.666 45.274 21.566 1.00 14.04 181 VAL D C 1
ATOM 6863 O O . VAL D 1 181 ? 14.721 45.616 21.018 1.00 13.83 181 VAL D O 1
ATOM 6867 N N . ILE D 1 182 ? 12.616 46.072 21.655 1.00 13.41 182 ILE D N 1
ATOM 6868 C CA . ILE D 1 182 ? 12.691 47.427 21.146 1.00 15.95 182 ILE D CA 1
ATOM 6869 C C . ILE D 1 182 ? 12.382 48.412 22.258 1.00 13.80 182 ILE D C 1
ATOM 6870 O O . ILE D 1 182 ? 11.296 48.393 22.850 1.00 14.97 182 ILE D O 1
ATOM 6875 N N . VAL D 1 183 ? 13.365 49.252 22.558 1.00 12.86 183 VAL D N 1
ATOM 6876 C CA . VAL D 1 183 ? 13.218 50.250 23.601 1.00 13.48 183 VAL D CA 1
ATOM 6877 C C . VAL D 1 183 ? 12.199 51.264 23.121 1.00 15.73 183 VAL D C 1
ATOM 6878 O O . VAL D 1 183 ? 12.358 51.874 22.058 1.00 16.24 183 VAL D O 1
ATOM 6882 N N . ASP D 1 184 ? 11.167 51.453 23.930 1.00 16.95 184 ASP D N 1
ATOM 6883 C CA . ASP D 1 184 ? 10.050 52.314 23.572 1.00 21.80 184 ASP D CA 1
ATOM 6884 C C . ASP D 1 184 ? 9.812 53.562 24.433 1.00 22.42 184 ASP D C 1
ATOM 6885 O O . ASP D 1 184 ? 9.556 53.469 25.623 1.00 26.36 184 ASP D O 1
ATOM 6890 N N . ALA D 1 185 ? 9.900 54.729 23.808 1.00 25.73 185 ALA D N 1
ATOM 6891 C CA . ALA D 1 185 ? 9.663 56.002 24.484 1.00 26.35 185 ALA D CA 1
ATOM 6892 C C . ALA D 1 185 ? 10.565 56.303 25.681 1.00 25.49 185 ALA D C 1
ATOM 6893 O O . ALA D 1 185 ? 11.339 55.456 26.147 1.00 25.36 185 ALA D O 1
ATOM 6895 N N . GLY D 1 186 ? 10.436 57.524 26.186 1.00 22.57 186 GLY D N 1
ATOM 6896 C CA . GLY D 1 186 ? 11.259 57.956 27.296 1.00 21.90 186 GLY D CA 1
ATOM 6897 C C . GLY D 1 186 ? 12.571 58.470 26.727 1.00 21.40 186 GLY D C 1
ATOM 6898 O O . GLY D 1 186 ? 13.405 59.016 27.445 1.00 23.66 186 GLY D O 1
ATOM 6899 N N . ILE D 1 187 ? 12.742 58.294 25.421 1.00 21.31 187 ILE D N 1
ATOM 6900 C CA . ILE D 1 187 ? 13.941 58.737 24.715 1.00 20.24 187 ILE D CA 1
ATOM 6901 C C . ILE D 1 187 ? 13.908 60.253 24.559 1.00 20.02 187 ILE D C 1
ATOM 6902 O O . ILE D 1 187 ? 12.854 60.831 24.284 1.00 20.95 187 ILE D O 1
ATOM 6907 N N . GLY D 1 188 ? 15.057 60.899 24.734 1.00 17.78 188 GLY D N 1
ATOM 6908 C CA . GLY D 1 188 ? 15.096 62.346 24.608 1.00 15.19 188 GLY D CA 1
ATOM 6909 C C . GLY D 1 188 ? 15.974 62.896 23.499 1.00 14.98 188 GLY D C 1
ATOM 6910 O O . GLY D 1 188 ? 15.679 63.954 22.931 1.00 15.29 188 GLY D O 1
ATOM 6911 N N . SER D 1 189 ? 17.052 62.185 23.186 1.00 13.30 189 SER D N 1
ATOM 6912 C CA . SER D 1 189 ? 17.985 62.631 22.160 1.00 14.30 189 SER D CA 1
ATOM 6913 C C . SER D 1 189 ? 18.768 61.453 21.591 1.00 14.23 189 SER D C 1
ATOM 6914 O O . SER D 1 189 ? 18.665 60.327 22.091 1.00 13.99 189 SER D O 1
ATOM 6917 N N . PRO D 1 190 ? 19.560 61.696 20.533 1.00 14.81 190 PRO D N 1
ATOM 6918 C CA . PRO D 1 190 ? 20.364 60.655 19.890 1.00 14.99 190 PRO D CA 1
ATOM 6919 C C . PRO D 1 190 ? 21.199 59.819 20.851 1.00 14.55 190 PRO D C 1
ATOM 6920 O O . PRO D 1 190 ? 21.326 58.609 20.666 1.00 12.93 190 PRO D O 1
ATOM 6924 N N . LYS D 1 191 ? 21.767 60.449 21.877 1.00 13.70 191 LYS D N 1
ATOM 6925 C CA . LYS D 1 191 ? 22.588 59.694 22.821 1.00 14.69 191 LYS D CA 1
ATOM 6926 C C . LYS D 1 191 ? 21.812 58.540 23.440 1.00 12.57 191 LYS D C 1
ATOM 6927 O O . LYS D 1 191 ? 22.381 57.476 23.686 1.00 12.46 191 LYS D O 1
ATOM 6933 N N . ASP D 1 192 ? 20.522 58.752 23.694 1.00 10.98 192 ASP D N 1
ATOM 6934 C CA . ASP D 1 192 ? 19.685 57.721 24.297 1.00 12.52 192 ASP D CA 1
ATOM 6935 C C . ASP D 1 192 ? 19.350 56.601 23.320 1.00 13.08 192 ASP D C 1
ATOM 6936 O O . ASP D 1 192 ? 19.342 55.426 23.694 1.00 12.46 192 ASP D O 1
ATOM 6941 N N . ALA D 1 193 ? 19.044 56.967 22.076 1.00 11.90 193 ALA D N 1
ATOM 6942 C CA . ALA D 1 193 ? 18.717 55.969 21.062 1.00 12.18 193 ALA D CA 1
ATOM 6943 C C . ALA D 1 193 ? 19.964 55.135 20.787 1.00 11.70 193 ALA D C 1
ATOM 6944 O O . ALA D 1 193 ? 19.897 53.911 20.671 1.00 9.83 193 ALA D O 1
ATOM 6946 N N . ALA D 1 194 ? 21.111 55.802 20.697 1.00 10.86 194 ALA D N 1
ATOM 6947 C CA . ALA D 1 194 ? 22.364 55.101 20.452 1.00 10.60 194 ALA D CA 1
ATOM 6948 C C . ALA D 1 194 ? 22.677 54.130 21.604 1.00 12.40 194 ALA D C 1
ATOM 6949 O O . ALA D 1 194 ? 23.091 52.990 21.374 1.00 12.50 194 ALA D O 1
ATOM 6951 N N . TYR D 1 195 ? 22.473 54.584 22.840 1.00 12.01 195 TYR D N 1
ATOM 6952 C CA . TYR D 1 195 ? 22.750 53.745 24.014 1.00 12.38 195 TYR D CA 1
ATOM 6953 C C . TYR D 1 195 ? 21.884 52.481 23.968 1.00 11.92 195 TYR D C 1
ATOM 6954 O O . TYR D 1 195 ? 22.374 51.375 24.192 1.00 11.67 195 TYR D O 1
ATOM 6963 N N . ALA D 1 196 ? 20.602 52.650 23.665 1.00 11.72 196 ALA D N 1
ATOM 6964 C CA . ALA D 1 196 ? 19.697 51.514 23.572 1.00 13.14 196 ALA D CA 1
ATOM 6965 C C . ALA D 1 196 ? 20.284 50.461 22.630 1.00 13.27 196 ALA D C 1
ATOM 6966 O O . ALA D 1 196 ? 20.305 49.274 22.950 1.00 12.73 196 ALA D O 1
ATOM 6976 N N . GLU D 1 198 ? 23.462 50.224 21.640 1.00 11.63 198 GLU D N 1
ATOM 6977 C CA . GLU D 1 198 ? 24.745 49.762 22.162 1.00 11.25 198 GLU D CA 1
ATOM 6978 C C . GLU D 1 198 ? 24.544 48.653 23.196 1.00 12.78 198 GLU D C 1
ATOM 6979 O O . GLU D 1 198 ? 25.425 47.809 23.390 1.00 13.18 198 GLU D O 1
ATOM 6985 N N . LEU D 1 199 ? 23.389 48.660 23.861 1.00 12.81 199 LEU D N 1
ATOM 6986 C CA . LEU D 1 199 ? 23.077 47.636 24.859 1.00 13.47 199 LEU D CA 1
ATOM 6987 C C . LEU D 1 199 ? 22.606 46.346 24.194 1.00 14.60 199 LEU D C 1
ATOM 6988 O O . LEU D 1 199 ? 22.463 45.313 24.858 1.00 14.34 199 LEU D O 1
ATOM 6993 N N . GLY D 1 200 ? 22.346 46.410 22.889 1.00 14.86 200 GLY D N 1
ATOM 6994 C CA . GLY D 1 200 ? 21.902 45.229 22.169 1.00 13.43 200 GLY D CA 1
ATOM 6995 C C . GLY D 1 200 ? 20.433 45.212 21.782 1.00 15.46 200 GLY D C 1
ATOM 6996 O O . GLY D 1 200 ? 19.910 44.168 21.393 1.00 16.06 200 GLY D O 1
ATOM 6997 N N . ALA D 1 201 ? 19.754 46.349 21.881 1.00 13.90 201 ALA D N 1
ATOM 6998 C CA . ALA D 1 201 ? 18.345 46.393 21.509 1.00 15.43 201 ALA D CA 1
ATOM 6999 C C . ALA D 1 201 ? 18.236 46.105 20.012 1.00 13.91 201 ALA D C 1
ATOM 7000 O O . ALA D 1 201 ? 19.169 46.371 19.253 1.00 12.65 201 ALA D O 1
ATOM 7002 N N . ASP D 1 202 ? 17.114 45.536 19.587 1.00 14.37 202 ASP D N 1
ATOM 7003 C CA . ASP D 1 202 ? 16.938 45.245 18.170 1.00 14.17 202 ASP D CA 1
ATOM 7004 C C . ASP D 1 202 ? 16.368 46.461 17.457 1.00 13.30 202 ASP D C 1
ATOM 7005 O O . ASP D 1 202 ? 16.424 46.566 16.230 1.00 13.36 202 ASP D O 1
ATOM 7010 N N . GLY D 1 203 ? 15.831 47.387 18.239 1.00 13.67 203 GLY D N 1
ATOM 7011 C CA . GLY D 1 203 ? 15.268 48.595 17.667 1.00 12.40 203 GLY D CA 1
ATOM 7012 C C . GLY D 1 203 ? 14.869 49.593 18.735 1.00 13.93 203 GLY D C 1
ATOM 7013 O O . GLY D 1 203 ? 14.981 49.324 19.934 1.00 13.22 203 GLY D O 1
ATOM 7014 N N . VAL D 1 204 ? 14.406 50.755 18.295 1.00 11.71 204 VAL D N 1
ATOM 7015 C CA . VAL D 1 204 ? 13.971 51.802 19.201 1.00 13.11 204 VAL D CA 1
ATOM 7016 C C . VAL D 1 204 ? 12.710 52.405 18.610 1.00 14.29 204 VAL D C 1
ATOM 7017 O O . VAL D 1 204 ? 12.617 52.584 17.395 1.00 14.58 204 VAL D O 1
ATOM 7021 N N . LEU D 1 205 ? 11.742 52.697 19.469 1.00 14.72 205 LEU D N 1
ATOM 7022 C CA . LEU D 1 205 ? 10.496 53.310 19.036 1.00 15.98 205 LEU D CA 1
ATOM 7023 C C . LEU D 1 205 ? 10.432 54.686 19.680 1.00 17.27 205 LEU D C 1
ATOM 7024 O O . LEU D 1 205 ? 10.552 54.818 20.893 1.00 17.41 205 LEU D O 1
ATOM 7029 N N . LEU D 1 206 ? 10.258 55.720 18.873 1.00 18.12 206 LEU D N 1
ATOM 7030 C CA . LEU D 1 206 ? 10.168 57.048 19.446 1.00 20.71 206 LEU D CA 1
ATOM 7031 C C . LEU D 1 206 ? 9.047 57.855 18.825 1.00 20.03 206 LEU D C 1
ATOM 7032 O O . LEU D 1 206 ? 8.544 57.523 17.746 1.00 18.77 206 LEU D O 1
ATOM 7037 N N . ASN D 1 207 ? 8.633 58.901 19.530 1.00 20.23 207 ASN D N 1
ATOM 7038 C CA . ASN D 1 207 ? 7.565 59.757 19.046 1.00 22.19 207 ASN D CA 1
ATOM 7039 C C . ASN D 1 207 ? 7.806 61.232 19.312 1.00 21.02 207 ASN D C 1
ATOM 7040 O O . ASN D 1 207 ? 8.306 61.939 18.444 1.00 21.62 207 ASN D O 1
ATOM 7045 N N . THR D 1 208 ? 7.473 61.698 20.513 1.00 21.33 208 THR D N 1
ATOM 7046 C CA . THR D 1 208 ? 7.630 63.118 20.804 1.00 21.90 208 THR D CA 1
ATOM 7047 C C . THR D 1 208 ? 9.056 63.657 20.796 1.00 20.91 208 THR D C 1
ATOM 7048 O O . THR D 1 208 ? 9.251 64.846 20.565 1.00 20.27 208 THR D O 1
ATOM 7052 N N . ALA D 1 209 ? 10.052 62.805 21.034 1.00 18.69 209 ALA D N 1
ATOM 7053 C CA . ALA D 1 209 ? 11.434 63.276 21.012 1.00 19.03 209 ALA D CA 1
ATOM 7054 C C . ALA D 1 209 ? 11.731 63.836 19.621 1.00 17.64 209 ALA D C 1
ATOM 7055 O O . ALA D 1 209 ? 12.600 64.689 19.455 1.00 18.57 209 ALA D O 1
ATOM 7057 N N . VAL D 1 210 ? 11.007 63.341 18.621 1.00 18.47 210 VAL D N 1
ATOM 7058 C CA . VAL D 1 210 ? 11.187 63.811 17.252 1.00 17.82 210 VAL D CA 1
ATOM 7059 C C . VAL D 1 210 ? 10.117 64.837 16.897 1.00 17.53 210 VAL D C 1
ATOM 7060 O O . VAL D 1 210 ? 10.428 65.936 16.429 1.00 17.95 210 VAL D O 1
ATOM 7064 N N . SER D 1 211 ? 8.856 64.479 17.135 1.00 17.89 211 SER D N 1
ATOM 7065 C CA . SER D 1 211 ? 7.733 65.358 16.812 1.00 19.78 211 SER D CA 1
ATOM 7066 C C . SER D 1 211 ? 7.687 66.623 17.661 1.00 20.06 211 SER D C 1
ATOM 7067 O O . SER D 1 211 ? 7.176 67.653 17.219 1.00 20.54 211 SER D O 1
ATOM 7070 N N . GLY D 1 212 ? 8.223 66.542 18.875 1.00 18.71 212 GLY D N 1
ATOM 7071 C CA . GLY D 1 212 ? 8.220 67.688 19.764 1.00 19.86 212 GLY D CA 1
ATOM 7072 C C . GLY D 1 212 ? 9.438 68.596 19.681 1.00 19.08 212 GLY D C 1
ATOM 7073 O O . GLY D 1 212 ? 9.499 69.613 20.373 1.00 19.13 212 GLY D O 1
ATOM 7074 N N . ALA D 1 213 ? 10.414 68.239 18.855 1.00 17.37 213 ALA D N 1
ATOM 7075 C CA . ALA D 1 213 ? 11.611 69.058 18.715 1.00 18.78 213 ALA D CA 1
ATOM 7076 C C . ALA D 1 213 ? 11.288 70.329 17.931 1.00 19.23 213 ALA D C 1
ATOM 7077 O O . ALA D 1 213 ? 10.288 70.387 17.216 1.00 18.07 213 ALA D O 1
ATOM 7079 N N . ASP D 1 214 ? 12.133 71.345 18.064 1.00 20.69 214 ASP D N 1
ATOM 7080 C CA . ASP D 1 214 ? 11.914 72.595 17.346 1.00 21.64 214 ASP D CA 1
ATOM 7081 C C . ASP D 1 214 ? 11.978 72.356 15.842 1.00 20.29 214 ASP D C 1
ATOM 7082 O O . ASP D 1 214 ? 11.298 73.032 15.069 1.00 22.32 214 ASP D O 1
ATOM 7087 N N . ASP D 1 215 ? 12.797 71.390 15.435 1.00 18.67 215 ASP D N 1
ATOM 7088 C CA . ASP D 1 215 ? 12.953 71.036 14.029 1.00 18.49 215 ASP D CA 1
ATOM 7089 C C . ASP D 1 215 ? 12.759 69.524 13.918 1.00 17.99 215 ASP D C 1
ATOM 7090 O O . ASP D 1 215 ? 13.726 68.763 13.901 1.00 16.14 215 ASP D O 1
ATOM 7095 N N . PRO D 1 216 ? 11.498 69.071 13.834 1.00 18.93 216 PRO D N 1
ATOM 7096 C CA . PRO D 1 216 ? 11.185 67.640 13.730 1.00 18.78 216 PRO D CA 1
ATOM 7097 C C . PRO D 1 216 ? 11.896 66.892 12.614 1.00 17.71 216 PRO D C 1
ATOM 7098 O O . PRO D 1 216 ? 12.371 65.777 12.815 1.00 16.30 216 PRO D O 1
ATOM 7102 N N . VAL D 1 217 ? 11.971 67.495 11.432 1.00 18.10 217 VAL D N 1
ATOM 7103 C CA . VAL D 1 217 ? 12.634 66.838 10.313 1.00 17.23 217 VAL D CA 1
ATOM 7104 C C . VAL D 1 217 ? 14.113 66.599 10.603 1.00 17.69 217 VAL D C 1
ATOM 7105 O O . VAL D 1 217 ? 14.646 65.517 10.348 1.00 16.69 217 VAL D O 1
ATOM 7109 N N . LYS D 1 218 ? 14.786 67.612 11.130 1.00 17.45 218 LYS D N 1
ATOM 7110 C CA . LYS D 1 218 ? 16.202 67.454 11.437 1.00 17.43 218 LYS D CA 1
ATOM 7111 C C . LYS D 1 218 ? 16.407 66.415 12.543 1.00 15.53 218 LYS D C 1
ATOM 7112 O O . LYS D 1 218 ? 17.348 65.628 12.484 1.00 17.14 218 LYS D O 1
ATOM 7126 N N . ALA D 1 220 ? 14.501 63.896 13.141 1.00 16.30 220 ALA D N 1
ATOM 7127 C CA . ALA D 1 220 ? 14.196 62.580 12.594 1.00 16.87 220 ALA D CA 1
ATOM 7128 C C . ALA D 1 220 ? 15.468 62.056 11.941 1.00 16.55 220 ALA D C 1
ATOM 7129 O O . ALA D 1 220 ? 15.804 60.875 12.062 1.00 16.04 220 ALA D O 1
ATOM 7131 N N . ARG D 1 221 ? 16.176 62.948 11.252 1.00 14.80 221 ARG D N 1
ATOM 7132 C CA . ARG D 1 221 ? 17.428 62.602 10.588 1.00 16.62 221 ARG D CA 1
ATOM 7133 C C . ARG D 1 221 ? 18.454 62.175 11.647 1.00 16.09 221 ARG D C 1
ATOM 7134 O O . ARG D 1 221 ? 19.159 61.174 11.490 1.00 16.27 221 ARG D O 1
ATOM 7142 N N . ALA D 1 222 ? 18.526 62.947 12.727 1.00 14.04 222 ALA D N 1
ATOM 7143 C CA . ALA D 1 222 ? 19.463 62.668 13.809 1.00 15.02 222 ALA D CA 1
ATOM 7144 C C . ALA D 1 222 ? 19.212 61.302 14.443 1.00 13.78 222 ALA D C 1
ATOM 7145 O O . ALA D 1 222 ? 20.151 60.545 14.690 1.00 15.57 222 ALA D O 1
ATOM 7155 N N . LYS D 1 224 ? 17.711 58.780 13.101 1.00 14.78 224 LYS D N 1
ATOM 7156 C CA . LYS D 1 224 ? 18.025 57.752 12.120 1.00 15.48 224 LYS D CA 1
ATOM 7157 C C . LYS D 1 224 ? 19.510 57.413 12.236 1.00 15.46 224 LYS D C 1
ATOM 7158 O O . LYS D 1 224 ? 19.897 56.246 12.344 1.00 14.89 224 LYS D O 1
ATOM 7164 N N . LEU D 1 225 ? 20.339 58.451 12.226 1.00 14.75 225 LEU D N 1
ATOM 7165 C CA . LEU D 1 225 ? 21.782 58.277 12.328 1.00 14.51 225 LEU D CA 1
ATOM 7166 C C . LEU D 1 225 ? 22.193 57.685 13.681 1.00 12.93 225 LEU D C 1
ATOM 7167 O O . LEU D 1 225 ? 23.120 56.880 13.749 1.00 13.59 225 LEU D O 1
ATOM 7172 N N . ALA D 1 226 ? 21.502 58.088 14.745 1.00 13.36 226 ALA D N 1
ATOM 7173 C CA . ALA D 1 226 ? 21.808 57.604 16.092 1.00 14.05 226 ALA D CA 1
ATOM 7174 C C . ALA D 1 226 ? 21.563 56.105 16.233 1.00 13.66 226 ALA D C 1
ATOM 7175 O O . ALA D 1 226 ? 22.394 55.382 16.783 1.00 13.53 226 ALA D O 1
ATOM 7177 N N . VAL D 1 227 ? 20.415 55.638 15.748 1.00 13.81 227 VAL D N 1
ATOM 7178 C CA . VAL D 1 227 ? 20.094 54.213 15.830 1.00 13.73 227 VAL D CA 1
ATOM 7179 C C . VAL D 1 227 ? 21.102 53.417 15.002 1.00 14.47 227 VAL D C 1
ATOM 7180 O O . VAL D 1 227 ? 21.537 52.337 15.407 1.00 14.11 227 VAL D O 1
ATOM 7184 N N . GLU D 1 228 ? 21.485 53.951 13.847 1.00 13.42 228 GLU D N 1
ATOM 7185 C CA . GLU D 1 228 ? 22.460 53.271 13.001 1.00 14.89 228 GLU D CA 1
ATOM 7186 C C . GLU D 1 228 ? 23.812 53.224 13.709 1.00 13.38 228 GLU D C 1
ATOM 7187 O O . GLU D 1 228 ? 24.447 52.176 13.777 1.00 11.33 228 GLU D O 1
ATOM 7193 N N . ALA D 1 229 ? 24.245 54.359 14.252 1.00 13.13 229 ALA D N 1
ATOM 7194 C CA . ALA D 1 229 ? 25.529 54.414 14.950 1.00 13.51 229 ALA D CA 1
ATOM 7195 C C . ALA D 1 229 ? 25.572 53.467 16.149 1.00 12.75 229 ALA D C 1
ATOM 7196 O O . ALA D 1 229 ? 26.559 52.748 16.353 1.00 13.21 229 ALA D O 1
ATOM 7198 N N . GLY D 1 230 ? 24.505 53.471 16.941 1.00 11.66 230 GLY D N 1
ATOM 7199 C CA . GLY D 1 230 ? 24.447 52.606 18.105 1.00 13.60 230 GLY D CA 1
ATOM 7200 C C . GLY D 1 230 ? 24.579 51.138 17.740 1.00 16.15 230 GLY D C 1
ATOM 7201 O O . GLY D 1 230 ? 25.294 50.386 18.404 1.00 14.80 230 GLY D O 1
ATOM 7202 N N . ARG D 1 231 ? 23.882 50.735 16.679 1.00 13.88 231 ARG D N 1
ATOM 7203 C CA . ARG D 1 231 ? 23.906 49.355 16.204 1.00 15.01 231 ARG D CA 1
ATOM 7204 C C . ARG D 1 231 ? 25.295 48.966 15.698 1.00 15.03 231 ARG D C 1
ATOM 7205 O O . ARG D 1 231 ? 25.802 47.883 15.998 1.00 15.28 231 ARG D O 1
ATOM 7213 N N . LEU D 1 232 ? 25.911 49.851 14.923 1.00 14.98 232 LEU D N 1
ATOM 7214 C CA . LEU D 1 232 ? 27.243 49.578 14.402 1.00 15.84 232 LEU D CA 1
ATOM 7215 C C . LEU D 1 232 ? 28.208 49.374 15.562 1.00 14.90 232 LEU D C 1
ATOM 7216 O O . LEU D 1 232 ? 29.048 48.473 15.531 1.00 15.28 232 LEU D O 1
ATOM 7221 N N . SER D 1 233 ? 28.083 50.212 16.587 1.00 14.68 233 SER D N 1
ATOM 7222 C CA . SER D 1 233 ? 28.949 50.110 17.757 1.00 15.02 233 SER D CA 1
ATOM 7223 C C . SER D 1 233 ? 28.764 48.759 18.439 1.00 14.74 233 SER D C 1
ATOM 7224 O O . SER D 1 233 ? 29.736 48.095 18.809 1.00 13.60 233 SER D O 1
ATOM 7227 N N . TYR D 1 234 ? 27.510 48.357 18.613 1.00 14.93 234 TYR D N 1
ATOM 7228 C CA . TYR D 1 234 ? 27.207 47.075 19.238 1.00 16.68 234 TYR D CA 1
ATOM 7229 C C . TYR D 1 234 ? 27.935 45.956 18.481 1.00 15.17 234 TYR D C 1
ATOM 7230 O O . TYR D 1 234 ? 28.553 45.075 19.083 1.00 15.90 234 TYR D O 1
ATOM 7239 N N . GLU D 1 235 ? 27.867 46.009 17.156 1.00 15.89 235 GLU D N 1
ATOM 7240 C CA . GLU D 1 235 ? 28.511 45.006 16.310 1.00 17.70 235 GLU D CA 1
ATOM 7241 C C . GLU D 1 235 ? 30.039 45.098 16.298 1.00 18.08 235 GLU D C 1
ATOM 7242 O O . GLU D 1 235 ? 30.727 44.079 16.215 1.00 19.66 235 GLU D O 1
ATOM 7248 N N . ALA D 1 236 ? 30.565 46.319 16.384 1.00 17.61 236 ALA D N 1
ATOM 7249 C CA . ALA D 1 236 ? 32.009 46.547 16.329 1.00 17.70 236 ALA D CA 1
ATOM 7250 C C . ALA D 1 236 ? 32.822 46.164 17.562 1.00 18.61 236 ALA D C 1
ATOM 7251 O O . ALA D 1 236 ? 34.055 46.138 17.507 1.00 19.26 236 ALA D O 1
ATOM 7253 N N . GLY D 1 237 ? 32.148 45.871 18.673 1.00 19.06 237 GLY D N 1
ATOM 7254 C CA . GLY D 1 237 ? 32.859 45.492 19.883 1.00 19.38 237 GLY D CA 1
ATOM 7255 C C . GLY D 1 237 ? 33.611 46.657 20.507 1.00 19.15 237 GLY D C 1
ATOM 7256 O O . GLY D 1 237 ? 34.815 46.817 20.310 1.00 20.13 237 GLY D O 1
ATOM 7257 N N . ARG D 1 238 ? 32.895 47.469 21.276 1.00 18.23 238 ARG D N 1
ATOM 7258 C CA . ARG D 1 238 ? 33.490 48.638 21.917 1.00 15.87 238 ARG D CA 1
ATOM 7259 C C . ARG D 1 238 ? 34.550 48.292 22.959 1.00 17.22 238 ARG D C 1
ATOM 7260 O O . ARG D 1 238 ? 34.582 47.172 23.478 1.00 15.94 238 ARG D O 1
ATOM 7268 N N . ILE D 1 239 ? 35.407 49.266 23.272 1.00 17.16 239 ILE D N 1
ATOM 7269 C CA . ILE D 1 239 ? 36.474 49.067 24.253 1.00 17.18 239 ILE D CA 1
ATOM 7270 C C . ILE D 1 239 ? 35.903 48.961 25.664 1.00 19.43 239 ILE D C 1
ATOM 7271 O O . ILE D 1 239 ? 34.853 49.527 25.974 1.00 18.85 239 ILE D O 1
ATOM 7276 N N . PRO D 1 240 ? 36.590 48.224 26.541 1.00 22.25 240 PRO D N 1
ATOM 7277 C CA . PRO D 1 240 ? 36.123 48.057 27.918 1.00 24.50 240 PRO D CA 1
ATOM 7278 C C . PRO D 1 240 ? 36.386 49.285 28.780 1.00 26.74 240 PRO D C 1
ATOM 7279 O O . PRO D 1 240 ? 37.095 50.203 28.371 1.00 27.35 240 PRO D O 1
ATOM 7283 N N . LEU D 1 241 ? 35.791 49.302 29.967 1.00 28.26 241 LEU D N 1
ATOM 7284 C CA . LEU D 1 241 ? 35.996 50.396 30.905 1.00 31.01 241 LEU D CA 1
ATOM 7285 C C . LEU D 1 241 ? 37.302 50.115 31.631 1.00 31.80 241 LEU D C 1
ATOM 7286 O O . LEU D 1 241 ? 37.492 49.026 32.178 1.00 31.85 241 LEU D O 1
ATOM 7291 N N . LYS D 1 242 ? 38.210 51.083 31.624 1.00 31.11 242 LYS D N 1
ATOM 7292 C CA . LYS D 1 242 ? 39.485 50.905 32.296 1.00 32.45 242 LYS D CA 1
ATOM 7293 C C . LYS D 1 242 ? 39.220 50.827 33.795 1.00 33.46 242 LYS D C 1
ATOM 7294 O O . LYS D 1 242 ? 38.368 51.543 34.318 1.00 32.92 242 LYS D O 1
ATOM 7300 N N . GLN D 1 243 ? 39.932 49.942 34.483 1.00 34.82 243 GLN D N 1
ATOM 7301 C CA . GLN D 1 243 ? 39.758 49.803 35.926 1.00 36.28 243 GLN D CA 1
ATOM 7302 C C . GLN D 1 243 ? 40.940 50.444 36.629 1.00 34.42 243 GLN D C 1
ATOM 7303 O O . GLN D 1 243 ? 42.092 50.114 36.347 1.00 35.89 243 GLN D O 1
ATOM 7309 N N . TYR D 1 244 ? 40.651 51.366 37.541 1.00 31.97 244 TYR D N 1
ATOM 7310 C CA . TYR D 1 244 ? 41.703 52.062 38.265 1.00 30.06 244 TYR D CA 1
ATOM 7311 C C . TYR D 1 244 ? 41.888 51.563 39.689 1.00 29.32 244 TYR D C 1
ATOM 7312 O O . TYR D 1 244 ? 42.905 51.845 40.321 1.00 29.32 244 TYR D O 1
ATOM 7321 N N . GLY D 1 245 ? 40.906 50.824 40.195 1.00 30.01 245 GLY D N 1
ATOM 7322 C CA . GLY D 1 245 ? 41.002 50.313 41.551 1.00 30.84 245 GLY D CA 1
ATOM 7323 C C . GLY D 1 245 ? 40.846 51.394 42.606 1.00 31.15 245 GLY D C 1
ATOM 7324 O O . GLY D 1 245 ? 41.524 51.369 43.637 1.00 30.12 245 GLY D O 1
ATOM 7325 N N . THR D 1 246 ? 39.956 52.350 42.352 1.00 30.90 246 THR D N 1
ATOM 7326 C CA . THR D 1 246 ? 39.711 53.427 43.307 1.00 31.14 246 THR D CA 1
ATOM 7327 C C . THR D 1 246 ? 38.498 53.080 44.158 1.00 30.64 246 THR D C 1
ATOM 7328 O O . THR D 1 246 ? 37.743 52.159 43.835 1.00 30.85 246 THR D O 1
ATOM 7332 N N . ALA D 1 247 ? 38.310 53.825 45.242 1.00 30.34 247 ALA D N 1
ATOM 7333 C CA . ALA D 1 247 ? 37.189 53.600 46.144 1.00 29.12 247 ALA D CA 1
ATOM 7334 C C . ALA D 1 247 ? 35.851 53.818 45.450 1.00 29.72 247 ALA D C 1
ATOM 7335 O O . ALA D 1 247 ? 34.818 53.326 45.913 1.00 28.32 247 ALA D O 1
ATOM 7337 N N . SER D 1 248 ? 35.864 54.551 44.340 1.00 29.05 248 SER D N 1
ATOM 7338 C CA . SER D 1 248 ? 34.630 54.821 43.613 1.00 29.97 248 SER D CA 1
ATOM 7339 C C . SER D 1 248 ? 34.178 53.601 42.821 1.00 31.58 248 SER D C 1
ATOM 7340 O O . SER D 1 248 ? 33.135 53.630 42.170 1.00 31.62 248 SER D O 1
ATOM 7343 N N . SER D 1 249 ? 34.967 52.530 42.885 1.00 33.70 249 SER D N 1
ATOM 7344 C CA . SER D 1 249 ? 34.650 51.283 42.189 1.00 35.52 249 SER D CA 1
ATOM 7345 C C . SER D 1 249 ? 34.841 50.103 43.137 1.00 36.57 249 SER D C 1
ATOM 7346 O O . SER D 1 249 ? 35.792 49.334 42.992 1.00 37.40 249 SER D O 1
ATOM 7349 N N . PRO D 1 250 ? 33.946 49.949 44.126 1.00 37.11 250 PRO D N 1
ATOM 7350 C CA . PRO D 1 250 ? 34.058 48.841 45.083 1.00 37.74 250 PRO D CA 1
ATOM 7351 C C . PRO D 1 250 ? 34.077 47.467 44.412 1.00 38.98 250 PRO D C 1
ATOM 7352 O O . PRO D 1 250 ? 33.408 47.300 43.369 1.00 37.76 250 PRO D O 1
#

Organism: Bacillus subtilis (strain 168) (NCBI:txid224308)